Protein AF-A0A932S316-F1 (afdb_monomer)

Sequence (834 aa):
AHAKVVNISLDLSRTNPALRTAVKKAADSGDVVIVGASGDKKGVDTAQCISGGVRYPASDTNAIAVGGTQRDDLRLVSTPGCLGSNYGPELDVVAPSFQITAVKNRVNGSTWTNGIGVSFAAPQVTGQASLIRTVNPNLKWRQVRDIIINTADKIPDMQDSNFTVRYGYGRINVYKSLKAAIPIRYVGVADPNFATAVPGGTVSNTFMILKNHDSTAYNSYSYAKLTGNLTLNNTPLVIEKRVRFKTGAYTLDTTRTRVIIEPEGEIFPEAGGTVILGGDNVIYQGAGACIGLQGGTLKIVDNATVHVGNGGLLASFTASTIQLGNNATLVIDSSGTLQWNANSTWIFGTNAKVEIYGTVKVAANITLTLPATSTLTVYPTANFDMATNSKLEVYGKVKVIDNTTWILPSTSTLRIFPGANFQMGTNVQLLSNGKVNAQGTSSSRITFTSSKTPPVAGDWYGIILNSGPDTLTNCNVRYAQYGITDTSKAGTLFQNDSVTNCSAIGVYGYKALAYGALNIQNTTIQNNGQSGLNLFQAWANVSGCTISNNTGDGINMSKSAYLYIDHTNVQQNQGFGLRAVESSTSVYLATGGTGQGWNIVTGNASGQVSLSASATVFIGDRYQSCDCPQKPNKTPPVISTGCPPDCPLTDHESGGYNTIYGNYFWVTNGTSTGVYADLTYWNSCPTPPAAAFNGTVYRDYPQGCGGIEPIVVHRKNDSGDEQLQSVSAGTSEAIQMIKHLLYLINSNPDSADYAIPMLSSLVGPLGKYIYALGVPWENYLINIEQSSLSNKLKRQALVYKIEARLERQDYNGVLSLCNTSFTLQHYSSRNTRR

Mean predicted aligned error: 17.31 Å

pLDDT: mean 80.36, std 19.52, range [22.72, 98.81]

Nearest PDB structures (foldseek):
  3vta-assembly1_A  TM=8.609E-01  e=4.551E-02  Cucumis melo
  3vta-assembly2_B  TM=6.372E-01  e=5.814E-03  Cucumis melo
  4yn3-assembly3_A  TM=5.830E-01  e=1.860E-02  Cucumis melo
  4kh3-assembly1_A  TM=1.602E-01  e=8.868E-06  Escherichia coli CFT073

Secondary structure (DSSP, 8-state):
---SEEEE---BSS--HHHHHHHHHHHHTS--EEEEE--EE--S-TT----BSPPBTTTSTTSEEEEEE-TTS-B-EETTTTEEE-B-TT--EEEE-SSEEEEE--TT--EEEEE-SGGGTHHHHHHHHHHHHHH-TT--HHHHHHHHHHHPBPPGGGTT-S-BTTTBT-B--HHHHHHHHSEEEEE-BS-SSS-EEE--EEEESSEEEEE-S-SS-TTS-EEEEESS-EEEES--EEE-TTEEEE-TTSEEEEEES-EEE-TT-EEE-BTT-EEEE-TT-EEE-STT-EEEEBBSEEEEPTT-EEEE-TT-EEEE-SS-EEEE-TT-EEEE-TT-EEEESS--EEEE-TT-EEEESSEEEE-TT-EEEE-TT-EEEE-TT-EEEE-TT-EEEE-SEEEE-TT-EEEEPTT-EEEE-TT-EEEE-TT-EEEESSEEEEE--SSS-EEEEESSSS--TTSB-EEEESS---EEESEEEESBSSSEEE--SS-EEEES-EEE--SS-SEEEES--STTSEEEES-EEES-SS-SEEEES-EEEEES-EEES-SS-SEEEESS-EEEEES-EEES-SSEEEEEESTT-EEEE----SSTTSEEEE--SSEEEEEETT-EEEESEEEEEE--TT-----PPPSSS-PPTT--EEEEEE---EE---SS-SEEEESSSPEEEE---BSB-PPPPGGGEESSEEEEPPTT-------------S-----------SSHHHHHHHHHHHHHHHH-GGG-TTHHHHHHHHHSTTSTTTTTTSS-HHHHHHHHHHH-S-HHHHHHHHHHHHHHHHHTT-HHHHHHHHHHHTTS-----S----

Solvent-accessible surface area (backbone atoms only — not comparable to full-atom values): 39967 Å² total; per-residue (Å²): 137,87,71,57,61,45,69,38,66,55,62,33,99,61,83,51,71,68,60,49,52,50,49,49,54,38,39,73,66,42,46,32,30,39,23,12,7,13,27,67,35,72,44,88,63,68,90,59,31,58,40,80,56,39,18,31,60,6,48,37,93,67,31,44,11,18,25,16,12,32,96,79,71,44,69,32,65,44,77,88,58,18,35,8,30,17,23,26,89,59,35,36,29,21,30,60,13,52,68,42,78,42,84,42,81,47,99,92,51,77,40,81,43,69,41,72,42,16,55,55,9,16,52,52,54,36,48,43,50,49,52,28,37,68,69,32,70,85,54,34,27,66,55,48,48,50,36,48,42,60,33,21,42,69,47,79,95,46,70,81,40,72,60,38,52,82,40,14,26,16,35,67,34,62,70,50,22,48,56,19,38,51,57,52,70,46,60,17,30,77,37,89,88,67,35,28,78,38,76,39,49,77,46,65,56,28,27,38,36,40,32,38,54,51,83,83,55,75,87,56,60,8,16,29,28,39,74,35,50,29,37,28,44,42,19,37,36,36,30,31,53,28,15,40,39,32,26,40,64,20,42,41,39,32,55,52,24,45,37,36,24,28,41,40,2,32,40,28,22,22,53,72,5,31,37,36,39,23,56,71,18,57,43,45,64,20,58,57,6,31,44,39,24,46,33,8,29,45,34,39,38,62,67,16,42,37,61,34,24,55,35,8,37,42,35,29,66,32,59,20,36,42,35,33,21,39,52,7,33,43,34,28,33,71,51,7,36,41,35,35,63,29,48,48,50,62,44,56,26,63,70,9,35,39,38,34,26,10,37,41,37,32,33,65,66,20,50,50,58,43,48,60,53,29,34,43,36,42,36,60,68,42,39,59,50,43,31,52,65,10,34,43,36,40,32,18,37,36,37,39,36,57,63,16,71,50,58,42,38,63,46,20,34,44,36,36,34,50,50,16,37,38,27,31,17,48,59,18,31,43,38,27,44,12,31,48,40,33,50,26,37,92,92,30,42,21,36,40,33,41,60,54,86,82,64,48,56,41,36,13,40,30,39,38,38,51,39,44,56,29,36,41,24,21,31,36,34,33,18,12,23,33,30,38,35,39,40,16,62,28,55,23,39,38,34,53,26,37,25,32,38,8,45,26,34,14,37,34,33,45,62,7,75,27,88,49,13,33,33,41,28,49,26,39,23,30,47,8,54,21,24,12,35,34,25,39,29,8,25,38,36,39,31,51,25,39,24,29,50,6,60,19,23,16,33,35,33,26,50,48,10,38,39,40,39,34,56,26,39,24,30,48,7,49,22,24,14,36,33,36,29,32,52,68,14,40,38,36,32,56,48,94,58,99,49,88,56,40,29,33,24,30,60,14,69,66,11,20,31,39,35,25,55,46,22,41,46,35,42,12,42,75,47,78,45,61,50,52,93,85,75,87,88,80,81,85,79,83,85,83,80,77,64,61,89,86,20,57,78,39,81,44,75,50,63,11,31,51,37,57,54,53,100,42,32,27,38,36,35,64,38,92,46,70,30,49,37,34,54,48,69,74,96,57,82,71,78,73,59,81,70,32,55,41,63,56,62,50,71,48,70,64,94,79,68,88,76,87,86,82,87,87,86,89,83,88,80,98,71,96,76,91,80,87,86,87,86,91,87,90,58,72,60,58,59,50,48,52,54,48,40,54,48,38,50,74,74,42,46,88,78,28,78,67,35,59,63,60,43,36,64,36,31,24,92,90,18,89,40,42,68,79,71,82,51,57,50,64,58,54,30,50,47,42,50,71,71,54,87,36,73,65,53,28,55,51,29,53,51,55,48,41,50,52,25,56,77,69,66,35,61,66,60,36,53,51,53,58,63,68,57,73,75,72,64,96,75,93,71,96,79,96,84,129

Radius of gyration: 44.49 Å; Cα contacts (8 Å, |Δi|>4): 2431; chains: 1; bounding box: 155×65×117 Å

Structure (mmCIF, N/CA/C/O backbone):
data_AF-A0A932S316-F1
#
_entry.id   AF-A0A932S316-F1
#
loop_
_atom_site.group_PDB
_atom_site.id
_atom_site.type_symbol
_atom_site.label_atom_id
_atom_site.label_alt_id
_atom_site.label_comp_id
_atom_site.label_asym_id
_atom_site.label_entity_id
_atom_site.label_seq_id
_atom_site.pdbx_PDB_ins_code
_atom_site.Cartn_x
_atom_site.Cartn_y
_atom_site.Cartn_z
_atom_site.occupancy
_atom_site.B_iso_or_equiv
_atom_site.auth_seq_id
_atom_site.auth_comp_id
_atom_site.auth_asym_id
_atom_site.auth_atom_id
_atom_site.pdbx_PDB_model_num
ATOM 1 N N . ALA A 1 1 ? -44.670 12.689 19.467 1.00 45.16 1 ALA A N 1
ATOM 2 C CA . ALA A 1 1 ? -44.346 11.549 20.353 1.00 45.16 1 ALA A CA 1
ATOM 3 C C . ALA A 1 1 ? -42.877 11.180 20.166 1.00 45.16 1 ALA A C 1
ATOM 5 O O . ALA A 1 1 ? -42.447 11.091 19.024 1.00 45.16 1 ALA A O 1
ATOM 6 N N . HIS A 1 2 ? -42.113 10.994 21.249 1.00 79.88 2 HIS A N 1
ATOM 7 C CA . HIS A 1 2 ? -40.661 10.744 21.205 1.00 79.88 2 HIS A CA 1
ATOM 8 C C . HIS A 1 2 ? -40.335 9.335 21.725 1.00 79.88 2 HIS A C 1
ATOM 10 O O . HIS A 1 2 ? -39.872 9.172 22.853 1.00 79.88 2 HIS A O 1
ATOM 16 N N . ALA A 1 3 ? -40.639 8.305 20.930 1.00 88.62 3 ALA A N 1
ATOM 17 C CA . ALA A 1 3 ? -40.367 6.917 21.307 1.00 88.62 3 ALA A CA 1
ATOM 18 C C . ALA A 1 3 ? -38.852 6.671 21.449 1.00 88.62 3 ALA A C 1
ATOM 20 O O . ALA A 1 3 ? -38.084 6.995 20.548 1.00 88.62 3 ALA A O 1
ATOM 21 N N . LYS A 1 4 ? -38.434 6.096 22.583 1.00 91.69 4 LYS A N 1
ATOM 22 C CA . LYS A 1 4 ? -37.022 5.819 22.919 1.00 91.69 4 LYS A CA 1
ATOM 23 C C . LYS A 1 4 ? -36.561 4.413 22.527 1.00 91.69 4 LYS A C 1
ATOM 25 O O . LYS A 1 4 ? -35.365 4.187 22.344 1.00 91.69 4 LYS A O 1
ATOM 30 N N . VAL A 1 5 ? -37.513 3.491 22.397 1.00 95.69 5 VAL A N 1
ATOM 31 C CA . VAL A 1 5 ? -37.344 2.127 21.891 1.00 95.69 5 VAL A CA 1
ATOM 32 C C . VAL A 1 5 ? -38.526 1.845 20.960 1.00 95.69 5 VAL A C 1
ATOM 34 O O . VAL A 1 5 ? -39.661 2.194 21.288 1.00 95.69 5 VAL A O 1
ATOM 37 N N . VAL A 1 6 ? -38.270 1.252 19.796 1.00 95.50 6 VAL A N 1
ATOM 38 C CA . VAL A 1 6 ? -39.264 0.931 18.766 1.00 95.50 6 VAL A CA 1
ATOM 39 C C . VAL A 1 6 ? -39.181 -0.558 18.449 1.00 95.50 6 VAL A C 1
ATOM 41 O O . VAL A 1 6 ? -38.183 -1.031 17.908 1.00 95.50 6 VAL A O 1
ATOM 44 N N . ASN A 1 7 ? -40.249 -1.286 18.770 1.00 96.56 7 ASN A N 1
ATOM 45 C CA . ASN A 1 7 ? -40.417 -2.687 18.401 1.00 96.56 7 ASN A CA 1
ATOM 46 C C . ASN A 1 7 ? -40.959 -2.805 16.970 1.00 96.56 7 ASN A C 1
ATOM 48 O O . ASN A 1 7 ? -42.022 -2.260 16.668 1.00 96.56 7 ASN A O 1
ATOM 52 N N . ILE A 1 8 ? -40.284 -3.578 16.124 1.00 94.38 8 ILE A N 1
ATOM 53 C CA . ILE A 1 8 ? -40.674 -3.849 14.741 1.00 94.38 8 ILE A CA 1
ATOM 54 C C . ILE A 1 8 ? -40.854 -5.362 14.547 1.00 94.38 8 ILE A C 1
ATOM 56 O O . ILE A 1 8 ? -39.945 -6.091 14.153 1.00 94.38 8 ILE A O 1
ATOM 60 N N . SER A 1 9 ? -42.073 -5.830 14.823 1.00 91.81 9 SER A N 1
ATOM 61 C CA . SER A 1 9 ? -42.519 -7.222 14.640 1.00 91.81 9 SER A CA 1
ATOM 62 C C . SER A 1 9 ? -43.133 -7.454 13.251 1.00 91.81 9 SER A C 1
ATOM 64 O O . SER A 1 9 ? -44.244 -7.971 13.129 1.00 91.81 9 SER A O 1
ATOM 66 N N . LEU A 1 10 ? -42.424 -7.027 12.205 1.00 85.69 10 LEU A N 1
ATOM 67 C CA . LEU A 1 10 ? -42.748 -7.276 10.797 1.00 85.69 10 LEU A CA 1
ATOM 68 C C . LEU A 1 10 ? -41.467 -7.626 10.042 1.00 85.69 10 LEU A C 1
ATOM 70 O O . LEU A 1 10 ? -40.384 -7.194 10.440 1.00 85.69 10 LEU A O 1
ATOM 74 N N . ASP A 1 11 ? -41.605 -8.347 8.934 1.00 82.75 11 ASP A N 1
ATOM 75 C CA . ASP A 1 11 ? -40.490 -8.688 8.059 1.00 82.75 11 ASP A CA 1
ATOM 76 C C . ASP A 1 11 ? -40.802 -8.394 6.585 1.00 82.75 11 ASP A C 1
ATOM 78 O O . ASP A 1 11 ? -41.948 -8.471 6.141 1.00 82.75 11 ASP A O 1
ATOM 82 N N . LEU A 1 12 ? -39.767 -8.014 5.835 1.00 83.00 12 LEU A N 1
ATOM 83 C CA . LEU A 1 12 ? -39.805 -7.751 4.400 1.00 83.00 12 LEU A CA 1
ATOM 84 C C . LEU A 1 12 ? -38.749 -8.607 3.693 1.00 83.00 12 LEU A C 1
ATOM 86 O O . LEU A 1 12 ? -37.596 -8.686 4.119 1.00 83.00 12 LEU A O 1
ATOM 90 N N . SER A 1 13 ? -39.132 -9.204 2.563 1.00 75.31 13 SER A N 1
ATOM 91 C CA . SER A 1 13 ? -38.244 -10.013 1.713 1.00 75.31 13 SER A CA 1
ATOM 92 C C . SER A 1 13 ? -37.251 -9.189 0.884 1.00 75.31 13 SER A C 1
ATOM 94 O O . SER A 1 13 ? -36.325 -9.749 0.303 1.00 75.31 13 SER A O 1
ATOM 96 N N . ARG A 1 14 ? -37.440 -7.865 0.807 1.00 76.81 14 ARG A N 1
ATOM 97 C CA . ARG A 1 14 ? -36.544 -6.907 0.146 1.00 76.81 14 ARG A CA 1
ATOM 98 C C . ARG A 1 14 ? -36.480 -5.614 0.956 1.00 76.81 14 ARG A C 1
ATOM 100 O O . ARG A 1 14 ? -37.484 -5.181 1.519 1.00 76.81 14 ARG A O 1
ATOM 107 N N . THR A 1 15 ? -35.315 -4.975 0.969 1.00 78.88 15 THR A N 1
ATOM 108 C CA . THR A 1 15 ? -35.098 -3.677 1.620 1.00 78.88 15 THR A CA 1
ATOM 109 C C . THR A 1 15 ? -35.984 -2.599 0.996 1.00 78.88 15 THR A C 1
ATOM 111 O O . THR A 1 15 ? -35.893 -2.333 -0.201 1.00 78.88 15 THR A O 1
ATOM 114 N N . ASN A 1 16 ? -36.814 -1.939 1.805 1.00 84.06 16 ASN A N 1
ATOM 115 C CA . ASN A 1 16 ? -37.595 -0.781 1.370 1.00 84.06 16 ASN A CA 1
ATOM 116 C C . ASN A 1 16 ? -36.780 0.513 1.607 1.00 84.06 16 ASN A C 1
ATOM 118 O O . ASN A 1 16 ? -36.397 0.759 2.754 1.00 84.06 16 ASN A O 1
ATOM 122 N N . PRO A 1 17 ? -36.527 1.359 0.585 1.00 86.81 17 PRO A N 1
ATOM 123 C CA . PRO A 1 17 ? -35.714 2.568 0.746 1.00 86.81 17 PRO A CA 1
ATOM 124 C C . PRO A 1 17 ? -36.251 3.563 1.783 1.00 86.81 17 PRO A C 1
ATOM 126 O O . PRO A 1 17 ? -35.469 4.111 2.554 1.00 86.81 17 PRO A O 1
ATOM 129 N N . ALA A 1 18 ? -37.570 3.767 1.856 1.00 89.50 18 ALA A N 1
ATOM 130 C CA . ALA A 1 18 ? -38.172 4.689 2.818 1.00 89.50 18 ALA A CA 1
ATOM 131 C C . ALA A 1 18 ? -38.057 4.166 4.258 1.00 89.50 18 ALA A C 1
ATOM 133 O O . ALA A 1 18 ? -37.708 4.931 5.159 1.00 89.50 18 ALA A O 1
ATOM 134 N N . LEU A 1 19 ? -38.266 2.860 4.474 1.00 88.56 19 LEU A N 1
ATOM 135 C CA . LEU A 1 19 ? -38.049 2.243 5.786 1.00 88.56 19 LEU A CA 1
ATOM 136 C C . LEU A 1 19 ? -36.566 2.284 6.182 1.00 88.56 19 LEU A C 1
ATOM 138 O O . LEU A 1 19 ? -36.271 2.589 7.332 1.00 88.56 19 LEU A O 1
ATOM 142 N N . ARG A 1 20 ? -35.637 2.092 5.234 1.00 88.50 20 ARG A N 1
ATOM 143 C CA . ARG A 1 20 ? -34.193 2.254 5.468 1.00 88.50 20 ARG A CA 1
ATOM 144 C C . ARG A 1 20 ? -33.818 3.677 5.856 1.00 88.50 20 ARG A C 1
ATOM 146 O O . ARG A 1 20 ? -33.078 3.863 6.816 1.00 88.50 20 ARG A O 1
ATOM 153 N N . THR A 1 21 ? -34.370 4.683 5.185 1.00 90.50 21 THR A N 1
ATOM 154 C CA . THR A 1 21 ? -34.184 6.085 5.582 1.00 90.50 21 THR A CA 1
ATOM 155 C C . THR A 1 21 ? -34.783 6.366 6.964 1.00 90.50 21 THR A C 1
ATOM 157 O O . THR A 1 21 ? -34.168 7.086 7.745 1.00 90.50 21 THR A O 1
ATOM 160 N N . ALA A 1 22 ? -35.933 5.780 7.315 1.00 90.62 22 ALA A N 1
ATOM 161 C CA . ALA A 1 22 ? -36.540 5.940 8.639 1.00 90.62 22 ALA A CA 1
ATOM 162 C C . ALA A 1 22 ? -35.718 5.270 9.757 1.00 90.62 22 ALA A C 1
ATOM 164 O O . ALA A 1 22 ? -35.445 5.907 10.774 1.00 90.62 22 ALA A O 1
ATOM 165 N N . VAL A 1 23 ? -35.275 4.024 9.546 1.00 90.12 23 VAL A N 1
ATOM 166 C CA . VAL A 1 23 ? -34.393 3.268 10.452 1.00 90.12 23 VAL A CA 1
ATOM 167 C C . VAL A 1 23 ? -33.070 4.006 10.643 1.00 90.12 23 VAL A C 1
ATOM 169 O O . VAL A 1 23 ? -32.683 4.284 11.779 1.00 90.12 23 VAL A O 1
ATOM 172 N N . LYS A 1 24 ? -32.426 4.433 9.547 1.00 87.06 24 LYS A N 1
ATOM 173 C CA . LYS A 1 24 ? -31.196 5.227 9.610 1.00 87.06 24 LYS A CA 1
ATOM 174 C C . LYS A 1 24 ? -31.418 6.546 10.355 1.00 87.06 24 LYS A C 1
ATOM 176 O O . LYS A 1 24 ? -30.661 6.837 11.265 1.00 87.06 24 LYS A O 1
ATOM 181 N N . LYS A 1 25 ? -32.477 7.308 10.057 1.00 88.62 25 LYS A N 1
ATOM 182 C CA . LYS A 1 25 ? -32.778 8.587 10.732 1.00 88.62 25 LYS A CA 1
ATOM 183 C C . LYS A 1 25 ? -33.010 8.421 12.239 1.00 88.62 25 LYS A C 1
ATOM 185 O O . LYS A 1 25 ? -32.586 9.266 13.025 1.00 88.62 25 LYS A O 1
ATOM 190 N N . ALA A 1 26 ? -33.677 7.344 12.649 1.00 89.00 26 ALA A N 1
ATOM 191 C CA . ALA A 1 26 ? -33.860 7.014 14.058 1.00 89.00 26 ALA A CA 1
ATOM 192 C C . ALA A 1 26 ? -32.520 6.655 14.733 1.00 89.00 26 ALA A C 1
ATOM 194 O O . ALA A 1 26 ? -32.249 7.149 15.826 1.00 89.00 26 ALA A O 1
ATOM 195 N N . ALA A 1 27 ? -31.638 5.913 14.064 1.00 83.38 27 ALA A N 1
ATOM 196 C CA . ALA A 1 27 ? -30.302 5.603 14.574 1.00 83.38 27 ALA A CA 1
ATOM 197 C C . ALA A 1 27 ? -29.326 6.798 14.566 1.00 83.38 27 ALA A C 1
ATOM 199 O O . ALA A 1 27 ? -28.547 6.951 15.507 1.00 83.38 27 ALA A O 1
ATOM 200 N N . ASP A 1 28 ? -29.400 7.668 13.556 1.00 82.94 28 ASP A N 1
ATOM 201 C CA . ASP A 1 28 ? -28.608 8.899 13.412 1.00 82.94 28 ASP A CA 1
ATOM 202 C C . ASP A 1 28 ? -28.914 9.911 14.528 1.00 82.94 28 ASP A C 1
ATOM 204 O O . ASP A 1 28 ? -28.063 10.723 14.879 1.00 82.94 28 ASP A O 1
ATOM 208 N N . SER A 1 29 ? -30.101 9.839 15.146 1.00 84.12 29 SER A N 1
ATOM 209 C CA . SER A 1 29 ? -30.417 10.615 16.357 1.00 84.12 29 SER A CA 1
ATOM 210 C C . SER A 1 29 ? -29.535 10.255 17.564 1.00 84.12 29 SER A C 1
ATOM 212 O O . SER A 1 29 ? -29.542 10.962 18.572 1.00 84.12 29 SER A O 1
ATOM 214 N N . GLY A 1 30 ? -28.841 9.110 17.511 1.00 79.81 30 GLY A N 1
ATOM 215 C CA . GLY A 1 30 ? -28.110 8.508 18.626 1.00 79.81 30 GLY A CA 1
ATOM 216 C C . GLY A 1 30 ? -29.002 7.959 19.747 1.00 79.81 30 GLY A C 1
ATOM 217 O O . GLY A 1 30 ? -28.507 7.259 20.626 1.00 79.81 30 GLY A O 1
ATOM 218 N N . ASP A 1 31 ? -30.307 8.234 19.722 1.00 85.31 31 ASP A N 1
ATOM 219 C CA . ASP A 1 31 ? -31.217 8.054 20.852 1.00 85.31 31 ASP A CA 1
ATOM 220 C C . ASP A 1 31 ? -32.163 6.858 20.674 1.00 85.31 31 ASP A C 1
ATOM 222 O O . ASP A 1 31 ? -32.321 6.068 21.599 1.00 85.31 31 ASP A O 1
ATOM 226 N N . VAL A 1 32 ? -32.787 6.680 19.508 1.00 92.94 32 VAL A N 1
ATOM 227 C CA . VAL A 1 32 ? -33.850 5.671 19.338 1.00 92.94 32 VAL A CA 1
ATOM 228 C C . VAL A 1 32 ? -33.278 4.262 19.143 1.00 92.94 32 VAL A C 1
ATOM 230 O O . VAL A 1 32 ? -32.596 3.993 18.159 1.00 92.94 32 VAL A O 1
ATOM 233 N N . VAL A 1 33 ? -33.612 3.337 20.048 1.00 95.44 33 VAL A N 1
ATOM 234 C CA . VAL A 1 33 ? -33.317 1.901 19.890 1.00 95.44 33 VAL A CA 1
ATOM 235 C C . VAL A 1 33 ? -34.356 1.260 18.977 1.00 95.44 33 VAL A C 1
ATOM 237 O O . VAL A 1 33 ? -35.552 1.377 19.227 1.00 95.44 33 VAL A O 1
ATOM 240 N N . ILE A 1 34 ? -33.914 0.542 17.949 1.00 96.19 34 ILE A N 1
ATOM 241 C CA . ILE A 1 34 ? -34.785 -0.195 17.028 1.00 96.19 34 ILE A CA 1
ATOM 242 C C . ILE A 1 34 ? -34.585 -1.685 17.279 1.00 96.19 34 ILE A C 1
ATOM 244 O O . ILE A 1 34 ? -33.453 -2.159 17.262 1.00 96.19 34 ILE A O 1
ATOM 248 N N . VAL A 1 35 ? -35.667 -2.425 17.501 1.00 97.81 35 VAL A N 1
ATOM 249 C CA . VAL A 1 35 ? -35.634 -3.870 17.761 1.00 97.81 35 VAL A CA 1
ATOM 250 C C . VAL A 1 35 ? -36.467 -4.570 16.696 1.00 97.81 35 VAL A C 1
ATOM 252 O O . VAL A 1 35 ? -37.674 -4.355 16.623 1.00 97.81 35 VAL A O 1
ATOM 255 N N . GLY A 1 36 ? -35.830 -5.372 15.847 1.00 95.88 36 GLY A N 1
ATOM 256 C CA . GLY A 1 36 ? -36.463 -6.034 14.708 1.00 95.88 36 GLY A CA 1
ATOM 257 C C . GLY A 1 36 ? -36.585 -7.541 14.908 1.00 95.88 36 GLY A C 1
ATOM 258 O O . GLY A 1 36 ? -35.628 -8.206 15.303 1.00 95.88 36 GLY A O 1
ATOM 259 N N . ALA A 1 37 ? -37.745 -8.104 14.584 1.00 95.69 37 ALA A N 1
ATOM 260 C CA . ALA A 1 37 ? -37.908 -9.552 14.517 1.00 95.69 37 ALA A CA 1
ATOM 261 C C . ALA A 1 37 ? -37.224 -10.114 13.254 1.00 95.69 37 ALA A C 1
ATOM 263 O O . ALA A 1 37 ? -37.434 -9.605 12.157 1.00 95.69 37 ALA A O 1
ATOM 264 N N . SER A 1 38 ? -36.437 -11.186 13.386 1.00 93.62 38 SER A N 1
ATOM 265 C CA . SER A 1 38 ? -35.643 -11.796 12.291 1.00 93.62 38 SER A CA 1
ATOM 266 C C . SER A 1 38 ? -36.444 -12.297 11.073 1.00 93.62 38 SER A C 1
ATOM 268 O O . SER A 1 38 ? -35.869 -12.584 10.018 1.00 93.62 38 SER A O 1
ATOM 270 N N . GLY A 1 39 ? -37.767 -12.370 11.202 1.00 89.00 39 GLY A N 1
ATOM 271 C CA . GLY A 1 39 ? -38.707 -12.971 10.265 1.00 89.00 39 GLY A CA 1
ATOM 272 C C . GLY A 1 39 ? -38.962 -14.453 10.545 1.00 89.00 39 GLY A C 1
ATOM 273 O O . GLY A 1 39 ? -38.099 -15.170 11.060 1.00 89.00 39 GLY A O 1
ATOM 274 N N . ASP A 1 40 ? -40.158 -14.904 10.177 1.00 84.19 40 ASP A N 1
ATOM 275 C CA . ASP A 1 40 ? -40.563 -16.309 10.257 1.00 84.19 40 ASP A CA 1
ATOM 276 C C . ASP A 1 40 ? -40.538 -16.955 8.856 1.00 84.19 40 ASP A C 1
ATOM 278 O O . ASP A 1 40 ? -41.087 -16.404 7.894 1.00 84.19 40 ASP A O 1
ATOM 282 N N . LYS A 1 41 ? -39.989 -18.170 8.732 1.00 75.69 41 LYS A N 1
ATOM 283 C CA . LYS A 1 41 ? -40.329 -19.065 7.613 1.00 75.69 41 LYS A CA 1
ATOM 284 C C . LYS A 1 41 ? -41.739 -19.620 7.846 1.00 75.69 41 LYS A C 1
ATOM 286 O O . LYS A 1 41 ? -42.105 -19.888 8.987 1.00 75.69 41 LYS A O 1
ATOM 291 N N . LYS A 1 42 ? -42.531 -19.761 6.778 1.00 70.75 42 LYS A N 1
ATOM 292 C CA . LYS A 1 42 ? -43.888 -20.342 6.776 1.00 70.75 42 LYS A CA 1
ATOM 293 C C . LYS A 1 42 ? -44.053 -21.173 5.505 1.00 70.75 42 LYS A C 1
ATOM 295 O O . LYS A 1 42 ? -43.638 -20.712 4.441 1.00 70.75 42 LYS A O 1
ATOM 300 N N . GLY A 1 43 ? -44.645 -22.364 5.591 1.00 61.53 43 GLY A N 1
ATOM 301 C CA . GLY A 1 43 ? -44.823 -23.238 4.427 1.00 61.53 43 GLY A CA 1
ATOM 302 C C . GLY A 1 43 ? -45.436 -24.602 4.751 1.00 61.53 43 GLY A C 1
ATOM 303 O O . GLY A 1 43 ? -45.634 -24.946 5.912 1.00 61.53 43 GLY A O 1
ATOM 304 N N . VAL A 1 44 ? -45.741 -25.375 3.706 1.00 49.88 44 VAL A N 1
ATOM 305 C CA . VAL A 1 44 ? -46.265 -26.752 3.817 1.00 49.88 44 VAL A CA 1
ATOM 306 C C . VAL A 1 44 ? -45.182 -27.832 3.725 1.00 49.88 44 VAL A C 1
ATOM 308 O O . VAL A 1 44 ? -45.427 -28.960 4.137 1.00 49.88 44 VAL A O 1
ATOM 311 N N . ASP A 1 45 ? -43.985 -27.496 3.237 1.00 50.53 45 ASP A N 1
ATOM 312 C CA . ASP A 1 45 ? -42.848 -28.418 3.193 1.00 50.53 45 ASP A CA 1
ATOM 313 C C . ASP A 1 45 ? -42.136 -28.460 4.554 1.00 50.53 45 ASP A C 1
ATOM 315 O O . ASP A 1 45 ? -41.416 -27.535 4.939 1.00 50.53 45 ASP A O 1
ATOM 319 N N . THR A 1 46 ? -42.362 -29.547 5.291 1.00 52.00 46 THR A N 1
ATOM 320 C CA . THR A 1 46 ? -41.838 -29.769 6.642 1.00 52.00 46 THR A CA 1
ATOM 321 C C . THR A 1 46 ? -40.356 -30.141 6.691 1.00 52.00 46 THR A C 1
ATOM 323 O O . THR A 1 46 ? -39.805 -30.207 7.789 1.00 52.00 46 THR A O 1
ATOM 326 N N . ALA A 1 47 ? -39.687 -30.378 5.555 1.00 53.91 47 ALA A N 1
ATOM 327 C CA . ALA A 1 47 ? -38.302 -30.858 5.540 1.00 53.91 47 ALA A CA 1
ATOM 328 C C . ALA A 1 47 ? -37.291 -29.834 6.097 1.00 53.91 47 ALA A C 1
ATOM 330 O O . ALA A 1 47 ? -36.261 -30.224 6.648 1.00 53.91 47 ALA A O 1
ATOM 331 N N . GLN A 1 48 ? -37.576 -28.527 6.001 1.00 62.25 48 GLN A N 1
ATOM 332 C CA . GLN A 1 48 ? -36.764 -27.472 6.622 1.00 62.25 48 GLN A CA 1
ATOM 333 C C . GLN A 1 48 ? -37.617 -26.273 7.065 1.00 62.25 48 GLN A C 1
ATOM 335 O O . GLN A 1 48 ? -37.766 -25.303 6.324 1.00 62.25 48 GLN A O 1
ATOM 340 N N . CYS A 1 49 ? -38.089 -26.257 8.313 1.00 66.25 49 CYS A N 1
ATOM 341 C CA . CYS A 1 49 ? -38.842 -25.118 8.878 1.00 66.25 49 CYS A CA 1
ATOM 342 C C . CYS A 1 49 ? -37.981 -23.923 9.321 1.00 66.25 49 CYS A C 1
ATOM 344 O O . CYS A 1 49 ? -38.460 -23.018 9.995 1.00 66.25 49 CYS A O 1
ATOM 346 N N . ILE A 1 50 ? -36.710 -23.896 8.922 1.00 66.75 50 ILE A N 1
ATOM 347 C CA . ILE A 1 50 ? -35.763 -22.808 9.175 1.00 66.75 50 ILE A CA 1
ATOM 348 C C . ILE A 1 50 ? -35.218 -22.271 7.845 1.00 66.75 50 ILE A C 1
ATOM 350 O O . ILE A 1 50 ? -35.160 -22.993 6.844 1.00 66.75 50 ILE A O 1
ATOM 354 N N . SER A 1 51 ? -34.867 -20.986 7.816 1.00 66.19 51 SER A N 1
ATOM 355 C CA . SER A 1 51 ? -34.264 -20.308 6.662 1.00 66.19 51 SER A CA 1
ATOM 356 C C . SER A 1 51 ? -33.036 -19.526 7.105 1.00 66.19 51 SER A C 1
ATOM 358 O O . SER A 1 51 ? -33.070 -18.857 8.140 1.00 66.19 51 SER A O 1
ATOM 360 N N . GLY A 1 52 ? -31.986 -19.559 6.285 1.00 64.38 52 GLY A N 1
ATOM 361 C CA . GLY A 1 52 ? -30.959 -18.522 6.318 1.00 64.38 52 GLY A CA 1
ATOM 362 C C . GLY A 1 52 ? -31.509 -17.183 5.801 1.00 64.38 52 GLY A C 1
ATOM 363 O O . GLY A 1 52 ? -32.507 -17.160 5.074 1.00 64.38 52 GLY A O 1
ATOM 364 N N . GLY A 1 53 ? -30.843 -16.094 6.180 1.00 83.56 53 GLY A N 1
ATOM 365 C CA . GLY A 1 53 ? -31.206 -14.704 5.906 1.00 83.56 53 GLY A CA 1
ATOM 366 C C . GLY A 1 53 ? -32.107 -14.095 6.985 1.00 83.56 53 GLY A C 1
ATOM 367 O O . GLY A 1 53 ? -33.317 -14.332 6.992 1.00 83.56 53 GLY A O 1
ATOM 368 N N . VAL A 1 54 ? -31.543 -13.249 7.856 1.00 90.56 54 VAL A N 1
ATOM 369 C CA . VAL A 1 54 ? -32.341 -12.308 8.664 1.00 90.56 54 VAL A CA 1
ATOM 370 C C . VAL A 1 54 ? -33.064 -11.356 7.705 1.00 90.56 54 VAL A C 1
ATOM 372 O O . VAL A 1 54 ? -32.477 -10.876 6.736 1.00 90.56 54 VAL A O 1
ATOM 375 N N . ARG A 1 55 ? -34.352 -11.089 7.939 1.00 90.56 55 ARG A N 1
ATOM 376 C CA . ARG A 1 55 ? -35.153 -10.221 7.062 1.00 90.56 55 ARG A CA 1
ATOM 377 C C . ARG A 1 55 ? -35.094 -8.750 7.462 1.00 90.56 55 ARG A C 1
ATOM 379 O O . ARG A 1 55 ? -34.823 -8.398 8.608 1.00 90.56 55 ARG A O 1
ATOM 386 N N . TYR A 1 56 ? -35.405 -7.878 6.507 1.00 90.62 56 TYR A N 1
ATOM 387 C CA . TYR A 1 56 ? -35.449 -6.437 6.736 1.00 90.62 56 TYR A CA 1
ATOM 388 C C . TYR A 1 56 ? -36.715 -6.054 7.536 1.00 90.62 56 TYR A C 1
ATOM 390 O O . TYR A 1 56 ? -37.778 -6.588 7.218 1.00 90.62 56 TYR A O 1
ATOM 398 N N . PRO A 1 57 ? -36.673 -5.143 8.532 1.00 92.62 57 PRO A N 1
ATOM 399 C CA . PRO A 1 57 ? -35.551 -4.291 8.940 1.00 92.62 57 PRO A CA 1
ATOM 400 C C . PRO A 1 57 ? -34.639 -4.865 10.032 1.00 92.62 57 PRO A C 1
ATOM 402 O O . PRO A 1 57 ? -33.706 -4.178 10.430 1.00 92.62 57 PRO A O 1
ATOM 405 N N . ALA A 1 58 ? -34.864 -6.088 10.524 1.00 94.25 58 ALA A N 1
ATOM 406 C CA . ALA A 1 58 ? -33.978 -6.688 11.526 1.00 94.25 58 ALA A CA 1
ATOM 407 C C . ALA A 1 58 ? -32.542 -6.865 11.004 1.00 94.25 58 ALA A C 1
ATOM 409 O O . ALA A 1 58 ? -31.601 -6.709 11.767 1.00 94.25 58 ALA A O 1
ATOM 410 N N . SER A 1 59 ? -32.366 -7.111 9.704 1.00 92.88 59 SER A N 1
ATOM 411 C CA . SER A 1 59 ? -31.055 -7.181 9.047 1.00 92.88 59 SER A CA 1
ATOM 412 C C . SER A 1 59 ? -30.374 -5.823 8.806 1.00 92.88 59 SER A C 1
ATOM 414 O O . SER A 1 59 ? -29.297 -5.779 8.214 1.00 92.88 59 SER A O 1
ATOM 416 N N . ASP A 1 60 ? -30.982 -4.698 9.204 1.00 92.31 60 ASP A N 1
ATOM 417 C CA . ASP A 1 60 ? -30.306 -3.399 9.168 1.00 92.31 60 ASP A CA 1
ATOM 418 C C . ASP A 1 60 ? -29.255 -3.340 10.283 1.00 92.31 60 ASP A C 1
ATOM 420 O O . ASP A 1 60 ? -29.555 -3.620 11.443 1.00 92.31 60 ASP A O 1
ATOM 424 N N . THR A 1 61 ? -28.034 -2.898 9.975 1.00 91.00 61 THR A N 1
ATOM 425 C CA . THR A 1 61 ? -26.972 -2.754 10.986 1.00 91.00 61 THR A CA 1
ATOM 426 C C . THR A 1 61 ? -27.321 -1.740 12.081 1.00 91.00 61 THR A C 1
ATOM 428 O O . THR A 1 61 ? -26.662 -1.714 13.121 1.00 91.00 61 THR A O 1
ATOM 431 N N . ASN A 1 62 ? -28.372 -0.939 11.884 1.00 92.62 62 ASN A N 1
ATOM 432 C CA . ASN A 1 62 ? -28.909 0.010 12.854 1.00 92.62 62 ASN A CA 1
ATOM 433 C C . ASN A 1 62 ? -30.059 -0.531 13.729 1.00 92.62 62 ASN A C 1
ATOM 435 O O . ASN A 1 62 ? -30.572 0.201 14.575 1.00 92.62 62 ASN A O 1
ATOM 439 N N . ALA A 1 63 ? -30.463 -1.789 13.547 1.00 94.44 63 ALA A N 1
ATOM 440 C CA . ALA A 1 63 ? -31.433 -2.477 14.394 1.00 94.44 63 ALA A CA 1
ATOM 441 C C . ALA A 1 63 ? -30.750 -3.487 15.335 1.00 94.44 63 ALA A C 1
ATOM 443 O O . ALA A 1 63 ? -29.593 -3.858 15.140 1.00 94.44 63 ALA A O 1
ATOM 444 N N . ILE A 1 64 ? -31.480 -3.921 16.364 1.00 97.44 64 ILE A N 1
ATOM 445 C CA . ILE A 1 64 ? -31.185 -5.126 17.144 1.00 97.44 64 ILE A CA 1
ATOM 446 C C . ILE A 1 64 ? -31.983 -6.274 16.524 1.00 97.44 64 ILE A C 1
ATOM 448 O O . ILE A 1 64 ? -33.216 -6.257 16.574 1.00 97.44 64 ILE A O 1
ATOM 452 N N . ALA A 1 65 ? -31.302 -7.253 15.935 1.00 97.19 65 ALA A N 1
ATOM 453 C CA . ALA A 1 65 ? -31.920 -8.394 15.270 1.00 97.19 65 ALA A CA 1
ATOM 454 C C . ALA A 1 65 ? -32.267 -9.507 16.267 1.00 97.19 65 ALA A C 1
ATOM 456 O O . ALA A 1 65 ? -31.384 -10.058 16.927 1.00 97.19 65 ALA A O 1
ATOM 457 N N . VAL A 1 66 ? -33.549 -9.874 16.353 1.00 98.06 66 VAL A N 1
ATOM 458 C CA . VAL A 1 66 ? -34.046 -10.812 17.370 1.00 98.06 66 VAL A CA 1
ATOM 459 C C . VAL A 1 66 ? -34.533 -12.128 16.768 1.00 98.06 66 VAL A C 1
ATOM 461 O O . VAL A 1 66 ? -35.445 -12.166 15.933 1.00 98.06 66 VAL A O 1
ATOM 464 N N . GLY A 1 67 ? -33.944 -13.227 17.232 1.00 95.56 67 GLY A N 1
ATOM 465 C CA . GLY A 1 67 ? -34.340 -14.598 16.918 1.00 95.56 67 GLY A CA 1
ATOM 466 C C . GLY A 1 67 ? -35.247 -15.207 17.984 1.00 95.56 67 GLY A C 1
ATOM 467 O O . GLY A 1 67 ? -35.332 -14.721 19.111 1.00 95.56 67 GLY A O 1
ATOM 468 N N . GLY A 1 68 ? -35.936 -16.281 17.612 1.00 94.44 68 GLY A N 1
ATOM 469 C CA . GLY A 1 68 ? -36.880 -16.978 18.482 1.00 94.44 68 GLY A CA 1
ATOM 470 C C . GLY A 1 68 ? -36.349 -18.321 18.974 1.00 94.44 68 GLY A C 1
ATOM 471 O O . GLY A 1 68 ? -35.899 -19.136 18.164 1.00 94.44 68 GLY A O 1
ATOM 472 N N . THR A 1 69 ? -36.461 -18.575 20.278 1.00 94.44 69 THR A N 1
ATOM 473 C CA . THR A 1 69 ? -36.265 -19.898 20.899 1.00 94.44 69 THR A CA 1
ATOM 474 C C . THR A 1 69 ? -37.559 -20.474 21.469 1.00 94.44 69 THR A C 1
ATOM 476 O O . THR A 1 69 ? -38.582 -19.790 21.592 1.00 94.44 69 THR A O 1
ATOM 479 N N . GLN A 1 70 ? -37.511 -21.761 21.788 1.00 91.88 70 GLN A N 1
ATOM 480 C CA . GLN A 1 70 ? -38.484 -22.502 22.577 1.00 91.88 70 GLN A CA 1
ATOM 481 C C . GLN A 1 70 ? -38.098 -22.448 24.068 1.00 91.88 70 GLN A C 1
ATOM 483 O O . GLN A 1 70 ? -37.209 -21.695 24.469 1.00 91.88 70 GLN A O 1
ATOM 488 N N . ARG A 1 71 ? -38.809 -23.205 24.910 1.00 90.00 71 ARG A N 1
ATOM 489 C CA . ARG A 1 71 ? -38.655 -23.205 26.381 1.00 90.00 71 ARG A CA 1
ATOM 490 C C . ARG A 1 71 ? -37.333 -23.797 26.893 1.00 90.00 71 ARG A C 1
ATOM 492 O O . ARG A 1 71 ? -36.991 -23.601 28.051 1.00 90.00 71 ARG A O 1
ATOM 499 N N . ASP A 1 72 ? -36.649 -24.548 26.045 1.00 90.06 72 ASP A N 1
ATOM 500 C CA . ASP A 1 72 ? -35.450 -25.357 26.285 1.00 90.06 72 ASP A CA 1
ATOM 501 C C . ASP A 1 72 ? -34.229 -24.799 25.529 1.00 90.06 72 ASP A C 1
ATOM 503 O O . ASP A 1 72 ? -33.300 -25.528 25.201 1.00 90.06 72 ASP A O 1
ATOM 507 N N . ASP A 1 73 ? -34.255 -23.498 25.216 1.00 92.50 73 ASP A N 1
ATOM 508 C CA . ASP A 1 73 ? -33.281 -22.764 24.394 1.00 92.50 73 ASP A CA 1
ATOM 509 C C . ASP A 1 73 ? -33.102 -23.260 22.948 1.00 92.50 73 ASP A C 1
ATOM 511 O O . ASP A 1 73 ? -32.478 -22.563 22.143 1.00 92.50 73 ASP A O 1
ATOM 515 N N . LEU A 1 74 ? -33.727 -24.377 22.560 1.00 91.50 74 LEU A N 1
ATOM 516 C CA . LEU A 1 74 ? -33.780 -24.818 21.172 1.00 91.50 74 LEU A CA 1
ATOM 517 C C . LEU A 1 74 ? -34.398 -23.729 20.299 1.00 91.50 74 LEU A C 1
ATOM 519 O O . LEU A 1 74 ? -35.355 -23.047 20.676 1.00 91.50 74 LEU A O 1
ATOM 523 N N . ARG A 1 75 ? -33.882 -23.573 19.082 1.00 90.50 75 ARG A N 1
ATOM 524 C CA . ARG A 1 75 ? -34.450 -22.638 18.108 1.00 90.50 75 ARG A CA 1
ATOM 525 C C . ARG A 1 75 ? -35.945 -22.902 17.872 1.00 90.50 75 ARG A C 1
ATOM 527 O O . ARG A 1 75 ? -36.378 -24.052 17.789 1.00 90.50 75 ARG A O 1
ATOM 534 N N . LEU A 1 76 ? -36.727 -21.835 17.686 1.00 89.81 76 LEU A N 1
ATOM 535 C CA . LEU A 1 76 ? -38.131 -21.929 17.293 1.00 89.81 76 LEU A CA 1
ATOM 536 C C . LEU A 1 76 ? -38.297 -22.723 15.992 1.00 89.81 76 LEU A C 1
ATOM 538 O O . LEU A 1 76 ? -37.894 -22.260 14.921 1.00 89.81 76 LEU A O 1
ATOM 542 N N . VAL A 1 77 ? -38.968 -23.867 16.119 1.00 86.06 77 VAL A N 1
ATOM 543 C CA . VAL A 1 77 ? -39.552 -24.672 15.047 1.00 86.06 77 VAL A CA 1
ATOM 544 C C . VAL A 1 77 ? -40.902 -25.178 15.554 1.00 86.06 77 VAL A C 1
ATOM 546 O O . VAL A 1 77 ? -40.970 -25.771 16.626 1.00 86.06 77 VAL A O 1
ATOM 549 N N . SER A 1 78 ? -41.979 -24.947 14.807 1.00 80.75 78 SER A N 1
ATOM 550 C CA . SER A 1 78 ? -43.331 -25.377 15.168 1.00 80.75 78 SER A CA 1
ATOM 551 C C . SER A 1 78 ? -44.061 -25.973 13.964 1.00 80.75 78 SER A C 1
ATOM 553 O O . SER A 1 78 ? -44.033 -25.435 12.854 1.00 80.75 78 SER A O 1
ATOM 555 N N . THR A 1 79 ? -44.705 -27.115 14.197 1.00 71.06 79 THR A N 1
ATOM 556 C CA . THR A 1 79 ? -45.518 -27.863 13.232 1.00 71.06 79 THR A CA 1
ATOM 557 C C . THR A 1 79 ? -46.868 -28.225 13.873 1.00 71.06 79 THR A C 1
ATOM 559 O O . THR A 1 79 ? -46.930 -28.349 15.099 1.00 71.06 79 THR A O 1
ATOM 562 N N . PRO A 1 80 ? -47.956 -28.386 13.090 1.00 63.66 80 PRO A N 1
ATOM 563 C CA . PRO A 1 80 ? -48.064 -28.181 11.637 1.00 63.66 80 PRO A CA 1
ATOM 564 C C . PRO A 1 80 ? -47.973 -26.697 11.218 1.00 63.66 80 PRO A C 1
ATOM 566 O O . PRO A 1 80 ? -48.130 -25.799 12.037 1.00 63.66 80 PRO A O 1
ATOM 569 N N . GLY A 1 81 ? -47.693 -26.434 9.934 1.00 66.50 81 GLY A N 1
ATOM 570 C CA . GLY A 1 81 ? -47.571 -25.073 9.367 1.00 66.50 81 GLY A CA 1
ATOM 571 C C . GLY A 1 81 ? -46.141 -24.522 9.241 1.00 66.50 81 GLY A C 1
ATOM 572 O O . GLY A 1 81 ? -45.950 -23.441 8.682 1.00 66.50 81 GLY A O 1
ATOM 573 N N . CYS A 1 82 ? -45.148 -25.280 9.719 1.00 76.25 82 CYS A N 1
ATOM 574 C CA . CYS A 1 82 ? -43.717 -25.075 9.480 1.00 76.25 82 CYS A CA 1
ATOM 575 C C . CYS A 1 82 ? -43.229 -23.646 9.782 1.00 76.25 82 CYS A C 1
ATOM 577 O O . CYS A 1 82 ? -42.595 -22.988 8.955 1.00 76.25 82 CYS A O 1
ATOM 579 N N . LEU A 1 83 ? -43.563 -23.169 10.985 1.00 82.50 83 LEU A N 1
ATOM 580 C CA . LEU A 1 83 ? -43.157 -21.866 11.498 1.00 82.50 83 LEU A CA 1
ATOM 581 C C . LEU A 1 83 ? -41.777 -21.976 12.153 1.00 82.50 83 LEU A C 1
ATOM 583 O O . LEU A 1 83 ? -41.601 -22.781 13.068 1.00 82.50 83 LEU A O 1
ATOM 587 N N . GLY A 1 84 ? -40.815 -21.148 11.754 1.00 86.75 84 GLY A N 1
ATOM 588 C CA . GLY A 1 84 ? -39.518 -21.113 12.431 1.00 86.75 84 GLY A CA 1
ATOM 589 C C . GLY A 1 84 ? -38.731 -19.828 12.223 1.00 86.75 84 GLY A C 1
ATOM 590 O O . GLY A 1 84 ? -38.895 -19.126 11.226 1.00 86.75 84 GLY A O 1
ATOM 591 N N . SER A 1 85 ? -37.871 -19.522 13.196 1.00 91.19 85 SER A N 1
ATOM 592 C CA . SER A 1 85 ? -37.087 -18.282 13.228 1.00 91.19 85 SER A CA 1
ATOM 593 C C . SER A 1 85 ? -35.988 -18.286 12.165 1.00 91.19 85 SER A C 1
ATOM 595 O O . SER A 1 85 ? -35.171 -19.209 12.130 1.00 91.19 85 SER A O 1
ATOM 597 N N . ASN A 1 86 ? -35.900 -17.225 11.362 1.00 91.12 86 ASN A N 1
ATOM 598 C CA . ASN A 1 86 ? -34.784 -17.022 10.434 1.00 91.12 86 ASN A CA 1
ATOM 599 C C . ASN A 1 86 ? -33.472 -16.690 11.166 1.00 91.12 86 ASN A C 1
ATOM 601 O O . ASN A 1 86 ? -33.484 -16.169 12.284 1.00 91.12 86 ASN A O 1
ATOM 605 N N . TYR A 1 87 ? -32.336 -16.961 10.521 1.00 91.94 87 TYR A N 1
ATOM 606 C CA . TYR A 1 87 ? -30.998 -16.646 11.030 1.00 91.94 87 TYR A CA 1
ATOM 607 C C . TYR A 1 87 ? -30.043 -16.126 9.971 1.00 91.94 87 TYR A C 1
ATOM 609 O O . TYR A 1 87 ? -30.200 -16.403 8.790 1.00 91.94 87 TYR A O 1
ATOM 617 N N . GLY A 1 88 ? -28.984 -15.468 10.420 1.00 91.25 88 GLY A N 1
ATOM 618 C CA . GLY A 1 88 ? -27.867 -15.054 9.591 1.00 91.25 88 GLY A CA 1
ATOM 619 C C . GLY A 1 88 ? -26.767 -14.430 10.448 1.00 91.25 88 GLY A C 1
ATOM 620 O O . GLY A 1 88 ? -26.912 -14.366 11.674 1.00 91.25 88 GLY A O 1
ATOM 621 N N . PRO A 1 89 ? -25.667 -13.976 9.829 1.00 92.38 89 PRO A N 1
ATOM 622 C CA . PRO A 1 89 ? -24.620 -13.226 10.520 1.00 92.38 89 PRO A CA 1
ATOM 623 C C . PRO A 1 89 ? -25.126 -11.907 11.137 1.00 92.38 89 PRO A C 1
ATOM 625 O O . PRO A 1 89 ? -24.460 -11.355 12.002 1.00 92.38 89 PRO A O 1
ATOM 628 N N . GLU A 1 90 ? -26.301 -11.412 10.736 1.00 94.25 90 GLU A N 1
ATOM 629 C CA . GLU A 1 90 ? -26.901 -10.175 11.248 1.00 94.25 90 GLU A CA 1
ATOM 630 C C . GLU A 1 90 ? -27.592 -10.337 12.617 1.00 94.25 90 GLU A C 1
ATOM 632 O O . GLU A 1 90 ? -28.023 -9.346 13.197 1.00 94.25 90 GLU A O 1
ATOM 637 N N . LEU A 1 91 ? -27.752 -11.567 13.121 1.00 95.31 91 LEU A N 1
ATOM 638 C CA . LEU A 1 91 ? -28.547 -11.877 14.314 1.00 95.31 91 LEU A CA 1
ATOM 639 C C . LEU A 1 91 ? -27.848 -11.453 15.622 1.00 95.31 91 LEU A C 1
ATOM 641 O O . LEU A 1 91 ? -26.793 -11.985 15.947 1.00 95.31 91 LEU A O 1
ATOM 645 N N . ASP A 1 92 ? -28.455 -10.578 16.431 1.00 97.38 92 ASP A N 1
ATOM 646 C CA . ASP A 1 92 ? -27.858 -10.127 17.699 1.00 97.38 92 ASP A CA 1
ATOM 647 C C . ASP A 1 92 ? -28.116 -11.090 18.855 1.00 97.38 92 ASP A C 1
ATOM 649 O O . ASP A 1 92 ? -27.185 -11.532 19.518 1.00 97.38 92 ASP A O 1
ATOM 653 N N . VAL A 1 93 ? -29.380 -11.398 19.137 1.00 98.25 93 VAL A N 1
ATOM 654 C CA . VAL A 1 93 ? -29.778 -12.194 20.308 1.00 98.25 93 VAL A CA 1
ATOM 655 C C . VAL A 1 93 ? -31.006 -13.034 20.006 1.00 98.25 93 VAL A C 1
ATOM 657 O O . VAL A 1 93 ? -31.767 -12.757 19.076 1.00 98.25 93 VAL A O 1
ATOM 660 N N . VAL A 1 94 ? -31.240 -14.039 20.843 1.00 97.62 94 VAL A N 1
ATOM 661 C CA . VAL A 1 94 ? -32.497 -14.786 20.866 1.00 97.62 94 VAL A CA 1
ATOM 662 C C . VAL A 1 94 ? -33.292 -14.526 22.141 1.00 97.62 94 VAL A C 1
ATOM 664 O O . VAL A 1 94 ? -32.740 -14.236 23.204 1.00 97.62 94 VAL A O 1
ATOM 667 N N . ALA A 1 95 ? -34.612 -14.640 22.036 1.00 97.62 95 ALA A N 1
ATOM 668 C CA . ALA A 1 95 ? -35.516 -14.634 23.178 1.00 97.62 95 ALA A CA 1
ATOM 669 C C . ALA A 1 95 ? -36.631 -15.684 22.993 1.00 97.62 95 ALA A C 1
ATOM 671 O O . ALA A 1 95 ? -36.929 -16.068 21.853 1.00 97.62 95 ALA A O 1
ATOM 672 N N . PRO A 1 96 ? -37.268 -16.144 24.088 1.00 96.12 96 PRO A N 1
ATOM 673 C CA . PRO A 1 96 ? -38.392 -17.072 24.025 1.00 96.12 96 PRO A CA 1
ATOM 674 C C . PRO A 1 96 ? -39.494 -16.594 23.072 1.00 96.12 96 PRO A C 1
ATOM 676 O O . PRO A 1 96 ? -39.861 -15.423 23.049 1.00 96.12 96 PRO A O 1
ATOM 679 N N . SER A 1 97 ? -40.039 -17.507 22.274 1.00 94.25 97 SER A N 1
ATOM 680 C CA . SER A 1 97 ? -40.980 -17.190 21.184 1.00 94.25 97 SER A CA 1
ATOM 681 C C . SER A 1 97 ? -42.047 -18.259 20.946 1.00 94.25 97 SER A C 1
ATOM 683 O O . SER A 1 97 ? -42.851 -18.140 20.022 1.00 94.25 97 SER A O 1
ATOM 685 N N . PHE A 1 98 ? -42.053 -19.306 21.772 1.00 92.50 98 PHE A N 1
ATOM 686 C CA . PHE A 1 98 ? -42.984 -20.424 21.708 1.00 92.50 98 PHE A CA 1
ATOM 687 C C . PHE A 1 98 ? -43.916 -20.393 22.921 1.00 92.50 98 PHE A C 1
ATOM 689 O O . PHE A 1 98 ? -43.442 -20.352 24.053 1.00 92.50 98 PHE A O 1
ATOM 696 N N . GLN A 1 99 ? -45.228 -20.417 22.675 1.00 91.56 99 GLN A N 1
ATOM 697 C CA . GLN A 1 99 ? -46.284 -20.383 23.698 1.00 91.56 99 GLN A CA 1
ATOM 698 C C . GLN A 1 99 ? -46.170 -19.192 24.672 1.00 91.56 99 GLN A C 1
ATOM 700 O O . GLN A 1 99 ? -46.377 -19.326 25.874 1.00 91.56 99 GLN A O 1
ATOM 705 N N . ILE A 1 100 ? -45.871 -18.002 24.145 1.00 93.69 100 ILE A N 1
ATOM 706 C CA . ILE A 1 100 ? -45.733 -16.775 24.939 1.00 93.69 100 ILE A CA 1
ATOM 707 C C . ILE A 1 100 ? -47.113 -16.221 25.299 1.00 93.69 100 ILE A C 1
ATOM 709 O O . ILE A 1 100 ? -47.847 -15.759 24.424 1.00 93.69 100 ILE A O 1
ATOM 713 N N . THR A 1 101 ? -47.460 -16.244 26.585 1.00 92.56 101 THR A N 1
ATOM 714 C CA . THR A 1 101 ? -48.701 -15.654 27.103 1.00 92.56 101 THR A CA 1
ATOM 715 C C . THR A 1 101 ? -48.708 -14.139 26.891 1.00 92.56 101 THR A C 1
ATOM 717 O O . THR A 1 101 ? -47.832 -13.427 27.380 1.00 92.56 101 THR A O 1
ATOM 720 N N . ALA A 1 102 ? -49.713 -13.629 26.181 1.00 89.38 102 ALA A N 1
ATOM 721 C CA . ALA A 1 102 ? -49.872 -12.214 25.858 1.00 89.38 102 ALA A CA 1
ATOM 722 C C . ALA A 1 102 ? -51.334 -11.761 25.995 1.00 89.38 102 ALA A C 1
ATOM 724 O O . ALA A 1 102 ? -52.266 -12.560 25.877 1.00 89.38 102 ALA A O 1
ATOM 725 N N . VAL A 1 103 ? -51.545 -10.460 26.209 1.00 88.56 103 VAL A N 1
ATOM 726 C CA . VAL A 1 103 ? -52.887 -9.859 26.211 1.00 88.56 103 VAL A CA 1
ATOM 727 C C . VAL A 1 103 ? -53.358 -9.657 24.770 1.00 88.56 103 VAL A C 1
ATOM 729 O O . VAL A 1 103 ? -52.703 -8.991 23.971 1.00 88.56 103 VAL A O 1
ATOM 732 N N . LYS A 1 104 ? -54.532 -10.197 24.448 1.00 84.62 104 LYS A N 1
ATOM 733 C CA . LYS A 1 104 ? -55.258 -9.994 23.195 1.00 84.62 104 LYS A CA 1
ATOM 734 C C . LYS A 1 104 ? -56.517 -9.181 23.468 1.00 84.62 104 LYS A C 1
ATOM 736 O O . LYS A 1 104 ? -57.520 -9.714 23.951 1.00 84.62 104 LYS A O 1
ATOM 741 N N . ASN A 1 105 ? -56.464 -7.896 23.127 1.00 74.94 105 ASN A N 1
ATOM 742 C CA . ASN A 1 105 ? -57.644 -7.040 23.129 1.00 74.94 105 ASN A CA 1
ATOM 743 C C . ASN A 1 105 ? -58.660 -7.555 22.087 1.00 74.94 105 ASN A C 1
ATOM 745 O O . ASN A 1 105 ? -58.284 -7.915 20.967 1.00 74.94 105 ASN A O 1
ATOM 749 N N . ARG A 1 106 ? -59.938 -7.618 22.462 1.00 72.12 106 ARG A N 1
ATOM 750 C CA . ARG A 1 106 ? -61.073 -7.903 21.578 1.00 72.12 106 ARG A CA 1
ATOM 751 C C . ARG A 1 106 ? -62.149 -6.855 21.845 1.00 72.12 106 ARG A C 1
ATOM 753 O O . ARG A 1 106 ? -62.238 -6.329 22.948 1.00 72.12 106 ARG A O 1
ATOM 760 N N . VAL A 1 107 ? -63.013 -6.619 20.858 1.00 72.25 107 VAL A N 1
ATOM 761 C CA . VAL A 1 107 ? -64.103 -5.623 20.931 1.00 72.25 107 VAL A CA 1
ATOM 762 C C . VAL A 1 107 ? -65.003 -5.810 22.168 1.00 72.25 107 VAL A C 1
ATOM 764 O O . VAL A 1 107 ? -65.497 -4.830 22.708 1.00 72.25 107 VAL A O 1
ATOM 767 N N . ASN A 1 108 ? -65.123 -7.045 22.677 1.00 67.06 108 ASN A N 1
ATOM 768 C CA . ASN A 1 108 ? -65.925 -7.396 23.857 1.00 67.06 108 ASN A CA 1
ATOM 769 C C . ASN A 1 108 ? -65.069 -7.737 25.102 1.00 67.06 108 ASN A C 1
ATOM 771 O O . ASN A 1 108 ? -65.477 -8.555 25.923 1.00 67.06 108 ASN A O 1
ATOM 775 N N . GLY A 1 109 ? -63.870 -7.157 25.230 1.00 68.88 109 GLY A N 1
ATOM 776 C CA . GLY A 1 109 ? -63.001 -7.287 26.407 1.00 68.88 109 GLY A CA 1
ATOM 777 C C . GLY A 1 109 ? -61.637 -7.935 26.137 1.00 68.88 109 GLY A C 1
ATOM 778 O O . GLY A 1 109 ? -61.450 -8.718 25.202 1.00 68.88 109 GLY A O 1
ATOM 779 N N . SER A 1 110 ? -60.657 -7.606 26.981 1.00 81.62 110 SER A N 1
ATOM 780 C CA . SER A 1 110 ? -59.303 -8.168 26.913 1.00 81.62 110 SER A CA 1
ATOM 781 C C . SER A 1 110 ? -59.276 -9.637 27.334 1.00 81.62 110 SER A C 1
ATOM 783 O O . SER A 1 110 ? -59.797 -10.010 28.380 1.00 81.62 110 SER A O 1
ATOM 785 N N . THR A 1 111 ? -58.613 -10.468 26.531 1.00 84.94 111 THR A N 1
ATOM 786 C CA . THR A 1 111 ? -58.428 -11.911 26.766 1.00 84.94 111 THR A CA 1
ATOM 787 C C . THR A 1 111 ? -56.942 -12.262 26.786 1.00 84.94 111 THR A C 1
ATOM 789 O O . THR A 1 111 ? -56.130 -11.511 26.251 1.00 84.94 111 THR A O 1
ATOM 792 N N . TRP A 1 112 ? -56.564 -13.403 27.359 1.00 87.00 112 TRP A N 1
ATOM 793 C CA . TRP A 1 112 ? -55.206 -13.941 27.217 1.00 87.00 112 TRP A CA 1
ATOM 794 C C . TRP A 1 112 ? -55.097 -14.818 25.961 1.00 87.00 112 TRP A C 1
ATOM 796 O O . TRP A 1 112 ? -56.071 -15.439 25.536 1.00 87.00 112 TRP A O 1
ATOM 806 N N . THR A 1 113 ? -53.915 -14.862 25.349 1.00 87.25 113 THR A N 1
ATOM 807 C CA . THR A 1 113 ? -53.595 -15.731 24.207 1.00 87.25 113 THR A CA 1
ATOM 808 C C . THR A 1 113 ? -52.171 -16.258 24.338 1.00 87.25 113 THR A C 1
ATOM 810 O O . THR A 1 113 ? -51.307 -15.545 24.840 1.00 87.25 113 THR A O 1
ATOM 813 N N . ASN A 1 114 ? -51.902 -17.455 23.818 1.00 88.75 114 ASN A N 1
ATOM 814 C CA . ASN A 1 114 ? -50.539 -17.975 23.701 1.00 88.75 114 ASN A CA 1
ATOM 815 C C . ASN A 1 114 ? -50.039 -17.741 22.272 1.00 88.75 114 ASN A C 1
ATOM 817 O O . ASN A 1 114 ? -50.629 -18.234 21.312 1.00 88.75 114 ASN A O 1
ATOM 821 N N . GLY A 1 115 ? -48.994 -16.930 22.136 1.00 87.81 115 GLY A N 1
ATOM 822 C CA . GLY A 1 115 ? -48.362 -16.574 20.872 1.00 87.81 115 GLY A CA 1
ATOM 823 C C . GLY A 1 115 ? -47.230 -17.520 20.481 1.00 87.81 115 GLY A C 1
ATOM 824 O O . GLY A 1 115 ? -46.528 -18.052 21.341 1.00 87.81 115 GLY A O 1
ATOM 825 N N . ILE A 1 116 ? -47.030 -17.704 19.176 1.00 89.12 116 ILE A N 1
ATOM 826 C CA . ILE A 1 116 ? -45.862 -18.385 18.606 1.00 89.12 116 ILE A CA 1
ATOM 827 C C . ILE A 1 116 ? -45.339 -17.534 17.439 1.00 89.12 116 ILE A C 1
ATOM 829 O O . ILE A 1 116 ? -46.141 -17.038 16.646 1.00 89.12 116 ILE A O 1
ATOM 833 N N . GLY A 1 117 ? -44.020 -17.350 17.343 1.00 89.38 117 GLY A N 1
ATOM 834 C CA . GLY A 1 117 ? -43.352 -16.612 16.259 1.00 89.38 117 GLY A CA 1
ATOM 835 C C . GLY A 1 117 ? -42.335 -15.594 16.771 1.00 89.38 117 GLY A C 1
ATOM 836 O O . GLY A 1 117 ? -42.440 -15.116 17.905 1.00 89.38 117 GLY A O 1
ATOM 837 N N . VAL A 1 118 ? -41.361 -15.207 15.939 1.00 91.31 118 VAL A N 1
ATOM 838 C CA . VAL A 1 118 ? -40.305 -14.249 16.348 1.00 91.31 118 VAL A CA 1
ATOM 839 C C . VAL A 1 118 ? -40.851 -12.877 16.759 1.00 91.31 118 VAL A C 1
ATOM 841 O O . VAL A 1 118 ? -40.229 -12.161 17.545 1.00 91.31 118 VAL A O 1
ATOM 844 N N . SER A 1 119 ? -42.065 -12.543 16.317 1.00 91.50 119 SER A N 1
ATOM 845 C CA . SER A 1 119 ? -42.821 -11.369 16.754 1.00 91.50 119 SER A CA 1
ATOM 846 C C . SER A 1 119 ? -43.107 -11.320 18.259 1.00 91.50 119 SER A C 1
ATOM 848 O O . SER A 1 119 ? -43.402 -10.234 18.747 1.00 91.50 119 SER A O 1
ATOM 850 N N . PHE A 1 120 ? -42.986 -12.434 18.995 1.00 93.56 120 PHE A N 1
ATOM 851 C CA . PHE A 1 120 ? -43.073 -12.478 20.463 1.00 93.56 120 PHE A CA 1
ATOM 852 C C . PHE A 1 120 ? -41.707 -12.413 21.169 1.00 93.56 120 PHE A C 1
ATOM 854 O O . PHE A 1 120 ? -41.657 -12.063 22.347 1.00 93.56 120 PHE A O 1
ATOM 861 N N . ALA A 1 121 ? -40.601 -12.662 20.458 1.00 95.94 121 ALA A N 1
ATOM 862 C CA . ALA A 1 121 ? -39.241 -12.473 20.971 1.00 95.94 121 ALA A CA 1
ATOM 863 C C . ALA A 1 121 ? -38.826 -10.990 20.952 1.00 95.94 121 ALA A C 1
ATOM 865 O O . ALA A 1 121 ? -38.377 -10.452 21.965 1.00 95.94 121 ALA A O 1
ATOM 866 N N . ALA A 1 122 ? -39.038 -10.295 19.827 1.00 96.75 122 ALA A N 1
ATOM 867 C CA . ALA A 1 122 ? -38.721 -8.868 19.673 1.00 96.75 122 ALA A CA 1
ATOM 868 C C . ALA A 1 122 ? -39.276 -7.943 20.790 1.00 96.75 122 ALA A C 1
ATOM 870 O O . ALA A 1 122 ? -38.510 -7.118 21.304 1.00 96.75 122 ALA A O 1
ATOM 871 N N . PRO A 1 123 ? -40.535 -8.076 21.266 1.00 96.38 123 PRO A N 1
ATOM 872 C CA . PRO A 1 123 ? -41.044 -7.236 22.350 1.00 96.38 123 PRO A CA 1
ATOM 873 C C . PRO A 1 123 ? -40.382 -7.516 23.708 1.00 96.38 123 PRO A C 1
ATOM 875 O O . PRO A 1 123 ? -40.316 -6.608 24.533 1.00 96.38 123 PRO A O 1
ATOM 878 N N . GLN A 1 124 ? -39.830 -8.712 23.948 1.00 97.56 124 GLN A N 1
ATOM 879 C CA . GLN A 1 124 ? -39.066 -8.991 25.174 1.00 97.56 124 GLN A CA 1
ATOM 880 C C . GLN A 1 124 ? -37.717 -8.264 25.162 1.00 97.56 124 GLN A C 1
ATOM 882 O O . GLN A 1 124 ? -37.352 -7.632 26.153 1.00 97.56 124 GLN A O 1
ATOM 887 N N . VAL A 1 125 ? -37.023 -8.256 24.019 1.00 98.25 125 VAL A N 1
ATOM 888 C CA . VAL A 1 125 ? -35.785 -7.477 23.830 1.00 98.25 125 VAL A CA 1
ATOM 889 C C . VAL A 1 125 ? -36.071 -5.968 23.875 1.00 98.25 125 VAL A C 1
ATOM 891 O O . VAL A 1 125 ? -35.303 -5.205 24.454 1.00 98.25 125 VAL A O 1
ATOM 894 N N . THR A 1 126 ? -37.224 -5.530 23.360 1.00 98.00 126 THR A N 1
ATOM 895 C CA . THR A 1 126 ? -37.726 -4.148 23.503 1.00 98.00 126 THR A CA 1
ATOM 896 C C . THR A 1 126 ? -37.965 -3.785 24.972 1.00 98.00 126 THR A C 1
ATOM 898 O O . THR A 1 126 ? -37.567 -2.705 25.414 1.00 98.00 126 THR A O 1
ATOM 901 N N . GLY A 1 127 ? -38.577 -4.682 25.753 1.00 97.38 127 GLY A N 1
ATOM 902 C CA . GLY A 1 127 ? -38.757 -4.514 27.195 1.00 97.38 127 GLY A CA 1
ATOM 903 C C . GLY A 1 127 ? -37.417 -4.420 27.926 1.00 97.38 127 GLY A C 1
ATOM 904 O O . GLY A 1 127 ? -37.209 -3.494 28.706 1.00 97.38 127 GLY A O 1
ATOM 905 N N . GLN A 1 128 ? -36.470 -5.305 27.603 1.00 97.88 128 GLN A N 1
ATOM 906 C CA . GLN A 1 128 ? -35.112 -5.276 28.148 1.00 97.88 128 GLN A CA 1
ATOM 907 C C . GLN A 1 128 ? -34.398 -3.951 27.833 1.00 97.88 128 GLN A C 1
ATOM 909 O O . GLN A 1 128 ? -33.908 -3.292 28.748 1.00 97.88 128 GLN A O 1
ATOM 914 N N . ALA A 1 129 ? -34.403 -3.516 26.568 1.00 97.19 129 ALA A N 1
ATOM 915 C CA . ALA A 1 129 ? -33.872 -2.220 26.144 1.00 97.19 129 ALA A CA 1
ATOM 916 C C . ALA A 1 129 ? -34.521 -1.050 26.902 1.00 97.19 129 ALA A C 1
ATOM 918 O O . ALA A 1 129 ? -33.833 -0.110 27.300 1.00 97.19 129 ALA A O 1
ATOM 919 N N . SER A 1 130 ? -35.831 -1.119 27.151 1.00 95.94 130 SER A N 1
ATOM 920 C CA . SER A 1 130 ? -36.557 -0.089 27.902 1.00 95.94 130 SER A CA 1
ATOM 921 C C . SER A 1 130 ? -36.116 -0.034 29.368 1.00 95.94 130 SER A C 1
ATOM 923 O O . SER A 1 130 ? -35.829 1.052 29.865 1.00 95.94 130 SER A O 1
ATOM 925 N N . LEU A 1 131 ? -35.975 -1.186 30.035 1.00 95.19 131 LEU A N 1
ATOM 926 C CA . LEU A 1 131 ? -35.504 -1.269 31.424 1.00 95.19 131 LEU A CA 1
ATOM 927 C C . LEU A 1 131 ? -34.044 -0.805 31.568 1.00 95.19 131 LEU A C 1
ATOM 929 O O . LEU A 1 131 ? -33.720 -0.070 32.499 1.00 95.19 131 LEU A O 1
ATOM 933 N N . ILE A 1 132 ? -33.171 -1.164 30.620 1.00 93.31 132 ILE A N 1
ATOM 934 C CA . ILE A 1 132 ? -31.787 -0.664 30.544 1.00 93.31 132 ILE A CA 1
ATOM 935 C C . ILE A 1 132 ? -31.769 0.870 30.511 1.00 93.31 132 ILE A C 1
ATOM 937 O O . ILE A 1 132 ? -31.021 1.508 31.254 1.00 93.31 132 ILE A O 1
ATOM 941 N N . ARG A 1 133 ? -32.633 1.477 29.688 1.00 89.94 133 ARG A N 1
ATOM 942 C CA . ARG A 1 133 ? -32.774 2.937 29.617 1.00 89.94 133 ARG A CA 1
ATOM 943 C C . ARG A 1 133 ? -33.421 3.553 30.856 1.00 89.94 133 ARG A C 1
ATOM 945 O O . ARG A 1 133 ? -33.188 4.728 31.110 1.00 89.94 133 ARG A O 1
ATOM 952 N N . THR A 1 134 ? -34.182 2.801 31.649 1.00 84.69 134 THR A N 1
ATOM 953 C CA . THR A 1 134 ? -34.637 3.260 32.972 1.00 84.69 134 THR A CA 1
ATOM 954 C C . THR A 1 134 ? -33.474 3.342 33.964 1.00 84.69 134 THR A C 1
ATOM 956 O O . THR A 1 134 ? -33.386 4.317 34.703 1.00 84.69 134 THR A O 1
ATOM 959 N N . VAL A 1 135 ? -32.548 2.373 33.947 1.00 86.38 135 VAL A N 1
ATOM 960 C CA . VAL A 1 135 ? -31.338 2.391 34.796 1.00 86.38 135 VAL A CA 1
ATOM 961 C C . VAL A 1 135 ? -30.377 3.512 34.387 1.00 86.38 135 VAL A C 1
ATOM 963 O O . VAL A 1 135 ? -29.782 4.163 35.244 1.00 86.38 135 VAL A O 1
ATOM 966 N N . ASN A 1 136 ? -30.223 3.768 33.085 1.00 82.81 136 ASN A N 1
ATOM 967 C CA . ASN A 1 136 ? -29.359 4.835 32.584 1.00 82.81 136 ASN A CA 1
ATOM 968 C C . ASN A 1 136 ? -29.961 5.493 31.318 1.00 82.81 136 ASN A C 1
ATOM 970 O O . ASN A 1 136 ? -29.713 5.036 30.198 1.00 82.81 136 ASN A O 1
ATOM 974 N N . PRO A 1 137 ? -30.739 6.587 31.458 1.00 82.88 137 PRO A N 1
ATOM 975 C CA . PRO A 1 137 ? -31.472 7.199 30.341 1.00 82.88 137 PRO A CA 1
ATOM 976 C C . PRO A 1 137 ? -30.571 7.862 29.294 1.00 82.88 137 PRO A C 1
ATOM 978 O O . PRO A 1 137 ? -30.996 8.041 28.149 1.00 82.88 137 PRO A O 1
ATOM 981 N N . ASN A 1 138 ? -29.325 8.169 29.664 1.00 79.25 138 ASN A N 1
ATOM 982 C CA . ASN A 1 138 ? -28.334 8.817 28.805 1.00 79.25 138 ASN A CA 1
ATOM 983 C C . ASN A 1 138 ? -27.676 7.856 27.802 1.00 79.25 138 ASN A C 1
ATOM 985 O O . ASN A 1 138 ? -26.945 8.318 26.927 1.00 79.25 138 ASN A O 1
ATOM 989 N N . LEU A 1 139 ? -27.923 6.543 27.912 1.00 82.00 139 LEU A N 1
ATOM 990 C CA . LEU A 1 139 ? -27.383 5.557 26.978 1.00 82.00 139 LEU A CA 1
ATOM 991 C C . LEU A 1 139 ? -27.875 5.819 25.550 1.00 82.00 139 LEU A C 1
ATOM 993 O O . LEU A 1 139 ? -29.080 5.875 25.287 1.00 82.00 139 LEU A O 1
ATOM 997 N N . LYS A 1 140 ? -26.920 5.920 24.624 1.00 86.75 140 LYS A N 1
ATOM 998 C CA . LYS A 1 140 ? -27.158 5.918 23.179 1.00 86.75 140 LYS A CA 1
ATOM 999 C C . LYS A 1 140 ? -27.644 4.544 22.733 1.00 86.75 140 LYS A C 1
ATOM 1001 O O . LYS A 1 140 ? -27.307 3.532 23.351 1.00 86.75 140 LYS A O 1
ATOM 1006 N N . TRP A 1 141 ? -28.369 4.470 21.619 1.00 89.75 141 TRP A N 1
ATOM 1007 C CA . TRP A 1 141 ? -28.981 3.207 21.190 1.00 89.75 141 TRP A CA 1
ATOM 1008 C C . TRP A 1 141 ? -27.963 2.069 20.991 1.00 89.75 141 TRP A C 1
ATOM 1010 O O . TRP A 1 141 ? -28.246 0.924 21.344 1.00 89.75 141 TRP A O 1
ATOM 1020 N N . ARG A 1 142 ? -26.752 2.389 20.505 1.00 86.62 142 ARG A N 1
ATOM 1021 C CA . ARG A 1 142 ? -25.646 1.425 20.361 1.00 86.62 142 ARG A CA 1
ATOM 1022 C C . ARG A 1 142 ? -25.174 0.877 21.704 1.00 86.62 142 ARG A C 1
ATOM 1024 O O . ARG A 1 142 ? -24.978 -0.321 21.818 1.00 86.62 142 ARG A O 1
ATOM 1031 N N . GLN A 1 143 ? -25.083 1.718 22.733 1.00 85.38 143 GLN A N 1
ATOM 1032 C CA . GLN A 1 143 ? -24.713 1.283 24.084 1.00 85.38 143 GLN A CA 1
ATOM 1033 C C . GLN A 1 143 ? -25.797 0.373 24.688 1.00 85.38 143 GLN A C 1
ATOM 1035 O O . GLN A 1 143 ? -25.473 -0.607 25.349 1.00 85.38 143 GLN A O 1
ATOM 1040 N N . VAL A 1 144 ? -27.084 0.636 24.414 1.00 91.69 144 VAL A N 1
ATOM 1041 C CA . VAL A 1 144 ? -28.185 -0.263 24.818 1.00 91.69 144 VAL A CA 1
ATOM 1042 C C . VAL A 1 144 ? -28.089 -1.616 24.107 1.00 91.69 144 VAL A C 1
ATOM 1044 O O . VAL A 1 144 ? -28.241 -2.647 24.761 1.00 91.69 144 VAL A O 1
ATOM 1047 N N . ARG A 1 145 ? -27.787 -1.635 22.799 1.00 93.81 145 ARG A N 1
ATOM 1048 C CA . ARG A 1 145 ? -27.487 -2.877 22.066 1.00 93.81 145 ARG A CA 1
ATOM 1049 C C . ARG A 1 145 ? -26.314 -3.605 22.715 1.00 93.81 145 ARG A C 1
ATOM 1051 O O . ARG A 1 145 ? -26.491 -4.747 23.115 1.00 93.81 145 ARG A O 1
ATOM 1058 N N . ASP A 1 146 ? -25.180 -2.933 22.904 1.00 87.00 146 ASP A N 1
ATOM 1059 C CA . ASP A 1 146 ? -23.962 -3.495 23.497 1.00 87.00 146 ASP A CA 1
ATOM 1060 C C . ASP A 1 146 ? -24.201 -4.117 24.878 1.00 87.00 146 ASP A C 1
ATOM 1062 O O . ASP A 1 146 ? -23.661 -5.185 25.158 1.00 87.00 146 ASP A O 1
ATOM 1066 N N . ILE A 1 147 ? -25.039 -3.511 25.727 1.00 87.88 147 ILE A N 1
ATOM 1067 C CA . ILE A 1 147 ? -25.474 -4.133 26.987 1.00 87.88 147 ILE A CA 1
ATOM 1068 C C . ILE A 1 147 ? -26.153 -5.478 26.705 1.00 87.88 147 ILE A C 1
ATOM 1070 O O . ILE A 1 147 ? -25.786 -6.487 27.305 1.00 87.88 147 ILE A O 1
ATOM 1074 N N . ILE A 1 148 ? -27.141 -5.504 25.809 1.00 94.88 148 ILE A N 1
ATOM 1075 C CA . ILE A 1 148 ? -27.964 -6.687 25.522 1.00 94.88 148 ILE A CA 1
ATOM 1076 C C . ILE A 1 148 ? -27.112 -7.846 24.986 1.00 94.88 148 ILE A C 1
ATOM 1078 O O . ILE A 1 148 ? -27.214 -8.951 25.517 1.00 94.88 148 ILE A O 1
ATOM 1082 N N . ILE A 1 149 ? -26.235 -7.606 24.003 1.00 93.94 149 ILE A N 1
ATOM 1083 C CA . ILE A 1 149 ? -25.380 -8.664 23.427 1.00 93.94 149 ILE A CA 1
ATOM 1084 C C . ILE A 1 149 ? -24.257 -9.121 24.372 1.00 93.94 149 ILE A C 1
ATOM 1086 O O . ILE A 1 149 ? -24.002 -10.320 24.459 1.00 93.94 149 ILE A O 1
ATOM 1090 N N . ASN A 1 150 ? -23.624 -8.221 25.138 1.00 85.00 150 ASN A N 1
ATOM 1091 C CA . ASN A 1 150 ? -22.538 -8.606 26.056 1.00 85.00 150 ASN A CA 1
ATOM 1092 C C . ASN A 1 150 ? -23.031 -9.280 27.347 1.00 85.00 150 ASN A C 1
ATOM 1094 O O . ASN A 1 150 ? -22.248 -9.935 28.032 1.00 85.00 150 ASN A O 1
ATOM 1098 N N . THR A 1 151 ? -24.313 -9.128 27.696 1.00 90.31 151 THR A N 1
ATOM 1099 C CA . THR A 1 151 ? -24.905 -9.751 28.894 1.00 90.31 151 THR A CA 1
ATOM 1100 C C . THR A 1 151 ? -25.773 -10.972 28.606 1.00 90.31 151 THR A C 1
ATOM 1102 O O . THR A 1 151 ? -26.250 -11.600 29.553 1.00 90.31 151 THR A O 1
ATOM 1105 N N . ALA A 1 152 ? -25.947 -11.333 27.332 1.00 94.50 152 ALA A N 1
ATOM 1106 C CA . ALA A 1 152 ? -26.661 -12.531 26.914 1.00 94.50 152 ALA A CA 1
ATOM 1107 C C . ALA A 1 152 ? -26.047 -13.816 27.508 1.00 94.50 152 ALA A C 1
ATOM 1109 O O . ALA A 1 152 ? -24.827 -13.969 27.615 1.00 94.50 152 ALA A O 1
ATOM 1110 N N . ASP A 1 153 ? -26.909 -14.758 27.886 1.00 94.31 153 ASP A N 1
ATOM 1111 C CA . ASP A 1 153 ? -26.512 -16.097 28.306 1.00 94.31 153 ASP A CA 1
ATOM 1112 C C . ASP A 1 153 ? -26.094 -16.921 27.084 1.00 94.31 153 ASP A C 1
ATOM 1114 O O . ASP A 1 153 ? -26.844 -17.030 26.108 1.00 94.31 153 ASP A O 1
ATOM 1118 N N . LYS A 1 154 ? -24.919 -17.553 27.160 1.00 92.75 154 LYS A N 1
ATOM 1119 C CA . LYS A 1 154 ? -24.544 -18.610 26.218 1.00 92.75 154 LYS A CA 1
ATOM 1120 C C . LYS A 1 154 ? -25.391 -19.837 26.543 1.00 92.75 154 LYS A C 1
ATOM 1122 O O . LYS A 1 154 ? -25.436 -20.270 27.693 1.00 92.75 154 LYS A O 1
ATOM 1127 N N . ILE A 1 155 ? -26.109 -20.339 25.545 1.00 92.44 155 ILE A N 1
ATOM 1128 C CA . ILE A 1 155 ? -26.955 -21.533 25.665 1.00 92.44 155 ILE A CA 1
ATOM 1129 C C . ILE A 1 155 ? -26.159 -22.778 25.230 1.00 92.44 155 ILE A C 1
ATOM 1131 O O . ILE A 1 155 ? -25.183 -22.617 24.493 1.00 92.44 155 ILE A O 1
ATOM 1135 N N . PRO A 1 156 ? -26.549 -24.009 25.617 1.00 91.25 156 PRO A N 1
ATOM 1136 C CA . PRO A 1 156 ? -25.751 -25.215 25.357 1.00 91.25 156 PRO A CA 1
ATOM 1137 C C . PRO A 1 156 ? -25.357 -25.416 23.883 1.00 91.25 156 PRO A C 1
ATOM 1139 O O . PRO A 1 156 ? -24.193 -25.681 23.585 1.00 91.25 156 PRO A O 1
ATOM 1142 N N . ASP A 1 157 ? -26.286 -25.178 22.952 1.00 88.12 157 ASP A N 1
ATOM 1143 C CA . ASP A 1 157 ? -26.056 -25.268 21.501 1.00 88.12 157 ASP A CA 1
ATOM 1144 C C . ASP A 1 157 ? -24.974 -24.310 20.961 1.00 88.12 157 ASP A C 1
ATOM 1146 O O . ASP A 1 157 ? -24.522 -24.468 19.825 1.00 88.12 157 ASP A O 1
ATOM 1150 N N . MET A 1 158 ? -24.568 -23.294 21.731 1.00 92.25 158 MET A N 1
ATOM 1151 C CA . MET A 1 158 ? -23.495 -22.375 21.343 1.00 92.25 158 MET A CA 1
ATOM 1152 C C . MET A 1 158 ? -22.096 -22.914 21.650 1.00 92.25 158 MET A C 1
ATOM 1154 O O . MET A 1 158 ? -21.131 -22.340 21.149 1.00 92.25 158 MET A O 1
ATOM 1158 N N . GLN A 1 159 ? -21.968 -23.982 22.449 1.00 90.50 159 GLN A N 1
ATOM 1159 C CA . GLN A 1 159 ? -20.679 -24.587 22.822 1.00 90.50 159 GLN A CA 1
ATOM 1160 C C . GLN A 1 159 ? -19.680 -23.528 23.334 1.00 90.50 159 GLN A C 1
ATOM 1162 O O . GLN A 1 159 ? -18.581 -23.383 22.806 1.00 90.50 159 GLN A O 1
ATOM 1167 N N . ASP A 1 160 ? -20.135 -22.694 24.277 1.00 80.31 160 ASP A N 1
ATOM 1168 C CA . ASP A 1 160 ? -19.420 -21.538 24.854 1.00 80.31 160 ASP A CA 1
ATOM 1169 C C . ASP A 1 160 ? -18.917 -20.464 23.860 1.00 80.31 160 ASP A C 1
ATOM 1171 O O . ASP A 1 160 ? -18.264 -19.494 24.252 1.00 80.31 160 ASP A O 1
ATOM 1175 N N . SER A 1 161 ? -19.280 -20.558 22.576 1.00 80.44 161 SER A N 1
ATOM 1176 C CA . SER A 1 161 ? -18.922 -19.565 21.560 1.00 80.44 161 SER A CA 1
ATOM 1177 C C . SER A 1 161 ? -19.547 -18.207 21.871 1.00 80.44 161 SER A C 1
ATOM 1179 O O . SER A 1 161 ? -20.742 -18.097 22.144 1.00 80.44 161 SER A O 1
ATOM 1181 N N . ASN A 1 162 ? -18.766 -17.130 21.753 1.00 83.44 162 ASN A N 1
ATOM 1182 C CA . ASN A 1 162 ? -19.276 -15.781 22.013 1.00 83.44 162 ASN A CA 1
ATOM 1183 C C . ASN A 1 162 ? -20.382 -15.348 21.041 1.00 83.44 162 ASN A C 1
ATOM 1185 O O . ASN A 1 162 ? -21.265 -14.589 21.444 1.00 83.44 162 ASN A O 1
ATOM 1189 N N . PHE A 1 163 ? -20.355 -15.851 19.808 1.00 93.06 163 PHE A N 1
ATOM 1190 C CA . PHE A 1 163 ? -21.359 -15.630 18.775 1.00 93.06 163 PHE A CA 1
ATOM 1191 C C . PHE A 1 163 ? -21.586 -16.926 17.991 1.00 93.06 163 PHE A C 1
ATOM 1193 O O . PHE A 1 163 ? -20.637 -17.661 17.727 1.00 93.06 163 PHE A O 1
ATOM 1200 N N . THR A 1 164 ? -22.821 -17.183 17.559 1.00 92.88 164 THR A N 1
ATOM 1201 C CA . THR A 1 164 ? -23.123 -18.190 16.534 1.00 92.88 164 THR A CA 1
ATOM 1202 C C . THR A 1 164 ? -24.123 -17.632 15.532 1.00 92.88 164 THR A C 1
ATOM 1204 O O . THR A 1 164 ? -25.068 -16.943 15.911 1.00 92.88 164 THR A O 1
ATOM 1207 N N . VAL A 1 165 ? -24.012 -18.022 14.259 1.00 90.69 165 VAL A N 1
ATOM 1208 C CA . VAL A 1 165 ? -25.001 -17.619 13.242 1.00 90.69 165 VAL A CA 1
ATOM 1209 C C . VAL A 1 165 ? -26.423 -18.073 13.581 1.00 90.69 165 VAL A C 1
ATOM 1211 O O . VAL A 1 165 ? -27.367 -17.491 13.072 1.00 90.69 165 VAL A O 1
ATOM 1214 N N . ARG A 1 166 ? -26.613 -19.099 14.429 1.00 91.06 166 ARG A N 1
ATOM 1215 C CA . ARG A 1 166 ? -27.949 -19.586 14.815 1.00 91.06 166 ARG A CA 1
ATOM 1216 C C . ARG A 1 166 ? -28.559 -18.800 15.978 1.00 91.06 166 ARG A C 1
ATOM 1218 O O . ARG A 1 166 ? -29.768 -18.587 15.951 1.00 91.06 166 ARG A O 1
ATOM 1225 N N . TYR A 1 167 ? -27.774 -18.373 16.961 1.00 94.19 167 TYR A N 1
ATOM 1226 C CA . TYR A 1 167 ? -28.295 -17.802 18.212 1.00 94.19 167 TYR A CA 1
ATOM 1227 C C . TYR A 1 167 ? -27.794 -16.377 18.506 1.00 94.19 167 TYR A C 1
ATOM 1229 O O . TYR A 1 167 ? -28.076 -15.831 19.572 1.00 94.19 167 TYR A O 1
ATOM 1237 N N . GLY A 1 168 ? -27.065 -15.764 17.569 1.00 94.31 168 GLY A N 1
ATOM 1238 C CA . GLY A 1 168 ? -26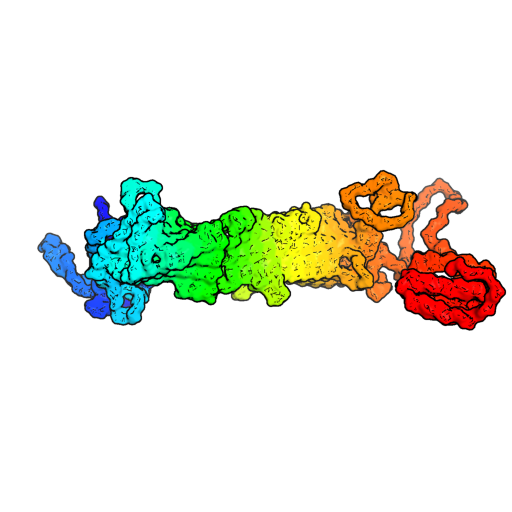.395 -14.486 17.781 1.00 94.31 168 GLY A CA 1
ATOM 1239 C C . GLY A 1 168 ? -25.387 -14.602 18.921 1.00 94.31 168 GLY A C 1
ATOM 1240 O O . GLY A 1 168 ? -24.682 -15.606 19.037 1.00 94.31 168 GLY A O 1
ATOM 1241 N N . TYR A 1 169 ? -25.368 -13.615 19.809 1.00 95.31 169 TYR A N 1
ATOM 1242 C CA . TYR A 1 169 ? -24.597 -13.615 21.051 1.00 95.31 169 TYR A CA 1
ATOM 1243 C C . TYR A 1 169 ? -25.269 -14.393 22.202 1.00 95.31 169 TYR A C 1
ATOM 1245 O O . TYR A 1 169 ? -24.678 -14.490 23.281 1.00 95.31 169 TYR A O 1
ATOM 1253 N N . GLY A 1 170 ? -26.447 -14.990 21.985 1.00 96.38 170 GLY A N 1
ATOM 1254 C CA . GLY A 1 170 ? -27.124 -15.884 22.932 1.00 96.38 170 GLY A CA 1
ATOM 1255 C C . GLY A 1 170 ? -28.499 -15.402 23.389 1.00 96.38 170 GLY A C 1
ATOM 1256 O O . GLY A 1 170 ? -29.097 -14.500 22.794 1.00 96.38 170 GLY A O 1
ATOM 1257 N N . ARG A 1 171 ? -29.027 -16.030 24.446 1.00 97.69 171 ARG A N 1
ATOM 1258 C CA . ARG A 1 171 ? -30.339 -15.687 25.012 1.00 97.69 171 ARG A CA 1
ATOM 1259 C C . ARG A 1 171 ? -30.246 -14.407 25.832 1.00 97.69 171 ARG A C 1
ATOM 1261 O O . ARG A 1 171 ? -29.348 -14.264 26.656 1.00 97.69 171 ARG A O 1
ATOM 1268 N N . ILE A 1 172 ? -31.212 -13.503 25.687 1.00 97.75 172 ILE A N 1
ATOM 1269 C CA . ILE A 1 172 ? -31.282 -12.306 26.534 1.00 97.75 172 ILE A CA 1
ATOM 1270 C C . ILE A 1 172 ? -31.291 -12.621 28.041 1.00 97.75 172 ILE A C 1
ATOM 1272 O O . ILE A 1 172 ? -31.975 -13.534 28.502 1.00 97.75 172 ILE A O 1
ATOM 1276 N N . ASN A 1 173 ? -30.577 -11.809 28.825 1.00 95.75 173 ASN A N 1
ATOM 1277 C CA . ASN A 1 173 ? -30.599 -11.869 30.285 1.00 95.75 173 ASN A CA 1
ATOM 1278 C C . ASN A 1 173 ? -30.865 -10.473 30.868 1.00 95.75 173 ASN A C 1
ATOM 1280 O O . ASN A 1 173 ? -29.979 -9.617 30.931 1.00 95.75 173 ASN A O 1
ATOM 1284 N N . VAL A 1 174 ? -32.105 -10.241 31.311 1.00 93.06 174 VAL A N 1
ATOM 1285 C CA . VAL A 1 174 ? -32.526 -8.936 31.845 1.00 93.06 174 VAL A CA 1
ATOM 1286 C C . VAL A 1 174 ? -31.705 -8.562 33.085 1.00 93.06 174 VAL A C 1
ATOM 1288 O O . VAL A 1 174 ? -31.163 -7.464 33.146 1.00 93.06 174 VAL A O 1
ATOM 1291 N N . TYR A 1 175 ? -31.522 -9.475 34.040 1.00 84.44 175 TYR A N 1
ATOM 1292 C CA . TYR A 1 175 ? -30.811 -9.189 35.291 1.00 84.44 175 TYR A CA 1
ATOM 1293 C C . TYR A 1 175 ? -29.353 -8.758 35.072 1.00 84.44 175 TYR A C 1
ATOM 1295 O O . TYR A 1 175 ? -28.929 -7.724 35.596 1.00 84.44 175 TYR A O 1
ATOM 1303 N N . LYS A 1 176 ? -28.598 -9.507 34.256 1.00 83.31 176 LYS A N 1
ATOM 1304 C CA . LYS A 1 176 ? -27.222 -9.142 33.887 1.00 83.31 176 LYS A CA 1
ATOM 1305 C C . LYS A 1 176 ? -27.197 -7.802 33.149 1.00 83.31 176 LYS A C 1
ATOM 1307 O O . LYS A 1 176 ? -26.367 -6.959 33.476 1.00 83.31 176 LYS A O 1
ATOM 1312 N N . SER A 1 177 ? -28.139 -7.566 32.232 1.00 89.56 177 SER A N 1
ATOM 1313 C CA . SER A 1 177 ? -28.216 -6.304 31.486 1.00 89.56 177 SER A CA 1
ATOM 1314 C C . SER A 1 177 ? -28.473 -5.078 32.364 1.00 89.56 177 SER A C 1
ATOM 1316 O O . SER A 1 177 ? -27.859 -4.039 32.146 1.00 89.56 177 SER A O 1
ATOM 1318 N N . LEU A 1 178 ? -29.310 -5.193 33.401 1.00 86.88 178 LEU A N 1
ATOM 1319 C CA . LEU A 1 178 ? -29.584 -4.080 34.316 1.00 86.88 178 LEU A CA 1
ATOM 1320 C C . LEU A 1 178 ? -28.418 -3.819 35.269 1.00 86.88 178 LEU A C 1
ATOM 1322 O O . LEU A 1 178 ? -28.112 -2.660 35.532 1.00 86.88 178 LEU A O 1
ATOM 1326 N N . LYS A 1 179 ? -27.714 -4.867 35.720 1.00 75.75 179 LYS A N 1
ATOM 1327 C CA . LYS A 1 179 ? -26.438 -4.696 36.431 1.00 75.75 179 LYS A CA 1
ATOM 1328 C C . LYS A 1 179 ? -25.398 -4.003 35.556 1.00 75.75 179 LYS A C 1
ATOM 1330 O O . LYS A 1 179 ? -24.742 -3.081 36.027 1.00 75.75 179 LYS A O 1
ATOM 1335 N N . ALA A 1 180 ? -25.277 -4.404 34.291 1.00 75.69 180 ALA A N 1
ATOM 1336 C CA . ALA A 1 180 ? -24.317 -3.797 33.379 1.00 75.69 180 ALA A CA 1
ATOM 1337 C C . ALA A 1 180 ? -24.677 -2.350 33.003 1.00 75.69 180 ALA A C 1
ATOM 1339 O O . ALA A 1 180 ? -23.785 -1.534 32.788 1.00 75.69 180 ALA A O 1
ATOM 1340 N N . ALA A 1 181 ? -25.972 -2.018 32.972 1.00 82.81 181 ALA A N 1
ATOM 1341 C CA . ALA A 1 181 ? -26.464 -0.667 32.723 1.00 82.81 181 ALA A CA 1
ATOM 1342 C C . ALA A 1 181 ? -26.090 0.340 33.828 1.00 82.81 181 ALA A C 1
ATOM 1344 O O . ALA A 1 181 ? -26.123 1.542 33.555 1.00 82.81 181 ALA A O 1
ATOM 1345 N N . ILE A 1 182 ? -25.717 -0.124 35.033 1.00 78.25 182 ILE A N 1
ATOM 1346 C CA . ILE A 1 182 ? -25.091 0.701 36.077 1.00 78.25 182 ILE A CA 1
ATOM 1347 C C . ILE A 1 182 ? -23.633 0.954 35.661 1.00 78.25 182 ILE A C 1
ATOM 1349 O O . ILE A 1 182 ? -22.832 0.019 35.670 1.00 78.25 182 ILE A O 1
ATOM 1353 N N . PRO A 1 183 ? -23.261 2.193 35.295 1.00 74.25 183 PRO A N 1
ATOM 1354 C CA . PRO A 1 183 ? -21.931 2.480 34.786 1.00 74.25 183 PRO A CA 1
ATOM 1355 C C . PRO A 1 183 ? -20.960 2.827 35.918 1.00 74.25 183 PRO A C 1
ATOM 1357 O O . PRO A 1 183 ? -21.257 3.668 36.770 1.00 74.25 183 PRO A O 1
ATOM 1360 N N . ILE A 1 184 ? -19.745 2.294 35.846 1.00 82.12 184 ILE A N 1
ATOM 1361 C CA . ILE A 1 184 ? -18.590 2.896 36.508 1.00 82.12 184 ILE A CA 1
ATOM 1362 C C . ILE A 1 184 ? -18.288 4.203 35.769 1.00 82.12 184 ILE A C 1
ATOM 1364 O O . ILE A 1 184 ? -17.936 4.200 34.588 1.00 82.12 184 ILE A O 1
ATOM 1368 N N . ARG A 1 185 ? -18.470 5.336 36.451 1.00 84.12 185 ARG A N 1
ATOM 1369 C CA . ARG A 1 185 ? -18.244 6.674 35.892 1.00 84.12 185 ARG A CA 1
ATOM 1370 C C . ARG A 1 185 ? -17.005 7.293 36.515 1.00 84.12 185 ARG A C 1
ATOM 1372 O O . ARG A 1 185 ? -16.995 7.538 37.717 1.00 84.12 185 ARG A O 1
ATOM 1379 N N . TYR A 1 186 ? -16.024 7.621 35.684 1.00 87.56 186 TYR A N 1
ATOM 1380 C CA . TYR A 1 186 ? -14.954 8.540 36.058 1.00 87.56 186 TYR A CA 1
ATOM 1381 C C . TYR A 1 186 ? -15.241 9.872 35.384 1.00 87.56 186 TYR A C 1
ATOM 1383 O O . TYR A 1 186 ? -15.268 9.966 34.159 1.00 87.56 186 TYR A O 1
ATOM 1391 N N . VAL A 1 187 ? -15.492 10.901 36.183 1.00 86.75 187 VAL A N 1
ATOM 1392 C CA . VAL A 1 187 ? -15.529 12.275 35.688 1.00 86.75 187 VAL A CA 1
ATOM 1393 C C . VAL A 1 187 ? -14.078 12.735 35.642 1.00 86.75 187 VAL A C 1
ATOM 1395 O O . VAL A 1 187 ? -13.412 12.720 36.675 1.00 86.75 187 VAL A O 1
ATOM 1398 N N . GLY A 1 188 ? -13.557 13.051 34.454 1.00 82.94 188 GLY A N 1
ATOM 1399 C CA . GLY A 1 188 ? -12.225 13.644 34.316 1.00 82.94 188 GLY A CA 1
ATOM 1400 C C . GLY A 1 188 ? -12.145 14.989 35.045 1.00 82.94 188 GLY A C 1
ATOM 1401 O O . GLY A 1 188 ? -13.171 15.522 35.457 1.00 82.94 188 GLY A O 1
ATOM 1402 N N . VAL A 1 189 ? -10.954 15.569 35.176 1.00 87.06 189 VAL A N 1
ATOM 1403 C CA . VAL A 1 189 ? -10.807 16.971 35.615 1.00 87.06 189 VAL A CA 1
ATOM 1404 C C . VAL A 1 189 ? -10.294 17.839 34.477 1.00 87.06 189 VAL A C 1
ATOM 1406 O O . VAL A 1 189 ? -9.562 17.359 33.611 1.00 87.06 189 VAL A O 1
ATOM 1409 N N . ALA A 1 190 ? -10.639 19.124 34.498 1.00 85.75 190 ALA A N 1
ATOM 1410 C CA . ALA A 1 190 ? -10.234 20.112 33.498 1.00 85.75 190 ALA A CA 1
ATOM 1411 C C . ALA A 1 190 ? -8.776 20.613 33.668 1.00 85.75 190 ALA A C 1
ATOM 1413 O O . ALA A 1 190 ? -8.481 21.768 33.374 1.00 85.75 190 ALA A O 1
ATOM 1414 N N . ASP A 1 191 ? -7.862 19.754 34.136 1.00 84.62 191 ASP A N 1
ATOM 1415 C CA . ASP A 1 191 ? -6.429 20.048 34.272 1.00 84.62 191 ASP A CA 1
ATOM 1416 C C . ASP A 1 191 ? -5.584 18.847 33.784 1.00 84.62 191 ASP A C 1
ATOM 1418 O O . ASP A 1 191 ? -5.773 17.728 34.278 1.00 84.62 191 ASP A O 1
ATOM 1422 N N . PRO A 1 192 ? -4.653 19.030 32.824 1.00 79.50 192 PRO A N 1
ATOM 1423 C CA . PRO A 1 192 ? -3.791 17.955 32.324 1.00 79.50 192 PRO A CA 1
ATOM 1424 C C . PRO A 1 192 ? -2.812 17.385 33.362 1.00 79.50 192 PRO A C 1
ATOM 1426 O O . PRO A 1 192 ? -2.330 16.265 33.166 1.00 79.50 192 PRO A O 1
ATOM 1429 N N . ASN A 1 193 ? -2.510 18.125 34.432 1.00 84.69 193 ASN A N 1
ATOM 1430 C CA . ASN A 1 193 ? -1.568 17.742 35.485 1.00 84.69 193 ASN A CA 1
ATOM 1431 C C . ASN A 1 193 ? -2.227 16.911 36.597 1.00 84.69 193 ASN A C 1
ATOM 1433 O O . ASN A 1 193 ? -1.560 16.080 37.208 1.00 84.69 193 ASN A O 1
ATOM 1437 N N . PHE A 1 194 ? -3.531 17.096 36.834 1.00 85.12 194 PHE A N 1
ATOM 1438 C CA . PHE A 1 194 ? -4.268 16.490 37.957 1.00 85.12 194 PHE A CA 1
ATOM 1439 C C . PHE A 1 194 ? -5.332 15.464 37.525 1.00 85.12 194 PHE A C 1
ATOM 1441 O O . PHE A 1 194 ? -6.304 15.238 38.239 1.00 85.12 194 PHE A O 1
ATOM 1448 N N . ALA A 1 195 ? -5.145 14.838 36.357 1.00 88.56 195 ALA A N 1
ATOM 1449 C CA . ALA A 1 195 ? -6.075 13.893 35.730 1.00 88.56 195 ALA A CA 1
ATOM 1450 C C . ALA A 1 195 ? -6.717 12.875 36.699 1.00 88.56 195 ALA A C 1
ATOM 1452 O O . ALA A 1 195 ? -6.033 12.262 37.519 1.00 88.56 195 ALA A O 1
ATOM 1453 N N . THR A 1 196 ? -8.020 12.618 36.530 1.00 93.81 196 THR A N 1
ATOM 1454 C CA . THR A 1 196 ? -8.773 11.676 37.371 1.00 93.81 196 THR A CA 1
ATOM 1455 C C . THR A 1 196 ? -8.162 10.282 37.313 1.00 93.81 196 THR A C 1
ATOM 1457 O O . THR A 1 196 ? -8.069 9.679 36.240 1.00 93.81 196 THR A O 1
ATOM 1460 N N . ALA A 1 197 ? -7.783 9.756 38.477 1.00 93.94 197 ALA A N 1
ATOM 1461 C CA . ALA A 1 197 ? -7.233 8.417 38.609 1.00 93.94 197 ALA A CA 1
ATOM 1462 C C . ALA A 1 197 ? -8.273 7.351 38.232 1.00 93.94 197 ALA A C 1
ATOM 1464 O O . ALA A 1 197 ? -9.343 7.263 38.835 1.00 93.94 197 ALA A O 1
ATOM 1465 N N . VAL A 1 198 ? -7.922 6.512 37.259 1.00 95.75 198 VAL A N 1
ATOM 1466 C CA . VAL A 1 198 ? -8.640 5.290 36.890 1.00 95.75 198 VAL A CA 1
ATOM 1467 C C . VAL A 1 198 ? -7.818 4.108 37.424 1.00 95.75 198 VAL A C 1
ATOM 1469 O O . VAL A 1 198 ? -6.743 3.831 36.883 1.00 95.75 198 VAL A O 1
ATOM 1472 N N . PRO A 1 199 ? -8.266 3.427 38.495 1.00 94.19 199 PRO A N 1
ATOM 1473 C CA . PRO A 1 199 ? -7.567 2.275 39.053 1.00 94.19 199 PRO A CA 1
ATOM 1474 C C . PRO A 1 199 ? -7.347 1.153 38.037 1.00 94.19 199 PRO A C 1
ATOM 1476 O O . PRO A 1 199 ? -8.214 0.856 37.212 1.00 94.19 199 PRO A O 1
ATOM 1479 N N . GLY A 1 200 ? -6.193 0.493 38.147 1.00 94.06 200 GLY A N 1
ATOM 1480 C CA . GLY A 1 200 ? -5.962 -0.799 37.505 1.00 94.06 200 GLY A CA 1
ATOM 1481 C C . GLY A 1 200 ? -6.785 -1.927 38.141 1.00 94.06 200 GLY A C 1
ATOM 1482 O O . GLY A 1 200 ? -7.433 -1.755 39.173 1.00 94.06 200 GLY A O 1
ATOM 1483 N N . GLY A 1 201 ? -6.731 -3.106 37.527 1.00 95.31 201 GLY A N 1
ATOM 1484 C CA . GLY A 1 201 ? -7.475 -4.300 37.918 1.00 95.31 201 GLY A CA 1
ATOM 1485 C C . GLY A 1 201 ? -8.229 -4.914 36.739 1.00 95.31 201 GLY A C 1
ATOM 1486 O O . GLY A 1 201 ? -7.964 -4.609 35.577 1.00 95.31 201 GLY A O 1
ATOM 1487 N N . THR A 1 202 ? -9.188 -5.791 37.034 1.00 93.62 202 THR A N 1
ATOM 1488 C CA . THR A 1 202 ? -10.107 -6.350 36.030 1.00 93.62 202 THR A CA 1
ATOM 1489 C C . THR A 1 202 ? -11.518 -5.844 36.288 1.00 93.62 202 THR A C 1
ATOM 1491 O O . THR A 1 202 ? -12.059 -6.050 37.371 1.00 93.62 202 THR A O 1
ATOM 1494 N N . VAL A 1 203 ? -12.138 -5.230 35.281 1.00 87.81 203 VAL A N 1
ATOM 1495 C CA . VAL A 1 203 ? -13.532 -4.774 35.337 1.00 87.81 203 VAL A CA 1
ATOM 1496 C C . VAL A 1 203 ? -14.359 -5.618 34.372 1.00 87.81 203 VAL A C 1
ATOM 1498 O O . VAL A 1 203 ? -14.089 -5.644 33.168 1.00 87.81 203 VAL A O 1
ATOM 1501 N N . SER A 1 204 ? -15.369 -6.321 34.893 1.00 84.31 204 SER A N 1
ATOM 1502 C CA . SER A 1 204 ? -16.171 -7.276 34.116 1.00 84.31 204 SER A CA 1
ATOM 1503 C C . SER A 1 204 ? -17.672 -6.985 34.124 1.00 84.31 204 SER A C 1
ATOM 1505 O O . SER A 1 204 ? -18.230 -6.662 35.171 1.00 84.31 204 SER A O 1
ATOM 1507 N N . ASN A 1 205 ? -18.329 -7.220 32.984 1.00 74.75 205 ASN A N 1
ATOM 1508 C CA . ASN A 1 205 ? -19.790 -7.227 32.817 1.00 74.75 205 ASN A CA 1
ATOM 1509 C C . ASN A 1 205 ? -20.502 -5.926 33.270 1.00 74.75 205 ASN A C 1
ATOM 1511 O O . ASN A 1 205 ? -21.570 -5.976 33.883 1.00 74.75 205 ASN A O 1
ATOM 1515 N N . THR A 1 206 ? -19.907 -4.761 32.999 1.00 77.88 206 THR A N 1
ATOM 1516 C CA . THR A 1 206 ? -20.461 -3.429 33.330 1.00 77.88 206 THR A CA 1
ATOM 1517 C C . THR A 1 206 ? -20.159 -2.416 32.220 1.00 77.88 206 THR A C 1
ATOM 1519 O O . THR A 1 206 ? -19.795 -2.812 31.122 1.00 77.88 206 THR A O 1
ATOM 1522 N N . PHE A 1 207 ? -20.342 -1.119 32.445 1.00 76.94 207 PHE A N 1
ATOM 1523 C CA . PHE A 1 207 ? -19.937 -0.057 31.525 1.00 76.94 207 PHE A CA 1
ATOM 1524 C C . PHE A 1 207 ? -18.914 0.831 32.214 1.00 76.94 207 PHE A C 1
ATOM 1526 O O . PHE A 1 207 ? -19.126 1.234 33.354 1.00 76.94 207 PHE A O 1
ATOM 1533 N N . MET A 1 208 ? -17.833 1.177 31.520 1.00 87.44 208 MET A N 1
ATOM 1534 C CA . MET A 1 208 ? -16.916 2.221 31.965 1.00 87.44 208 MET A CA 1
ATOM 1535 C C . MET A 1 208 ? -17.157 3.461 31.114 1.00 87.44 208 MET A C 1
ATOM 1537 O O . MET A 1 208 ? -16.974 3.421 29.903 1.00 87.44 208 MET A O 1
ATOM 1541 N N . ILE A 1 209 ? -17.580 4.560 31.735 1.00 87.12 209 ILE A N 1
ATOM 1542 C CA . ILE A 1 209 ? -17.804 5.834 31.047 1.00 87.12 209 ILE A CA 1
ATOM 1543 C C . ILE A 1 209 ? -16.839 6.863 31.625 1.00 87.12 209 ILE A C 1
ATOM 1545 O O . ILE A 1 209 ? -16.914 7.190 32.813 1.00 87.12 209 ILE A O 1
ATOM 1549 N N . LEU A 1 210 ? -15.957 7.388 30.779 1.00 91.06 210 LEU A N 1
ATOM 1550 C CA . LEU A 1 210 ? -15.116 8.530 31.108 1.00 91.06 210 LEU A CA 1
ATOM 1551 C C . LEU A 1 210 ? -15.837 9.791 30.624 1.00 91.06 210 LEU A C 1
ATOM 1553 O O . LEU A 1 210 ? -16.093 9.938 29.430 1.00 91.06 210 LEU A O 1
ATOM 1557 N N . LYS A 1 211 ? -16.214 10.658 31.567 1.00 85.94 211 LYS A N 1
ATOM 1558 C CA . LYS A 1 211 ? -17.051 11.845 31.343 1.00 85.94 211 LYS A CA 1
ATOM 1559 C C . LYS A 1 211 ? -16.233 13.126 31.399 1.00 85.94 211 LYS A C 1
ATOM 1561 O O . LYS A 1 211 ? -15.267 13.209 32.158 1.00 85.94 211 LYS A O 1
ATOM 1566 N N . ASN A 1 212 ? -16.660 14.145 30.658 1.00 84.06 212 ASN A N 1
ATOM 1567 C CA . ASN A 1 212 ? -16.106 15.488 30.808 1.00 84.06 212 ASN A CA 1
ATOM 1568 C C . ASN A 1 212 ? -16.574 16.095 32.144 1.00 84.06 212 ASN A C 1
ATOM 1570 O O . ASN A 1 212 ? -17.743 15.946 32.505 1.00 84.06 212 ASN A O 1
ATOM 1574 N N . HIS A 1 213 ? -15.667 16.755 32.870 1.00 81.06 213 HIS A N 1
ATOM 1575 C C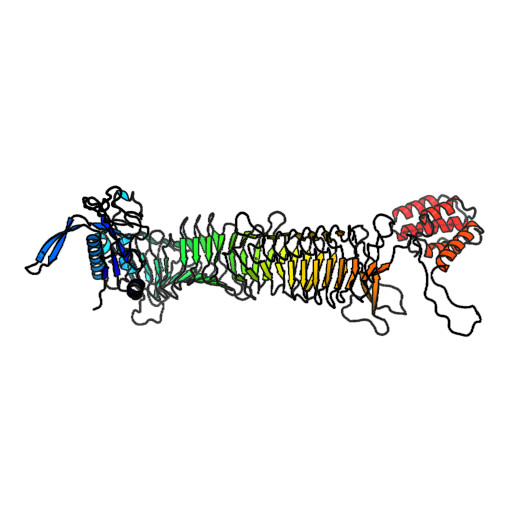A . HIS A 1 213 ? -15.975 17.538 34.067 1.00 81.06 213 HIS A CA 1
ATOM 1576 C C . HIS A 1 213 ? -17.032 18.598 33.777 1.00 81.06 213 HIS A C 1
ATOM 1578 O O . HIS A 1 213 ? -18.032 18.724 34.484 1.00 81.06 213 HIS A O 1
ATOM 1584 N N . ASP A 1 214 ? -16.803 19.360 32.708 1.00 69.75 214 ASP A N 1
ATOM 1585 C CA . ASP A 1 214 ? -17.583 20.542 32.406 1.00 69.75 214 ASP A CA 1
ATOM 1586 C C . ASP A 1 214 ? -18.688 20.211 31.403 1.00 69.75 214 ASP A C 1
ATOM 1588 O O . ASP A 1 214 ? -18.604 20.458 30.200 1.00 69.75 214 ASP A O 1
ATOM 1592 N N . SER A 1 215 ? -19.758 19.613 31.929 1.00 58.16 215 SER A N 1
ATOM 1593 C CA . SER A 1 215 ? -20.963 19.291 31.151 1.00 58.16 215 SER A CA 1
ATOM 1594 C C . SER A 1 215 ? -21.671 20.518 30.550 1.00 58.16 215 SER A C 1
ATOM 1596 O O . SER A 1 215 ? -22.541 20.361 29.692 1.00 58.16 215 SER A O 1
ATOM 1598 N N . THR A 1 216 ? -21.301 21.725 30.992 1.00 56.88 216 THR A N 1
ATOM 1599 C CA . THR A 1 216 ? -21.880 23.015 30.594 1.00 56.88 216 THR A CA 1
ATOM 1600 C C . THR A 1 216 ? -21.009 23.771 29.596 1.00 56.88 216 THR A C 1
ATOM 1602 O O . THR A 1 216 ? -21.517 24.268 28.592 1.00 56.88 216 THR A O 1
ATOM 1605 N N . ALA A 1 217 ? -19.697 23.794 29.811 1.00 54.25 217 ALA A N 1
ATOM 1606 C CA . ALA A 1 217 ? -18.703 24.297 28.885 1.00 54.25 217 ALA A CA 1
ATOM 1607 C C . ALA A 1 217 ? -17.825 23.144 28.382 1.00 54.25 217 ALA A C 1
ATOM 1609 O O . ALA A 1 217 ? -16.632 23.071 28.667 1.00 54.25 217 ALA A O 1
ATOM 1610 N N . TYR A 1 218 ? -18.379 22.368 27.443 1.00 61.72 218 TYR A N 1
ATOM 1611 C CA . TYR A 1 218 ? -17.973 22.570 26.047 1.00 61.72 218 TYR A CA 1
ATOM 1612 C C . TYR A 1 218 ? -16.446 22.603 25.840 1.00 61.72 218 TYR A C 1
ATOM 1614 O O . TYR A 1 218 ? -15.838 21.673 25.331 1.00 61.72 218 TYR A O 1
ATOM 1622 N N . ASN A 1 219 ? -15.840 23.749 26.139 1.00 65.00 219 ASN A N 1
ATOM 1623 C CA . ASN A 1 219 ? -14.664 24.320 25.492 1.00 65.00 219 ASN A CA 1
ATOM 1624 C C . ASN A 1 219 ? -13.321 23.657 25.841 1.00 65.00 219 ASN A C 1
ATOM 1626 O O . ASN A 1 219 ? -12.372 23.831 25.079 1.00 65.00 219 ASN A O 1
ATOM 1630 N N . SER A 1 220 ? -13.249 22.878 26.922 1.00 79.19 220 SER A N 1
ATOM 1631 C CA . SER A 1 220 ? -11.993 22.325 27.450 1.00 79.19 220 SER A CA 1
ATOM 1632 C C . SER A 1 220 ? -11.966 20.795 27.460 1.00 79.19 220 SER A C 1
ATOM 1634 O O . SER A 1 220 ? -12.996 20.134 27.610 1.00 79.19 220 SER A O 1
ATOM 1636 N N . TYR A 1 221 ? -10.761 20.232 27.332 1.00 87.75 221 TYR A N 1
ATOM 1637 C CA . TYR A 1 221 ? -10.525 18.805 27.550 1.00 87.75 221 TYR A CA 1
ATOM 1638 C C . TYR A 1 221 ? -10.483 18.479 29.043 1.00 87.75 221 TYR A C 1
ATOM 1640 O O . TYR A 1 221 ? -9.787 19.147 29.807 1.00 87.75 221 TYR A O 1
ATOM 1648 N N . SER A 1 222 ? -11.170 17.406 29.427 1.00 91.12 222 SER A N 1
ATOM 1649 C CA . SER A 1 222 ? -11.000 16.748 30.722 1.00 91.12 222 SER A CA 1
ATOM 1650 C C . SER A 1 222 ? -10.078 15.540 30.611 1.00 91.12 222 SER A C 1
ATOM 1652 O O . SER A 1 222 ? -10.074 14.840 29.598 1.00 91.12 222 SER A O 1
ATOM 1654 N N . TYR A 1 223 ? -9.331 15.255 31.673 1.00 92.94 223 TYR A N 1
ATOM 1655 C CA . TYR A 1 223 ? -8.298 14.224 31.678 1.00 92.94 223 TYR A CA 1
ATOM 1656 C C . TYR A 1 223 ? -8.612 13.115 32.681 1.00 92.94 223 TYR A C 1
ATOM 1658 O O . TYR A 1 223 ? -8.960 13.376 33.835 1.00 92.94 223 TYR A O 1
ATOM 1666 N N . ALA A 1 224 ? -8.439 11.872 32.236 1.00 94.81 224 ALA A N 1
ATOM 1667 C CA . ALA A 1 224 ? -8.470 10.666 33.056 1.00 94.81 224 ALA A CA 1
ATOM 1668 C C . ALA A 1 224 ? -7.184 9.866 32.802 1.00 94.81 224 ALA A C 1
ATOM 1670 O O . ALA A 1 224 ? -6.704 9.830 31.667 1.00 94.81 224 ALA A O 1
ATOM 1671 N N . LYS A 1 225 ? -6.604 9.238 33.829 1.00 95.69 225 LYS A N 1
ATOM 1672 C CA . LYS A 1 225 ? -5.314 8.542 33.717 1.00 95.69 225 LYS A CA 1
ATOM 1673 C C . LYS A 1 225 ? -5.288 7.230 34.495 1.00 95.69 225 LYS A C 1
ATOM 1675 O O . LYS A 1 225 ? -5.705 7.192 35.649 1.00 95.69 225 LYS A O 1
ATOM 1680 N N . LEU A 1 226 ? -4.768 6.168 33.877 1.00 96.81 226 LEU A N 1
ATOM 1681 C CA . LEU A 1 226 ? -4.546 4.891 34.560 1.00 96.81 226 LEU A CA 1
ATOM 1682 C C . LEU A 1 226 ? -3.524 5.022 35.697 1.00 96.81 226 LEU A C 1
ATOM 1684 O O . LEU A 1 226 ? -2.464 5.628 35.527 1.00 96.81 226 LEU A O 1
ATOM 1688 N N . THR A 1 227 ? -3.816 4.376 36.826 1.00 96.31 227 THR A N 1
ATOM 1689 C CA . THR A 1 227 ? -2.876 4.190 37.949 1.00 96.31 227 THR A CA 1
ATOM 1690 C C . THR A 1 227 ? -2.410 2.740 38.120 1.00 96.31 227 THR A C 1
ATOM 1692 O O . THR A 1 227 ? -1.641 2.443 39.030 1.00 96.31 227 THR A O 1
ATOM 1695 N N . GLY A 1 228 ? -2.833 1.842 37.229 1.00 97.38 228 GLY A N 1
ATOM 1696 C CA . GLY A 1 228 ? -2.373 0.459 37.127 1.00 97.38 228 GLY A CA 1
ATOM 1697 C C . GLY A 1 228 ? -2.857 -0.186 35.826 1.00 97.38 228 GLY A C 1
ATOM 1698 O O . GLY A 1 228 ? -3.664 0.401 35.105 1.00 97.38 228 GLY A O 1
ATOM 1699 N N . ASN A 1 229 ? -2.395 -1.404 35.528 1.00 98.06 229 ASN A N 1
ATOM 1700 C CA . ASN A 1 229 ? -2.870 -2.166 34.365 1.00 98.06 229 ASN A CA 1
ATOM 1701 C C . ASN A 1 229 ? -4.371 -2.462 34.493 1.00 98.06 229 ASN A C 1
ATOM 1703 O O . ASN A 1 229 ? -4.797 -3.017 35.505 1.00 98.06 229 ASN A O 1
ATOM 1707 N N . LEU A 1 230 ? -5.160 -2.125 33.473 1.00 97.94 230 LEU A N 1
ATOM 1708 C CA . LEU A 1 230 ? -6.612 -2.278 33.445 1.00 97.94 230 LEU A CA 1
ATOM 1709 C C . LEU A 1 230 ? -7.028 -3.265 32.349 1.00 97.94 230 LEU A C 1
ATOM 1711 O O . LEU A 1 230 ? -6.707 -3.073 31.180 1.00 97.94 230 LEU A O 1
ATOM 1715 N N . THR A 1 231 ? -7.781 -4.298 32.724 1.00 96.75 231 THR A N 1
ATOM 1716 C CA . THR A 1 231 ? -8.388 -5.268 31.798 1.00 96.75 231 THR A CA 1
ATOM 1717 C C . THR A 1 231 ? -9.904 -5.110 31.786 1.00 96.75 231 THR A C 1
ATOM 1719 O O . THR A 1 231 ? -10.549 -5.195 32.835 1.00 96.75 231 THR A O 1
ATOM 1722 N N . LEU A 1 232 ? -10.484 -4.906 30.601 1.00 92.25 232 LEU A N 1
ATOM 1723 C CA . LEU A 1 232 ? -11.926 -4.762 30.403 1.00 92.25 232 LEU A CA 1
ATOM 1724 C C . LEU A 1 232 ? -12.505 -6.005 29.716 1.00 92.25 232 LEU A C 1
ATOM 1726 O O . LEU A 1 232 ? -12.260 -6.262 28.539 1.00 92.25 232 LEU A O 1
ATOM 1730 N N . ASN A 1 233 ? -13.302 -6.776 30.456 1.00 85.88 233 ASN A N 1
ATOM 1731 C CA . ASN A 1 233 ? -13.829 -8.072 30.025 1.00 85.88 233 ASN A CA 1
ATOM 1732 C C . ASN A 1 233 ? -15.363 -8.025 29.953 1.00 85.88 233 ASN A C 1
ATOM 1734 O O . ASN A 1 233 ? -16.028 -7.974 30.985 1.00 85.88 233 ASN A O 1
ATOM 1738 N N . ASN A 1 234 ? -15.938 -7.994 28.747 1.00 79.12 234 ASN A N 1
ATOM 1739 C CA . ASN A 1 234 ? -17.362 -7.702 28.520 1.00 79.12 234 ASN A CA 1
ATOM 1740 C C . ASN A 1 234 ? -17.812 -6.370 29.168 1.00 79.12 234 ASN A C 1
ATOM 1742 O O . ASN A 1 234 ? -18.937 -6.259 29.655 1.00 79.12 234 ASN A O 1
ATOM 1746 N N . THR A 1 235 ? -16.917 -5.375 29.218 1.00 82.56 235 THR A N 1
ATOM 1747 C CA . THR A 1 235 ? -17.157 -4.067 29.853 1.00 82.56 235 THR A CA 1
ATOM 1748 C C . THR A 1 235 ? -16.951 -2.940 28.850 1.00 82.56 235 THR A C 1
ATOM 1750 O O . THR A 1 235 ? -15.798 -2.536 28.658 1.00 82.56 235 THR A O 1
ATOM 1753 N N . PRO A 1 236 ? -17.981 -2.462 28.128 1.00 87.00 236 PRO A N 1
ATOM 1754 C CA . PRO A 1 236 ? -17.773 -1.443 27.107 1.00 87.00 236 PRO A CA 1
ATOM 1755 C C . PRO A 1 236 ? -17.212 -0.148 27.693 1.00 87.00 236 PRO A C 1
ATOM 1757 O O . PRO A 1 236 ? -17.699 0.360 28.707 1.00 87.00 236 PRO A O 1
ATOM 1760 N N . LEU A 1 237 ? -16.161 0.354 27.049 1.00 91.88 237 LEU A N 1
ATOM 1761 C CA . LEU A 1 237 ? -15.490 1.600 27.395 1.00 91.88 237 LEU A CA 1
ATOM 1762 C C . LEU A 1 237 ? -16.061 2.717 26.530 1.00 91.88 237 LEU A C 1
ATOM 1764 O O . LEU A 1 237 ? -16.008 2.631 25.309 1.00 91.88 237 LEU A O 1
ATOM 1768 N N . VAL A 1 238 ? -16.583 3.766 27.152 1.00 89.81 238 VAL A N 1
ATOM 1769 C CA . VAL A 1 238 ? -17.076 4.966 26.477 1.00 89.81 238 VAL A CA 1
ATOM 1770 C C . VAL A 1 238 ? -16.190 6.138 26.870 1.00 89.81 238 VAL A C 1
ATOM 1772 O O . VAL A 1 238 ? -16.107 6.491 28.047 1.00 89.81 238 VAL A O 1
ATOM 1775 N N . ILE A 1 239 ? -15.550 6.746 25.876 1.00 92.44 239 ILE A N 1
ATOM 1776 C CA . ILE A 1 239 ? -14.832 8.012 26.005 1.00 92.44 239 ILE A CA 1
ATOM 1777 C C . ILE A 1 239 ? -15.772 9.100 25.491 1.00 92.44 239 ILE A C 1
ATOM 1779 O O . ILE A 1 239 ? -16.013 9.173 24.285 1.00 92.44 239 ILE A O 1
ATOM 1783 N N . GLU A 1 240 ? -16.353 9.896 26.391 1.00 87.56 240 GLU A N 1
ATOM 1784 C CA . GLU A 1 240 ? -17.249 10.988 25.994 1.00 87.56 240 GLU A CA 1
ATOM 1785 C C . GLU A 1 240 ? -16.480 12.151 25.345 1.00 87.56 240 GLU A C 1
ATOM 1787 O O . GLU A 1 240 ? -15.253 12.266 25.444 1.00 87.56 240 GLU A O 1
ATOM 1792 N N . LYS A 1 241 ? -17.221 13.037 24.673 1.00 85.19 241 LYS A N 1
ATOM 1793 C CA . LYS A 1 241 ? -16.670 14.222 24.002 1.00 85.19 241 LYS A CA 1
ATOM 1794 C C . LYS A 1 241 ? -15.725 15.043 24.897 1.00 85.19 241 LYS A C 1
ATOM 1796 O O . LYS A 1 241 ? -16.093 15.464 25.996 1.00 85.19 241 LYS A O 1
ATOM 1801 N N . ARG A 1 242 ? -14.539 15.361 24.360 1.00 87.75 242 ARG A N 1
ATOM 1802 C CA . ARG A 1 242 ? -13.467 16.139 25.013 1.00 87.75 242 ARG A CA 1
ATOM 1803 C C . ARG A 1 242 ? -12.963 15.505 26.309 1.00 87.75 242 ARG A C 1
ATOM 1805 O O . ARG A 1 242 ? -12.571 16.196 27.246 1.00 87.75 242 ARG A O 1
ATOM 1812 N N . VAL A 1 243 ? -12.931 14.175 26.352 1.00 90.38 243 VAL A N 1
ATOM 1813 C CA . VAL A 1 243 ? -12.225 13.413 27.384 1.00 90.38 243 VAL A CA 1
ATOM 1814 C C . VAL A 1 243 ? -10.976 12.787 26.784 1.00 90.38 243 VAL A C 1
ATOM 1816 O O . VAL A 1 243 ? -11.055 12.054 25.800 1.00 90.38 243 VAL A O 1
ATOM 1819 N N . ARG A 1 244 ? -9.823 13.051 27.404 1.00 93.44 244 ARG A N 1
ATOM 1820 C CA . ARG A 1 244 ? -8.541 12.436 27.062 1.00 93.44 244 ARG A CA 1
ATOM 1821 C C . ARG A 1 244 ? -8.187 11.365 28.088 1.00 93.44 244 ARG A C 1
ATOM 1823 O O . ARG A 1 244 ? -7.858 11.683 29.233 1.00 93.44 244 ARG A O 1
ATOM 1830 N N . PHE A 1 245 ? -8.220 10.102 27.670 1.00 95.38 245 PHE A N 1
ATOM 1831 C CA . PHE A 1 245 ? -7.824 8.966 28.497 1.00 95.38 245 PHE A CA 1
ATOM 1832 C C . PHE A 1 245 ? -6.356 8.612 28.276 1.00 95.38 245 PHE A C 1
ATOM 1834 O O . PHE A 1 245 ? -5.961 8.210 27.185 1.00 95.38 245 PHE A O 1
ATOM 1841 N N . LYS A 1 246 ? -5.541 8.761 29.316 1.00 95.12 246 LYS A N 1
ATOM 1842 C CA . LYS A 1 246 ? -4.096 8.521 29.301 1.00 95.12 246 LYS A CA 1
ATOM 1843 C C . LYS A 1 246 ? -3.756 7.186 29.957 1.00 95.12 246 LYS A C 1
ATOM 1845 O O . LYS A 1 246 ? -4.187 6.917 31.077 1.00 95.12 246 LYS A O 1
ATOM 1850 N N . THR A 1 247 ? -2.918 6.373 29.322 1.00 95.56 247 THR A N 1
ATOM 1851 C CA . THR A 1 247 ? -2.462 5.109 29.931 1.00 95.56 247 THR A CA 1
ATOM 1852 C C . THR A 1 247 ? -1.370 5.287 30.985 1.00 95.56 247 THR A C 1
ATOM 1854 O O . THR A 1 247 ? -1.123 4.366 31.759 1.00 95.56 247 THR A O 1
ATOM 1857 N N . GLY A 1 248 ? -0.642 6.412 30.993 1.00 92.19 248 GLY A N 1
ATOM 1858 C CA . GLY A 1 248 ? 0.677 6.439 31.630 1.00 92.19 248 GLY A CA 1
ATOM 1859 C C . GLY A 1 248 ? 1.553 5.298 31.101 1.00 92.19 248 GLY A C 1
ATOM 1860 O O . GLY A 1 248 ? 1.443 4.933 29.932 1.00 92.19 248 GLY A O 1
ATOM 1861 N N . ALA A 1 249 ? 2.336 4.683 31.988 1.00 94.88 249 ALA A N 1
ATOM 1862 C CA . ALA A 1 249 ? 3.153 3.504 31.695 1.00 94.88 249 ALA A CA 1
ATOM 1863 C C . ALA A 1 249 ? 2.383 2.161 31.777 1.00 94.88 249 ALA A C 1
ATOM 1865 O O . ALA A 1 249 ? 3.002 1.101 31.828 1.00 94.88 249 ALA A O 1
ATOM 1866 N N . TYR A 1 250 ? 1.047 2.183 31.844 1.00 98.06 250 TYR A N 1
ATOM 1867 C CA . TYR A 1 250 ? 0.228 0.992 32.088 1.00 98.06 250 TYR A CA 1
ATOM 1868 C C . TYR A 1 250 ? -0.432 0.432 30.824 1.00 98.06 250 TYR A C 1
ATOM 1870 O O . TYR A 1 250 ? -0.535 1.087 29.786 1.00 98.06 250 TYR A O 1
ATOM 1878 N N . THR A 1 251 ? -0.898 -0.810 30.926 1.00 98.31 251 THR A N 1
ATOM 1879 C CA . THR A 1 251 ? -1.659 -1.491 29.875 1.00 98.31 251 THR A CA 1
ATOM 1880 C C . THR A 1 251 ? -3.160 -1.275 30.051 1.00 98.31 251 THR A C 1
ATOM 1882 O O . THR A 1 251 ? -3.692 -1.504 31.136 1.00 98.31 251 THR A O 1
ATOM 1885 N N . LEU A 1 252 ? -3.843 -0.901 28.970 1.00 97.94 252 LEU A N 1
ATOM 1886 C CA . LEU A 1 252 ? -5.292 -0.979 28.807 1.00 97.94 252 LEU A CA 1
ATOM 1887 C C . LEU A 1 252 ? -5.615 -2.141 27.856 1.00 97.94 252 LEU A C 1
ATOM 1889 O O . LEU A 1 252 ? -5.433 -2.019 26.644 1.00 97.94 252 LEU A O 1
ATOM 1893 N N . ASP A 1 253 ? -6.095 -3.260 28.392 1.00 97.56 253 ASP A N 1
ATOM 1894 C CA . ASP A 1 253 ? -6.571 -4.391 27.592 1.00 97.56 253 ASP A CA 1
ATOM 1895 C C . ASP A 1 253 ? -8.075 -4.252 27.320 1.00 97.56 253 ASP A C 1
ATOM 1897 O O . ASP A 1 253 ? -8.899 -4.252 28.241 1.00 97.56 253 ASP A O 1
ATOM 1901 N N . THR A 1 254 ? -8.421 -4.124 26.036 1.00 95.44 254 THR A N 1
ATOM 1902 C CA . THR A 1 254 ? -9.799 -4.004 25.538 1.00 95.44 254 THR A CA 1
ATOM 1903 C C . THR A 1 254 ? -10.211 -5.172 24.637 1.00 95.44 254 THR A C 1
ATOM 1905 O O . THR A 1 254 ? -11.268 -5.131 24.011 1.00 95.44 254 THR A O 1
ATOM 1908 N N . THR A 1 255 ? -9.405 -6.236 24.562 1.00 92.06 255 THR A N 1
ATOM 1909 C CA . THR A 1 255 ? -9.565 -7.347 23.601 1.00 92.06 255 THR A CA 1
ATOM 1910 C C . THR A 1 255 ? -10.923 -8.042 23.656 1.00 92.06 255 THR A C 1
ATOM 1912 O O . THR A 1 255 ? -11.376 -8.589 22.652 1.00 92.06 255 THR A O 1
ATOM 1915 N N . ARG A 1 256 ? -11.587 -8.003 24.815 1.00 85.56 256 ARG A N 1
ATOM 1916 C CA . ARG A 1 256 ? -12.894 -8.621 25.080 1.00 85.56 256 ARG A CA 1
ATOM 1917 C C . ARG A 1 256 ? -14.008 -7.593 25.276 1.00 85.56 256 ARG A C 1
ATOM 1919 O O . ARG A 1 256 ? -14.967 -7.855 26.001 1.00 85.56 256 ARG A O 1
ATOM 1926 N N . THR A 1 257 ? -13.876 -6.397 24.703 1.00 84.56 257 THR A N 1
ATOM 1927 C CA . THR A 1 257 ? -14.893 -5.356 24.854 1.00 84.56 257 THR A CA 1
ATOM 1928 C C . THR A 1 257 ? -14.935 -4.347 23.711 1.00 84.56 257 THR A C 1
ATOM 1930 O O . THR A 1 257 ? -13.939 -4.139 23.024 1.00 84.56 257 THR A O 1
ATOM 1933 N N . ARG A 1 258 ? -16.080 -3.670 23.550 1.00 87.19 258 ARG A N 1
ATOM 1934 C CA . ARG A 1 258 ? -16.226 -2.527 22.638 1.00 87.19 258 ARG A CA 1
ATOM 1935 C C . ARG A 1 258 ? -15.671 -1.248 23.281 1.00 87.19 258 ARG A C 1
ATOM 1937 O O . ARG A 1 258 ? -15.926 -0.970 24.452 1.00 87.19 258 ARG A O 1
ATOM 1944 N N . VAL A 1 259 ? -14.944 -0.463 22.497 1.00 91.75 259 VAL A N 1
ATOM 1945 C CA . VAL A 1 259 ? -14.370 0.843 22.828 1.00 91.75 259 VAL A CA 1
ATOM 1946 C C . VAL A 1 259 ? -15.062 1.879 21.954 1.00 91.75 259 VAL A C 1
ATOM 1948 O O . VAL A 1 259 ? -14.834 1.949 20.751 1.00 91.75 259 VAL A O 1
ATOM 1951 N N . ILE A 1 260 ? -15.935 2.676 22.550 1.00 89.88 260 ILE A N 1
ATOM 1952 C CA . ILE A 1 260 ? -16.674 3.743 21.886 1.00 89.88 260 ILE A CA 1
ATOM 1953 C C . ILE A 1 260 ? -15.950 5.058 22.149 1.00 89.88 260 ILE A C 1
ATOM 1955 O O . ILE A 1 260 ? -15.825 5.482 23.298 1.00 89.88 260 ILE A O 1
ATOM 1959 N N . ILE A 1 261 ? -15.514 5.714 21.079 1.00 93.06 261 ILE A N 1
ATOM 1960 C CA . ILE A 1 261 ? -14.873 7.025 21.137 1.00 93.06 261 ILE A CA 1
ATOM 1961 C C . ILE A 1 261 ? -15.844 8.037 20.521 1.00 93.06 261 ILE A C 1
ATOM 1963 O O . ILE A 1 261 ? -16.088 8.021 19.310 1.00 93.06 261 ILE A O 1
ATOM 1967 N N . GLU A 1 262 ? -16.456 8.874 21.363 1.00 89.19 262 GLU A N 1
ATOM 1968 C CA . GLU A 1 262 ? -17.338 9.958 20.917 1.00 89.19 262 GLU A CA 1
ATOM 1969 C C . GLU A 1 262 ? -16.551 11.044 20.148 1.00 89.19 262 GLU A C 1
ATOM 1971 O O . GLU A 1 262 ? -15.320 11.077 20.228 1.00 89.19 262 GLU A O 1
ATOM 1976 N N . PRO A 1 263 ? -17.210 11.940 19.381 1.00 85.81 263 PRO A N 1
ATOM 1977 C CA . PRO A 1 263 ? -16.524 13.042 18.707 1.00 85.81 263 PRO A CA 1
ATOM 1978 C C . PRO A 1 263 ? -15.671 13.857 19.682 1.00 85.81 263 PRO A C 1
ATOM 1980 O O . PRO A 1 263 ? -16.164 14.297 20.721 1.00 85.81 263 PRO A O 1
ATOM 1983 N N . GLU A 1 264 ? -14.403 14.071 19.334 1.00 86.31 264 GLU A N 1
ATOM 1984 C CA . GLU A 1 264 ? -13.402 14.750 20.177 1.00 86.31 264 GLU A CA 1
ATOM 1985 C C . GLU A 1 264 ? -13.089 14.020 21.505 1.00 86.31 264 GLU A C 1
ATOM 1987 O O . GLU A 1 264 ? -12.506 14.608 22.413 1.00 86.31 264 GLU A O 1
ATOM 1992 N N . GLY A 1 265 ? -13.495 12.756 21.661 1.00 91.00 265 GLY A N 1
ATOM 1993 C CA . GLY A 1 265 ? -12.972 11.844 22.680 1.00 91.00 265 GLY A CA 1
ATOM 1994 C C . GLY A 1 265 ? -11.656 11.218 22.211 1.00 91.00 265 GLY A C 1
ATOM 1995 O O . GLY A 1 265 ? -11.464 10.979 21.017 1.00 91.00 265 GLY A O 1
ATOM 1996 N N . GLU A 1 266 ? -10.725 10.957 23.128 1.00 94.88 266 GLU A N 1
ATOM 1997 C CA . GLU A 1 266 ? -9.372 10.544 22.749 1.00 94.88 266 GLU A CA 1
ATOM 1998 C C . GLU A 1 266 ? -8.752 9.525 23.719 1.00 94.88 266 GLU A C 1
ATOM 2000 O O . GLU A 1 266 ? -8.864 9.659 24.939 1.00 94.88 266 GLU A O 1
ATOM 2005 N N . ILE A 1 267 ? -8.021 8.541 23.184 1.00 96.75 267 ILE A N 1
ATOM 2006 C CA . ILE A 1 267 ? -7.193 7.604 23.962 1.00 96.75 267 ILE A CA 1
ATOM 2007 C C . ILE A 1 267 ? -5.720 7.819 23.611 1.00 96.75 267 ILE A C 1
ATOM 2009 O O . ILE A 1 267 ? -5.352 7.789 22.438 1.00 96.75 267 ILE A O 1
ATOM 2013 N N . PHE A 1 268 ? -4.879 7.993 24.630 1.00 95.44 268 PHE A N 1
ATOM 2014 C CA . PHE A 1 268 ? -3.446 8.234 24.499 1.00 95.44 268 PHE A CA 1
ATOM 2015 C C . PHE A 1 268 ? -2.607 7.179 25.228 1.00 95.44 268 PHE A C 1
ATOM 2017 O O . PHE A 1 268 ? -2.468 7.239 26.457 1.00 95.44 268 PHE A O 1
ATOM 2024 N N . PRO A 1 269 ? -1.991 6.249 24.474 1.00 95.81 269 PRO A N 1
ATOM 2025 C CA . PRO A 1 269 ? -0.837 5.491 24.932 1.00 95.81 269 PRO A CA 1
ATOM 2026 C C . PRO A 1 269 ? 0.345 6.450 25.149 1.00 95.81 269 PRO A C 1
ATOM 2028 O O . PRO A 1 269 ? 0.988 6.895 24.192 1.00 95.81 269 PRO A O 1
ATOM 2031 N N . GLU A 1 270 ? 0.590 6.807 26.410 1.00 94.75 270 GLU A N 1
ATOM 2032 C CA . GLU A 1 270 ? 1.770 7.574 26.839 1.00 94.75 270 GLU A CA 1
ATOM 2033 C C . GLU A 1 270 ? 3.011 6.654 26.896 1.00 94.75 270 GLU A C 1
ATOM 2035 O O . GLU A 1 270 ? 2.889 5.432 26.816 1.00 94.75 270 GLU A O 1
ATOM 2040 N N . ALA A 1 271 ? 4.213 7.223 27.034 1.00 94.00 271 ALA A N 1
ATOM 2041 C CA . ALA A 1 271 ? 5.470 6.470 27.096 1.00 94.00 271 ALA A CA 1
ATOM 2042 C C . ALA A 1 271 ? 5.436 5.293 28.098 1.00 94.00 271 ALA A C 1
ATOM 2044 O O . ALA A 1 271 ? 5.085 5.456 29.267 1.00 94.00 271 ALA A O 1
ATOM 2045 N N . GLY A 1 272 ? 5.804 4.100 27.617 1.00 92.38 272 GLY A N 1
ATOM 2046 C CA . GLY A 1 272 ? 5.732 2.832 28.360 1.00 92.38 272 GLY A CA 1
ATOM 2047 C C . GLY A 1 272 ? 4.337 2.187 28.410 1.00 92.38 272 GLY A C 1
ATOM 2048 O O . GLY A 1 272 ? 4.228 0.990 28.658 1.00 92.38 272 GLY A O 1
ATOM 2049 N N . GLY A 1 273 ? 3.273 2.943 28.137 1.00 96.88 273 GLY A N 1
ATOM 2050 C CA . GLY A 1 273 ? 1.903 2.449 28.121 1.00 96.88 273 GLY A CA 1
ATOM 2051 C C . GLY A 1 273 ? 1.548 1.668 26.864 1.00 96.88 273 GLY A C 1
ATOM 2052 O O . GLY A 1 273 ? 2.152 1.833 25.803 1.00 96.88 273 GLY A O 1
ATOM 2053 N N . THR A 1 274 ? 0.531 0.816 26.977 1.00 98.06 274 THR A N 1
ATOM 2054 C CA . THR A 1 274 ? 0.040 -0.013 25.867 1.00 98.06 274 THR A CA 1
ATOM 2055 C C . THR A 1 274 ? -1.484 -0.024 25.832 1.00 98.06 274 THR A C 1
ATOM 2057 O O . THR A 1 274 ? -2.119 -0.268 26.852 1.00 98.06 274 THR A O 1
ATOM 2060 N N . VAL A 1 275 ? -2.087 0.172 24.660 1.00 98.12 275 VAL A N 1
ATOM 2061 C CA . VAL A 1 275 ? -3.504 -0.149 24.413 1.00 98.12 275 VAL A CA 1
ATOM 2062 C C . VAL A 1 275 ? -3.567 -1.411 23.564 1.00 98.12 275 VAL A C 1
ATOM 2064 O O . VAL A 1 275 ? -2.952 -1.462 22.499 1.00 98.12 275 VAL A O 1
ATOM 2067 N N . ILE A 1 276 ? -4.302 -2.421 24.032 1.00 98.00 276 ILE A N 1
ATOM 2068 C CA . ILE A 1 276 ? -4.498 -3.689 23.323 1.00 98.00 276 ILE A CA 1
ATOM 2069 C C . ILE A 1 276 ? -5.930 -3.752 22.783 1.00 98.00 276 ILE A C 1
ATOM 2071 O O . ILE A 1 276 ? -6.891 -3.640 23.550 1.00 98.00 276 ILE A O 1
ATOM 2075 N N . LEU A 1 277 ? -6.063 -3.938 21.469 1.00 96.44 277 LEU A N 1
ATOM 2076 C CA . LEU A 1 277 ? -7.322 -4.006 20.727 1.00 96.44 277 LEU A CA 1
ATOM 2077 C C . LEU A 1 277 ? -7.624 -5.430 20.238 1.00 96.44 277 LEU A C 1
ATOM 2079 O O . LEU A 1 277 ? -6.723 -6.158 19.812 1.00 96.44 277 LEU A O 1
ATOM 2083 N N . GLY A 1 278 ? -8.906 -5.796 20.289 1.00 91.06 278 GLY A N 1
ATOM 2084 C CA . GLY A 1 278 ? -9.476 -7.011 19.696 1.00 91.06 278 GLY A CA 1
ATOM 2085 C C . GLY A 1 278 ? -10.082 -6.764 18.308 1.00 91.06 278 GLY A C 1
ATOM 2086 O O . GLY A 1 278 ? -9.975 -5.671 17.763 1.00 91.06 278 GLY A O 1
ATOM 2087 N N . GLY A 1 279 ? -10.740 -7.779 17.740 1.00 83.44 279 GLY A N 1
ATOM 2088 C CA . GLY A 1 279 ? -11.424 -7.663 16.445 1.00 83.44 279 GLY A CA 1
ATOM 2089 C C . GLY A 1 279 ? -12.683 -6.789 16.514 1.00 83.44 279 GLY A C 1
ATOM 2090 O O . GLY A 1 279 ? -13.493 -6.967 17.423 1.00 83.44 279 GLY A O 1
ATOM 2091 N N . ASP A 1 280 ? -12.822 -5.854 15.569 1.00 77.62 280 ASP A N 1
ATOM 2092 C CA . ASP A 1 280 ? -13.932 -4.900 15.384 1.00 77.62 280 ASP A CA 1
ATOM 2093 C C . ASP A 1 280 ? -14.374 -4.192 16.671 1.00 77.62 280 ASP A C 1
ATOM 2095 O O . ASP A 1 280 ? -15.546 -3.867 16.886 1.00 77.62 280 ASP A O 1
ATOM 2099 N N . ASN A 1 281 ? -13.410 -3.978 17.567 1.00 85.00 281 ASN A N 1
ATOM 2100 C CA . ASN A 1 281 ? -13.697 -3.594 18.934 1.00 85.00 281 ASN A CA 1
ATOM 2101 C C . ASN A 1 281 ? -13.725 -2.071 19.138 1.00 85.00 281 ASN A C 1
ATOM 2103 O O . ASN A 1 281 ? -14.339 -1.622 20.099 1.00 85.00 281 ASN A O 1
ATOM 2107 N N . VAL A 1 282 ? -13.142 -1.265 18.243 1.00 90.75 282 VAL A N 1
ATOM 2108 C CA . VAL A 1 282 ? -13.184 0.209 18.315 1.00 90.75 282 VAL A CA 1
ATOM 2109 C C . VAL A 1 282 ? -14.293 0.778 17.429 1.00 90.75 282 VAL A C 1
ATOM 2111 O O . VAL A 1 282 ? -14.416 0.432 16.259 1.00 90.75 282 VAL A O 1
ATOM 2114 N N . ILE A 1 283 ? -15.085 1.699 17.983 1.00 88.12 283 ILE A N 1
ATOM 2115 C CA . ILE A 1 283 ? -16.155 2.424 17.295 1.00 88.12 283 ILE A CA 1
ATOM 2116 C C . ILE A 1 283 ? -15.911 3.928 17.452 1.00 88.12 283 ILE A C 1
ATOM 2118 O O . ILE A 1 283 ? -16.241 4.528 18.477 1.00 88.12 283 ILE A O 1
ATOM 2122 N N . TYR A 1 284 ? -15.383 4.543 16.400 1.00 90.44 284 TYR A N 1
ATOM 2123 C CA . TYR A 1 284 ? -15.273 5.994 16.260 1.00 90.44 284 TYR A CA 1
ATOM 2124 C C . TYR A 1 284 ? -16.648 6.592 15.910 1.00 90.44 284 TYR A C 1
ATOM 2126 O O . TYR A 1 284 ? -17.318 6.117 14.988 1.00 90.44 284 TYR A O 1
ATOM 2134 N N . GLN A 1 285 ? -17.106 7.623 16.629 1.00 85.38 285 GLN A N 1
ATOM 2135 C CA . GLN A 1 285 ? -18.436 8.227 16.418 1.00 85.38 285 GLN A CA 1
ATOM 2136 C C . GLN A 1 285 ? -18.433 9.606 15.733 1.00 85.38 285 GLN A C 1
ATOM 2138 O O . GLN A 1 285 ? -19.469 10.268 15.701 1.00 85.38 285 GLN A O 1
ATOM 2143 N N . GLY A 1 286 ? -17.315 10.038 15.151 1.00 79.94 286 GLY A N 1
ATOM 2144 C CA . GLY A 1 286 ? -17.254 11.258 14.345 1.00 79.94 286 GLY A CA 1
ATOM 2145 C C . GLY A 1 286 ? -15.859 11.870 14.283 1.00 79.94 286 GLY A C 1
ATOM 2146 O O . GLY A 1 286 ? -14.894 11.323 14.816 1.00 79.94 286 GLY A O 1
ATOM 2147 N N . ALA A 1 287 ? -15.773 13.047 13.662 1.00 81.81 287 ALA A N 1
ATOM 2148 C CA . ALA A 1 287 ? -14.541 13.826 13.593 1.00 81.81 287 ALA A CA 1
ATOM 2149 C C . ALA A 1 287 ? -13.959 14.106 14.992 1.00 81.81 287 ALA A C 1
ATOM 2151 O O . ALA A 1 287 ? -14.685 14.389 15.947 1.00 81.81 287 ALA A O 1
ATOM 2152 N N . GLY A 1 288 ? -12.633 14.021 15.104 1.00 81.81 288 GLY A N 1
ATOM 2153 C CA . GLY A 1 288 ? -11.903 14.224 16.358 1.00 81.81 288 GLY A CA 1
ATOM 2154 C C . GLY A 1 288 ? -11.901 13.021 17.307 1.00 81.81 288 GLY A C 1
ATOM 2155 O O . GLY A 1 288 ? -11.151 13.050 18.275 1.00 81.81 288 GLY A O 1
ATOM 2156 N N . ALA A 1 289 ? -12.680 11.963 17.048 1.00 92.25 289 ALA A N 1
ATOM 2157 C CA . ALA A 1 289 ? -12.541 10.705 17.780 1.00 92.25 289 ALA A CA 1
ATOM 2158 C C . ALA A 1 289 ? -11.166 10.084 17.461 1.00 92.25 289 ALA A C 1
ATOM 2160 O O . ALA A 1 289 ? -10.890 9.771 16.300 1.00 92.25 289 ALA A O 1
ATOM 2161 N N . CYS A 1 290 ? -10.292 9.935 18.459 1.00 95.31 290 CYS A N 1
ATOM 2162 C CA . CYS A 1 290 ? -8.864 9.693 18.227 1.00 95.31 290 CYS A CA 1
ATOM 2163 C C . CYS A 1 290 ? -8.271 8.559 19.080 1.00 95.31 290 CYS A C 1
ATOM 2165 O O . CYS A 1 290 ? -8.516 8.472 20.284 1.00 95.31 290 CYS A O 1
ATOM 2167 N N . ILE A 1 291 ? -7.401 7.743 18.475 1.00 96.50 291 ILE A N 1
ATOM 2168 C CA . ILE A 1 291 ? -6.338 7.034 19.202 1.00 96.50 291 ILE A CA 1
ATOM 2169 C C . ILE A 1 291 ? -5.019 7.721 18.837 1.00 96.50 291 ILE A C 1
ATOM 2171 O O . ILE A 1 291 ? -4.562 7.643 17.696 1.00 96.50 291 ILE A O 1
ATOM 2175 N N . GLY A 1 292 ? -4.441 8.436 19.802 1.00 94.94 292 GLY A N 1
ATOM 2176 C CA . GLY A 1 292 ? -3.271 9.289 19.624 1.00 94.94 292 GLY A CA 1
ATOM 2177 C C . GLY A 1 292 ? -2.054 8.749 20.361 1.00 94.94 292 GLY A C 1
ATOM 2178 O O . GLY A 1 292 ? -2.007 8.759 21.584 1.00 94.94 292 GLY A O 1
ATOM 2179 N N . LEU A 1 293 ? -1.034 8.295 19.647 1.00 94.81 293 LEU A N 1
ATOM 2180 C CA . LEU A 1 293 ? 0.164 7.735 20.262 1.00 94.81 293 LEU A CA 1
ATOM 2181 C C . LEU A 1 293 ? 1.114 8.850 20.725 1.00 94.81 293 LEU A C 1
ATOM 2183 O O . LEU A 1 293 ? 1.514 9.708 19.934 1.00 94.81 293 LEU A O 1
ATOM 2187 N N . GLN A 1 294 ? 1.457 8.837 22.017 1.00 93.19 294 GLN A N 1
ATOM 2188 C CA . GLN A 1 294 ? 2.382 9.771 22.672 1.00 93.19 294 GLN A CA 1
ATOM 2189 C C . GLN A 1 294 ? 3.520 9.007 23.373 1.00 93.19 294 GLN A C 1
ATOM 2191 O O . GLN A 1 294 ? 3.771 9.162 24.569 1.00 93.19 294 GLN A O 1
ATOM 2196 N N . GLY A 1 295 ? 4.216 8.159 22.614 1.00 92.88 295 GLY A N 1
ATOM 2197 C CA . GLY A 1 295 ? 5.359 7.367 23.076 1.00 92.88 295 GLY A CA 1
ATOM 2198 C C . GLY A 1 295 ? 5.004 5.951 23.526 1.00 92.88 295 GLY A C 1
ATOM 2199 O O . GLY A 1 295 ? 5.897 5.156 23.811 1.00 92.88 295 GLY A O 1
ATOM 2200 N N . GLY A 1 296 ? 3.712 5.633 23.615 1.00 95.75 296 GLY A N 1
ATOM 2201 C CA . GLY A 1 296 ? 3.224 4.301 23.950 1.00 95.75 296 GLY A CA 1
ATOM 2202 C C . GLY A 1 296 ? 3.079 3.374 22.743 1.00 95.75 296 GLY A C 1
ATOM 2203 O O . GLY A 1 296 ? 3.486 3.676 21.617 1.00 95.75 296 GLY A O 1
ATOM 2204 N N . THR A 1 297 ? 2.456 2.227 22.998 1.00 97.50 297 THR A N 1
ATOM 2205 C CA . THR A 1 297 ? 2.204 1.176 22.007 1.00 97.50 297 THR A CA 1
ATOM 2206 C C . THR A 1 297 ? 0.710 1.011 21.736 1.00 97.50 297 THR A C 1
ATOM 2208 O O . THR A 1 297 ? -0.084 0.876 22.668 1.00 97.50 297 THR A O 1
ATOM 2211 N N . LEU A 1 298 ? 0.324 0.941 20.461 1.00 97.38 298 LEU A N 1
ATOM 2212 C CA . LEU A 1 298 ? -0.938 0.327 20.046 1.00 97.38 298 LEU A CA 1
ATOM 2213 C C . LEU A 1 298 ? -0.669 -1.112 19.618 1.00 97.38 298 LEU A C 1
ATOM 2215 O O . LEU A 1 298 ? 0.142 -1.339 18.722 1.00 97.38 298 LEU A O 1
ATOM 2219 N N . LYS A 1 299 ? -1.364 -2.074 20.220 1.00 97.81 299 LYS A N 1
ATOM 2220 C CA . LYS A 1 299 ? -1.264 -3.491 19.875 1.00 97.81 299 LYS A CA 1
ATOM 2221 C C . LYS A 1 299 ? -2.610 -4.020 19.395 1.00 97.81 299 LYS A C 1
ATOM 2223 O O . LYS A 1 299 ? -3.573 -4.027 20.152 1.00 97.81 299 LYS A O 1
ATOM 2228 N N . ILE A 1 300 ? -2.666 -4.516 18.167 1.00 97.75 300 ILE A N 1
ATOM 2229 C CA . ILE A 1 300 ? -3.800 -5.279 17.635 1.00 97.75 300 ILE A CA 1
ATOM 2230 C C . ILE A 1 300 ? -3.432 -6.762 17.735 1.00 97.75 300 ILE A C 1
ATOM 2232 O O . ILE A 1 300 ? -2.345 -7.154 17.307 1.00 97.75 300 ILE A O 1
ATOM 2236 N N . VAL A 1 301 ? -4.286 -7.578 18.358 1.00 97.25 301 VAL A N 1
ATOM 2237 C CA . VAL A 1 301 ? -3.991 -9.005 18.604 1.00 97.25 301 VAL A CA 1
ATOM 2238 C C . VAL A 1 301 ? -4.104 -9.875 17.350 1.00 97.25 301 VAL A C 1
ATOM 2240 O O . VAL A 1 301 ? -4.649 -9.465 16.328 1.00 97.25 301 VAL A O 1
ATOM 2243 N N . ASP A 1 302 ? -3.587 -11.099 17.437 1.00 96.12 302 ASP A N 1
ATOM 2244 C CA . ASP A 1 302 ? -3.644 -12.091 16.365 1.00 96.12 302 ASP A CA 1
ATOM 2245 C C . ASP A 1 302 ? -5.082 -12.322 15.865 1.00 96.12 302 ASP A C 1
ATOM 2247 O O . ASP A 1 302 ? -6.019 -12.487 16.647 1.00 96.12 302 ASP A O 1
ATOM 2251 N N . ASN A 1 303 ? -5.235 -12.376 14.541 1.00 94.75 303 ASN A N 1
ATOM 2252 C CA . ASN A 1 303 ? -6.485 -12.551 13.795 1.00 94.75 303 ASN A CA 1
ATOM 2253 C C . ASN A 1 303 ? -7.545 -11.446 14.008 1.00 94.75 303 ASN A C 1
ATOM 2255 O O . ASN A 1 303 ? -8.670 -11.587 13.529 1.00 94.75 303 ASN A O 1
ATOM 2259 N N . ALA A 1 304 ? -7.214 -10.341 14.685 1.00 94.88 304 ALA A N 1
ATOM 2260 C CA . ALA A 1 304 ? -8.111 -9.196 14.812 1.00 94.88 304 ALA A CA 1
ATOM 2261 C C . ALA A 1 304 ? -8.062 -8.293 13.569 1.00 94.88 304 ALA A C 1
ATOM 2263 O O . ALA A 1 304 ? -6.987 -7.952 13.072 1.00 94.88 304 ALA A O 1
ATOM 2264 N N . THR A 1 305 ? -9.234 -7.851 13.114 1.00 95.94 305 THR A N 1
ATOM 2265 C CA . THR A 1 305 ? -9.372 -6.712 12.196 1.00 95.94 305 THR A CA 1
ATOM 2266 C C . THR A 1 305 ? -9.782 -5.488 13.011 1.00 95.94 305 THR A C 1
ATOM 2268 O O . THR A 1 305 ? -10.593 -5.618 13.920 1.00 95.94 305 THR A O 1
ATOM 2271 N N . VAL A 1 306 ? -9.205 -4.315 12.751 1.00 95.81 306 VAL A N 1
ATOM 2272 C CA . VAL A 1 306 ? -9.573 -3.057 13.424 1.00 95.81 306 VAL A CA 1
ATOM 2273 C C . VAL A 1 306 ? -9.792 -1.977 12.381 1.00 95.81 306 VAL A C 1
ATOM 2275 O O . VAL A 1 306 ? -8.895 -1.684 11.592 1.00 95.81 306 VAL A O 1
ATOM 2278 N N . HIS A 1 307 ? -10.973 -1.363 12.418 1.00 95.12 307 HIS A N 1
ATOM 2279 C CA . HIS A 1 307 ? -11.379 -0.296 11.512 1.00 95.12 307 HIS A CA 1
ATOM 2280 C C . HIS A 1 307 ? -11.192 1.091 12.139 1.00 95.12 307 HIS A C 1
ATOM 2282 O O . HIS A 1 307 ? -11.707 1.383 13.218 1.00 95.12 307 HIS A O 1
ATOM 2288 N N . VAL A 1 308 ? -10.495 1.971 11.422 1.00 95.88 308 VAL A N 1
ATOM 2289 C CA . VAL A 1 308 ? -10.447 3.416 11.657 1.00 95.88 308 VAL A CA 1
ATOM 2290 C C . VAL A 1 308 ? -11.332 4.064 10.600 1.00 95.88 308 VAL A C 1
ATOM 2292 O O . VAL A 1 308 ? -10.958 4.139 9.432 1.00 95.88 308 VAL A O 1
ATOM 2295 N N . GLY A 1 309 ? -12.514 4.527 11.000 1.00 92.81 309 GLY A N 1
ATOM 2296 C CA . GLY A 1 309 ? -13.531 5.043 10.083 1.00 92.81 309 GLY A CA 1
ATOM 2297 C C . GLY A 1 309 ? -14.453 6.064 10.734 1.00 92.81 309 GLY A C 1
ATOM 2298 O O . GLY A 1 309 ? -14.219 6.493 11.860 1.00 92.81 309 GLY A O 1
ATOM 2299 N N . ASN A 1 310 ? -15.507 6.472 10.024 1.00 89.00 310 ASN A N 1
ATOM 2300 C CA . ASN A 1 310 ? -16.522 7.418 10.505 1.00 89.00 310 ASN A CA 1
ATOM 2301 C C . ASN A 1 310 ? -15.931 8.752 11.025 1.00 89.00 310 ASN A C 1
ATOM 2303 O O . ASN A 1 310 ? -16.334 9.260 12.070 1.00 89.00 310 ASN A O 1
ATOM 2307 N N . GLY A 1 311 ? -14.939 9.310 10.321 1.00 88.31 311 GLY A N 1
ATOM 2308 C CA . GLY A 1 311 ? -14.214 10.519 10.741 1.00 88.31 311 GLY A CA 1
ATOM 2309 C C . GLY A 1 311 ? -13.135 10.286 11.807 1.00 88.31 311 GLY A C 1
ATOM 2310 O O . GLY A 1 311 ? -12.517 11.249 12.260 1.00 88.31 311 GLY A O 1
ATOM 2311 N N . GLY A 1 312 ? -12.919 9.032 12.214 1.00 93.81 312 GLY A N 1
ATOM 2312 C CA . GLY A 1 312 ? -11.940 8.635 13.216 1.00 93.81 312 GLY A CA 1
ATOM 2313 C C . GLY A 1 312 ? -10.489 8.821 12.777 1.00 93.81 312 GLY A C 1
ATOM 2314 O O . GLY A 1 312 ? -10.144 8.704 11.597 1.00 93.81 312 GLY A O 1
ATOM 2315 N N . LEU A 1 313 ? -9.636 9.083 13.765 1.00 95.50 313 LEU A N 1
ATOM 2316 C CA . LEU A 1 313 ? -8.209 9.331 13.607 1.00 95.50 313 LEU A CA 1
ATOM 2317 C C . LEU A 1 313 ? -7.387 8.284 14.371 1.00 95.50 313 LEU A C 1
ATOM 2319 O O . LEU A 1 313 ? -7.582 8.068 15.569 1.00 95.50 313 LEU A O 1
ATOM 2323 N N . LEU A 1 314 ? -6.418 7.682 13.686 1.00 95.75 314 LEU A N 1
ATOM 2324 C CA . LEU A 1 314 ? -5.288 6.994 14.304 1.00 95.75 314 LEU A CA 1
ATOM 2325 C C . LEU A 1 314 ? -4.031 7.813 14.016 1.00 95.75 314 LEU A C 1
ATOM 2327 O O . LEU A 1 314 ? -3.616 7.933 12.863 1.00 95.75 314 LEU A O 1
ATOM 2331 N N . ALA A 1 315 ? -3.440 8.402 15.052 1.00 94.12 315 ALA A N 1
ATOM 2332 C CA . ALA A 1 315 ? -2.326 9.331 14.908 1.00 94.12 315 ALA A CA 1
ATOM 2333 C C . ALA A 1 315 ? -1.119 8.935 15.761 1.00 94.12 315 ALA A C 1
ATOM 2335 O O . ALA A 1 315 ? -1.274 8.447 16.877 1.00 94.12 315 ALA A O 1
ATOM 2336 N N . SER A 1 316 ? 0.084 9.225 15.268 1.00 93.00 316 SER A N 1
ATOM 2337 C CA . SER A 1 316 ? 1.316 9.210 16.058 1.00 93.00 316 SER A CA 1
ATOM 2338 C C . SER A 1 316 ? 1.850 10.631 16.218 1.00 93.00 316 SER A C 1
ATOM 2340 O O . SER A 1 316 ? 2.152 11.294 15.224 1.00 93.00 316 SER A O 1
ATOM 2342 N N . PHE A 1 317 ? 1.916 11.118 17.461 1.00 91.62 317 PHE A N 1
ATOM 2343 C CA . PHE A 1 317 ? 2.320 12.488 17.810 1.00 91.62 317 PHE A CA 1
ATOM 2344 C C . PHE A 1 317 ? 3.775 12.588 18.273 1.00 91.62 317 PHE A C 1
ATOM 2346 O O . PHE A 1 317 ? 4.430 13.594 18.021 1.00 91.62 317 PHE A O 1
ATOM 2353 N N . THR A 1 318 ? 4.287 11.548 18.927 1.00 91.56 318 THR A N 1
ATOM 2354 C CA . THR A 1 318 ? 5.708 11.386 19.272 1.00 91.56 318 THR A CA 1
ATOM 2355 C C . THR A 1 318 ? 6.163 9.981 18.881 1.00 91.56 318 THR A C 1
ATOM 2357 O O . THR A 1 318 ? 5.345 9.167 18.452 1.00 91.56 318 THR A O 1
ATOM 2360 N N . ALA A 1 319 ? 7.462 9.683 18.974 1.00 89.56 319 ALA A N 1
ATOM 2361 C CA . ALA A 1 319 ? 7.996 8.393 18.541 1.00 89.56 319 ALA A CA 1
ATOM 2362 C C . ALA A 1 319 ? 7.366 7.230 19.324 1.00 89.56 319 ALA A C 1
ATOM 2364 O O . ALA A 1 319 ? 7.607 7.084 20.518 1.00 89.56 319 ALA A O 1
ATOM 2365 N N . SER A 1 320 ? 6.536 6.440 18.643 1.00 94.06 320 SER A N 1
ATOM 2366 C CA . SER A 1 320 ? 5.627 5.455 19.245 1.00 94.06 320 SER A CA 1
ATOM 2367 C C . SER A 1 320 ? 5.720 4.100 18.538 1.00 94.06 320 SER A C 1
ATOM 2369 O O . SER A 1 320 ? 6.426 3.976 17.535 1.00 94.06 320 SER A O 1
ATOM 2371 N N . THR A 1 321 ? 4.982 3.093 19.014 1.00 95.31 321 THR A N 1
ATOM 2372 C CA . THR A 1 321 ? 4.945 1.760 18.388 1.00 95.31 321 THR A CA 1
ATOM 2373 C C . THR A 1 321 ? 3.534 1.378 17.937 1.00 95.31 321 THR A C 1
ATOM 2375 O O . THR A 1 321 ? 2.584 1.473 18.713 1.00 95.31 321 THR A O 1
ATOM 2378 N N . ILE A 1 322 ? 3.395 0.878 16.706 1.00 94.94 322 ILE A N 1
ATOM 2379 C CA . ILE A 1 322 ? 2.252 0.052 16.294 1.00 94.94 322 ILE A CA 1
ATOM 2380 C C . ILE A 1 322 ? 2.712 -1.399 16.179 1.00 94.94 322 ILE A C 1
ATOM 2382 O O . ILE A 1 322 ? 3.688 -1.703 15.496 1.00 94.94 322 ILE A O 1
ATOM 2386 N N . GLN A 1 323 ? 1.975 -2.300 16.823 1.00 96.12 323 GLN A N 1
ATOM 2387 C CA . GLN A 1 323 ? 2.153 -3.740 16.732 1.00 96.12 323 GLN A CA 1
ATOM 2388 C C . GLN A 1 323 ? 0.882 -4.393 16.177 1.00 96.12 323 GLN A C 1
ATOM 2390 O O . GLN A 1 323 ? -0.190 -4.280 16.769 1.00 96.12 323 GLN A O 1
ATOM 2395 N N . LEU A 1 324 ? 1.017 -5.118 15.070 1.00 96.50 324 LEU A N 1
ATOM 2396 C CA . LEU A 1 324 ? -0.015 -5.985 14.505 1.00 96.50 324 LEU A CA 1
ATOM 2397 C C . LEU A 1 324 ? 0.358 -7.447 14.776 1.00 96.50 324 LEU A C 1
ATOM 2399 O O . LEU A 1 324 ? 1.474 -7.866 14.465 1.00 96.50 324 LEU A O 1
ATOM 2403 N N . GLY A 1 325 ? -0.561 -8.214 15.359 1.00 96.19 325 GLY A N 1
ATOM 2404 C CA . GLY A 1 325 ? -0.422 -9.656 15.573 1.00 96.19 325 GLY A CA 1
ATOM 2405 C C . GLY A 1 325 ? -0.445 -10.482 14.281 1.00 96.19 325 GLY A C 1
ATOM 2406 O O . GLY A 1 325 ? -0.593 -9.956 13.178 1.00 96.19 325 GLY A O 1
ATOM 2407 N N . ASN A 1 326 ? -0.314 -11.802 14.401 1.00 94.81 326 ASN A N 1
ATOM 2408 C CA . ASN A 1 326 ? -0.383 -12.709 13.250 1.00 94.81 326 ASN A CA 1
ATOM 2409 C C . ASN A 1 326 ? -1.767 -12.649 12.587 1.00 94.81 326 ASN A C 1
ATOM 2411 O O . ASN A 1 326 ? -2.784 -12.681 13.272 1.00 94.81 326 ASN A O 1
ATOM 2415 N N . ASN A 1 327 ? -1.817 -12.553 11.257 1.00 94.44 327 ASN A N 1
ATOM 2416 C CA . ASN A 1 327 ? -3.023 -12.332 10.447 1.00 94.44 327 ASN A CA 1
ATOM 2417 C C . ASN A 1 327 ? -3.857 -11.087 10.836 1.00 94.44 327 ASN A C 1
ATOM 2419 O O . ASN A 1 327 ? -4.988 -10.946 10.367 1.00 94.44 327 ASN A O 1
ATOM 2423 N N . ALA A 1 328 ? -3.340 -10.189 11.682 1.00 96.31 328 ALA A N 1
ATOM 2424 C CA . ALA A 1 328 ? -4.058 -8.988 12.093 1.00 96.31 328 ALA A CA 1
ATOM 2425 C C . ALA A 1 328 ? -4.155 -7.978 10.941 1.00 96.31 328 ALA A C 1
ATOM 2427 O O . ALA A 1 328 ? -3.224 -7.840 10.144 1.00 96.31 328 ALA A O 1
ATOM 2428 N N . THR A 1 329 ? -5.268 -7.252 10.861 1.00 96.62 329 THR A N 1
ATOM 2429 C CA . THR A 1 329 ? -5.534 -6.284 9.788 1.00 96.62 329 THR A CA 1
ATOM 2430 C C . THR A 1 329 ? -5.937 -4.932 10.370 1.00 96.62 329 THR A C 1
ATOM 2432 O O . THR A 1 329 ? -6.909 -4.833 11.112 1.00 96.62 329 THR A O 1
ATOM 2435 N N . LEU A 1 330 ? -5.206 -3.875 10.019 1.00 96.88 330 LEU A N 1
ATOM 2436 C CA . LEU A 1 330 ? -5.601 -2.490 10.286 1.00 96.88 330 LEU A CA 1
ATOM 2437 C C . LEU A 1 330 ? -6.255 -1.911 9.028 1.00 96.88 330 LEU A C 1
ATOM 2439 O O . LEU A 1 330 ? -5.593 -1.777 8.001 1.00 96.88 330 LEU A O 1
ATOM 2443 N N . VAL A 1 331 ? -7.532 -1.550 9.108 1.00 97.44 331 VAL A N 1
ATOM 2444 C CA . VAL A 1 331 ? -8.287 -0.946 8.004 1.00 97.44 331 VAL A CA 1
ATOM 2445 C C . VAL A 1 331 ? -8.475 0.541 8.276 1.00 97.44 331 VAL A C 1
ATOM 2447 O O . VAL A 1 331 ? -8.974 0.927 9.329 1.00 97.44 331 VAL A O 1
ATOM 2450 N N . ILE A 1 332 ? -8.095 1.386 7.323 1.00 97.56 332 ILE A N 1
ATOM 2451 C CA . ILE A 1 332 ? -8.423 2.812 7.308 1.00 97.56 332 ILE A CA 1
ATOM 2452 C C . ILE A 1 332 ? -9.566 2.985 6.309 1.00 97.56 332 ILE A C 1
ATOM 2454 O O . ILE A 1 332 ? -9.327 3.025 5.101 1.00 97.56 332 ILE A O 1
ATOM 2458 N N . ASP A 1 333 ? -10.804 3.041 6.800 1.00 96.12 333 ASP A N 1
ATOM 2459 C CA . ASP A 1 333 ? -12.014 3.173 5.978 1.00 96.12 333 ASP A CA 1
ATOM 2460 C C . ASP A 1 333 ? -12.013 4.494 5.192 1.00 96.12 333 ASP A C 1
ATOM 2462 O O . ASP A 1 333 ? -11.301 5.432 5.540 1.00 96.12 333 ASP A O 1
ATOM 2466 N N . SER A 1 334 ? -12.877 4.634 4.181 1.00 94.81 334 SER A N 1
ATOM 2467 C CA . SER A 1 334 ? -12.927 5.817 3.296 1.00 94.81 334 SER A CA 1
ATOM 2468 C C . SER A 1 334 ? -13.129 7.172 3.998 1.00 94.81 334 SER A C 1
ATOM 2470 O O . SER A 1 334 ? -12.839 8.215 3.421 1.00 94.81 334 SER A O 1
ATOM 2472 N N . SER A 1 335 ? -13.615 7.165 5.242 1.00 92.94 335 SER A N 1
ATOM 2473 C CA . SER A 1 335 ? -13.793 8.350 6.098 1.00 92.94 335 SER A CA 1
ATOM 2474 C C . SER A 1 335 ? -12.817 8.415 7.280 1.00 92.94 335 SER A C 1
ATOM 2476 O O . SER A 1 335 ? -12.914 9.330 8.094 1.00 92.94 335 SER A O 1
ATOM 2478 N N . GLY A 1 336 ? -11.911 7.446 7.414 1.00 95.75 336 GLY A N 1
ATOM 2479 C CA . GLY A 1 336 ? -10.871 7.412 8.436 1.00 95.75 336 GLY A CA 1
ATOM 2480 C C . GLY A 1 336 ? -9.588 8.114 7.999 1.00 95.75 336 GLY A C 1
ATOM 2481 O O . GLY A 1 336 ? -9.336 8.333 6.809 1.00 95.75 336 GLY A O 1
ATOM 2482 N N . THR A 1 337 ? -8.757 8.467 8.980 1.00 96.62 337 THR A N 1
ATOM 2483 C CA . THR A 1 337 ? -7.421 9.029 8.750 1.00 96.62 337 THR A CA 1
ATOM 2484 C C . THR A 1 337 ? -6.358 8.303 9.572 1.00 96.62 337 THR A C 1
ATOM 2486 O O . THR A 1 337 ? -6.508 8.126 10.781 1.00 96.62 337 THR A O 1
ATOM 2489 N N . LEU A 1 338 ? -5.253 7.946 8.918 1.00 95.62 338 LEU A N 1
ATOM 2490 C CA . LEU A 1 338 ? -3.993 7.541 9.541 1.00 95.62 338 LEU A CA 1
ATOM 2491 C C . LEU A 1 338 ? -3.013 8.719 9.455 1.00 95.62 338 LEU A C 1
ATOM 2493 O O . LEU A 1 338 ? -2.764 9.195 8.352 1.00 95.62 338 LEU A O 1
ATOM 2497 N N . GLN A 1 339 ? -2.455 9.201 10.570 1.00 94.62 339 GLN A N 1
ATOM 2498 C CA . GLN A 1 339 ? -1.604 10.403 10.581 1.00 94.62 339 GLN A CA 1
ATOM 2499 C C . GLN A 1 339 ? -0.267 10.208 11.307 1.00 94.62 339 GLN A C 1
ATOM 2501 O O . GLN A 1 339 ? -0.226 9.915 12.499 1.00 94.62 339 GLN A O 1
ATOM 2506 N N . TRP A 1 340 ? 0.840 10.446 10.605 1.00 92.31 340 TRP A N 1
ATOM 2507 C CA . TRP A 1 340 ? 2.201 10.327 11.131 1.00 92.31 340 TRP A CA 1
ATOM 2508 C C . TRP A 1 340 ? 2.850 11.702 11.321 1.00 92.31 340 TRP A C 1
ATOM 2510 O O . TRP A 1 340 ? 3.293 12.317 10.353 1.00 92.31 340 TRP A O 1
ATOM 2520 N N . ASN A 1 341 ? 2.929 12.172 12.572 1.00 90.88 341 ASN A N 1
ATOM 2521 C CA . ASN A 1 341 ? 3.614 13.420 12.944 1.00 90.88 341 ASN A CA 1
ATOM 2522 C C . ASN A 1 341 ? 5.018 13.182 13.536 1.00 90.88 341 ASN A C 1
ATOM 2524 O O . ASN A 1 341 ? 5.770 14.133 13.730 1.00 90.88 341 ASN A O 1
ATOM 2528 N N . ALA A 1 342 ? 5.376 11.924 13.807 1.00 90.25 342 ALA A N 1
ATOM 2529 C CA . ALA A 1 342 ? 6.681 11.502 14.306 1.00 90.25 342 ALA A CA 1
ATOM 2530 C C . ALA A 1 342 ? 7.069 10.126 13.732 1.00 90.25 342 ALA A C 1
ATOM 2532 O O . ALA A 1 342 ? 6.204 9.284 13.469 1.00 90.25 342 ALA A O 1
ATOM 2533 N N . ASN A 1 343 ? 8.372 9.871 13.576 1.00 87.19 343 ASN A N 1
ATOM 2534 C CA . ASN A 1 343 ? 8.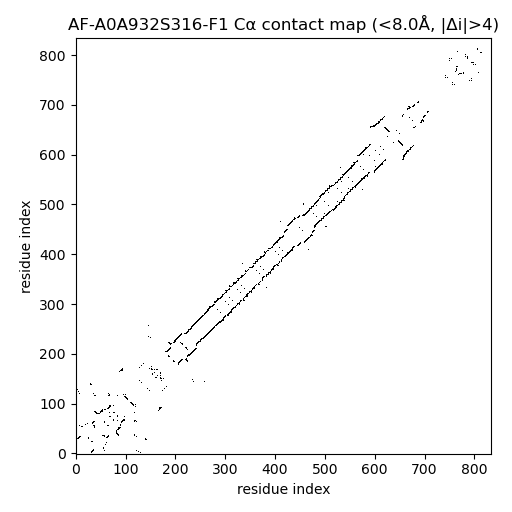879 8.550 13.184 1.00 87.19 343 ASN A CA 1
ATOM 2535 C C . ASN A 1 343 ? 8.468 7.513 14.236 1.00 87.19 343 ASN A C 1
ATOM 2537 O O . ASN A 1 343 ? 8.654 7.745 15.426 1.00 87.19 343 ASN A O 1
ATOM 2541 N N . SER A 1 344 ? 7.906 6.383 13.811 1.00 87.31 344 SER A N 1
ATOM 2542 C CA . SER A 1 344 ? 7.342 5.375 14.721 1.00 87.31 344 SER A CA 1
ATOM 2543 C C . SER A 1 344 ? 7.713 3.968 14.276 1.00 87.31 344 SER A C 1
ATOM 2545 O O . SER A 1 344 ? 7.814 3.703 13.078 1.00 87.31 344 SER A O 1
ATOM 2547 N N . THR A 1 345 ? 7.859 3.066 15.238 1.00 92.06 345 THR A N 1
ATOM 2548 C CA . THR A 1 345 ? 8.192 1.661 15.004 1.00 92.06 345 THR A CA 1
ATOM 2549 C C . THR A 1 345 ? 6.936 0.886 14.615 1.00 92.06 345 THR A C 1
ATOM 2551 O O . THR A 1 345 ? 5.936 0.920 15.331 1.00 92.06 345 THR A O 1
ATOM 2554 N N . TRP A 1 346 ? 6.988 0.153 13.505 1.00 92.75 346 TRP A N 1
ATOM 2555 C CA . TRP A 1 346 ? 5.919 -0.754 13.087 1.00 92.75 346 TRP A CA 1
ATOM 2556 C C . TRP A 1 346 ? 6.391 -2.206 13.179 1.00 92.75 346 TRP A C 1
ATOM 2558 O O . TRP A 1 346 ? 7.379 -2.589 12.555 1.00 92.75 346 TRP A O 1
ATOM 2568 N N . ILE A 1 347 ? 5.670 -3.021 13.947 1.00 93.69 347 ILE A N 1
ATOM 2569 C CA . ILE A 1 347 ? 5.961 -4.438 14.184 1.00 93.69 347 ILE A CA 1
ATOM 2570 C C . ILE A 1 347 ? 4.803 -5.257 13.612 1.00 93.69 347 ILE A C 1
ATOM 2572 O O . ILE A 1 347 ? 3.671 -5.131 14.069 1.00 93.69 347 ILE A O 1
ATOM 2576 N N . PHE A 1 348 ? 5.080 -6.092 12.613 1.00 94.44 348 PHE A N 1
ATOM 2577 C CA . PHE A 1 348 ? 4.079 -6.911 11.923 1.00 94.44 348 PHE A CA 1
ATOM 2578 C C . PHE A 1 348 ? 4.343 -8.397 12.174 1.00 94.44 348 PHE A C 1
ATOM 2580 O O . PHE A 1 348 ? 5.404 -8.906 11.801 1.00 94.44 348 PHE A O 1
ATOM 2587 N N . GLY A 1 349 ? 3.357 -9.090 12.747 1.00 93.19 349 GLY A N 1
ATOM 2588 C CA . GLY A 1 349 ? 3.287 -10.548 12.768 1.00 93.19 349 GLY A CA 1
ATOM 2589 C C . GLY A 1 349 ? 3.122 -11.149 11.368 1.00 93.19 349 GLY A C 1
ATOM 2590 O O . GLY A 1 349 ? 2.984 -10.446 10.362 1.00 93.19 349 GLY A O 1
ATOM 2591 N N . THR A 1 350 ? 3.134 -12.477 11.288 1.00 91.62 350 THR A N 1
ATOM 2592 C CA . THR A 1 350 ? 3.009 -13.210 10.023 1.00 91.62 350 THR A CA 1
ATOM 2593 C C . THR A 1 350 ? 1.686 -12.871 9.332 1.00 91.62 350 THR A C 1
ATOM 2595 O O . THR A 1 350 ? 0.635 -12.904 9.964 1.00 91.62 350 THR A O 1
ATOM 2598 N N . ASN A 1 351 ? 1.728 -12.552 8.034 1.00 90.12 351 ASN A N 1
ATOM 2599 C CA . ASN A 1 351 ? 0.573 -12.151 7.213 1.00 90.12 351 ASN A CA 1
ATOM 2600 C C . ASN A 1 351 ? -0.211 -10.919 7.712 1.00 90.12 351 ASN A C 1
ATOM 2602 O O . ASN A 1 351 ? -1.355 -10.734 7.290 1.00 90.12 351 ASN A O 1
ATOM 2606 N N . ALA A 1 352 ? 0.356 -10.090 8.593 1.00 93.75 352 ALA A N 1
ATOM 2607 C CA . ALA A 1 352 ? -0.306 -8.874 9.054 1.00 93.75 352 ALA A CA 1
ATOM 2608 C C . ALA A 1 352 ? -0.448 -7.834 7.923 1.00 93.75 352 ALA A C 1
ATOM 2610 O O . ALA A 1 352 ? 0.412 -7.717 7.039 1.00 93.75 352 ALA A O 1
ATOM 2611 N N . LYS A 1 353 ? -1.550 -7.077 7.937 1.00 95.25 353 LYS A N 1
ATOM 2612 C CA . LYS A 1 353 ? -1.965 -6.222 6.816 1.00 95.25 353 LYS A CA 1
ATOM 2613 C C . LYS A 1 353 ? -2.365 -4.820 7.249 1.00 95.25 353 LYS A C 1
ATOM 2615 O O . LYS A 1 353 ? -2.898 -4.618 8.338 1.00 95.25 353 LYS A O 1
ATOM 2620 N N . VAL A 1 354 ? -2.182 -3.874 6.335 1.00 96.19 354 VAL A N 1
ATOM 2621 C CA . VAL A 1 354 ? -2.805 -2.549 6.389 1.00 96.19 354 VAL A CA 1
ATOM 2622 C C . VAL A 1 354 ? -3.617 -2.352 5.115 1.00 96.19 354 VAL A C 1
ATOM 2624 O O . VAL A 1 354 ? -3.092 -2.529 4.017 1.00 96.19 354 VAL A O 1
ATOM 2627 N N . GLU A 1 355 ? -4.887 -1.989 5.250 1.00 97.31 355 GLU A N 1
ATOM 2628 C CA . GLU A 1 355 ? -5.801 -1.724 4.138 1.00 97.31 355 GLU A CA 1
ATOM 2629 C C . GLU A 1 355 ? -6.218 -0.252 4.146 1.00 97.31 355 GLU A C 1
ATOM 2631 O O . GLU A 1 355 ? -6.784 0.234 5.122 1.00 97.31 355 GLU A O 1
ATOM 2636 N N . ILE A 1 356 ? -5.924 0.474 3.067 1.00 97.56 356 ILE A N 1
ATOM 2637 C CA . ILE A 1 356 ? -6.186 1.911 2.949 1.00 97.56 356 ILE A CA 1
ATOM 2638 C C . ILE A 1 356 ? -7.312 2.151 1.945 1.00 97.56 356 ILE A C 1
ATOM 2640 O O . ILE A 1 356 ? -7.121 1.993 0.740 1.00 97.56 356 ILE A O 1
ATOM 2644 N N . TYR A 1 357 ? -8.457 2.597 2.456 1.00 96.56 357 TYR A N 1
ATOM 2645 C CA . TYR A 1 357 ? -9.545 3.220 1.700 1.00 96.56 357 TYR A CA 1
ATOM 2646 C C . TYR A 1 357 ? -9.610 4.734 1.948 1.00 96.56 357 TYR A C 1
ATOM 2648 O O . TYR A 1 357 ? -10.100 5.460 1.089 1.00 96.56 357 TYR A O 1
ATOM 2656 N N . GLY A 1 358 ? -9.191 5.195 3.131 1.00 95.19 358 GLY A N 1
ATOM 2657 C CA . GLY A 1 358 ? -9.245 6.593 3.563 1.00 95.19 358 GLY A CA 1
ATOM 2658 C C . GLY A 1 358 ? -7.970 7.388 3.301 1.00 95.19 358 GLY A C 1
ATOM 2659 O O . GLY A 1 358 ? -7.239 7.148 2.340 1.00 95.19 358 GLY A O 1
ATOM 2660 N N . THR A 1 359 ? -7.701 8.360 4.176 1.00 95.56 359 THR A N 1
ATOM 2661 C CA . THR A 1 359 ? -6.543 9.256 4.036 1.00 95.56 359 THR A CA 1
ATOM 2662 C C . THR A 1 359 ? -5.357 8.797 4.884 1.00 95.56 359 THR A C 1
ATOM 2664 O O . THR A 1 359 ? -5.491 8.555 6.083 1.00 95.56 359 THR A O 1
ATOM 2667 N N . VAL A 1 360 ? -4.172 8.752 4.281 1.00 95.38 360 VAL A N 1
ATOM 2668 C CA . VAL A 1 360 ? -2.878 8.637 4.962 1.00 95.38 360 VAL A CA 1
ATOM 2669 C C . VAL A 1 360 ? -2.206 10.005 4.927 1.00 95.38 360 VAL A C 1
ATOM 2671 O O . VAL A 1 360 ? -1.947 10.534 3.850 1.00 95.38 360 VAL A O 1
ATOM 2674 N N . LYS A 1 361 ? -1.918 10.576 6.098 1.00 94.81 361 LYS A N 1
ATOM 2675 C CA . LYS A 1 361 ? -1.205 11.847 6.262 1.00 94.81 361 LYS A CA 1
ATOM 2676 C C . LYS A 1 361 ? 0.192 11.605 6.819 1.00 94.81 361 LYS A C 1
ATOM 2678 O O . LYS A 1 361 ? 0.329 10.957 7.856 1.00 94.81 361 LYS A O 1
ATOM 2683 N N . VAL A 1 362 ? 1.222 12.163 6.188 1.00 94.88 362 VAL A N 1
ATOM 2684 C CA . VAL A 1 362 ? 2.607 12.095 6.687 1.00 94.88 362 VAL A CA 1
ATOM 2685 C C . VAL A 1 362 ? 3.175 13.507 6.781 1.00 94.88 362 VAL A C 1
ATOM 2687 O O . VAL A 1 362 ? 3.254 14.216 5.780 1.00 94.88 362 VAL A O 1
ATOM 2690 N N . ALA A 1 363 ? 3.542 13.928 7.992 1.00 94.00 363 ALA A N 1
ATOM 2691 C CA . ALA A 1 363 ? 4.057 15.266 8.256 1.00 94.00 363 ALA A CA 1
ATOM 2692 C C . ALA A 1 363 ? 5.473 15.477 7.689 1.00 94.00 363 ALA A C 1
ATOM 2694 O O . ALA A 1 363 ? 6.168 14.539 7.290 1.00 94.00 363 ALA A O 1
ATOM 2695 N N . ALA A 1 364 ? 5.905 16.739 7.646 1.00 93.56 364 ALA A N 1
ATOM 2696 C CA . ALA A 1 364 ? 7.165 17.112 7.017 1.00 93.56 364 ALA A CA 1
ATOM 2697 C C . ALA A 1 364 ? 8.371 16.443 7.699 1.00 93.56 364 ALA A C 1
ATOM 2699 O O . ALA A 1 364 ? 8.472 16.418 8.925 1.00 93.56 364 ALA A O 1
ATOM 2700 N N . ASN A 1 365 ? 9.305 15.937 6.892 1.00 93.25 365 ASN A N 1
ATOM 2701 C CA . ASN A 1 365 ? 10.490 15.174 7.314 1.00 93.25 365 ASN A CA 1
ATOM 2702 C C . ASN A 1 365 ? 10.204 13.841 8.052 1.00 93.25 365 ASN A C 1
ATOM 2704 O O . ASN A 1 365 ? 11.140 13.226 8.567 1.00 93.25 365 ASN A O 1
ATOM 2708 N N . ILE A 1 366 ? 8.952 13.363 8.097 1.00 94.94 366 ILE A N 1
ATOM 2709 C CA . ILE A 1 366 ? 8.591 12.087 8.738 1.00 94.94 366 ILE A CA 1
ATOM 2710 C C . ILE A 1 366 ? 8.685 10.920 7.753 1.00 94.94 366 ILE A C 1
ATOM 2712 O O . ILE A 1 366 ? 8.356 11.035 6.572 1.00 94.94 366 ILE A O 1
ATOM 2716 N N . THR A 1 367 ? 9.137 9.774 8.259 1.00 92.06 367 THR A N 1
ATOM 2717 C CA . THR A 1 367 ? 9.216 8.512 7.520 1.00 92.06 367 THR A CA 1
ATOM 2718 C C . THR A 1 367 ? 8.173 7.527 8.048 1.00 92.06 367 THR A C 1
ATOM 2720 O O . THR A 1 367 ? 8.125 7.243 9.247 1.00 92.06 367 THR A O 1
ATOM 2723 N N . LEU A 1 368 ? 7.341 7.002 7.147 1.00 90.44 368 LEU A N 1
ATOM 2724 C CA . LEU A 1 368 ? 6.455 5.869 7.394 1.00 90.44 368 LEU A CA 1
ATOM 2725 C C . LEU A 1 368 ? 7.093 4.613 6.793 1.00 90.44 368 LEU A C 1
ATOM 2727 O O . LEU A 1 368 ? 7.207 4.509 5.573 1.00 90.44 368 LEU A O 1
ATOM 2731 N N . THR A 1 369 ? 7.503 3.667 7.638 1.00 90.06 369 THR A N 1
ATOM 2732 C CA . THR A 1 369 ? 8.195 2.443 7.208 1.00 90.06 369 THR A CA 1
ATOM 2733 C C . THR A 1 369 ? 7.303 1.216 7.371 1.00 90.06 369 THR A C 1
ATOM 2735 O O . THR A 1 369 ? 6.824 0.924 8.465 1.00 90.06 369 THR A O 1
ATOM 2738 N N . LEU A 1 370 ? 7.113 0.475 6.277 1.00 86.75 370 LEU A N 1
ATOM 2739 C CA . LEU A 1 370 ? 6.349 -0.769 6.218 1.00 86.75 370 LEU A CA 1
ATOM 2740 C C . LEU A 1 370 ? 7.314 -1.968 6.117 1.00 86.75 370 LEU A C 1
ATOM 2742 O O . LEU A 1 370 ? 8.011 -2.103 5.103 1.00 86.75 370 LEU A O 1
ATOM 2746 N N . PRO A 1 371 ? 7.391 -2.837 7.147 1.00 86.75 371 PRO A N 1
ATOM 2747 C CA . PRO A 1 371 ? 8.397 -3.897 7.236 1.00 86.75 371 PRO A CA 1
ATOM 2748 C C . PRO A 1 371 ? 8.164 -5.030 6.226 1.00 86.75 371 PRO A C 1
ATOM 2750 O O . PRO A 1 371 ? 7.081 -5.170 5.660 1.00 86.75 371 PRO A O 1
ATOM 2753 N N . ALA A 1 372 ? 9.171 -5.885 6.027 1.00 86.06 372 ALA A N 1
ATOM 2754 C CA . ALA A 1 372 ? 9.142 -6.953 5.020 1.00 86.06 372 ALA A CA 1
ATOM 2755 C C . ALA A 1 372 ? 7.987 -7.965 5.194 1.00 86.06 372 ALA A C 1
ATOM 2757 O O . ALA A 1 372 ? 7.488 -8.501 4.210 1.00 86.06 372 ALA A O 1
ATOM 2758 N N . THR A 1 373 ? 7.526 -8.199 6.428 1.00 84.94 373 THR A N 1
ATOM 2759 C CA . THR A 1 373 ? 6.386 -9.084 6.737 1.00 84.94 373 THR A CA 1
ATOM 2760 C C . THR A 1 373 ? 5.016 -8.464 6.441 1.00 84.94 373 THR A C 1
ATOM 2762 O O . THR A 1 373 ? 4.008 -9.167 6.506 1.00 84.94 373 THR A O 1
ATOM 2765 N N . SER A 1 374 ? 4.955 -7.167 6.119 1.00 83.31 374 SER A N 1
ATOM 2766 C CA . SER A 1 374 ? 3.699 -6.456 5.875 1.00 83.31 374 SER A CA 1
ATOM 2767 C C . SER A 1 374 ? 3.109 -6.722 4.489 1.00 83.31 374 SER A C 1
ATOM 2769 O O . SER A 1 374 ? 3.821 -6.892 3.495 1.00 83.31 374 SER A O 1
ATOM 2771 N N . THR A 1 375 ? 1.776 -6.689 4.414 1.00 94.12 375 THR A N 1
ATOM 2772 C CA . THR A 1 375 ? 1.052 -6.413 3.166 1.00 94.12 375 THR A CA 1
ATOM 2773 C C . THR A 1 375 ? 0.298 -5.090 3.285 1.00 94.12 375 THR A C 1
ATOM 2775 O O . THR A 1 375 ? -0.627 -4.978 4.088 1.00 94.12 375 THR A O 1
ATOM 2778 N N . LEU A 1 376 ? 0.655 -4.106 2.461 1.00 95.50 376 LEU A N 1
ATOM 2779 C CA . LEU A 1 376 ? -0.152 -2.906 2.233 1.00 95.50 376 LEU A CA 1
ATOM 2780 C C . LEU A 1 376 ? -1.150 -3.178 1.105 1.00 95.50 376 LEU A C 1
ATOM 2782 O O . LEU A 1 376 ? -0.745 -3.609 0.028 1.00 95.50 376 LEU A O 1
ATOM 2786 N N . THR A 1 377 ? -2.430 -2.877 1.314 1.00 96.81 377 THR A N 1
ATOM 2787 C CA . THR A 1 377 ? -3.443 -2.865 0.251 1.00 96.81 377 THR A CA 1
ATOM 2788 C C . THR A 1 377 ? -3.984 -1.452 0.062 1.00 96.81 377 THR A C 1
ATOM 2790 O O . THR A 1 377 ? -4.440 -0.835 1.022 1.00 96.81 377 THR A O 1
ATOM 2793 N N . VAL A 1 378 ? -3.933 -0.939 -1.167 1.00 96.88 378 VAL A N 1
ATOM 2794 C CA . VAL A 1 378 ? -4.392 0.407 -1.541 1.00 96.88 378 VAL A CA 1
ATOM 2795 C C . VAL A 1 378 ? -5.635 0.291 -2.423 1.00 96.88 378 VAL A C 1
ATOM 2797 O O . VAL A 1 378 ? -5.585 -0.356 -3.470 1.00 96.88 378 VAL A O 1
ATOM 2800 N N . TYR A 1 379 ? -6.740 0.904 -1.995 1.00 96.31 379 TYR A N 1
ATOM 2801 C CA . TYR A 1 379 ? -8.028 0.905 -2.699 1.00 96.31 379 TYR A CA 1
ATOM 2802 C C . TYR A 1 379 ? -8.265 2.220 -3.474 1.00 96.31 379 TYR A C 1
ATOM 2804 O O . TYR A 1 379 ? -7.621 3.221 -3.163 1.00 96.31 379 TYR A O 1
ATOM 2812 N N . PRO A 1 380 ? -9.215 2.278 -4.434 1.00 94.75 380 PRO A N 1
ATOM 2813 C CA . PRO A 1 380 ? -9.376 3.438 -5.324 1.00 94.75 380 PRO A CA 1
ATOM 2814 C C . PRO A 1 380 ? -9.697 4.777 -4.647 1.00 94.75 380 PRO A C 1
ATOM 2816 O O . PRO A 1 380 ? -9.458 5.827 -5.234 1.00 94.75 380 PRO A O 1
ATOM 2819 N N . THR A 1 381 ? -10.247 4.763 -3.429 1.00 92.50 381 THR A N 1
ATOM 2820 C CA . THR A 1 381 ? -10.546 5.981 -2.652 1.00 92.50 381 THR A CA 1
ATOM 2821 C C . THR A 1 381 ? -9.379 6.454 -1.779 1.00 92.50 381 THR A C 1
ATOM 2823 O O . THR A 1 381 ? -9.497 7.494 -1.133 1.00 92.50 381 THR A O 1
ATOM 2826 N N . ALA A 1 382 ? -8.275 5.701 -1.734 1.00 94.88 382 ALA A N 1
ATOM 2827 C CA . ALA A 1 382 ? -7.123 6.005 -0.899 1.00 94.88 382 ALA A CA 1
ATOM 2828 C C . ALA A 1 382 ? -6.471 7.333 -1.295 1.00 94.88 382 ALA A C 1
ATOM 2830 O O . ALA A 1 382 ? -6.142 7.555 -2.459 1.00 94.88 382 ALA A O 1
ATOM 2831 N N . ASN A 1 383 ? -6.206 8.182 -0.305 1.00 93.38 383 ASN A N 1
ATOM 2832 C CA . ASN A 1 383 ? -5.527 9.457 -0.505 1.00 93.38 383 ASN A CA 1
ATOM 2833 C C . ASN A 1 383 ? -4.235 9.516 0.320 1.00 93.38 383 ASN A C 1
ATOM 2835 O O . ASN A 1 383 ? -4.271 9.302 1.530 1.00 93.38 383 ASN A O 1
ATOM 2839 N N . PHE A 1 384 ? -3.109 9.835 -0.318 1.00 93.44 384 PHE A N 1
ATOM 2840 C CA . PHE A 1 384 ? -1.809 9.994 0.339 1.00 93.44 384 PHE A CA 1
ATOM 2841 C C . PHE A 1 384 ? -1.429 11.478 0.369 1.00 93.44 384 PHE A C 1
ATOM 2843 O O . PHE A 1 384 ? -0.969 12.042 -0.619 1.00 93.44 384 PHE A O 1
ATOM 2850 N N . ASP A 1 385 ? -1.624 12.105 1.525 1.00 93.00 385 ASP A N 1
ATOM 2851 C CA . ASP A 1 385 ? -1.311 13.504 1.822 1.00 93.00 385 ASP A CA 1
ATOM 2852 C C . ASP A 1 385 ? 0.062 13.562 2.515 1.00 93.00 385 ASP A C 1
ATOM 2854 O O . ASP A 1 385 ? 0.198 13.436 3.735 1.00 93.00 385 ASP A O 1
ATOM 2858 N N . MET A 1 386 ? 1.111 13.628 1.696 1.00 92.81 386 MET A N 1
ATOM 2859 C CA . MET A 1 386 ? 2.508 13.525 2.118 1.00 92.81 386 MET A CA 1
ATOM 2860 C C . MET A 1 386 ? 3.199 14.887 2.013 1.00 92.81 386 MET A C 1
ATOM 2862 O O . MET A 1 386 ? 3.379 15.418 0.919 1.00 92.81 386 MET A O 1
ATOM 2866 N N . ALA A 1 387 ? 3.589 15.448 3.158 1.00 92.31 387 ALA A N 1
ATOM 2867 C CA . ALA A 1 387 ? 4.215 16.763 3.252 1.00 92.31 387 ALA A CA 1
ATOM 2868 C C . ALA A 1 387 ? 5.710 16.747 2.869 1.00 92.31 387 ALA A C 1
ATOM 2870 O O . ALA A 1 387 ? 6.311 15.701 2.620 1.00 92.31 387 ALA A O 1
ATOM 2871 N N . THR A 1 388 ? 6.340 17.923 2.851 1.00 92.62 388 THR A N 1
ATOM 2872 C CA . THR A 1 388 ? 7.711 18.106 2.349 1.00 92.62 388 THR A CA 1
ATOM 2873 C C . THR A 1 388 ? 8.754 17.236 3.050 1.00 92.62 388 THR A C 1
ATOM 2875 O O . THR A 1 388 ? 8.785 17.143 4.277 1.00 92.62 388 THR A O 1
ATOM 2878 N N . ASN A 1 389 ? 9.630 16.612 2.258 1.00 90.56 389 ASN A N 1
ATOM 2879 C CA . ASN A 1 389 ? 10.677 15.673 2.679 1.00 90.56 389 ASN A CA 1
ATOM 2880 C C . ASN A 1 389 ? 10.162 14.415 3.403 1.00 90.56 389 ASN A C 1
ATOM 2882 O O . ASN A 1 389 ? 10.961 13.682 3.995 1.00 90.56 389 ASN A O 1
ATOM 2886 N N . SER A 1 390 ? 8.852 14.153 3.383 1.00 94.25 390 SER A N 1
ATOM 2887 C CA . SER A 1 390 ? 8.298 12.920 3.940 1.00 94.25 390 SER A CA 1
ATOM 2888 C C . SER A 1 390 ? 8.604 11.712 3.053 1.00 94.25 390 SER A C 1
ATOM 2890 O O . SER A 1 390 ? 8.838 11.828 1.843 1.00 94.25 390 SER A O 1
ATOM 2892 N N . LYS A 1 391 ? 8.634 10.532 3.673 1.00 94.56 391 LYS A N 1
ATOM 2893 C CA . LYS A 1 391 ? 9.027 9.279 3.022 1.00 94.56 391 LYS A CA 1
ATOM 2894 C C . LYS A 1 391 ? 8.035 8.167 3.322 1.00 94.56 391 LYS A C 1
ATOM 2896 O O . LYS A 1 391 ? 7.617 8.004 4.467 1.00 94.56 391 LYS A O 1
ATOM 2901 N N . LEU A 1 392 ? 7.736 7.366 2.305 1.00 93.56 392 LEU A N 1
ATOM 2902 C CA . LEU A 1 392 ? 7.120 6.052 2.453 1.00 93.56 392 LEU A CA 1
ATOM 2903 C C . LEU A 1 392 ? 8.179 5.005 2.109 1.00 93.56 392 LEU A C 1
ATOM 2905 O O . LEU A 1 392 ? 8.685 4.988 0.988 1.00 93.56 392 LEU A O 1
ATOM 2909 N N . GLU A 1 393 ? 8.537 4.161 3.072 1.00 94.88 393 GLU A N 1
ATOM 2910 C CA . GLU A 1 393 ? 9.509 3.082 2.892 1.00 94.88 393 GLU A CA 1
ATOM 2911 C C . GLU A 1 393 ? 8.804 1.730 2.831 1.00 94.88 393 GLU A C 1
ATOM 2913 O O . GLU A 1 393 ? 8.078 1.354 3.752 1.00 94.88 393 GLU A O 1
ATOM 2918 N N . VAL A 1 394 ? 9.030 0.992 1.744 1.00 94.94 394 VAL A N 1
ATOM 2919 C CA . VAL A 1 394 ? 8.374 -0.289 1.467 1.00 94.94 394 VAL A CA 1
ATOM 2920 C C . VAL A 1 394 ? 9.415 -1.396 1.353 1.00 94.94 394 VAL A C 1
ATOM 2922 O O . VAL A 1 394 ? 10.207 -1.421 0.410 1.00 94.94 394 VAL A O 1
ATOM 2925 N N . TYR A 1 395 ? 9.366 -2.336 2.297 1.00 92.12 395 TYR A N 1
ATOM 2926 C CA . TYR A 1 395 ? 10.144 -3.580 2.271 1.00 92.12 395 TYR A CA 1
ATOM 2927 C C . TYR A 1 395 ? 9.288 -4.801 1.903 1.00 92.12 395 TYR A C 1
ATOM 2929 O O . TYR A 1 395 ? 9.811 -5.798 1.417 1.00 92.12 395 TYR A O 1
ATOM 2937 N N . GLY A 1 396 ? 7.987 -4.748 2.203 1.00 89.25 396 GLY A N 1
ATOM 2938 C CA . GLY A 1 396 ? 7.074 -5.882 2.084 1.00 89.25 396 GLY A CA 1
ATOM 2939 C C . GLY A 1 396 ? 6.311 -5.945 0.763 1.00 89.25 396 GLY A C 1
ATOM 2940 O O . GLY A 1 396 ? 6.766 -5.509 -0.300 1.00 89.25 396 GLY A O 1
ATOM 2941 N N . LYS A 1 397 ? 5.107 -6.509 0.845 1.00 94.56 397 LYS A N 1
ATOM 2942 C CA . LYS A 1 397 ? 4.188 -6.646 -0.281 1.00 94.56 397 LYS A CA 1
ATOM 2943 C C . LYS A 1 397 ? 3.264 -5.433 -0.375 1.00 94.56 397 LYS A C 1
ATOM 2945 O O . LYS A 1 397 ? 2.703 -4.998 0.628 1.00 94.56 397 LYS A O 1
ATOM 2950 N N . VAL A 1 398 ? 3.023 -4.950 -1.589 1.00 96.62 398 VAL A N 1
ATOM 2951 C CA . VAL A 1 398 ? 1.978 -3.967 -1.885 1.00 96.62 398 VAL A CA 1
ATOM 2952 C C . VAL A 1 398 ? 0.993 -4.564 -2.880 1.00 96.62 398 VAL A C 1
ATOM 2954 O O . VAL A 1 398 ? 1.392 -5.140 -3.890 1.00 96.62 398 VAL A O 1
ATOM 2957 N N . LYS A 1 399 ? -0.302 -4.422 -2.611 1.00 96.81 399 LYS A N 1
ATOM 2958 C CA . LYS A 1 399 ? -1.382 -4.726 -3.546 1.00 96.81 399 LYS A CA 1
ATOM 2959 C C . LYS A 1 399 ? -2.151 -3.443 -3.833 1.00 96.81 399 LYS A C 1
ATOM 2961 O O . LYS A 1 399 ? -2.671 -2.821 -2.915 1.00 96.81 399 LYS A O 1
ATOM 2966 N N . VAL A 1 400 ? -2.248 -3.058 -5.096 1.00 97.44 400 VAL A N 1
ATOM 2967 C CA . VAL A 1 400 ? -3.037 -1.897 -5.520 1.00 97.44 400 VAL A CA 1
ATOM 2968 C C . VAL A 1 400 ? -4.257 -2.421 -6.266 1.00 97.44 400 VAL A C 1
ATOM 2970 O O . VAL A 1 400 ? -4.114 -3.228 -7.181 1.00 97.44 400 VAL A O 1
ATOM 2973 N N . ILE A 1 401 ? -5.454 -2.041 -5.831 1.00 97.00 401 ILE A N 1
ATOM 2974 C CA . ILE A 1 401 ? -6.721 -2.606 -6.316 1.00 97.00 401 ILE A CA 1
ATOM 2975 C C . ILE A 1 401 ? -7.147 -1.958 -7.641 1.00 97.00 401 ILE A C 1
ATOM 2977 O O . ILE A 1 401 ? -6.800 -0.814 -7.925 1.00 97.00 401 ILE A O 1
ATOM 2981 N N . ASP A 1 402 ? -7.892 -2.703 -8.456 1.00 95.50 402 ASP A N 1
ATOM 2982 C CA . ASP A 1 402 ? -8.404 -2.302 -9.770 1.00 95.50 402 ASP A CA 1
ATOM 2983 C C . ASP A 1 402 ? -8.966 -0.868 -9.809 1.00 95.50 402 ASP A C 1
ATOM 2985 O O . ASP A 1 402 ? -9.740 -0.463 -8.943 1.00 95.50 402 ASP A O 1
ATOM 2989 N N . ASN A 1 403 ? -8.617 -0.129 -10.866 1.00 94.56 403 ASN A N 1
ATOM 2990 C CA . ASN A 1 403 ? -8.973 1.271 -11.126 1.00 94.56 403 ASN A CA 1
ATOM 2991 C C . ASN A 1 403 ? -8.440 2.289 -10.097 1.00 94.56 403 ASN A C 1
ATOM 2993 O O . ASN A 1 403 ? -9.000 3.375 -9.955 1.00 94.56 403 ASN A O 1
ATOM 2997 N N . THR A 1 404 ? -7.346 1.968 -9.399 1.00 93.94 404 THR A N 1
ATOM 2998 C CA . THR A 1 404 ? -6.635 2.923 -8.532 1.00 93.94 404 THR A CA 1
ATOM 2999 C C . THR A 1 404 ? -5.512 3.636 -9.293 1.00 93.94 404 THR A C 1
ATOM 3001 O O . THR A 1 404 ? -4.575 2.993 -9.773 1.00 93.94 404 THR A O 1
ATOM 3004 N N . THR A 1 405 ? -5.538 4.969 -9.309 1.00 94.44 405 THR A N 1
ATOM 3005 C CA . THR A 1 405 ? -4.351 5.792 -9.589 1.00 94.44 405 THR A CA 1
ATOM 3006 C C . THR A 1 405 ? -3.679 6.122 -8.260 1.00 94.44 405 THR A C 1
ATOM 3008 O O . THR A 1 405 ? -4.151 6.976 -7.514 1.00 94.44 405 THR A O 1
ATOM 3011 N N . TRP A 1 406 ? -2.583 5.437 -7.935 1.00 93.69 406 TRP A N 1
ATOM 3012 C CA . TRP A 1 406 ? -1.814 5.725 -6.727 1.00 93.69 406 TRP A CA 1
ATOM 3013 C C . TRP A 1 406 ? -0.868 6.894 -6.992 1.00 93.69 406 TRP A C 1
ATOM 3015 O O . TRP A 1 406 ? 0.122 6.760 -7.712 1.00 93.69 406 TRP A O 1
ATOM 3025 N N . ILE A 1 407 ? -1.202 8.051 -6.422 1.00 92.56 407 ILE A N 1
ATOM 3026 C CA . ILE A 1 407 ? -0.447 9.294 -6.583 1.00 92.56 407 ILE A CA 1
ATOM 3027 C C . ILE A 1 407 ? 0.562 9.443 -5.440 1.00 92.56 407 ILE A C 1
ATOM 3029 O O . ILE A 1 407 ? 0.178 9.424 -4.272 1.00 92.56 407 ILE A O 1
ATOM 3033 N N . LEU A 1 408 ? 1.836 9.658 -5.777 1.00 91.50 408 LEU A N 1
ATOM 3034 C CA . LEU A 1 408 ? 2.857 10.138 -4.842 1.00 91.50 408 LEU A CA 1
ATOM 3035 C C . LEU A 1 408 ? 2.990 11.672 -4.971 1.00 91.50 408 LEU A C 1
ATOM 3037 O O . LEU A 1 408 ? 3.345 12.142 -6.058 1.00 91.50 408 LEU A O 1
ATOM 3041 N N . PRO A 1 409 ? 2.728 12.467 -3.912 1.00 91.62 409 PRO A N 1
ATOM 3042 C CA . PRO A 1 409 ? 2.827 13.931 -3.947 1.00 91.62 409 PRO A CA 1
ATOM 3043 C C . PRO A 1 409 ? 4.232 14.468 -4.242 1.00 91.62 409 PRO A C 1
ATOM 3045 O O . PRO A 1 409 ? 5.238 13.854 -3.881 1.00 91.62 409 PRO A O 1
ATOM 3048 N N . SER A 1 410 ? 4.303 15.663 -4.838 1.00 89.50 410 SER A N 1
ATOM 3049 C CA . SER A 1 410 ? 5.539 16.224 -5.407 1.00 89.50 410 SER A CA 1
ATOM 3050 C C . SER A 1 410 ? 6.659 16.551 -4.430 1.00 89.50 410 SER A C 1
ATOM 3052 O O . SER A 1 410 ? 7.812 16.662 -4.832 1.00 89.50 410 SER A O 1
ATOM 3054 N N . THR A 1 411 ? 6.348 16.664 -3.145 1.00 85.12 411 THR A N 1
ATOM 3055 C CA . THR A 1 411 ? 7.316 17.013 -2.102 1.00 85.12 411 THR A CA 1
ATOM 3056 C C . THR A 1 411 ? 7.782 15.797 -1.288 1.00 85.12 411 THR A C 1
ATOM 3058 O O . THR A 1 411 ? 8.473 15.957 -0.280 1.00 85.12 411 THR A O 1
ATOM 3061 N N . SER A 1 412 ? 7.420 14.584 -1.725 1.00 92.12 412 SER A N 1
ATOM 3062 C CA . SER A 1 412 ? 7.613 13.322 -1.000 1.00 92.12 412 SER A CA 1
ATOM 3063 C C . SER A 1 412 ? 8.462 12.299 -1.770 1.00 92.12 412 SER A C 1
ATOM 3065 O O . SER A 1 412 ? 8.728 12.447 -2.966 1.00 92.12 412 SER A O 1
ATOM 3067 N N . THR A 1 413 ? 8.927 11.251 -1.081 1.00 94.88 413 THR A N 1
ATOM 3068 C CA . THR A 1 413 ? 9.706 10.157 -1.689 1.00 94.88 413 THR A CA 1
ATOM 3069 C C . THR A 1 413 ? 9.139 8.777 -1.350 1.00 94.88 413 THR A C 1
ATOM 3071 O O . THR A 1 413 ? 8.994 8.428 -0.179 1.00 94.88 413 THR A O 1
ATOM 3074 N N . LEU A 1 414 ? 8.922 7.948 -2.371 1.00 95.81 414 LEU A N 1
ATOM 3075 C CA . LEU A 1 414 ? 8.668 6.515 -2.239 1.00 95.81 414 LEU A CA 1
ATOM 3076 C C . LEU A 1 414 ? 10.004 5.767 -2.331 1.00 95.81 414 LEU A C 1
ATOM 3078 O O . LEU A 1 414 ? 10.636 5.741 -3.387 1.00 95.81 414 LEU A O 1
ATOM 3082 N N . ARG A 1 415 ? 10.451 5.163 -1.228 1.00 96.75 415 ARG A N 1
ATOM 3083 C CA . ARG A 1 415 ? 11.654 4.320 -1.184 1.00 96.75 415 ARG A CA 1
ATOM 3084 C C . ARG A 1 415 ? 11.237 2.857 -1.172 1.00 96.75 415 ARG A C 1
ATOM 3086 O O . ARG A 1 415 ? 10.466 2.439 -0.311 1.00 96.75 415 ARG A O 1
ATOM 3093 N N . ILE A 1 416 ? 11.760 2.082 -2.112 1.00 97.56 416 ILE A N 1
ATOM 3094 C CA . ILE A 1 416 ? 11.423 0.668 -2.273 1.00 97.56 416 ILE A CA 1
ATOM 3095 C C . ILE A 1 416 ? 12.706 -0.145 -2.125 1.00 97.56 416 ILE A C 1
ATOM 3097 O O . ILE A 1 416 ? 13.709 0.141 -2.781 1.00 97.56 416 ILE A O 1
ATOM 3101 N N . PHE A 1 417 ? 12.669 -1.123 -1.224 1.00 97.19 417 PHE A N 1
ATOM 3102 C CA . PHE A 1 417 ? 13.826 -1.908 -0.801 1.00 97.19 417 PHE A CA 1
ATOM 3103 C C . PHE A 1 417 ? 13.867 -3.294 -1.479 1.00 97.19 417 PHE A C 1
ATOM 3105 O O . PHE A 1 417 ? 12.846 -3.748 -2.006 1.00 97.19 417 PHE A O 1
ATOM 3112 N N . PRO A 1 418 ? 15.030 -3.981 -1.484 1.00 97.44 418 PRO A N 1
ATOM 3113 C CA . PRO A 1 418 ? 15.203 -5.262 -2.168 1.00 97.44 418 PRO A CA 1
ATOM 3114 C C . PRO A 1 418 ? 14.155 -6.311 -1.778 1.00 97.44 418 PRO A C 1
ATOM 3116 O O . PRO A 1 418 ? 13.866 -6.508 -0.600 1.00 97.44 418 PRO A O 1
ATOM 3119 N N . GLY A 1 419 ? 13.608 -7.002 -2.780 1.00 95.44 419 GLY A N 1
ATOM 3120 C CA . GLY A 1 419 ? 12.599 -8.056 -2.612 1.00 95.44 419 GLY A CA 1
ATOM 3121 C C . GLY A 1 419 ? 11.145 -7.578 -2.510 1.00 95.44 419 GLY A C 1
ATOM 3122 O O . GLY A 1 419 ? 10.239 -8.412 -2.558 1.00 95.44 419 GLY A O 1
ATOM 3123 N N . ALA A 1 420 ? 10.892 -6.266 -2.429 1.00 96.75 420 ALA A N 1
ATOM 3124 C CA . ALA A 1 420 ? 9.533 -5.730 -2.389 1.00 96.75 420 ALA A CA 1
ATOM 3125 C C . ALA A 1 420 ? 8.716 -6.110 -3.645 1.00 96.75 420 ALA A C 1
ATOM 3127 O O . ALA A 1 420 ? 9.216 -6.102 -4.778 1.00 96.75 420 ALA A O 1
ATOM 3128 N N . ASN A 1 421 ? 7.434 -6.431 -3.442 1.00 96.12 421 ASN A N 1
ATOM 3129 C CA . ASN A 1 421 ? 6.556 -6.987 -4.476 1.00 96.12 421 ASN A CA 1
ATOM 3130 C C . ASN A 1 421 ? 5.261 -6.175 -4.613 1.00 96.12 421 ASN A C 1
ATOM 3132 O O . ASN A 1 421 ? 4.432 -6.171 -3.707 1.00 96.12 421 ASN A O 1
ATOM 3136 N N . PHE A 1 422 ? 5.088 -5.520 -5.759 1.00 97.81 422 PHE A N 1
ATOM 3137 C CA . PHE A 1 422 ? 3.949 -4.678 -6.107 1.00 97.81 422 PHE A CA 1
ATOM 3138 C C . PHE A 1 422 ? 3.036 -5.441 -7.071 1.00 97.81 422 PHE A C 1
ATOM 3140 O O . PHE A 1 422 ? 3.395 -5.689 -8.225 1.00 97.81 422 PHE A O 1
ATOM 3147 N N . GLN A 1 423 ? 1.858 -5.818 -6.579 1.00 97.62 423 GLN A N 1
ATOM 3148 C CA . GLN A 1 423 ? 0.800 -6.491 -7.325 1.00 97.62 423 GLN A CA 1
ATOM 3149 C C . GLN A 1 423 ? -0.263 -5.475 -7.744 1.00 97.62 423 GLN A C 1
ATOM 3151 O O . GLN A 1 423 ? -1.016 -4.975 -6.907 1.00 97.62 423 GLN A O 1
ATOM 3156 N N . MET A 1 424 ? -0.328 -5.187 -9.038 1.00 98.25 424 MET A N 1
ATOM 3157 C CA . MET A 1 424 ? -1.185 -4.155 -9.614 1.00 98.25 424 MET A CA 1
ATOM 3158 C C . MET A 1 424 ? -2.494 -4.751 -10.149 1.00 98.25 424 MET A C 1
ATOM 3160 O O . MET A 1 424 ? -2.497 -5.767 -10.849 1.00 98.25 424 MET A O 1
ATOM 3164 N N . GLY A 1 425 ? -3.620 -4.153 -9.777 1.00 97.38 425 GLY A N 1
ATOM 3165 C CA . GLY A 1 425 ? -4.956 -4.472 -10.278 1.00 97.38 425 GLY A CA 1
ATOM 3166 C C . GLY A 1 425 ? -5.215 -3.973 -11.699 1.00 97.38 425 GLY A C 1
ATOM 3167 O O . GLY A 1 425 ? -4.386 -3.283 -12.299 1.00 97.38 425 GLY A O 1
ATOM 3168 N N . THR A 1 426 ? -6.399 -4.293 -12.224 1.00 96.81 426 THR A N 1
ATOM 3169 C CA . THR A 1 426 ? -6.827 -3.842 -13.557 1.00 96.81 426 THR A CA 1
ATOM 3170 C C . THR A 1 426 ? -6.750 -2.320 -13.671 1.00 96.81 426 THR A C 1
ATOM 3172 O O . THR A 1 426 ? -7.261 -1.627 -12.795 1.00 96.81 426 THR A O 1
ATOM 3175 N N . ASN A 1 427 ? -6.144 -1.785 -14.738 1.00 95.00 427 ASN A N 1
ATOM 3176 C CA . ASN A 1 427 ? -6.070 -0.332 -14.989 1.00 95.00 427 ASN A CA 1
ATOM 3177 C C . ASN A 1 427 ? -5.390 0.483 -13.853 1.00 95.00 427 ASN A C 1
ATOM 3179 O O . ASN A 1 427 ? -5.654 1.669 -13.675 1.00 95.00 427 ASN A O 1
ATOM 3183 N N . VAL A 1 428 ? -4.509 -0.139 -13.059 1.00 97.69 428 VAL A N 1
ATOM 3184 C CA . VAL A 1 428 ? -3.761 0.567 -12.004 1.00 97.69 428 VAL A CA 1
ATOM 3185 C C . VAL A 1 428 ? -2.627 1.415 -12.577 1.00 97.69 428 VAL A C 1
ATOM 3187 O O . VAL A 1 428 ? -1.843 0.941 -13.401 1.00 97.69 428 VAL A O 1
ATOM 3190 N N . GLN A 1 429 ? -2.504 2.642 -12.070 1.00 96.44 429 GLN A N 1
ATOM 3191 C CA . GLN A 1 429 ? -1.429 3.588 -12.379 1.00 96.44 429 GLN A CA 1
ATOM 3192 C C . GLN A 1 429 ? -0.616 3.894 -11.117 1.00 96.44 429 GLN A C 1
ATOM 3194 O O . GLN A 1 429 ? -1.195 4.258 -10.094 1.00 96.44 429 GLN A O 1
ATOM 3199 N N . LEU A 1 430 ? 0.716 3.814 -11.196 1.00 96.06 430 LEU A N 1
ATOM 3200 C CA . LEU A 1 430 ? 1.609 4.398 -10.189 1.00 96.06 430 LEU A CA 1
ATOM 3201 C C . LEU A 1 430 ? 2.105 5.750 -10.715 1.00 96.06 430 LEU A C 1
ATOM 3203 O O . LEU A 1 430 ? 2.979 5.786 -11.578 1.00 96.06 430 LEU A O 1
ATOM 3207 N N . LEU A 1 431 ? 1.529 6.846 -10.219 1.00 95.19 431 LEU A N 1
ATOM 3208 C CA . LEU A 1 431 ? 1.800 8.208 -10.680 1.00 95.19 431 LEU A CA 1
ATOM 3209 C C . LEU A 1 431 ? 2.705 8.942 -9.684 1.00 95.19 431 LEU A C 1
ATOM 3211 O O . LEU A 1 431 ? 2.243 9.430 -8.649 1.00 95.19 431 LEU A O 1
ATOM 3215 N N . SER A 1 432 ? 3.993 9.057 -10.000 1.00 94.25 432 SER A N 1
ATOM 3216 C CA . SER A 1 432 ? 4.936 9.822 -9.189 1.00 94.25 432 SER A CA 1
ATOM 3217 C C . SER A 1 432 ? 5.008 11.276 -9.631 1.00 94.25 432 SER A C 1
ATOM 3219 O O . SER A 1 432 ? 5.669 11.602 -10.615 1.00 94.25 432 SER A O 1
ATOM 3221 N N . ASN A 1 433 ? 4.384 12.168 -8.856 1.00 93.12 433 ASN A N 1
ATOM 3222 C CA . ASN A 1 433 ? 4.704 13.594 -8.913 1.00 93.12 433 ASN A CA 1
ATOM 3223 C C . ASN A 1 433 ? 5.914 13.938 -8.032 1.00 93.12 433 ASN A C 1
ATOM 3225 O O . ASN A 1 433 ? 6.481 15.013 -8.205 1.00 93.12 433 ASN A O 1
ATOM 3229 N N . GLY A 1 434 ? 6.273 13.077 -7.072 1.00 91.69 434 GLY A N 1
ATOM 3230 C CA . GLY A 1 434 ? 7.470 13.184 -6.229 1.00 91.69 434 GLY A CA 1
ATOM 3231 C C . GLY A 1 434 ? 8.636 12.362 -6.776 1.00 91.69 434 GLY A C 1
ATOM 3232 O O . GLY A 1 434 ? 8.778 12.225 -7.991 1.00 91.69 434 GLY A O 1
ATOM 3233 N N . LYS A 1 435 ? 9.443 11.787 -5.872 1.00 92.81 435 LYS A N 1
ATOM 3234 C CA . LYS A 1 435 ? 10.575 10.912 -6.220 1.00 92.81 435 LYS A CA 1
ATOM 3235 C C . LYS A 1 435 ? 10.319 9.436 -5.890 1.00 92.81 435 LYS A C 1
ATOM 3237 O O . LYS A 1 435 ? 10.009 9.095 -4.749 1.00 92.81 435 LYS A O 1
ATOM 3242 N N . VAL A 1 436 ? 10.569 8.549 -6.844 1.00 96.06 436 VAL A N 1
ATOM 3243 C CA . VAL A 1 436 ? 10.712 7.100 -6.677 1.00 96.06 436 VAL A CA 1
ATOM 3244 C C . VAL A 1 436 ? 12.192 6.748 -6.535 1.00 96.06 436 VAL A C 1
ATOM 3246 O O . VAL A 1 436 ? 13.040 7.139 -7.336 1.00 96.06 436 VAL A O 1
ATOM 3249 N N . ASN A 1 437 ? 12.509 5.976 -5.500 1.00 96.81 437 ASN A N 1
ATOM 3250 C CA . ASN A 1 437 ? 13.832 5.413 -5.273 1.00 96.81 437 ASN A CA 1
ATOM 3251 C C . ASN A 1 437 ? 13.713 3.916 -4.963 1.00 96.81 437 ASN A C 1
ATOM 3253 O O . ASN A 1 437 ? 13.646 3.521 -3.796 1.00 96.81 437 ASN A O 1
ATOM 3257 N N . ALA A 1 438 ? 13.655 3.102 -6.011 1.00 98.06 438 ALA A N 1
ATOM 3258 C CA . ALA A 1 438 ? 13.565 1.653 -5.955 1.00 98.06 438 ALA A CA 1
ATOM 3259 C C . ALA A 1 438 ? 14.945 1.036 -6.200 1.00 98.06 438 ALA A C 1
ATOM 3261 O O . ALA A 1 438 ? 15.426 1.018 -7.327 1.00 98.06 438 ALA A O 1
ATOM 3262 N N . GLN A 1 439 ? 15.596 0.540 -5.148 1.00 97.50 439 GLN A N 1
ATOM 3263 C CA . GLN A 1 439 ? 16.939 -0.039 -5.253 1.00 97.50 439 GLN A CA 1
ATOM 3264 C C . GLN A 1 439 ? 16.923 -1.491 -4.782 1.00 97.50 439 GLN A C 1
ATOM 3266 O O . GLN A 1 439 ? 16.971 -1.773 -3.585 1.00 97.50 439 GLN A O 1
ATOM 3271 N N . GLY A 1 440 ? 16.809 -2.413 -5.737 1.00 97.56 440 GLY A N 1
ATOM 3272 C CA . GLY A 1 440 ? 16.918 -3.848 -5.503 1.00 97.56 440 GLY A CA 1
ATOM 3273 C C . GLY A 1 440 ? 18.365 -4.336 -5.564 1.00 97.56 440 GLY A C 1
ATOM 3274 O O . GLY A 1 440 ? 19.284 -3.596 -5.917 1.00 97.56 440 GLY A O 1
ATOM 3275 N N . THR A 1 441 ? 18.564 -5.628 -5.308 1.00 97.56 441 THR A N 1
ATOM 3276 C CA . THR A 1 441 ? 19.829 -6.324 -5.598 1.00 97.56 441 THR A CA 1
ATOM 3277 C C . THR A 1 441 ? 19.620 -7.379 -6.680 1.00 97.56 441 THR A C 1
ATOM 3279 O O . THR A 1 441 ? 18.491 -7.792 -6.945 1.00 97.56 441 THR A O 1
ATOM 3282 N N . SER A 1 442 ? 20.701 -7.871 -7.288 1.00 94.94 442 SER A N 1
ATOM 3283 C CA . SER A 1 442 ? 20.643 -8.987 -8.244 1.00 94.94 442 SER A CA 1
ATOM 3284 C C . SER A 1 442 ? 20.009 -10.251 -7.641 1.00 94.94 442 SER A C 1
ATOM 3286 O O . SER A 1 442 ? 19.258 -10.943 -8.324 1.00 94.94 442 SER A O 1
ATOM 3288 N N . SER A 1 443 ? 20.255 -10.513 -6.352 1.00 96.31 443 SER A N 1
ATOM 3289 C CA . SER A 1 443 ? 19.680 -11.626 -5.583 1.00 96.31 443 SER A CA 1
ATOM 3290 C C . SER A 1 443 ? 18.264 -11.374 -5.049 1.00 96.31 443 SER A C 1
ATOM 3292 O O . SER A 1 443 ? 17.559 -12.328 -4.735 1.00 96.31 443 SER A O 1
ATOM 3294 N N . SER A 1 444 ? 17.839 -10.113 -4.931 1.00 97.00 444 SER A N 1
ATOM 3295 C CA . SER A 1 444 ? 16.558 -9.710 -4.343 1.00 97.00 444 SER A CA 1
ATOM 3296 C C . SER A 1 444 ? 15.970 -8.533 -5.130 1.00 97.00 444 SER A C 1
ATOM 3298 O O . SER A 1 444 ? 15.959 -7.372 -4.704 1.00 97.00 444 SER A O 1
ATOM 3300 N N . ARG A 1 445 ? 15.528 -8.846 -6.352 1.00 97.88 445 ARG A N 1
ATOM 3301 C CA . ARG A 1 445 ? 14.998 -7.877 -7.319 1.00 97.88 445 ARG A CA 1
ATOM 3302 C C . ARG A 1 445 ? 13.628 -7.356 -6.891 1.00 97.88 445 ARG A C 1
ATOM 3304 O O . ARG A 1 445 ? 12.741 -8.139 -6.548 1.00 97.88 445 ARG A O 1
ATOM 3311 N N . ILE A 1 446 ? 13.424 -6.045 -6.984 1.00 98.62 446 ILE A N 1
ATOM 3312 C CA . ILE A 1 446 ? 12.102 -5.427 -6.789 1.00 98.62 446 ILE A CA 1
ATOM 3313 C C . ILE A 1 446 ? 11.201 -5.842 -7.955 1.00 98.62 446 ILE A C 1
ATOM 3315 O O . ILE A 1 446 ? 11.671 -5.989 -9.082 1.00 98.62 446 ILE A O 1
ATOM 3319 N N . THR A 1 447 ? 9.911 -6.071 -7.714 1.00 98.31 447 THR A N 1
ATOM 3320 C CA . THR A 1 447 ? 8.987 -6.539 -8.758 1.00 98.31 447 THR A CA 1
ATOM 3321 C C . THR A 1 447 ? 7.693 -5.733 -8.787 1.00 98.31 447 THR A C 1
ATOM 3323 O O . THR A 1 447 ? 6.972 -5.703 -7.796 1.00 98.31 447 THR A O 1
ATOM 3326 N N . PHE A 1 448 ? 7.361 -5.183 -9.956 1.00 98.69 448 PHE A N 1
ATOM 3327 C CA . PHE A 1 448 ? 6.080 -4.579 -10.318 1.00 98.69 448 PHE A CA 1
ATOM 3328 C C . PHE A 1 448 ? 5.404 -5.466 -11.370 1.00 98.69 448 PHE A C 1
ATOM 3330 O O . PHE A 1 448 ? 5.965 -5.728 -12.437 1.00 98.69 448 PHE A O 1
ATOM 3337 N N . THR A 1 449 ? 4.228 -6.003 -11.051 1.00 98.38 449 THR A N 1
ATOM 3338 C CA . THR A 1 449 ? 3.576 -7.048 -11.852 1.00 98.38 449 THR A CA 1
ATOM 3339 C C . THR A 1 449 ? 2.060 -7.005 -11.694 1.00 98.38 449 THR A C 1
ATOM 3341 O O . THR A 1 449 ? 1.551 -6.500 -10.695 1.00 98.38 449 THR A O 1
ATOM 3344 N N . SER A 1 450 ? 1.332 -7.599 -12.641 1.00 97.94 450 SER A N 1
ATOM 3345 C CA . SER A 1 450 ? -0.100 -7.880 -12.481 1.00 97.94 450 SER A CA 1
ATOM 3346 C C . SER A 1 450 ? -0.388 -8.684 -11.205 1.00 97.94 450 SER A C 1
ATOM 3348 O O . SER A 1 450 ? 0.402 -9.539 -10.794 1.00 97.94 450 SER A O 1
ATOM 3350 N N . SER A 1 451 ? -1.537 -8.403 -10.592 1.00 96.56 451 SER A N 1
ATOM 3351 C CA . SER A 1 451 ? -2.116 -9.141 -9.466 1.00 96.56 451 SER A CA 1
ATOM 3352 C C . SER A 1 451 ? -2.954 -10.361 -9.880 1.00 96.56 451 SER A C 1
ATOM 3354 O O . SER A 1 451 ? -3.389 -11.111 -9.004 1.00 96.56 451 SER A O 1
AT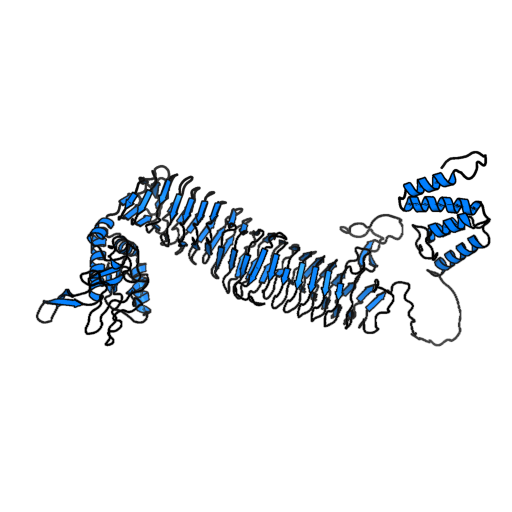OM 3356 N N . LYS A 1 452 ? -3.187 -10.565 -11.186 1.00 96.25 452 LYS A N 1
ATOM 3357 C CA . LYS A 1 452 ? -3.955 -11.695 -11.733 1.00 96.25 452 LYS A CA 1
ATOM 3358 C C . LYS A 1 452 ? -3.099 -12.958 -11.870 1.00 96.25 452 LYS A C 1
ATOM 3360 O O . LYS A 1 452 ? -1.872 -12.898 -11.944 1.00 96.25 452 LYS A O 1
ATOM 3365 N N . THR A 1 453 ? -3.775 -14.103 -11.953 1.00 94.19 453 THR A N 1
ATOM 3366 C CA . THR A 1 453 ? -3.155 -15.425 -12.114 1.00 94.19 453 THR A CA 1
ATOM 3367 C C . THR A 1 453 ? -3.947 -16.241 -13.147 1.00 94.19 453 THR A C 1
ATOM 3369 O O . THR A 1 453 ? -5.091 -16.591 -12.854 1.00 94.19 453 THR A O 1
ATOM 3372 N N . PRO A 1 454 ? -3.374 -16.579 -14.321 1.00 94.94 454 PRO A N 1
ATOM 3373 C CA . PRO A 1 454 ? -2.089 -16.099 -14.836 1.00 94.94 454 PRO A CA 1
ATOM 3374 C C . PRO A 1 454 ? -2.124 -14.588 -15.161 1.00 94.94 454 PRO A C 1
ATOM 3376 O O . PRO A 1 454 ? -3.198 -14.050 -15.432 1.00 94.94 454 PRO A O 1
ATOM 3379 N N . PRO A 1 455 ? -0.972 -13.897 -15.136 1.00 97.19 455 PRO A N 1
ATOM 3380 C CA . PRO A 1 455 ? -0.873 -12.503 -15.559 1.00 97.19 455 PRO A CA 1
ATOM 3381 C C . PRO A 1 455 ? -0.863 -12.382 -17.092 1.00 97.19 455 PRO A C 1
ATOM 3383 O O . PRO A 1 455 ? -0.317 -13.244 -17.784 1.00 97.19 455 PRO A O 1
ATOM 3386 N N . VAL A 1 456 ? -1.419 -11.290 -17.620 1.00 96.62 456 VAL A N 1
ATOM 3387 C CA . VAL A 1 456 ? -1.506 -10.999 -19.061 1.00 96.62 456 VAL A CA 1
ATOM 3388 C C . VAL A 1 456 ? -0.962 -9.596 -19.354 1.00 96.62 456 VAL A C 1
ATOM 3390 O O . VAL A 1 456 ? -1.096 -8.680 -18.546 1.00 96.62 456 VAL A O 1
ATOM 3393 N N . ALA A 1 457 ? -0.327 -9.417 -20.515 1.00 97.69 457 ALA A N 1
ATOM 3394 C CA . ALA A 1 457 ? 0.134 -8.111 -20.983 1.00 97.69 457 ALA A CA 1
ATOM 3395 C C . ALA A 1 457 ? -1.023 -7.094 -21.030 1.00 97.69 457 ALA A C 1
ATOM 3397 O O . ALA A 1 457 ? -2.084 -7.388 -21.579 1.00 97.69 457 ALA A O 1
ATOM 3398 N N . GLY A 1 458 ? -0.817 -5.890 -20.492 1.00 97.38 458 GLY A N 1
ATOM 3399 C CA . GLY A 1 458 ? -1.861 -4.863 -20.399 1.00 97.38 458 GLY A CA 1
ATOM 3400 C C . GLY A 1 458 ? -2.777 -4.978 -19.181 1.00 97.38 458 GLY A C 1
ATOM 3401 O O . GLY A 1 458 ? -3.762 -4.249 -19.104 1.00 97.38 458 GLY A O 1
ATOM 3402 N N . ASP A 1 459 ? -2.475 -5.862 -18.225 1.00 97.56 459 ASP A N 1
ATOM 3403 C CA . ASP A 1 459 ? -3.295 -6.035 -17.024 1.00 97.56 459 ASP A CA 1
ATOM 3404 C C . ASP A 1 459 ? -3.380 -4.766 -16.169 1.00 97.56 459 ASP A C 1
ATOM 3406 O O . ASP A 1 459 ? -4.424 -4.498 -15.590 1.00 97.56 459 ASP A O 1
ATOM 3410 N N . TRP A 1 460 ? -2.314 -3.974 -16.094 1.00 98.56 460 TRP A N 1
ATOM 3411 C CA . TRP A 1 460 ? -2.258 -2.706 -15.359 1.00 98.56 460 TRP A CA 1
ATOM 3412 C C . TRP A 1 460 ? -1.670 -1.615 -16.254 1.00 98.56 460 TRP A C 1
ATOM 3414 O O . TRP A 1 460 ? -1.005 -1.930 -17.235 1.00 98.56 460 TRP A O 1
ATOM 3424 N N . TYR A 1 461 ? -1.913 -0.336 -15.969 1.00 98.38 461 TYR A N 1
ATOM 3425 C CA . TYR A 1 461 ? -1.560 0.732 -16.909 1.00 98.38 461 TYR A CA 1
ATOM 3426 C C . TYR A 1 461 ? -0.044 0.936 -17.016 1.00 98.38 461 TYR A C 1
ATOM 3428 O O . TYR A 1 461 ? 0.492 0.880 -18.120 1.00 98.38 461 TYR A O 1
ATOM 3436 N N . GLY A 1 462 ? 0.640 1.165 -15.888 1.00 98.00 462 GLY A N 1
ATOM 3437 C CA . GLY A 1 462 ? 2.079 1.443 -15.881 1.00 98.00 462 GLY A CA 1
ATOM 3438 C C . GLY A 1 462 ? 2.586 2.284 -14.711 1.00 98.00 462 GLY A C 1
ATOM 3439 O O . GLY A 1 462 ? 1.816 2.722 -13.848 1.00 98.00 462 GLY A O 1
ATOM 3440 N N . ILE A 1 463 ? 3.901 2.520 -14.708 1.00 98.25 463 ILE A N 1
ATOM 3441 C CA . ILE A 1 463 ? 4.580 3.499 -13.844 1.00 98.25 463 ILE A CA 1
ATOM 3442 C C . ILE A 1 463 ? 4.743 4.805 -14.629 1.00 98.25 463 ILE A C 1
ATOM 3444 O O . ILE A 1 463 ? 5.181 4.774 -15.777 1.00 98.25 463 ILE A O 1
ATOM 3448 N N . ILE A 1 464 ? 4.412 5.941 -14.015 1.00 97.06 464 ILE A N 1
ATOM 3449 C CA . ILE A 1 464 ? 4.544 7.279 -14.602 1.00 97.06 464 ILE A CA 1
ATOM 3450 C C . ILE A 1 464 ? 5.406 8.141 -13.671 1.00 97.06 464 ILE A C 1
ATOM 3452 O O . ILE A 1 464 ? 5.087 8.289 -12.490 1.00 97.06 464 ILE A O 1
ATOM 3456 N N . LEU A 1 465 ? 6.490 8.702 -14.203 1.00 95.62 465 LEU A N 1
ATOM 3457 C CA . LEU A 1 465 ? 7.489 9.495 -13.487 1.00 95.62 465 LEU A CA 1
ATOM 3458 C C . LEU A 1 465 ? 7.469 10.938 -14.012 1.00 95.62 465 LEU A C 1
ATOM 3460 O O . LEU A 1 465 ? 7.898 11.190 -15.137 1.00 95.62 465 LEU A O 1
ATOM 3464 N N . ASN A 1 466 ? 6.933 11.885 -13.232 1.00 92.88 466 ASN A N 1
ATOM 3465 C CA . ASN A 1 466 ? 6.695 13.256 -13.709 1.00 92.88 466 ASN A CA 1
ATOM 3466 C C . ASN A 1 466 ? 7.791 14.267 -13.335 1.00 92.88 466 ASN A C 1
ATOM 3468 O O . ASN A 1 466 ? 7.957 15.254 -14.052 1.00 92.88 466 ASN A O 1
ATOM 3472 N N . SER A 1 467 ? 8.503 14.069 -12.219 1.00 85.31 467 SER A N 1
ATOM 3473 C CA . SER A 1 467 ? 9.354 15.119 -11.621 1.00 85.31 467 SER A CA 1
ATOM 3474 C C . SER A 1 467 ? 10.832 14.754 -11.521 1.00 85.31 467 SER A C 1
ATOM 3476 O O . SER A 1 467 ? 11.671 15.563 -11.915 1.00 85.31 467 SER A O 1
ATOM 3478 N N . GLY A 1 468 ? 11.156 13.549 -11.042 1.00 80.00 468 GLY A N 1
ATOM 3479 C CA . GLY A 1 468 ? 12.530 13.068 -10.926 1.00 80.00 468 GLY A CA 1
ATOM 3480 C C . GLY A 1 468 ? 13.454 13.892 -10.002 1.00 80.00 468 GLY A C 1
ATOM 3481 O O . GLY A 1 468 ? 12.998 14.750 -9.242 1.00 80.00 468 GLY A O 1
ATOM 3482 N N . PRO A 1 469 ? 14.776 13.625 -10.026 1.00 89.00 469 PRO A N 1
ATOM 3483 C CA . PRO A 1 469 ? 15.397 12.497 -10.714 1.00 89.00 469 PRO A CA 1
ATOM 3484 C C . PRO A 1 469 ? 15.068 11.195 -9.992 1.00 89.00 469 PRO A C 1
ATOM 3486 O O . PRO A 1 469 ? 15.329 11.061 -8.790 1.00 89.00 469 PRO A O 1
ATOM 3489 N N . ASP A 1 470 ? 14.494 10.245 -10.717 1.00 94.25 470 ASP A N 1
ATOM 3490 C CA . ASP A 1 470 ? 14.068 8.963 -10.169 1.00 94.25 470 ASP A CA 1
ATOM 3491 C C . ASP A 1 470 ? 15.191 7.920 -10.260 1.00 94.25 470 ASP A C 1
ATOM 3493 O O . ASP A 1 470 ? 16.224 8.109 -10.909 1.00 94.25 470 ASP A O 1
ATOM 3497 N N . THR A 1 471 ? 15.056 6.824 -9.520 1.00 96.25 471 THR A N 1
ATOM 3498 C CA . THR A 1 471 ? 16.059 5.754 -9.518 1.00 96.25 471 THR A CA 1
ATOM 3499 C C . THR A 1 471 ? 15.371 4.411 -9.386 1.00 96.25 471 THR A C 1
ATOM 3501 O O . THR A 1 471 ? 14.737 4.137 -8.366 1.00 96.25 471 THR A O 1
ATOM 3504 N N . LEU A 1 472 ? 15.511 3.583 -10.415 1.00 98.12 472 LEU A N 1
ATOM 3505 C CA . LEU A 1 472 ? 15.159 2.174 -10.415 1.00 98.12 472 LEU A CA 1
ATOM 3506 C C . LEU A 1 472 ? 16.451 1.389 -10.660 1.00 98.12 472 LEU A C 1
ATOM 3508 O O . LEU A 1 472 ? 17.189 1.670 -11.603 1.00 98.12 472 LEU A O 1
ATOM 3512 N N . THR A 1 473 ? 16.761 0.443 -9.776 1.00 98.31 473 THR A N 1
ATOM 3513 C CA . THR A 1 473 ? 17.858 -0.503 -9.992 1.00 98.31 473 THR A CA 1
ATOM 3514 C C . THR A 1 473 ? 17.451 -1.917 -9.598 1.00 98.31 473 THR A C 1
ATOM 3516 O O . THR A 1 473 ? 16.746 -2.126 -8.604 1.00 98.31 473 THR A O 1
ATOM 3519 N N . ASN A 1 474 ? 17.892 -2.909 -10.376 1.00 98.44 474 ASN A N 1
ATOM 3520 C CA . ASN A 1 474 ? 17.533 -4.323 -10.209 1.00 98.44 474 ASN A CA 1
ATOM 3521 C C . ASN A 1 474 ? 16.011 -4.569 -10.081 1.00 98.44 474 ASN A C 1
ATOM 3523 O O . ASN A 1 474 ? 15.560 -5.431 -9.320 1.00 98.44 474 ASN A O 1
ATOM 3527 N N . CYS A 1 475 ? 15.207 -3.805 -10.812 1.00 98.75 475 CYS A N 1
ATOM 3528 C CA . CYS A 1 475 ? 13.754 -3.885 -10.840 1.00 98.75 475 CYS A CA 1
ATOM 3529 C C . CYS A 1 475 ? 13.257 -4.794 -11.974 1.00 98.75 475 CYS A C 1
ATOM 3531 O O . CYS A 1 475 ? 13.870 -4.927 -13.034 1.00 98.75 475 CYS A O 1
ATOM 3533 N N . ASN A 1 476 ? 12.105 -5.423 -11.763 1.00 98.69 476 ASN A N 1
ATOM 3534 C CA . ASN A 1 476 ? 11.343 -6.132 -12.784 1.00 98.69 476 ASN A CA 1
ATOM 3535 C C . ASN A 1 476 ? 9.999 -5.428 -12.959 1.00 98.69 476 ASN A C 1
ATOM 3537 O O . ASN A 1 476 ? 9.175 -5.477 -12.049 1.00 98.69 476 ASN A O 1
ATOM 3541 N N . VAL A 1 477 ? 9.755 -4.823 -14.114 1.00 98.81 477 VAL A N 1
ATOM 3542 C CA . VAL A 1 477 ? 8.470 -4.227 -14.488 1.00 98.81 477 VAL A CA 1
ATOM 3543 C C . VAL A 1 477 ? 7.863 -5.089 -15.585 1.00 98.81 477 VAL A C 1
ATOM 3545 O O . VAL A 1 477 ? 8.495 -5.313 -16.617 1.00 98.81 477 VAL A O 1
ATOM 3548 N N . ARG A 1 478 ? 6.667 -5.643 -15.360 1.00 98.38 478 ARG A N 1
ATOM 3549 C CA . ARG A 1 478 ? 6.073 -6.575 -16.328 1.00 98.38 478 ARG A CA 1
ATOM 3550 C C . ARG A 1 478 ? 4.553 -6.593 -16.369 1.00 98.38 478 ARG A C 1
ATOM 3552 O O . ARG A 1 478 ? 3.891 -6.308 -15.371 1.00 98.38 478 ARG A O 1
ATOM 3559 N N . TYR A 1 479 ? 4.015 -7.010 -17.515 1.00 98.62 479 TYR A N 1
ATOM 3560 C CA . TYR A 1 479 ? 2.574 -7.169 -17.765 1.00 98.62 479 TYR A CA 1
ATOM 3561 C C . TYR A 1 479 ? 1.757 -5.863 -17.701 1.00 98.62 479 TYR A C 1
ATOM 3563 O O . TYR A 1 479 ? 0.541 -5.896 -17.528 1.00 98.62 479 TYR A O 1
ATOM 3571 N N . ALA A 1 480 ? 2.417 -4.712 -17.846 1.00 98.62 480 ALA A N 1
ATOM 3572 C CA . ALA A 1 480 ? 1.760 -3.408 -17.931 1.00 98.62 480 ALA A CA 1
ATOM 3573 C C . ALA A 1 480 ? 1.167 -3.165 -19.333 1.00 98.62 480 ALA A C 1
ATOM 3575 O O . ALA A 1 480 ? 1.395 -3.948 -20.255 1.00 98.62 480 ALA A O 1
ATOM 3576 N N . GLN A 1 481 ? 0.450 -2.061 -19.529 1.00 98.38 481 GLN A N 1
ATOM 3577 C CA . GLN A 1 481 ? 0.185 -1.506 -20.852 1.00 98.38 481 GLN A CA 1
ATOM 3578 C C . GLN A 1 481 ? 1.439 -0.764 -21.321 1.00 98.38 481 GLN A C 1
ATOM 3580 O O . GLN A 1 481 ? 2.071 -1.173 -22.290 1.00 98.38 481 GLN A O 1
ATOM 3585 N N . TYR A 1 482 ? 1.855 0.246 -20.562 1.00 98.31 482 TYR A N 1
ATOM 3586 C CA . TYR A 1 482 ? 3.129 0.943 -20.701 1.00 98.31 482 TYR A CA 1
ATOM 3587 C C . TYR A 1 482 ? 4.013 0.561 -19.512 1.00 98.31 482 TYR A C 1
ATOM 3589 O O . TYR A 1 482 ? 3.600 0.752 -18.374 1.00 98.31 482 TYR A O 1
ATOM 3597 N N . GLY A 1 483 ? 5.207 0.007 -19.729 1.00 98.31 483 GLY A N 1
ATOM 3598 C CA . GLY A 1 483 ? 6.052 -0.454 -18.619 1.00 98.31 483 GLY A CA 1
ATOM 3599 C C . GLY A 1 483 ? 6.456 0.694 -17.691 1.00 98.31 483 GLY A C 1
ATOM 3600 O O . GLY A 1 483 ? 6.035 0.761 -16.533 1.00 98.31 483 GLY A O 1
ATOM 3601 N N . ILE A 1 484 ? 7.248 1.622 -18.224 1.00 98.19 484 ILE A N 1
ATOM 3602 C CA . ILE A 1 484 ? 7.661 2.851 -17.541 1.00 98.19 484 ILE A CA 1
ATOM 3603 C C . ILE A 1 484 ? 7.475 4.023 -18.502 1.00 98.19 484 ILE A C 1
ATOM 3605 O O . ILE A 1 484 ? 7.986 3.993 -19.617 1.00 98.19 484 ILE A O 1
ATOM 3609 N N . THR A 1 485 ? 6.769 5.064 -18.069 1.00 97.44 485 THR A N 1
ATOM 3610 C CA . THR A 1 485 ? 6.683 6.352 -18.767 1.00 97.44 485 THR A CA 1
ATOM 3611 C C . THR A 1 485 ? 7.431 7.399 -17.954 1.00 97.44 485 THR A C 1
ATOM 3613 O O . THR A 1 485 ? 7.073 7.649 -16.805 1.00 97.44 485 THR A O 1
ATOM 3616 N N . ASP A 1 486 ? 8.453 8.012 -18.542 1.00 94.88 486 ASP A N 1
ATOM 3617 C CA . ASP A 1 486 ? 9.222 9.095 -17.934 1.00 94.88 486 ASP A CA 1
ATOM 3618 C C . ASP A 1 486 ? 8.932 10.405 -18.676 1.00 94.88 486 ASP A C 1
ATOM 3620 O O . ASP A 1 486 ? 9.175 10.530 -19.882 1.00 94.88 486 ASP A O 1
ATOM 3624 N N . THR A 1 487 ? 8.369 11.372 -17.954 1.00 92.19 487 THR A N 1
ATOM 3625 C CA . THR A 1 487 ? 8.150 12.746 -18.425 1.00 92.19 487 THR A CA 1
ATOM 3626 C C . THR A 1 487 ? 8.963 13.758 -17.620 1.00 92.19 487 THR A C 1
ATOM 3628 O O . THR A 1 487 ? 8.766 14.969 -17.772 1.00 92.19 487 THR A O 1
ATOM 3631 N N . SER A 1 488 ? 9.837 13.283 -16.732 1.00 79.44 488 SER A N 1
ATOM 3632 C CA . SER A 1 488 ? 10.705 14.121 -15.923 1.00 79.44 488 SER A CA 1
ATOM 3633 C C . SER A 1 488 ? 11.767 14.804 -16.788 1.00 79.44 488 SER A C 1
ATOM 3635 O O . SER A 1 488 ? 12.045 14.436 -17.931 1.00 79.44 488 SER A O 1
ATOM 3637 N N . LYS A 1 489 ? 12.366 15.859 -16.237 1.00 77.44 489 LYS A N 1
ATOM 3638 C CA . LYS A 1 489 ? 13.472 16.605 -16.863 1.00 77.44 489 LYS A CA 1
ATOM 3639 C C . LYS A 1 489 ? 14.730 16.565 -15.999 1.00 77.44 489 LYS A C 1
ATOM 3641 O O . LYS A 1 489 ? 15.558 17.469 -16.059 1.00 77.44 489 LYS A O 1
ATOM 3646 N N . ALA A 1 490 ? 14.838 15.546 -15.156 1.00 72.94 490 ALA A N 1
ATOM 3647 C CA . ALA A 1 490 ? 15.867 15.414 -14.142 1.00 72.94 490 ALA A CA 1
ATOM 3648 C C . ALA A 1 490 ? 16.404 13.987 -14.216 1.00 72.94 490 ALA A C 1
ATOM 3650 O O . ALA A 1 490 ? 15.665 13.067 -13.904 1.00 72.94 490 ALA A O 1
ATOM 3651 N N . GLY A 1 491 ? 17.659 13.825 -14.649 1.00 80.31 491 GLY A N 1
ATOM 3652 C CA . GLY A 1 491 ? 18.226 12.554 -15.120 1.00 80.31 491 GLY A CA 1
ATOM 3653 C C . GLY A 1 491 ? 17.868 11.319 -14.291 1.00 80.31 491 GLY A C 1
ATOM 3654 O O . GLY A 1 491 ? 18.539 11.013 -13.305 1.00 80.31 491 GLY A O 1
ATOM 3655 N N . THR A 1 492 ? 16.832 10.601 -14.722 1.00 91.00 492 THR A N 1
ATOM 3656 C CA . THR A 1 492 ? 16.380 9.347 -14.123 1.00 91.00 492 THR A CA 1
ATOM 3657 C C . THR A 1 492 ? 17.364 8.240 -14.468 1.00 91.00 492 THR A C 1
ATOM 3659 O O . THR A 1 492 ? 17.889 8.181 -15.584 1.00 91.00 492 THR A O 1
ATOM 3662 N N . LEU A 1 493 ? 17.610 7.351 -13.507 1.00 93.75 493 LEU A N 1
ATOM 3663 C CA . LEU A 1 493 ? 18.448 6.170 -13.684 1.00 93.75 493 LEU A CA 1
ATOM 3664 C C . LEU A 1 493 ? 17.595 4.898 -13.678 1.00 93.75 493 LEU A C 1
ATOM 3666 O O . LEU A 1 493 ? 16.904 4.627 -12.696 1.00 93.75 493 LEU A O 1
ATOM 3670 N N . PHE A 1 494 ? 17.721 4.111 -14.743 1.00 96.50 494 PHE A N 1
ATOM 3671 C CA . PHE A 1 494 ? 17.263 2.727 -14.853 1.00 96.50 494 PHE A CA 1
ATOM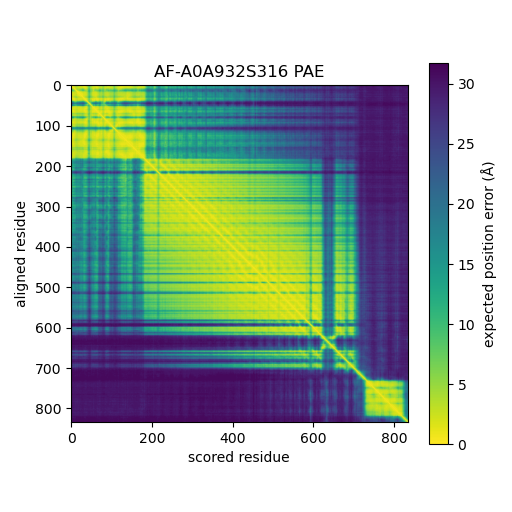 3672 C C . PHE A 1 494 ? 18.509 1.845 -14.995 1.00 96.50 494 PHE A C 1
ATOM 3674 O O . PHE A 1 494 ? 19.265 2.023 -15.954 1.00 96.50 494 PHE A O 1
ATOM 3681 N N . GLN A 1 495 ? 18.791 0.948 -14.046 1.00 97.06 495 GLN A N 1
ATOM 3682 C CA . GLN A 1 495 ? 20.056 0.198 -14.030 1.00 97.06 495 GLN A CA 1
ATOM 3683 C C . GLN A 1 495 ? 19.901 -1.276 -13.637 1.00 97.06 495 GLN A C 1
ATOM 3685 O O . GLN A 1 495 ? 19.469 -1.614 -12.534 1.00 97.06 495 GLN A O 1
ATOM 3690 N N . ASN A 1 496 ? 20.371 -2.175 -14.507 1.00 97.56 496 ASN A N 1
ATOM 3691 C CA . ASN A 1 496 ? 20.220 -3.628 -14.360 1.00 97.56 496 ASN A CA 1
ATOM 3692 C C . ASN A 1 496 ? 18.738 -4.062 -14.289 1.00 97.56 496 ASN A C 1
ATOM 3694 O O . ASN A 1 496 ? 18.403 -5.048 -13.622 1.00 97.56 496 ASN A O 1
ATOM 3698 N N . ASP A 1 497 ? 17.832 -3.315 -14.925 1.00 98.56 497 ASP A N 1
ATOM 3699 C CA . ASP A 1 497 ? 16.384 -3.524 -14.858 1.00 98.56 497 ASP A CA 1
ATOM 3700 C C . ASP A 1 497 ? 15.876 -4.495 -15.941 1.00 98.56 497 ASP A C 1
ATOM 3702 O O . ASP A 1 497 ? 16.589 -4.884 -16.868 1.00 98.56 497 ASP A O 1
ATOM 3706 N N . SER A 1 498 ? 14.619 -4.917 -15.816 1.00 98.56 498 SER A N 1
ATOM 3707 C CA . SER A 1 498 ? 13.926 -5.749 -16.802 1.00 98.56 498 SER A CA 1
ATOM 3708 C C . SER A 1 498 ? 12.510 -5.219 -17.018 1.00 98.56 498 SER A C 1
ATOM 3710 O O . SER A 1 498 ? 11.725 -5.183 -16.070 1.00 98.56 498 SER A O 1
ATOM 3712 N N . VAL A 1 499 ? 12.185 -4.807 -18.246 1.00 98.81 499 VAL A N 1
ATOM 3713 C CA . VAL A 1 499 ? 10.887 -4.233 -18.636 1.00 98.81 499 VAL A CA 1
ATOM 3714 C C . VAL A 1 499 ? 10.270 -5.093 -19.739 1.00 98.81 499 VAL A C 1
ATOM 3716 O O . VAL A 1 499 ? 10.737 -5.083 -20.881 1.00 98.81 499 VAL A O 1
ATOM 3719 N N . THR A 1 500 ? 9.280 -5.919 -19.385 1.00 98.62 500 THR A N 1
ATOM 3720 C CA . THR A 1 500 ? 8.902 -7.077 -20.217 1.00 98.62 500 THR A CA 1
ATOM 3721 C C . THR A 1 500 ? 7.413 -7.376 -20.306 1.00 98.62 500 THR A C 1
ATOM 3723 O O . THR A 1 500 ? 6.651 -7.146 -19.367 1.00 98.62 500 THR A O 1
ATOM 3726 N N . ASN A 1 501 ? 7.003 -7.981 -21.424 1.00 98.44 501 ASN A N 1
ATOM 3727 C CA . ASN A 1 501 ? 5.636 -8.461 -21.644 1.00 98.44 501 ASN A CA 1
ATOM 3728 C C . ASN A 1 501 ? 4.566 -7.357 -21.462 1.00 98.44 501 ASN A C 1
ATOM 3730 O O . ASN A 1 501 ? 3.481 -7.636 -20.950 1.00 98.44 501 ASN A O 1
ATOM 3734 N N . CYS A 1 502 ? 4.866 -6.098 -21.803 1.00 98.56 502 CYS A N 1
ATOM 3735 C CA . CYS A 1 502 ? 3.879 -5.012 -21.770 1.00 98.56 502 CYS A CA 1
ATOM 3736 C C . CYS A 1 502 ? 3.024 -5.032 -23.050 1.00 98.56 502 CYS A C 1
ATOM 3738 O O . CYS A 1 502 ? 3.532 -5.408 -24.101 1.00 98.56 502 CYS A O 1
ATOM 3740 N N . SER A 1 503 ? 1.745 -4.638 -23.016 1.00 98.56 503 SER A N 1
ATOM 3741 C CA . SER A 1 503 ? 0.883 -4.684 -24.220 1.00 98.56 503 SER A CA 1
ATOM 3742 C C . SER A 1 503 ? 1.076 -3.512 -25.188 1.00 98.56 503 SER A C 1
ATOM 3744 O O . SER A 1 503 ? 0.598 -3.574 -26.318 1.00 98.56 503 SER A O 1
ATOM 3746 N N . ALA A 1 504 ? 1.786 -2.464 -24.774 1.00 98.38 504 ALA A N 1
ATOM 3747 C CA . ALA A 1 504 ? 2.230 -1.366 -25.620 1.00 98.38 504 ALA A CA 1
ATOM 3748 C C . ALA A 1 504 ? 3.750 -1.169 -25.474 1.00 98.38 504 ALA A C 1
ATOM 3750 O O . ALA A 1 504 ? 4.516 -2.082 -25.780 1.00 98.38 504 ALA A O 1
ATOM 3751 N N . ILE A 1 505 ? 4.202 0.014 -25.058 1.00 98.50 505 ILE A N 1
ATOM 3752 C CA . ILE A 1 505 ? 5.624 0.381 -25.032 1.00 98.50 505 ILE A CA 1
ATOM 3753 C C . ILE A 1 505 ? 6.287 -0.145 -23.750 1.00 98.50 505 ILE A C 1
ATOM 3755 O O . ILE A 1 505 ? 5.710 -0.042 -22.667 1.00 98.50 505 ILE A O 1
ATOM 3759 N N . GLY A 1 506 ? 7.516 -0.659 -23.857 1.00 98.38 506 GLY A N 1
ATOM 3760 C CA . GLY A 1 506 ? 8.331 -1.023 -22.694 1.00 98.38 506 GLY A CA 1
ATOM 3761 C C . GLY A 1 506 ? 8.715 0.205 -21.860 1.00 98.38 506 GLY A C 1
ATOM 3762 O O . GLY A 1 506 ? 8.184 0.415 -20.770 1.00 98.38 506 GLY A O 1
ATOM 3763 N N . VAL A 1 507 ? 9.614 1.040 -22.384 1.00 98.44 507 VAL A N 1
ATOM 3764 C CA . VAL A 1 507 ? 10.023 2.317 -21.770 1.00 98.44 507 VAL A CA 1
ATOM 3765 C C . VAL A 1 507 ? 9.664 3.473 -22.703 1.00 98.44 507 VAL A C 1
ATOM 3767 O O . VAL A 1 507 ? 9.982 3.432 -23.889 1.00 98.44 507 VAL A O 1
ATOM 3770 N N . TYR A 1 508 ? 9.002 4.506 -22.183 1.00 97.56 508 TYR A N 1
ATOM 3771 C CA . TYR A 1 508 ? 8.542 5.660 -22.952 1.00 97.56 508 TYR A CA 1
ATOM 3772 C C . TYR A 1 508 ? 9.060 6.971 -22.352 1.00 97.56 508 TYR A C 1
ATOM 3774 O O . TYR A 1 508 ? 8.571 7.419 -21.318 1.00 97.56 508 TYR A O 1
ATOM 3782 N N . GLY A 1 509 ? 10.028 7.605 -23.015 1.00 95.44 509 GLY A N 1
ATOM 3783 C CA . GLY A 1 509 ? 10.414 8.987 -22.733 1.00 95.44 509 GLY A CA 1
ATOM 3784 C C . GLY A 1 509 ? 9.481 9.949 -23.466 1.00 95.44 509 GLY A C 1
ATOM 3785 O O . GLY A 1 509 ? 9.473 9.972 -24.698 1.00 95.44 509 GLY A O 1
ATOM 3786 N N . TYR A 1 510 ? 8.707 10.750 -22.733 1.00 94.38 510 TYR A N 1
ATOM 3787 C CA . TYR A 1 510 ? 7.705 11.660 -23.298 1.00 94.38 510 TYR A CA 1
ATOM 3788 C C . TYR A 1 510 ? 7.883 13.088 -22.771 1.00 94.38 510 TYR A C 1
ATOM 3790 O O . TYR A 1 510 ? 7.612 13.375 -21.609 1.00 94.38 510 TYR A O 1
ATOM 3798 N N . LYS A 1 511 ? 8.310 14.012 -23.643 1.00 90.38 511 LYS A N 1
ATOM 3799 C CA . LYS A 1 511 ? 8.578 15.436 -23.331 1.00 90.38 511 LYS A CA 1
ATOM 3800 C C . LYS A 1 511 ? 9.713 15.683 -22.318 1.00 90.38 511 LYS A C 1
ATOM 3802 O O . LYS A 1 511 ? 9.867 16.802 -21.810 1.00 90.38 511 LYS A O 1
ATOM 3807 N N . ALA A 1 512 ? 10.550 14.670 -22.102 1.00 84.38 512 ALA A N 1
ATOM 3808 C CA . ALA A 1 512 ? 11.756 14.677 -21.277 1.00 84.38 512 ALA A CA 1
ATOM 3809 C C . ALA A 1 512 ? 12.937 15.406 -21.972 1.00 84.38 512 ALA A C 1
ATOM 3811 O O . ALA A 1 512 ? 13.991 14.831 -22.248 1.00 84.38 512 ALA A O 1
ATOM 3812 N N . LEU A 1 513 ? 12.737 16.685 -22.315 1.00 72.56 513 LEU A N 1
ATOM 3813 C CA . LEU A 1 513 ? 13.690 17.545 -23.039 1.00 72.56 513 LEU A CA 1
ATOM 3814 C C . LEU A 1 513 ? 14.779 18.139 -22.119 1.00 72.56 513 LEU A C 1
ATOM 3816 O O . LEU A 1 513 ? 14.854 19.356 -21.949 1.00 72.56 513 LEU A O 1
ATOM 3820 N N . ALA A 1 514 ? 15.608 17.295 -21.506 1.00 67.81 514 ALA A N 1
ATOM 3821 C CA . ALA A 1 514 ? 16.798 17.713 -20.756 1.00 67.81 514 ALA A CA 1
ATOM 3822 C C . ALA A 1 514 ? 17.994 16.804 -21.078 1.00 67.81 514 ALA A C 1
ATOM 3824 O O . ALA A 1 514 ? 17.801 15.645 -21.437 1.00 67.81 514 ALA A O 1
ATOM 3825 N N . TYR A 1 515 ? 19.225 17.317 -20.951 1.00 59.59 515 TYR A N 1
ATOM 3826 C CA . TYR A 1 515 ? 20.436 16.521 -21.184 1.00 59.59 515 TYR A CA 1
ATOM 3827 C C . TYR A 1 515 ? 20.447 15.293 -20.268 1.00 59.59 515 TYR A C 1
ATOM 3829 O O . TYR A 1 515 ? 20.386 15.438 -19.047 1.00 59.59 515 TYR A O 1
ATOM 3837 N N . GLY A 1 516 ? 20.516 14.093 -20.855 1.00 59.91 516 GLY A N 1
ATOM 3838 C CA . GLY A 1 516 ? 20.505 12.839 -20.100 1.00 59.91 516 GLY A CA 1
ATOM 3839 C C . GLY A 1 516 ? 19.271 12.668 -19.211 1.00 59.91 516 GLY A C 1
ATOM 3840 O O . GLY A 1 516 ? 19.406 12.184 -18.090 1.00 59.91 516 GLY A O 1
ATOM 3841 N N . ALA A 1 517 ? 18.085 13.094 -19.667 1.00 73.12 517 ALA A N 1
ATOM 3842 C CA . ALA A 1 517 ? 16.844 12.964 -18.899 1.00 73.12 517 ALA A CA 1
ATOM 3843 C C . ALA A 1 517 ? 16.514 11.502 -18.547 1.00 73.12 517 ALA A C 1
ATOM 3845 O O . ALA A 1 517 ? 16.124 11.230 -17.416 1.00 73.12 517 ALA A O 1
ATOM 3846 N N . LEU A 1 518 ? 16.733 10.565 -19.476 1.00 87.69 518 LEU A N 1
ATOM 3847 C CA . LEU A 1 518 ? 16.684 9.125 -19.221 1.00 87.69 518 LEU A CA 1
ATOM 3848 C C . LEU A 1 518 ? 18.098 8.535 -19.335 1.00 87.69 518 LEU A C 1
ATOM 3850 O O . LEU A 1 518 ? 18.759 8.706 -20.359 1.00 87.69 518 LEU A O 1
ATOM 3854 N N . ASN A 1 519 ? 18.550 7.790 -18.326 1.00 87.19 519 ASN A N 1
ATOM 3855 C CA . ASN A 1 519 ? 19.802 7.028 -18.358 1.00 87.19 519 ASN A CA 1
ATOM 3856 C C . ASN A 1 519 ? 19.474 5.552 -18.126 1.00 87.19 519 ASN A C 1
ATOM 3858 O O . ASN A 1 519 ? 19.154 5.150 -17.009 1.00 87.19 519 ASN A O 1
ATOM 3862 N N . ILE A 1 520 ? 19.513 4.760 -19.195 1.00 94.19 520 ILE A N 1
ATOM 3863 C CA . ILE A 1 520 ? 19.129 3.348 -19.211 1.00 94.19 520 ILE A CA 1
ATOM 3864 C C . ILE A 1 520 ? 20.407 2.519 -19.351 1.00 94.19 520 ILE A C 1
ATOM 3866 O O . ILE A 1 520 ? 21.110 2.621 -20.350 1.00 94.19 520 ILE A O 1
ATOM 3870 N N . GLN A 1 521 ? 20.726 1.714 -18.342 1.00 93.56 521 GLN A N 1
ATOM 3871 C CA . GLN A 1 521 ? 21.996 0.996 -18.237 1.00 93.56 521 GLN A CA 1
ATOM 3872 C C . GLN A 1 521 ? 21.764 -0.488 -17.942 1.00 93.56 521 GLN A C 1
ATOM 3874 O O . GLN A 1 521 ? 20.959 -0.828 -17.070 1.00 93.56 521 GLN A O 1
ATOM 3879 N N . ASN A 1 522 ? 22.470 -1.388 -18.631 1.00 94.56 522 ASN A N 1
ATOM 3880 C CA . ASN A 1 522 ? 22.435 -2.845 -18.411 1.00 94.56 522 ASN A CA 1
ATOM 3881 C C . ASN A 1 522 ? 21.012 -3.444 -18.355 1.00 94.56 522 ASN A C 1
ATOM 3883 O O . ASN A 1 522 ? 20.747 -4.401 -17.627 1.00 94.56 522 ASN A O 1
ATOM 3887 N N . THR A 1 523 ? 20.059 -2.827 -19.055 1.00 97.50 523 THR A N 1
ATOM 3888 C CA . THR A 1 523 ? 18.625 -3.075 -18.878 1.00 97.50 523 THR A CA 1
ATOM 3889 C C . THR A 1 523 ? 18.067 -3.886 -20.041 1.00 97.50 523 THR A C 1
ATOM 3891 O O . THR A 1 523 ? 18.421 -3.679 -21.203 1.00 97.50 523 THR A O 1
ATOM 3894 N N . THR A 1 524 ? 17.187 -4.835 -19.725 1.00 98.50 524 THR A N 1
ATOM 3895 C CA . THR A 1 524 ? 16.550 -5.714 -20.713 1.00 98.50 524 THR A CA 1
ATOM 3896 C C . THR A 1 524 ? 15.125 -5.246 -21.002 1.00 98.50 524 THR A C 1
ATOM 3898 O O . THR A 1 524 ? 14.288 -5.244 -20.100 1.00 98.50 524 THR A O 1
ATOM 3901 N N . ILE A 1 525 ? 14.826 -4.879 -22.249 1.00 98.75 525 ILE A N 1
ATOM 3902 C CA . ILE A 1 525 ? 13.512 -4.389 -22.690 1.00 98.75 525 ILE A CA 1
ATOM 3903 C C . ILE A 1 525 ? 12.982 -5.303 -23.802 1.00 98.75 525 ILE A C 1
ATOM 3905 O O . ILE A 1 525 ? 13.391 -5.188 -24.959 1.00 98.75 525 ILE A O 1
ATOM 3909 N N . GLN A 1 526 ? 12.092 -6.242 -23.469 1.00 98.25 526 GLN A N 1
ATOM 3910 C CA . GLN A 1 526 ? 11.701 -7.289 -24.423 1.00 98.25 526 GLN A CA 1
ATOM 3911 C C . GLN A 1 526 ? 10.243 -7.742 -24.370 1.00 98.25 526 GLN A C 1
ATOM 3913 O O . GLN A 1 526 ? 9.570 -7.610 -23.349 1.00 98.25 526 GLN A O 1
ATOM 3918 N N . ASN A 1 527 ? 9.792 -8.370 -25.459 1.00 98.31 527 ASN A N 1
ATOM 3919 C CA . ASN A 1 527 ? 8.459 -8.965 -25.599 1.00 98.31 527 ASN A CA 1
ATOM 3920 C C . ASN A 1 527 ? 7.302 -7.956 -25.441 1.00 98.31 527 ASN A C 1
ATOM 3922 O O . ASN A 1 527 ? 6.242 -8.315 -24.928 1.00 98.31 527 ASN A O 1
ATOM 3926 N N . ASN A 1 528 ? 7.491 -6.686 -25.817 1.00 98.50 528 ASN A N 1
ATOM 3927 C CA . ASN A 1 528 ? 6.455 -5.660 -25.669 1.00 98.50 528 ASN A CA 1
ATOM 3928 C C . ASN A 1 528 ? 5.574 -5.521 -26.935 1.00 98.50 528 ASN A C 1
ATOM 3930 O O . ASN A 1 528 ? 6.003 -5.783 -28.063 1.00 98.50 528 ASN A O 1
ATOM 3934 N N . GLY A 1 529 ? 4.313 -5.130 -26.737 1.00 97.94 529 GLY A N 1
ATOM 3935 C CA . GLY A 1 529 ? 3.241 -5.070 -27.741 1.00 97.94 529 GLY A CA 1
ATOM 3936 C C . GLY A 1 529 ? 3.290 -3.868 -28.698 1.00 97.94 529 GLY A C 1
ATOM 3937 O O . GLY A 1 529 ? 2.456 -3.751 -29.592 1.00 97.94 529 GLY A O 1
ATOM 3938 N N . GLN A 1 530 ? 4.265 -2.975 -28.517 1.00 97.31 530 GLN A N 1
ATOM 3939 C CA . GLN A 1 530 ? 4.670 -1.930 -29.459 1.00 97.31 530 GLN A CA 1
ATOM 3940 C C . GLN A 1 530 ? 6.205 -1.825 -29.428 1.00 97.31 530 GLN A C 1
ATOM 3942 O O . GLN A 1 530 ? 6.886 -2.850 -29.480 1.00 97.31 530 GLN A O 1
ATOM 3947 N N . SER A 1 531 ? 6.771 -0.616 -29.367 1.00 97.69 531 SER A N 1
ATOM 3948 C CA . SER A 1 531 ? 8.219 -0.428 -29.309 1.00 97.69 531 SER A CA 1
ATOM 3949 C C . SER A 1 531 ? 8.826 -0.881 -27.979 1.00 97.69 531 SER A C 1
ATOM 3951 O O . SER A 1 531 ? 8.188 -0.770 -26.929 1.00 97.69 531 SER A O 1
ATOM 3953 N N . GLY A 1 532 ? 10.087 -1.317 -28.004 1.00 98.06 532 GLY A N 1
ATOM 3954 C CA . GLY A 1 532 ? 10.856 -1.554 -26.780 1.00 98.06 532 GLY A CA 1
ATOM 3955 C C . GLY A 1 532 ? 11.082 -0.243 -26.024 1.00 98.06 532 GLY A C 1
ATOM 3956 O O . GLY A 1 532 ? 10.508 -0.023 -24.956 1.00 98.06 532 GLY A O 1
ATOM 3957 N N . LEU A 1 533 ? 11.868 0.652 -26.624 1.00 98.25 533 LEU A N 1
ATOM 3958 C CA . LEU A 1 533 ? 12.048 2.035 -26.182 1.00 98.25 533 LEU A CA 1
ATOM 3959 C C . LEU A 1 533 ? 11.345 2.986 -27.163 1.00 98.25 533 LEU A C 1
ATOM 3961 O O . LEU A 1 533 ? 11.486 2.854 -28.377 1.00 98.25 533 LEU A O 1
ATOM 3965 N N . ASN A 1 534 ? 10.598 3.961 -26.654 1.00 97.19 534 ASN A N 1
ATOM 3966 C CA . ASN A 1 534 ? 10.028 5.045 -27.453 1.00 97.19 534 ASN A CA 1
ATOM 3967 C C . ASN A 1 534 ? 10.476 6.395 -26.881 1.00 97.19 534 ASN A C 1
ATOM 3969 O O . ASN A 1 534 ? 10.423 6.596 -25.667 1.00 97.19 534 ASN A O 1
ATOM 3973 N N . LEU A 1 535 ? 10.919 7.308 -27.744 1.00 93.44 535 LEU A N 1
ATOM 3974 C CA . LEU A 1 535 ? 11.332 8.663 -27.393 1.00 93.44 535 LEU A CA 1
ATOM 3975 C C . LEU A 1 535 ? 10.524 9.668 -28.219 1.00 93.44 535 LEU A C 1
ATOM 3977 O O . LEU A 1 535 ? 10.682 9.774 -29.436 1.00 93.44 535 LEU A O 1
ATOM 3981 N N . PHE A 1 536 ? 9.672 10.432 -27.545 1.00 92.56 536 PHE A N 1
ATOM 3982 C CA . PHE A 1 536 ? 8.883 11.514 -28.126 1.00 92.56 536 PHE A CA 1
ATOM 3983 C C . PHE A 1 536 ? 9.262 12.813 -27.424 1.00 92.56 536 PHE A C 1
ATOM 3985 O O . PHE A 1 536 ? 8.951 12.981 -26.243 1.00 92.56 536 PHE A O 1
ATOM 3992 N N . GLN A 1 537 ? 9.930 13.736 -28.124 1.00 88.00 537 GLN A N 1
ATOM 3993 C CA . GLN A 1 537 ? 10.476 14.954 -27.506 1.00 88.00 537 GLN A CA 1
ATOM 3994 C C . GLN A 1 537 ? 11.297 14.624 -26.235 1.00 88.00 537 GLN A C 1
ATOM 3996 O O . GLN A 1 537 ? 11.030 15.161 -25.162 1.00 88.00 537 GLN A O 1
ATOM 4001 N N . ALA A 1 538 ? 12.234 13.676 -26.312 1.00 86.75 538 ALA A N 1
ATOM 4002 C CA . ALA A 1 538 ? 12.945 13.149 -25.142 1.00 86.75 538 ALA A CA 1
ATOM 4003 C C . ALA A 1 538 ? 14.415 12.826 -25.439 1.00 86.75 538 ALA A C 1
ATOM 4005 O O . ALA A 1 538 ? 14.748 12.465 -26.568 1.00 86.75 538 ALA A O 1
ATOM 4006 N N . TRP A 1 539 ? 15.271 12.921 -24.417 1.00 82.56 539 TRP A N 1
ATOM 4007 C CA . TRP A 1 539 ? 16.669 12.479 -24.462 1.00 82.56 539 TRP A CA 1
ATOM 4008 C C . TRP A 1 539 ? 16.844 11.171 -23.683 1.00 82.56 539 TRP A C 1
ATOM 4010 O O . TRP A 1 539 ? 16.516 11.128 -22.495 1.00 82.56 539 TRP A O 1
ATOM 4020 N N . ALA A 1 540 ? 17.430 10.143 -24.304 1.00 83.75 540 ALA A N 1
ATOM 4021 C CA . ALA A 1 540 ? 17.947 8.976 -23.585 1.00 83.75 540 ALA A CA 1
ATOM 4022 C C . ALA A 1 540 ? 19.432 8.699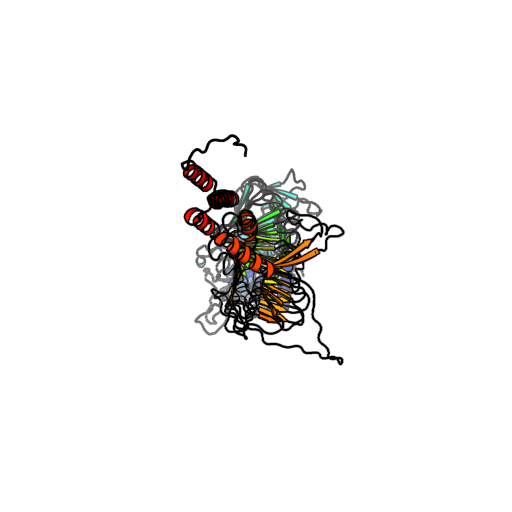 -23.864 1.00 83.75 540 ALA A C 1
ATOM 4024 O O . ALA A 1 540 ? 19.898 8.791 -24.998 1.00 83.75 540 ALA A O 1
ATOM 4025 N N . ASN A 1 541 ? 20.150 8.309 -22.814 1.00 82.88 541 ASN A N 1
ATOM 4026 C CA . ASN A 1 541 ? 21.450 7.653 -22.883 1.00 82.88 541 ASN A CA 1
ATOM 4027 C C . ASN A 1 541 ? 21.221 6.162 -22.596 1.00 82.88 541 ASN A C 1
ATOM 4029 O O . ASN A 1 541 ? 20.674 5.828 -21.543 1.00 82.88 541 ASN A O 1
ATOM 4033 N N . VAL A 1 542 ? 21.602 5.276 -23.514 1.00 85.88 542 VAL A N 1
ATOM 4034 C CA . VAL A 1 542 ? 21.353 3.829 -23.429 1.00 85.88 542 VAL A CA 1
ATOM 4035 C C . VAL A 1 542 ? 22.684 3.085 -23.498 1.00 85.88 542 VAL A C 1
ATOM 4037 O O . VAL A 1 542 ? 23.343 3.129 -24.533 1.00 85.88 542 VAL A O 1
ATOM 4040 N N . SER A 1 543 ? 23.089 2.403 -22.422 1.00 87.06 543 SER A N 1
ATOM 4041 C CA . SER A 1 543 ? 24.334 1.621 -22.401 1.00 87.06 543 SER A CA 1
ATOM 4042 C C . SER A 1 543 ? 24.164 0.184 -21.903 1.00 87.06 543 SER A C 1
ATOM 4044 O O . SER A 1 543 ? 23.376 -0.085 -20.997 1.00 87.06 543 SER A O 1
ATOM 4046 N N . GLY A 1 544 ? 24.878 -0.774 -22.501 1.00 86.12 544 GLY A N 1
ATOM 4047 C CA . GLY A 1 544 ? 24.886 -2.178 -22.053 1.00 86.12 544 GLY A CA 1
ATOM 4048 C C . GLY A 1 544 ? 23.538 -2.908 -22.167 1.00 86.12 544 GLY A C 1
ATOM 4049 O O . GLY A 1 544 ? 23.322 -3.922 -21.504 1.00 86.12 544 GLY A O 1
ATOM 4050 N N . CYS A 1 545 ? 22.575 -2.366 -22.916 1.00 95.25 545 CYS A N 1
ATOM 4051 C CA . CYS A 1 545 ? 21.186 -2.822 -22.878 1.00 95.25 545 CYS A CA 1
ATOM 4052 C C . CYS A 1 545 ? 20.896 -3.954 -23.874 1.00 95.25 545 CYS A C 1
ATOM 4054 O O . CYS A 1 545 ? 21.622 -4.175 -24.841 1.00 95.25 545 CYS A O 1
ATOM 4056 N N . THR A 1 546 ? 19.789 -4.667 -23.662 1.00 97.38 546 THR A N 1
ATOM 4057 C CA . THR A 1 546 ? 19.247 -5.634 -24.632 1.00 97.38 546 THR A CA 1
ATOM 4058 C C . THR A 1 546 ? 17.790 -5.304 -24.918 1.00 97.38 546 THR A C 1
ATOM 4060 O O . THR A 1 546 ? 16.947 -5.387 -24.028 1.00 97.38 546 THR A O 1
ATOM 4063 N N . ILE A 1 547 ? 17.481 -4.936 -26.160 1.00 98.50 547 ILE A N 1
ATOM 4064 C CA . ILE A 1 547 ? 16.154 -4.506 -26.603 1.00 98.50 547 ILE A CA 1
ATOM 4065 C C . ILE A 1 547 ? 15.680 -5.453 -27.706 1.00 98.50 547 ILE A C 1
ATOM 4067 O O . ILE A 1 547 ? 16.129 -5.357 -28.850 1.00 98.50 547 ILE A O 1
ATOM 4071 N N . SER A 1 548 ? 14.815 -6.415 -27.371 1.00 98.19 548 SER A N 1
ATOM 4072 C CA . SER A 1 548 ? 14.525 -7.517 -28.298 1.00 98.19 548 SER A CA 1
ATOM 4073 C C . SER A 1 548 ? 13.106 -8.059 -28.296 1.00 98.19 548 SER A C 1
ATOM 4075 O O . SER A 1 548 ? 12.366 -7.900 -27.331 1.00 98.19 548 SER A O 1
ATOM 4077 N N . ASN A 1 549 ? 12.732 -8.754 -29.374 1.00 97.88 549 ASN A N 1
ATOM 4078 C CA . ASN A 1 549 ? 11.462 -9.482 -29.474 1.00 97.88 549 ASN A CA 1
ATOM 4079 C C . ASN A 1 549 ? 10.213 -8.601 -29.245 1.00 97.88 549 ASN A C 1
ATOM 4081 O O . ASN A 1 549 ? 9.150 -9.093 -28.870 1.00 97.88 549 ASN A O 1
ATOM 4085 N N . ASN A 1 550 ? 10.325 -7.286 -29.457 1.00 98.31 550 ASN A N 1
ATOM 4086 C CA . ASN A 1 550 ? 9.193 -6.367 -29.401 1.00 98.31 550 ASN A CA 1
ATOM 4087 C C . ASN A 1 550 ? 8.422 -6.414 -30.733 1.00 98.31 550 ASN A C 1
ATOM 4089 O O . ASN A 1 550 ? 8.999 -6.642 -31.797 1.00 98.31 550 ASN A O 1
ATOM 4093 N N . THR A 1 551 ? 7.106 -6.227 -30.682 1.00 98.00 551 THR A N 1
ATOM 4094 C CA . THR A 1 551 ? 6.220 -6.339 -31.862 1.00 98.00 551 THR A CA 1
ATOM 4095 C C . THR A 1 551 ? 6.136 -5.053 -32.693 1.00 98.00 551 THR A C 1
ATOM 4097 O O . THR A 1 551 ? 5.651 -5.081 -33.820 1.00 98.00 551 THR A O 1
ATOM 4100 N N . GLY A 1 552 ? 6.640 -3.935 -32.166 1.00 96.12 552 GLY A N 1
ATOM 4101 C CA . GLY A 1 552 ? 6.977 -2.735 -32.928 1.00 96.12 552 GLY A CA 1
ATOM 4102 C C . GLY A 1 552 ? 8.486 -2.610 -33.152 1.00 96.12 552 GLY A C 1
ATOM 4103 O O . GLY A 1 552 ? 9.216 -3.601 -33.172 1.00 96.12 552 GLY A O 1
ATOM 4104 N N . ASP A 1 553 ? 8.954 -1.374 -33.320 1.00 96.94 553 ASP A N 1
ATOM 4105 C CA . ASP A 1 553 ? 10.380 -1.055 -33.455 1.00 96.94 553 ASP A CA 1
ATOM 4106 C C . ASP A 1 553 ? 11.161 -1.338 -32.151 1.00 96.94 553 ASP A C 1
ATOM 4108 O O . ASP A 1 553 ? 10.632 -1.159 -31.054 1.00 96.94 553 ASP A O 1
ATOM 4112 N N . GLY A 1 554 ? 12.436 -1.724 -32.228 1.00 97.25 554 GLY A N 1
ATOM 4113 C CA . GLY A 1 554 ? 13.294 -1.866 -31.046 1.00 97.25 554 GLY A CA 1
ATOM 4114 C C . GLY A 1 554 ? 13.403 -0.542 -30.287 1.00 97.25 554 GLY A C 1
ATOM 4115 O O . GLY A 1 554 ? 12.990 -0.444 -29.128 1.00 97.25 554 GLY A O 1
ATOM 4116 N N . ILE A 1 555 ? 13.868 0.499 -30.982 1.00 97.31 555 ILE A N 1
ATOM 4117 C CA . ILE A 1 555 ? 13.844 1.887 -30.519 1.00 97.31 555 ILE A CA 1
ATOM 4118 C C . ILE A 1 555 ? 13.150 2.765 -31.564 1.00 97.31 555 ILE A C 1
ATOM 4120 O O . ILE A 1 555 ? 13.595 2.836 -32.709 1.00 97.31 555 ILE A O 1
ATOM 4124 N N . ASN A 1 556 ? 12.084 3.462 -31.166 1.00 95.38 556 ASN A N 1
ATOM 4125 C CA . ASN A 1 556 ? 11.386 4.450 -31.992 1.00 95.38 556 ASN A CA 1
ATOM 4126 C C . ASN A 1 556 ? 11.600 5.870 -31.449 1.00 95.38 556 ASN A C 1
ATOM 4128 O O . ASN A 1 556 ? 11.483 6.100 -30.247 1.00 95.38 556 ASN A O 1
ATOM 4132 N N . MET A 1 557 ? 11.877 6.829 -32.329 1.00 90.06 557 MET A N 1
ATOM 4133 C CA . MET A 1 557 ? 12.245 8.199 -31.975 1.00 90.06 557 MET A CA 1
ATOM 4134 C C . MET A 1 557 ? 11.525 9.215 -32.854 1.00 90.06 557 MET A C 1
ATOM 4136 O O . MET A 1 557 ? 11.511 9.077 -34.076 1.00 90.06 557 MET A O 1
ATOM 4140 N N . SER A 1 558 ? 10.955 10.254 -32.243 1.00 89.44 558 SER A N 1
ATOM 4141 C CA . SER A 1 558 ? 10.160 11.263 -32.948 1.00 89.44 558 SER A CA 1
ATOM 4142 C C . SER A 1 558 ? 10.218 12.651 -32.306 1.00 89.44 558 SER A C 1
ATOM 4144 O O . SER A 1 558 ? 10.334 12.779 -31.084 1.00 89.44 558 SER A O 1
ATOM 4146 N N . LYS A 1 559 ? 10.064 13.685 -33.147 1.00 83.00 559 LYS A N 1
ATOM 4147 C CA . LYS A 1 559 ? 9.937 15.110 -32.780 1.00 83.00 559 LYS A CA 1
ATOM 4148 C C . LYS A 1 559 ? 11.041 15.584 -31.836 1.00 83.00 559 LYS A C 1
ATOM 4150 O O . LYS A 1 559 ? 10.830 15.655 -30.629 1.00 83.00 559 LYS A O 1
ATOM 4155 N N . SER A 1 560 ? 12.202 15.948 -32.375 1.00 78.31 560 SER A N 1
ATOM 4156 C CA . SER A 1 560 ? 13.321 16.462 -31.566 1.00 78.31 560 SER A CA 1
ATOM 4157 C C . SER A 1 560 ? 13.758 15.502 -30.442 1.00 78.31 560 SER A C 1
ATOM 4159 O O . SER A 1 560 ? 14.069 15.938 -29.333 1.00 78.31 560 SER A O 1
ATOM 4161 N N . ALA A 1 561 ? 13.719 14.190 -30.698 1.00 80.88 561 ALA A N 1
ATOM 4162 C CA . ALA A 1 561 ? 14.236 13.187 -29.770 1.00 80.88 561 ALA A CA 1
ATOM 4163 C C . ALA A 1 561 ? 15.745 12.977 -29.970 1.00 80.88 561 ALA A C 1
ATOM 4165 O O . ALA A 1 561 ? 16.234 12.990 -31.099 1.00 80.88 561 ALA A O 1
ATOM 4166 N N . TYR A 1 562 ? 16.463 12.744 -28.873 1.00 78.12 562 TYR A N 1
ATOM 4167 C CA . TYR A 1 562 ? 17.911 12.541 -28.850 1.00 78.12 562 TYR A CA 1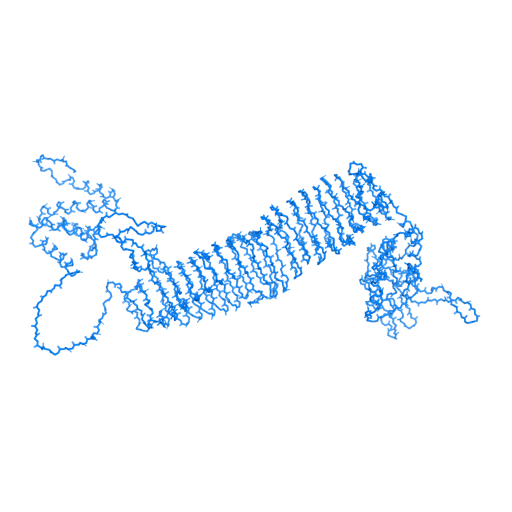
ATOM 4168 C C . TYR A 1 562 ? 18.235 11.184 -28.222 1.00 78.12 562 TYR A C 1
ATOM 4170 O O . TYR A 1 562 ? 17.734 10.858 -27.144 1.00 78.12 562 TYR A O 1
ATOM 4178 N N . LEU A 1 563 ? 19.071 10.392 -28.890 1.00 80.75 563 LEU A N 1
ATOM 4179 C CA . LEU A 1 563 ? 19.544 9.103 -28.387 1.00 80.75 563 LEU A CA 1
ATOM 4180 C C . LEU A 1 563 ? 21.059 9.017 -28.508 1.00 80.75 563 LEU A C 1
ATOM 4182 O O . LEU A 1 563 ? 21.602 9.161 -29.601 1.00 80.75 563 LEU A O 1
ATOM 4186 N N . TYR A 1 564 ? 21.708 8.702 -27.393 1.00 78.75 564 TYR A N 1
ATOM 4187 C CA . TYR A 1 564 ? 23.067 8.176 -27.363 1.00 78.75 564 TYR A CA 1
ATOM 4188 C C . TYR A 1 564 ? 23.008 6.687 -27.014 1.00 78.75 564 TYR A C 1
ATOM 4190 O O . TYR A 1 564 ? 22.348 6.325 -26.036 1.00 78.75 564 TYR A O 1
ATOM 4198 N N . ILE A 1 565 ? 23.663 5.830 -27.801 1.00 78.12 565 ILE A N 1
ATOM 4199 C CA . ILE A 1 565 ? 23.630 4.373 -27.621 1.00 78.12 565 ILE A CA 1
ATOM 4200 C C . ILE A 1 565 ? 25.031 3.741 -27.671 1.00 78.12 565 ILE A C 1
ATOM 4202 O O . ILE A 1 565 ? 25.834 4.012 -28.565 1.00 78.12 565 ILE A O 1
ATOM 4206 N N . ASP A 1 566 ? 25.315 2.899 -26.682 1.00 76.50 566 ASP A N 1
ATOM 4207 C CA . ASP A 1 566 ? 26.622 2.297 -26.400 1.00 76.50 566 ASP A CA 1
ATOM 4208 C C . ASP A 1 566 ? 26.448 0.852 -25.889 1.00 76.50 566 ASP A C 1
ATOM 4210 O O . ASP A 1 566 ? 25.467 0.560 -25.204 1.00 76.50 566 ASP A O 1
ATOM 4214 N N . HIS A 1 567 ? 27.356 -0.082 -26.193 1.00 79.31 567 HIS A N 1
ATOM 4215 C CA . HIS A 1 567 ? 27.311 -1.475 -25.699 1.00 79.31 567 HIS A CA 1
ATOM 4216 C C . HIS A 1 567 ? 25.945 -2.197 -25.817 1.00 79.31 567 HIS A C 1
ATOM 4218 O O . HIS A 1 567 ? 25.643 -3.091 -25.024 1.00 79.31 567 HIS A O 1
ATOM 4224 N N . THR A 1 568 ? 25.068 -1.798 -26.745 1.00 85.31 568 THR A N 1
ATOM 4225 C CA . THR A 1 568 ? 23.649 -2.188 -26.721 1.00 85.31 568 THR A CA 1
ATOM 4226 C C . THR A 1 568 ? 23.278 -3.088 -27.895 1.00 85.31 568 THR A C 1
ATOM 4228 O O . THR A 1 568 ? 23.647 -2.843 -29.044 1.00 85.31 568 THR A O 1
ATOM 4231 N N . ASN A 1 569 ? 22.500 -4.131 -27.599 1.00 91.50 569 ASN A N 1
ATOM 4232 C CA . ASN A 1 569 ? 21.971 -5.075 -28.575 1.00 91.50 569 ASN A CA 1
ATOM 4233 C C . ASN A 1 569 ? 20.473 -4.819 -28.831 1.00 91.50 569 ASN A C 1
ATOM 4235 O O . ASN A 1 569 ? 19.654 -4.937 -27.919 1.00 91.50 569 ASN A O 1
ATOM 4239 N N . VAL A 1 570 ? 20.110 -4.492 -30.071 1.00 94.69 570 VAL A N 1
ATOM 4240 C CA . VAL A 1 570 ? 18.744 -4.227 -30.535 1.00 94.69 570 VAL A CA 1
ATOM 4241 C C . VAL A 1 570 ? 18.370 -5.238 -31.623 1.00 94.69 570 VAL A C 1
ATOM 4243 O O . VAL A 1 570 ? 18.681 -5.051 -32.801 1.00 94.69 570 VAL A O 1
ATOM 4246 N N . GLN A 1 571 ? 17.709 -6.333 -31.241 1.00 93.69 571 GLN A N 1
ATOM 4247 C CA . GLN A 1 571 ? 17.564 -7.503 -32.118 1.00 93.69 571 GLN A CA 1
ATOM 4248 C C . GLN A 1 571 ? 16.180 -8.154 -32.120 1.00 93.69 571 GLN A C 1
ATOM 4250 O O . GLN A 1 571 ? 15.455 -8.096 -31.135 1.00 93.69 571 GLN A O 1
ATOM 4255 N N . GLN A 1 572 ? 15.839 -8.867 -33.197 1.00 94.81 572 GLN A N 1
ATOM 4256 C CA . GLN A 1 572 ? 14.630 -9.712 -33.276 1.00 94.81 572 GLN A CA 1
ATOM 4257 C C . GLN A 1 572 ? 13.294 -8.962 -33.063 1.00 94.81 572 GLN A C 1
ATOM 4259 O O . GLN A 1 572 ? 12.279 -9.577 -32.740 1.00 94.81 572 GLN A O 1
ATOM 4264 N N . ASN A 1 573 ? 13.264 -7.636 -33.221 1.00 96.75 573 ASN A N 1
ATOM 4265 C CA . ASN A 1 573 ? 12.025 -6.858 -33.155 1.00 96.75 573 ASN A CA 1
ATOM 4266 C C . ASN A 1 573 ? 11.265 -6.969 -34.492 1.00 96.75 573 ASN A C 1
ATOM 4268 O O . ASN A 1 573 ? 11.881 -7.126 -35.544 1.00 96.75 573 ASN A O 1
ATOM 4272 N N . GLN A 1 574 ? 9.932 -6.903 -34.476 1.00 96.31 574 GLN A N 1
ATOM 4273 C CA . GLN A 1 574 ? 9.119 -7.045 -35.697 1.00 96.31 574 GLN A CA 1
ATOM 4274 C C . GLN A 1 574 ? 9.118 -5.757 -36.547 1.00 96.31 574 GLN A C 1
ATOM 4276 O O . GLN A 1 574 ? 9.026 -5.806 -37.775 1.00 96.31 574 GLN A O 1
ATOM 4281 N N . GLY A 1 575 ? 9.274 -4.595 -35.907 1.00 94.00 575 GLY A N 1
ATOM 4282 C CA . GLY A 1 575 ? 9.547 -3.328 -36.585 1.00 94.00 575 GLY A CA 1
ATOM 4283 C C . GLY A 1 575 ? 11.003 -3.206 -37.047 1.00 94.00 575 GLY A C 1
ATOM 4284 O O . GLY A 1 575 ? 11.683 -4.196 -37.336 1.00 94.00 575 GLY A O 1
ATOM 4285 N N . PHE A 1 576 ? 11.490 -1.971 -37.131 1.00 92.75 576 PHE A N 1
ATOM 4286 C CA . PHE A 1 576 ? 12.909 -1.687 -37.327 1.00 92.75 576 PHE A CA 1
ATOM 4287 C C . PHE A 1 576 ? 13.689 -1.877 -36.023 1.00 92.75 576 PHE A C 1
ATOM 4289 O O . PHE A 1 576 ? 13.125 -1.776 -34.936 1.00 92.75 576 PHE A O 1
ATOM 4296 N N . GLY A 1 577 ? 15.000 -2.100 -36.104 1.00 91.38 577 GLY A N 1
ATOM 4297 C CA . GLY A 1 577 ? 15.863 -2.027 -34.921 1.00 91.38 577 GLY A CA 1
ATOM 4298 C C . GLY A 1 577 ? 15.855 -0.616 -34.327 1.00 91.38 577 GLY A C 1
ATOM 4299 O O . GLY A 1 577 ? 15.420 -0.415 -33.196 1.00 91.38 577 GLY A O 1
ATOM 4300 N N . LEU A 1 578 ? 16.259 0.367 -35.132 1.00 91.38 578 LEU A N 1
ATOM 4301 C CA . LEU A 1 578 ? 16.227 1.794 -34.819 1.00 91.38 578 LEU A CA 1
ATOM 4302 C C . LEU A 1 578 ? 15.363 2.532 -35.848 1.00 91.38 578 LEU A C 1
ATOM 4304 O O . LEU A 1 578 ? 15.587 2.415 -37.055 1.00 91.38 578 LEU A O 1
ATOM 4308 N N . ARG A 1 579 ? 14.408 3.338 -35.386 1.00 91.12 579 ARG A N 1
ATOM 4309 C CA . ARG A 1 579 ? 13.554 4.171 -36.237 1.00 91.12 579 ARG A CA 1
ATOM 4310 C C . ARG A 1 579 ? 13.569 5.618 -35.762 1.00 91.12 579 ARG A C 1
ATOM 4312 O O . ARG A 1 579 ? 13.123 5.904 -34.656 1.00 91.12 579 ARG A O 1
ATOM 4319 N N . ALA A 1 580 ? 14.024 6.525 -36.619 1.00 85.44 580 ALA A N 1
ATOM 4320 C CA . ALA A 1 580 ? 14.024 7.962 -36.377 1.00 85.44 580 ALA A CA 1
ATOM 4321 C C . ALA A 1 580 ? 13.101 8.676 -37.376 1.00 85.44 580 ALA A C 1
ATOM 4323 O O . ALA A 1 580 ? 13.218 8.505 -38.593 1.00 85.44 580 ALA A O 1
ATOM 4324 N N . VAL A 1 581 ? 12.158 9.469 -36.870 1.00 82.94 581 VAL A N 1
ATOM 4325 C CA . VAL A 1 581 ? 11.191 10.208 -37.690 1.00 82.94 581 VAL A CA 1
ATOM 4326 C C . VAL A 1 581 ? 11.076 11.667 -37.251 1.00 82.94 581 VAL A C 1
ATOM 4328 O O . VAL A 1 581 ? 11.289 12.005 -36.085 1.00 82.94 581 VAL A O 1
ATOM 4331 N N . GLU A 1 582 ? 10.665 12.514 -38.190 1.00 70.00 582 GLU A N 1
ATOM 4332 C CA . GLU A 1 582 ? 10.397 13.946 -37.998 1.00 70.00 582 GLU A CA 1
ATOM 4333 C C . GLU A 1 582 ? 11.639 14.797 -37.654 1.00 70.00 582 GLU A C 1
ATOM 4335 O O . GLU A 1 582 ? 12.695 14.308 -37.244 1.00 70.00 582 GLU A O 1
ATOM 4340 N N . SER A 1 583 ? 11.512 16.108 -37.872 1.00 61.09 583 SER A N 1
ATOM 4341 C CA . SER A 1 583 ? 12.636 17.046 -37.879 1.00 61.09 583 SER A CA 1
ATOM 4342 C C . SER A 1 583 ? 13.358 17.147 -36.533 1.00 61.09 583 SER A C 1
ATOM 4344 O O . SER A 1 583 ? 12.727 17.150 -35.471 1.00 61.09 583 SER A O 1
ATOM 4346 N N . SER A 1 584 ? 14.679 17.324 -36.602 1.00 61.34 584 SER A N 1
ATOM 4347 C CA . SER A 1 584 ? 15.584 17.514 -35.455 1.00 61.34 584 SER A CA 1
ATOM 4348 C C . SER A 1 584 ? 15.711 16.312 -34.510 1.00 61.34 584 SER A C 1
ATOM 4350 O O . SER A 1 584 ? 16.235 16.460 -33.410 1.00 61.34 584 SER A O 1
ATOM 4352 N N . THR A 1 585 ? 15.245 15.129 -34.916 1.00 59.66 585 THR A N 1
ATOM 4353 C CA . THR A 1 585 ? 15.536 13.865 -34.226 1.00 59.66 585 THR A CA 1
ATOM 4354 C C . THR A 1 585 ? 16.965 13.414 -34.561 1.00 59.66 585 THR A C 1
ATOM 4356 O O . THR A 1 585 ? 17.272 13.247 -35.743 1.00 59.66 585 THR A O 1
ATOM 4359 N N . SER A 1 586 ? 17.810 13.192 -33.547 1.00 63.91 586 SER A N 1
ATOM 4360 C CA . SER A 1 586 ? 19.231 12.832 -33.705 1.00 63.91 586 SER A CA 1
ATOM 4361 C C . SER A 1 586 ? 19.609 11.553 -32.954 1.00 63.91 586 SER A C 1
ATOM 4363 O O . SER A 1 586 ? 19.292 11.400 -31.772 1.00 63.91 586 SER A O 1
ATOM 4365 N N . VAL A 1 587 ? 20.349 10.664 -33.619 1.00 63.78 587 VAL A N 1
ATOM 4366 C CA . VAL A 1 587 ? 20.881 9.416 -33.040 1.00 63.78 587 VAL A CA 1
ATOM 4367 C C . VAL A 1 587 ? 22.403 9.392 -33.135 1.00 63.78 587 VAL A C 1
ATOM 4369 O O . VAL A 1 587 ? 22.941 9.680 -34.201 1.00 63.78 587 VAL A O 1
ATOM 4372 N N . TYR A 1 588 ? 23.072 8.999 -32.052 1.00 63.38 588 TYR A N 1
ATOM 4373 C CA . TYR A 1 588 ? 24.526 8.867 -31.952 1.00 63.38 588 TYR A CA 1
ATOM 4374 C C . TYR A 1 588 ? 24.892 7.469 -31.446 1.00 63.38 588 TYR A C 1
ATOM 4376 O O . TYR A 1 588 ? 24.474 7.084 -30.351 1.00 63.38 588 TYR A O 1
ATOM 4384 N N . LEU A 1 589 ? 25.666 6.715 -32.231 1.00 60.81 589 LEU A N 1
ATOM 4385 C CA . LEU A 1 589 ? 26.180 5.397 -31.850 1.00 60.81 589 LEU A CA 1
ATOM 4386 C C . LEU A 1 589 ? 27.653 5.515 -31.429 1.00 60.81 589 LEU A C 1
ATOM 4388 O O . LEU A 1 589 ? 28.488 5.947 -32.220 1.00 60.81 589 LEU A O 1
ATOM 4392 N N . ALA A 1 590 ? 27.961 5.122 -30.192 1.00 54.88 590 ALA A N 1
ATOM 4393 C CA . ALA A 1 590 ? 29.266 5.315 -29.560 1.00 54.88 590 ALA A CA 1
ATOM 4394 C C . ALA A 1 590 ? 30.445 4.600 -30.257 1.00 54.88 590 ALA A C 1
ATOM 4396 O O . ALA A 1 590 ? 30.284 3.616 -30.981 1.00 54.88 590 ALA A O 1
ATOM 4397 N N . THR A 1 591 ? 31.653 5.100 -29.984 1.00 51.38 591 THR A N 1
ATOM 4398 C CA . THR A 1 591 ? 32.921 4.804 -30.688 1.00 51.38 591 THR A CA 1
ATOM 4399 C C . THR A 1 591 ? 34.003 4.183 -29.795 1.00 51.38 591 THR A C 1
ATOM 4401 O O . THR A 1 591 ? 35.117 3.925 -30.245 1.00 51.38 591 THR A O 1
ATOM 4404 N N . GLY A 1 592 ? 33.689 3.952 -28.518 1.00 40.75 592 GLY A N 1
ATOM 4405 C CA . GLY A 1 592 ? 34.646 3.924 -27.406 1.00 40.75 592 GLY A CA 1
ATOM 4406 C C . GLY A 1 592 ? 35.582 2.720 -27.244 1.00 40.75 592 GLY A C 1
ATOM 4407 O O . GLY A 1 592 ? 36.131 2.569 -26.152 1.00 40.75 592 GLY A O 1
ATOM 4408 N N . GLY A 1 593 ? 35.806 1.866 -28.248 1.00 36.81 593 GLY A N 1
ATOM 4409 C CA . GLY A 1 593 ? 36.794 0.793 -28.097 1.00 36.81 593 GLY A CA 1
ATOM 4410 C C . GLY A 1 593 ? 37.081 -0.076 -29.316 1.00 36.81 593 GLY A C 1
ATOM 4411 O O . GLY A 1 593 ? 36.356 -0.102 -30.302 1.00 36.81 593 GLY A O 1
ATOM 4412 N N . THR A 1 594 ? 38.195 -0.803 -29.227 1.00 32.44 594 THR A N 1
ATOM 4413 C CA . THR A 1 594 ? 38.857 -1.542 -30.316 1.00 32.44 594 THR A CA 1
ATOM 4414 C C . THR A 1 594 ? 38.300 -2.954 -30.558 1.00 32.44 594 THR A C 1
ATOM 4416 O O . THR A 1 594 ? 39.011 -3.825 -31.060 1.00 32.44 594 THR A O 1
ATOM 4419 N N . GLY A 1 595 ? 37.045 -3.209 -30.175 1.00 36.94 595 GLY A N 1
ATOM 4420 C CA . GLY A 1 595 ? 36.387 -4.514 -30.289 1.00 36.94 595 GLY A CA 1
ATOM 4421 C C . GLY A 1 595 ? 35.272 -4.532 -31.337 1.00 36.94 595 GLY A C 1
ATOM 4422 O O . GLY A 1 595 ? 34.549 -3.554 -31.500 1.00 36.94 595 GLY A O 1
ATOM 4423 N N . GLN A 1 596 ? 35.093 -5.667 -32.019 1.00 34.09 596 GLN A N 1
ATOM 4424 C CA . GLN A 1 596 ? 33.909 -5.904 -32.855 1.00 34.09 596 GLN A CA 1
ATOM 4425 C C . GLN A 1 596 ? 32.618 -5.907 -32.022 1.00 34.09 596 GLN A C 1
ATOM 4427 O O . GLN A 1 596 ? 32.595 -6.449 -30.919 1.00 34.09 596 GLN A O 1
ATOM 4432 N N . GLY A 1 597 ? 31.523 -5.410 -32.607 1.00 46.97 597 GLY A N 1
ATOM 4433 C CA . GLY A 1 597 ? 30.177 -5.568 -32.048 1.00 46.97 597 GLY A CA 1
ATOM 4434 C C . GLY A 1 597 ? 29.818 -4.592 -30.928 1.00 46.97 597 GLY A C 1
ATOM 4435 O O . GLY A 1 597 ? 29.058 -4.966 -30.039 1.00 46.97 597 GLY A O 1
ATOM 4436 N N . TRP A 1 598 ? 30.343 -3.361 -30.960 1.00 63.84 598 TRP A N 1
ATOM 4437 C CA . TRP A 1 598 ? 30.163 -2.372 -29.889 1.00 63.84 598 TRP A CA 1
ATOM 4438 C C . TRP A 1 598 ? 28.695 -1.974 -29.679 1.00 63.84 598 TRP A C 1
ATOM 4440 O O . TRP A 1 598 ? 28.222 -1.930 -28.553 1.00 63.84 598 TRP A O 1
ATOM 4450 N N . ASN A 1 599 ? 27.932 -1.784 -30.755 1.00 72.56 599 ASN A N 1
ATOM 4451 C CA . ASN A 1 599 ? 26.476 -1.945 -30.726 1.00 72.56 599 ASN A CA 1
ATOM 4452 C C . ASN A 1 599 ? 26.076 -2.984 -31.771 1.00 72.56 599 ASN A C 1
ATOM 4454 O O . ASN A 1 599 ? 26.696 -3.078 -32.834 1.00 72.56 599 ASN A O 1
ATOM 4458 N N . ILE A 1 600 ? 25.018 -3.742 -31.489 1.00 79.62 600 ILE A N 1
ATOM 4459 C CA . ILE A 1 600 ? 24.495 -4.787 -32.372 1.00 79.62 600 ILE A CA 1
ATOM 4460 C C . ILE A 1 600 ? 23.055 -4.426 -32.728 1.00 79.62 600 ILE A C 1
ATOM 4462 O O . ILE A 1 600 ? 22.218 -4.299 -31.843 1.00 79.62 600 ILE A O 1
ATOM 4466 N N . VAL A 1 601 ? 22.740 -4.283 -34.014 1.00 85.12 601 VAL A N 1
ATOM 4467 C CA . VAL A 1 601 ? 21.371 -4.061 -34.502 1.00 85.12 601 VAL A CA 1
ATOM 4468 C C . VAL A 1 601 ? 21.081 -5.089 -35.592 1.00 85.12 601 VAL A C 1
ATOM 4470 O O . VAL A 1 601 ? 21.511 -4.926 -36.733 1.00 85.12 601 VAL A O 1
ATOM 4473 N N . THR A 1 602 ? 20.421 -6.196 -35.242 1.00 86.19 602 THR A N 1
ATOM 4474 C CA . THR A 1 602 ? 20.323 -7.350 -36.154 1.00 86.19 602 THR A CA 1
ATOM 4475 C C . THR A 1 602 ? 19.028 -8.152 -36.058 1.00 86.19 602 THR A C 1
ATOM 4477 O O . THR A 1 602 ? 18.366 -8.207 -35.025 1.00 86.19 602 THR A O 1
ATOM 4480 N N . GLY A 1 603 ? 18.649 -8.811 -37.154 1.00 83.44 603 GLY A N 1
ATOM 4481 C CA . GLY A 1 603 ? 17.497 -9.716 -37.186 1.00 83.44 603 GLY A CA 1
ATOM 4482 C C . GLY A 1 603 ? 16.142 -9.038 -36.957 1.00 83.44 603 GLY A C 1
ATOM 4483 O O . GLY A 1 603 ? 15.165 -9.733 -36.695 1.00 83.44 603 GLY A O 1
ATOM 4484 N N . ASN A 1 604 ? 16.067 -7.706 -37.035 1.00 90.12 604 ASN A N 1
ATOM 4485 C CA . ASN A 1 604 ? 14.806 -6.969 -36.950 1.00 90.12 604 ASN A CA 1
ATOM 4486 C C . ASN A 1 604 ? 14.052 -7.072 -38.288 1.00 90.12 604 ASN A C 1
ATOM 4488 O O . ASN A 1 604 ? 14.669 -6.945 -39.353 1.00 90.12 604 ASN A O 1
ATOM 4492 N N . ALA A 1 605 ? 12.744 -7.340 -38.243 1.00 90.00 605 ALA A N 1
ATOM 4493 C CA . ALA A 1 605 ? 11.994 -7.864 -39.386 1.00 90.00 605 ALA A CA 1
ATOM 4494 C C . ALA A 1 605 ? 11.586 -6.811 -40.430 1.00 90.00 605 ALA A C 1
ATOM 4496 O O . ALA A 1 605 ? 11.359 -7.182 -41.577 1.00 90.00 605 ALA A O 1
ATOM 4497 N N . SER A 1 606 ? 11.543 -5.520 -40.080 1.00 87.44 606 SER A N 1
ATOM 4498 C CA . SER A 1 606 ? 11.287 -4.444 -41.058 1.00 87.44 606 SER A CA 1
ATOM 4499 C C . SER A 1 606 ? 12.573 -3.831 -41.644 1.00 87.44 606 SER A C 1
ATOM 4501 O O . SER A 1 606 ? 12.523 -3.135 -42.655 1.00 87.44 606 SER A O 1
ATOM 4503 N N . GLY A 1 607 ? 13.733 -4.090 -41.029 1.00 83.94 607 GLY A N 1
ATOM 4504 C CA . GLY A 1 607 ? 15.034 -3.497 -41.368 1.00 83.94 607 GLY A CA 1
ATOM 4505 C C . GLY A 1 607 ? 15.813 -3.115 -40.108 1.00 83.94 607 GLY A C 1
ATOM 4506 O O . GLY A 1 607 ? 15.275 -3.176 -39.004 1.00 83.94 607 GLY A O 1
ATOM 4507 N N . GLN A 1 608 ? 17.088 -2.738 -40.234 1.00 85.56 608 GLN A N 1
ATOM 4508 C CA . GLN A 1 608 ? 17.905 -2.469 -39.039 1.00 85.56 608 GLN A CA 1
ATOM 4509 C C . GLN A 1 608 ? 17.817 -1.002 -38.598 1.00 85.56 608 GLN A C 1
ATOM 4511 O O . GLN A 1 608 ? 17.444 -0.750 -37.454 1.00 85.56 608 GLN A O 1
ATOM 4516 N N . VAL A 1 609 ? 18.056 -0.040 -39.495 1.00 85.31 609 VAL A N 1
ATOM 4517 C CA . VAL A 1 609 ? 17.930 1.404 -39.223 1.00 85.31 609 VAL A CA 1
ATOM 4518 C C . VAL A 1 609 ? 17.049 2.080 -40.280 1.00 85.31 609 VAL A C 1
ATOM 4520 O O . VAL A 1 609 ? 17.238 1.868 -41.477 1.00 85.31 609 VAL A O 1
ATOM 4523 N N . SER A 1 610 ? 16.104 2.922 -39.853 1.00 86.19 610 SER A N 1
ATOM 4524 C CA . SER A 1 610 ? 15.223 3.700 -40.738 1.00 86.19 610 SER A CA 1
ATOM 4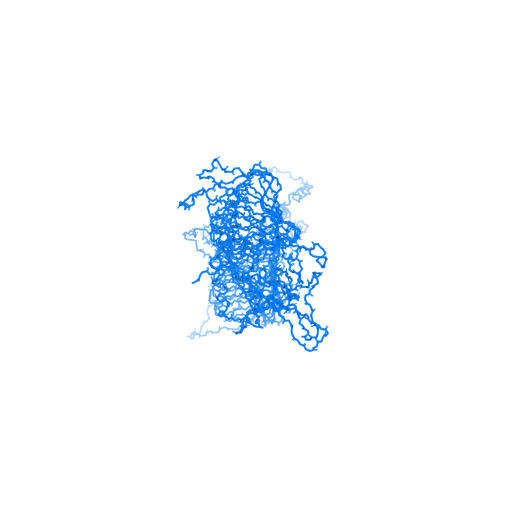525 C C . SER A 1 610 ? 15.140 5.169 -40.328 1.00 86.19 610 SER A C 1
ATOM 4527 O O . SER A 1 610 ? 14.875 5.474 -39.166 1.00 86.19 610 SER A O 1
ATOM 4529 N N . LEU A 1 611 ? 15.264 6.072 -41.305 1.00 82.81 611 LEU A N 1
ATOM 4530 C CA . LEU A 1 611 ? 15.096 7.518 -41.152 1.00 82.81 611 LEU A CA 1
ATOM 4531 C C . LEU A 1 611 ? 13.994 8.060 -42.068 1.00 82.81 611 LEU A C 1
ATOM 4533 O O . LEU A 1 611 ? 13.857 7.628 -43.212 1.00 82.81 611 LEU A O 1
ATOM 4537 N N . SER A 1 612 ? 13.239 9.054 -41.596 1.00 79.31 612 SER A N 1
ATOM 4538 C CA . SER A 1 612 ? 12.279 9.804 -42.423 1.00 79.31 612 SER A CA 1
ATOM 4539 C C . SER A 1 612 ? 12.043 11.229 -41.902 1.00 79.31 612 SER A C 1
ATOM 4541 O O . SER A 1 612 ? 12.367 11.539 -40.756 1.00 79.31 612 SER A O 1
ATOM 4543 N N . ALA A 1 613 ? 11.480 12.099 -42.751 1.00 74.12 613 ALA A N 1
ATOM 4544 C CA . ALA A 1 613 ? 11.091 13.477 -42.421 1.00 74.12 613 ALA A CA 1
ATOM 4545 C C . ALA A 1 613 ? 12.186 14.324 -41.722 1.00 74.12 613 ALA A C 1
ATOM 4547 O O . ALA A 1 613 ? 11.937 14.964 -40.704 1.00 74.12 613 ALA A O 1
ATOM 4548 N N . SER A 1 614 ? 13.392 14.347 -42.302 1.00 70.88 614 SER A N 1
ATOM 4549 C CA . SER A 1 614 ? 14.547 15.155 -41.858 1.00 70.88 614 SER A CA 1
ATOM 4550 C C . SER A 1 614 ? 15.108 14.821 -40.466 1.00 70.88 614 SER A C 1
ATOM 4552 O O . SER A 1 614 ? 15.681 15.688 -39.805 1.00 70.88 614 SER A O 1
ATOM 4554 N N . ALA A 1 615 ? 14.971 13.566 -40.032 1.00 71.06 615 ALA A N 1
ATOM 4555 C CA . ALA A 1 615 ? 15.789 13.002 -38.959 1.00 71.06 615 ALA A CA 1
ATOM 4556 C C . ALA A 1 615 ? 17.258 12.814 -39.403 1.00 71.06 615 ALA A C 1
ATOM 4558 O O . ALA A 1 615 ? 17.542 12.709 -40.601 1.00 71.06 615 ALA A O 1
ATOM 4559 N N . THR A 1 616 ? 18.177 12.715 -38.440 1.00 67.38 616 THR A N 1
ATOM 4560 C CA . THR A 1 616 ? 19.613 12.489 -38.674 1.00 67.38 616 THR A CA 1
ATOM 4561 C C . THR A 1 616 ? 20.127 11.352 -37.787 1.00 67.38 616 THR A C 1
ATOM 4563 O O . THR A 1 616 ? 19.765 11.243 -36.616 1.00 67.38 616 THR A O 1
ATOM 4566 N N . VAL A 1 617 ? 20.989 10.497 -38.334 1.00 69.25 617 VAL A N 1
ATOM 4567 C CA . VAL A 1 617 ? 21.673 9.418 -37.605 1.00 69.25 617 VAL A CA 1
ATOM 4568 C C . VAL A 1 617 ? 23.164 9.520 -37.907 1.00 69.25 617 VAL A C 1
ATOM 4570 O O . VAL A 1 617 ? 23.544 9.606 -39.076 1.00 69.25 617 VAL A O 1
ATOM 4573 N N . PHE A 1 618 ? 23.974 9.474 -36.852 1.00 63.31 618 PHE A N 1
ATOM 4574 C CA . PHE A 1 618 ? 25.426 9.359 -36.896 1.00 63.31 618 PHE A CA 1
ATOM 4575 C C . PHE A 1 618 ? 25.811 7.951 -36.432 1.00 63.31 618 PHE A C 1
ATOM 4577 O O . PHE A 1 618 ? 25.592 7.582 -35.273 1.00 63.31 618 PHE A O 1
ATOM 4584 N N . ILE A 1 619 ? 26.337 7.141 -37.354 1.00 62.06 619 ILE A N 1
ATOM 4585 C CA . ILE A 1 619 ? 26.858 5.799 -37.064 1.00 62.06 619 ILE A CA 1
ATOM 4586 C C . ILE A 1 619 ? 28.380 5.925 -36.934 1.00 62.06 619 ILE A C 1
ATOM 4588 O O . ILE A 1 619 ? 29.118 5.715 -37.894 1.00 62.06 619 ILE A O 1
ATOM 4592 N N . GLY A 1 620 ? 28.820 6.350 -35.749 1.00 52.66 620 GLY A N 1
ATOM 4593 C CA . GLY A 1 620 ? 30.169 6.849 -35.482 1.00 52.66 620 GLY A CA 1
ATOM 4594 C C . GLY A 1 620 ? 30.132 8.154 -34.682 1.00 52.66 620 GLY A C 1
ATOM 4595 O O . GLY A 1 620 ? 29.061 8.627 -34.295 1.00 52.66 620 GLY A O 1
ATOM 4596 N N . ASP A 1 621 ? 31.308 8.723 -34.424 1.00 45.00 621 ASP A N 1
ATOM 4597 C CA . ASP A 1 621 ? 31.458 9.954 -33.651 1.00 45.00 621 ASP A CA 1
ATOM 4598 C C . ASP A 1 621 ? 31.064 11.186 -34.453 1.00 45.00 621 ASP A C 1
ATOM 4600 O O . ASP A 1 621 ? 31.228 11.234 -35.673 1.00 45.00 621 ASP A O 1
ATOM 4604 N N . ARG A 1 622 ? 30.667 12.220 -33.714 1.00 42.06 622 ARG A N 1
ATOM 4605 C CA . ARG A 1 622 ? 30.716 13.607 -34.167 1.00 42.06 622 ARG A CA 1
ATOM 4606 C C . ARG A 1 622 ? 31.158 14.458 -32.986 1.00 42.06 622 ARG A C 1
ATOM 4608 O O . ARG A 1 622 ? 30.326 14.883 -32.182 1.00 42.06 622 ARG A O 1
ATOM 4615 N N . TYR A 1 623 ? 32.461 14.695 -32.877 1.00 45.00 623 TYR A N 1
ATOM 4616 C CA . TYR A 1 623 ? 33.020 15.540 -31.826 1.00 45.00 623 TYR A CA 1
ATOM 4617 C C . TYR A 1 623 ? 33.281 16.951 -32.352 1.00 45.00 623 TYR A C 1
ATOM 4619 O O . TYR A 1 623 ? 33.669 17.145 -33.501 1.00 45.00 623 TYR A O 1
ATOM 4627 N N . GLN A 1 624 ? 33.080 17.952 -31.499 1.00 43.22 624 GLN A N 1
ATOM 4628 C CA . GLN A 1 624 ? 33.405 19.340 -31.816 1.00 43.22 624 GLN A CA 1
ATOM 4629 C C . GLN A 1 624 ? 34.721 19.729 -31.152 1.00 43.22 624 GLN A C 1
ATOM 4631 O O . GLN A 1 624 ? 34.890 19.552 -29.945 1.00 43.22 624 GLN A O 1
ATOM 4636 N N . SER A 1 625 ? 35.643 20.300 -31.924 1.00 48.34 625 SER A N 1
ATOM 4637 C CA . SER A 1 625 ? 36.844 20.945 -31.389 1.00 48.34 625 SER A CA 1
ATOM 4638 C C . SER A 1 625 ? 37.111 22.282 -32.065 1.00 48.34 625 SER A C 1
ATOM 4640 O O . SER A 1 625 ? 36.782 22.485 -33.229 1.00 48.34 625 SER A O 1
ATOM 4642 N N . CYS A 1 626 ? 37.707 23.211 -31.320 1.00 45.34 626 CYS A N 1
ATOM 4643 C CA . CYS A 1 626 ? 38.188 24.471 -31.873 1.00 45.34 626 CYS A CA 1
ATOM 4644 C C . CYS A 1 626 ? 39.464 24.194 -32.676 1.00 45.34 626 CYS A C 1
ATOM 4646 O O . CYS A 1 626 ? 40.503 23.902 -32.081 1.00 45.34 626 CYS A O 1
ATOM 4648 N N . ASP A 1 627 ? 39.383 24.269 -34.000 1.00 49.81 627 ASP A N 1
ATOM 4649 C CA . ASP A 1 627 ? 40.534 24.096 -34.880 1.00 49.81 627 ASP A CA 1
ATOM 4650 C C . ASP A 1 627 ? 41.241 25.452 -35.029 1.00 49.81 627 ASP A C 1
ATOM 4652 O O . ASP A 1 627 ? 40.637 26.437 -35.450 1.00 49.81 627 ASP A O 1
ATOM 4656 N N . CYS A 1 628 ? 42.493 25.548 -34.583 1.00 44.59 628 CYS A N 1
ATOM 4657 C CA . CYS A 1 628 ? 43.215 26.815 -34.431 1.00 44.59 628 CYS A CA 1
ATOM 4658 C C . CYS A 1 628 ? 44.408 26.866 -35.406 1.00 44.59 628 CYS A C 1
ATOM 4660 O O . CYS A 1 628 ? 45.388 26.152 -35.172 1.00 44.59 628 CYS A O 1
ATOM 4662 N N . PRO A 1 629 ? 44.426 27.745 -36.432 1.00 42.25 629 PRO A N 1
ATOM 4663 C CA . PRO A 1 629 ? 45.410 27.680 -37.525 1.00 42.25 629 PRO A CA 1
ATOM 4664 C C . PRO A 1 629 ? 46.904 27.847 -37.174 1.00 42.25 629 PRO A C 1
ATOM 4666 O O . PRO A 1 629 ? 47.740 27.751 -38.072 1.00 42.25 629 PRO A O 1
ATOM 4669 N N . GLN A 1 630 ? 47.276 28.140 -35.918 1.00 41.50 630 GLN A N 1
ATOM 4670 C CA . GLN A 1 630 ? 48.658 28.427 -35.493 1.00 41.50 630 GLN A CA 1
ATOM 4671 C C . GLN A 1 630 ? 48.965 27.991 -34.034 1.00 41.50 630 GLN A C 1
ATOM 4673 O O . GLN A 1 630 ? 49.238 28.845 -33.188 1.00 41.50 630 GLN A O 1
ATOM 4678 N N . LYS A 1 631 ? 48.967 26.683 -33.705 1.00 30.73 631 LYS A N 1
ATOM 4679 C CA . LYS A 1 631 ? 49.739 26.121 -32.556 1.00 30.73 631 LYS A CA 1
ATOM 4680 C C . LYS A 1 631 ? 49.759 24.578 -32.518 1.00 30.73 631 LYS A C 1
ATOM 4682 O O . LYS A 1 631 ? 48.698 23.977 -32.645 1.00 30.73 631 LYS A O 1
ATOM 4687 N N . PRO A 1 632 ? 50.902 23.914 -32.244 1.00 35.41 632 PRO A N 1
ATOM 4688 C CA . PRO A 1 632 ? 50.936 22.468 -32.014 1.00 35.41 632 PRO A CA 1
ATOM 4689 C C . PRO A 1 632 ? 50.678 22.085 -30.541 1.00 35.41 632 PRO A C 1
ATOM 4691 O O . PRO A 1 632 ? 51.267 22.672 -29.637 1.00 35.41 632 PRO A O 1
ATOM 4694 N N . ASN A 1 633 ? 49.926 20.993 -30.338 1.00 29.28 633 ASN A N 1
ATOM 4695 C CA . ASN A 1 633 ? 49.898 20.120 -29.146 1.00 29.28 633 ASN A CA 1
ATOM 4696 C C . ASN A 1 633 ? 49.392 20.669 -27.784 1.00 29.28 633 ASN A C 1
ATOM 4698 O O . ASN A 1 633 ? 50.183 21.173 -26.987 1.00 29.28 633 ASN A O 1
ATOM 4702 N N . LYS A 1 634 ? 48.139 20.336 -27.413 1.00 29.61 634 LYS A N 1
ATOM 4703 C CA . LYS A 1 634 ? 47.781 19.284 -26.409 1.00 29.61 634 LYS A CA 1
ATOM 4704 C C . LYS A 1 634 ? 46.330 19.408 -25.906 1.00 29.61 634 LYS A C 1
ATOM 4706 O O . LYS A 1 634 ? 45.979 20.441 -25.354 1.00 29.61 634 LYS A O 1
ATOM 4711 N N . THR A 1 635 ? 45.590 18.288 -25.958 1.00 29.77 635 THR A N 1
ATOM 4712 C CA . THR A 1 635 ? 44.266 18.010 -25.333 1.00 29.77 635 THR A CA 1
ATOM 4713 C C . THR A 1 635 ? 43.094 18.951 -25.688 1.00 29.77 635 THR A C 1
ATOM 4715 O O . THR A 1 635 ? 43.227 20.163 -25.545 1.00 29.77 635 THR A O 1
ATOM 4718 N N . PRO A 1 636 ? 41.910 18.430 -26.083 1.00 29.39 636 PRO A N 1
ATOM 4719 C CA . PRO A 1 636 ? 40.737 19.271 -26.330 1.00 29.39 636 PRO A CA 1
ATOM 4720 C C . PRO A 1 636 ? 40.261 19.983 -25.050 1.00 29.39 636 PRO A C 1
ATOM 4722 O O . PRO A 1 636 ? 40.225 19.350 -23.989 1.00 29.39 636 PRO A O 1
ATOM 4725 N N . PRO A 1 637 ? 39.849 21.262 -25.114 1.00 30.25 637 PRO A N 1
ATOM 4726 C CA . PRO A 1 637 ? 39.154 21.903 -24.006 1.00 30.25 637 PRO A CA 1
ATOM 4727 C C . PRO A 1 637 ? 37.746 21.311 -23.847 1.00 30.25 637 PRO A C 1
ATOM 4729 O O . PRO A 1 637 ? 37.009 21.160 -24.821 1.00 30.25 637 PRO A O 1
ATOM 4732 N N . VAL A 1 638 ? 37.341 21.022 -22.608 1.00 35.19 638 VAL A N 1
ATOM 4733 C CA . VAL A 1 638 ? 35.945 20.682 -22.295 1.00 35.19 638 VAL A CA 1
ATOM 4734 C C . VAL A 1 638 ? 35.091 21.931 -22.519 1.00 35.19 638 VAL A C 1
ATOM 4736 O O . VAL A 1 638 ? 35.307 22.959 -21.876 1.00 35.19 638 VAL A O 1
ATOM 4739 N N . ILE A 1 639 ? 34.143 21.865 -23.455 1.00 36.62 639 ILE A N 1
ATOM 4740 C CA . ILE A 1 639 ? 33.424 23.052 -23.931 1.00 36.62 639 ILE A CA 1
ATOM 4741 C C . ILE A 1 639 ? 32.335 23.468 -22.930 1.00 36.62 639 ILE A C 1
ATOM 4743 O O . ILE A 1 639 ? 31.198 23.010 -23.004 1.00 36.62 639 ILE A O 1
ATOM 4747 N N . SER A 1 640 ? 32.664 24.385 -22.017 1.00 34.84 640 SER A N 1
ATOM 4748 C CA . SER A 1 640 ? 31.666 25.129 -21.227 1.00 34.84 640 SER A CA 1
ATOM 4749 C C . SER A 1 640 ? 31.617 26.631 -21.539 1.00 34.84 640 SER A C 1
ATOM 4751 O O . SER A 1 640 ? 30.722 27.314 -21.050 1.00 34.84 640 SER A O 1
ATOM 4753 N N . THR A 1 641 ? 32.562 27.167 -22.328 1.00 39.34 641 THR A N 1
ATOM 4754 C CA . THR A 1 641 ? 32.723 28.622 -22.557 1.00 39.34 641 THR A CA 1
ATOM 4755 C C . THR A 1 641 ? 33.236 28.999 -23.964 1.00 39.34 641 THR A C 1
ATOM 4757 O O . THR A 1 641 ? 34.069 29.892 -24.089 1.00 39.34 641 THR A O 1
ATOM 4760 N N . GLY A 1 642 ? 32.739 28.350 -25.025 1.00 46.56 642 GLY A N 1
ATOM 4761 C CA . GLY A 1 642 ? 32.994 28.741 -26.429 1.00 46.56 642 GLY A CA 1
ATOM 4762 C C . GLY A 1 642 ? 34.427 28.525 -26.955 1.00 46.56 642 GLY A C 1
ATOM 4763 O O . GLY A 1 642 ? 35.323 28.127 -26.213 1.00 46.56 642 GLY A O 1
ATOM 4764 N N . CYS A 1 643 ? 34.636 28.776 -28.254 1.00 44.44 643 CYS A N 1
ATOM 4765 C CA . CYS A 1 643 ? 35.971 28.771 -28.870 1.00 44.44 643 CYS A CA 1
ATOM 4766 C C . CYS A 1 643 ? 36.654 30.145 -28.778 1.00 44.44 643 CYS A C 1
ATOM 4768 O O . CYS A 1 643 ? 35.962 31.168 -28.770 1.00 44.44 643 CYS A O 1
ATOM 4770 N N . PRO A 1 644 ? 38.002 30.195 -28.754 1.00 53.41 644 PRO A N 1
ATOM 4771 C CA . PRO A 1 644 ? 38.742 31.445 -28.896 1.00 53.41 644 PRO A CA 1
ATOM 4772 C C . PRO A 1 644 ? 38.425 32.157 -30.224 1.00 53.41 644 PRO A C 1
ATOM 4774 O O . PRO A 1 644 ? 38.133 31.480 -31.216 1.00 53.41 644 PRO A O 1
ATOM 4777 N N . PRO A 1 645 ? 38.549 33.497 -30.286 1.00 44.97 645 PRO A N 1
ATOM 4778 C CA . PRO A 1 645 ? 38.622 34.209 -31.558 1.00 44.97 645 PRO A CA 1
ATOM 4779 C C . PRO A 1 645 ? 39.694 33.581 -32.461 1.00 44.97 645 PRO A C 1
ATOM 4781 O O . PRO A 1 645 ? 40.732 33.137 -31.971 1.00 44.97 645 PRO A O 1
ATOM 4784 N N . ASP A 1 646 ? 39.418 33.533 -33.763 1.00 51.03 646 ASP A N 1
ATOM 4785 C CA . ASP A 1 646 ? 40.263 32.942 -34.814 1.00 51.03 646 ASP A CA 1
ATOM 4786 C C . ASP A 1 646 ? 40.424 31.403 -34.797 1.00 51.03 646 ASP A C 1
ATOM 4788 O O . ASP A 1 646 ? 41.184 30.862 -35.600 1.00 51.03 646 ASP A O 1
ATOM 4792 N N . CYS A 1 647 ? 39.664 30.674 -33.964 1.00 54.41 647 CYS A N 1
ATOM 4793 C CA . CYS A 1 647 ? 39.574 29.207 -34.018 1.00 54.41 647 CYS A CA 1
ATOM 4794 C C . CYS A 1 647 ? 38.153 28.733 -34.397 1.00 54.41 647 CYS A C 1
ATOM 4796 O O . CYS A 1 647 ? 37.284 28.700 -33.517 1.00 54.41 647 CYS A O 1
ATOM 4798 N N . PRO A 1 648 ? 37.867 28.355 -35.661 1.00 50.50 648 PRO A N 1
ATOM 4799 C CA . PRO A 1 648 ? 36.592 27.736 -36.026 1.00 50.50 648 PRO A CA 1
ATOM 4800 C C . PRO A 1 648 ? 36.281 26.483 -35.191 1.00 50.50 648 PRO A C 1
ATOM 4802 O O . PRO A 1 648 ? 37.078 25.549 -35.105 1.00 50.50 648 PRO A O 1
ATOM 4805 N N . LEU A 1 649 ? 35.077 26.442 -34.614 1.00 48.56 649 LEU A N 1
ATOM 4806 C CA . LEU A 1 649 ? 34.502 25.213 -34.073 1.00 48.56 649 LEU A CA 1
ATOM 4807 C C . LEU A 1 649 ? 34.232 24.266 -35.248 1.00 48.56 649 LEU A C 1
ATOM 4809 O O . LEU A 1 649 ? 33.380 24.555 -36.088 1.00 48.56 649 LEU A O 1
ATOM 4813 N N . THR A 1 650 ? 34.966 23.162 -35.305 1.00 44.28 650 THR A N 1
ATOM 4814 C CA . THR A 1 650 ? 34.907 22.192 -36.398 1.00 44.28 650 THR A CA 1
ATOM 4815 C C . THR A 1 650 ? 34.309 20.892 -35.875 1.00 44.28 650 THR A C 1
ATOM 4817 O O . THR A 1 650 ? 34.742 20.365 -34.847 1.00 44.28 650 THR A O 1
ATOM 4820 N N . ASP A 1 651 ? 33.277 20.402 -36.564 1.00 44.19 651 ASP A N 1
ATOM 4821 C CA . ASP A 1 651 ? 32.742 19.057 -36.367 1.00 44.19 651 ASP A CA 1
ATOM 4822 C C . ASP A 1 651 ? 33.683 18.048 -37.041 1.00 44.19 651 ASP A C 1
ATOM 4824 O O . ASP A 1 651 ? 33.952 18.147 -38.238 1.00 44.19 651 ASP A O 1
ATOM 4828 N N . HIS A 1 652 ? 34.160 17.068 -36.282 1.00 42.91 652 HIS A N 1
ATOM 4829 C CA . HIS A 1 652 ? 34.940 15.944 -36.781 1.00 42.91 652 HIS A CA 1
ATOM 4830 C C . HIS A 1 652 ? 34.111 14.668 -36.674 1.00 42.91 652 HIS A C 1
ATOM 4832 O O . HIS A 1 652 ? 33.629 14.324 -35.593 1.00 42.91 652 HIS A O 1
ATOM 4838 N N . GLU A 1 653 ? 33.967 13.965 -37.792 1.00 43.00 653 GLU A N 1
ATOM 4839 C CA . GLU A 1 653 ? 33.277 12.680 -37.869 1.00 43.00 653 GLU A CA 1
ATOM 4840 C C . GLU A 1 653 ? 34.319 11.550 -37.913 1.00 43.00 653 GLU A C 1
ATOM 4842 O O . GLU A 1 653 ? 35.336 11.664 -38.602 1.00 43.00 653 GLU A O 1
ATOM 4847 N N . SER A 1 654 ? 34.115 10.480 -37.140 1.00 42.94 654 SER A N 1
ATOM 4848 C CA . SER A 1 654 ? 35.062 9.352 -37.079 1.00 42.94 654 SER A CA 1
ATOM 4849 C C . SER A 1 654 ? 34.369 8.039 -36.721 1.00 42.94 654 SER A C 1
ATOM 4851 O O . SER A 1 654 ? 33.681 7.960 -35.703 1.00 42.94 654 SER A O 1
ATOM 4853 N N . GLY A 1 655 ? 34.546 6.996 -37.534 1.00 42.78 655 GLY A N 1
ATOM 4854 C CA . GLY A 1 655 ? 33.803 5.746 -37.405 1.00 42.78 655 GLY A CA 1
ATOM 4855 C C . GLY A 1 655 ? 33.978 4.986 -36.095 1.00 42.78 655 GLY A C 1
ATOM 4856 O O . GLY A 1 655 ? 35.076 4.857 -35.556 1.00 42.78 655 GLY A O 1
ATOM 4857 N N . GLY A 1 656 ? 32.868 4.419 -35.616 1.00 45.28 656 GLY A N 1
ATOM 4858 C CA . GLY A 1 656 ? 32.810 3.551 -34.437 1.00 45.28 656 GLY A CA 1
ATOM 4859 C C . GLY A 1 656 ? 32.299 2.155 -34.787 1.00 45.28 656 GLY A C 1
ATOM 4860 O O . GLY A 1 656 ? 31.363 2.041 -35.579 1.00 45.28 656 GLY A O 1
ATOM 4861 N N . TYR A 1 657 ? 32.891 1.124 -34.169 1.00 53.66 657 TYR A N 1
ATOM 4862 C CA . TYR A 1 657 ? 32.737 -0.316 -34.453 1.00 53.66 657 TYR A CA 1
ATOM 4863 C C . TYR A 1 657 ? 31.327 -0.893 -34.189 1.00 53.66 657 TYR A C 1
ATOM 4865 O O . TYR A 1 657 ? 31.107 -1.709 -33.290 1.00 53.66 657 TYR A O 1
ATOM 4873 N N . ASN A 1 658 ? 30.350 -0.492 -35.000 1.00 61.28 658 ASN A N 1
ATOM 4874 C CA . ASN A 1 658 ? 28.950 -0.910 -34.905 1.00 61.28 658 ASN A CA 1
ATOM 4875 C C . ASN A 1 658 ? 28.635 -2.089 -35.851 1.00 61.28 658 ASN A C 1
ATOM 4877 O O . ASN A 1 658 ? 29.208 -2.218 -36.927 1.00 61.28 658 ASN A O 1
ATOM 4881 N N . THR A 1 659 ? 27.703 -2.970 -35.474 1.00 69.94 659 THR A N 1
ATOM 4882 C CA . THR A 1 659 ? 27.345 -4.189 -36.227 1.00 69.94 659 THR A CA 1
ATOM 4883 C C . THR A 1 659 ? 25.848 -4.206 -36.557 1.00 69.94 659 THR A C 1
ATOM 4885 O O . THR A 1 659 ? 25.018 -4.460 -35.690 1.00 69.94 659 THR A O 1
ATOM 4888 N N . ILE A 1 660 ? 25.486 -3.927 -37.817 1.00 73.56 660 ILE A N 1
ATOM 4889 C CA . ILE A 1 660 ? 24.110 -3.572 -38.242 1.00 73.56 660 ILE A CA 1
ATOM 4890 C C . ILE A 1 660 ? 23.646 -4.417 -39.460 1.00 73.56 660 ILE A C 1
ATOM 4892 O O . ILE A 1 660 ? 23.464 -3.894 -40.555 1.00 73.56 660 ILE A O 1
ATOM 4896 N N . TYR A 1 661 ? 23.517 -5.743 -39.327 1.00 69.62 661 TYR A N 1
ATOM 4897 C CA . TYR A 1 661 ? 23.197 -6.641 -40.459 1.00 69.62 661 TYR A CA 1
ATOM 4898 C C . TYR A 1 661 ? 21.809 -7.284 -40.355 1.00 69.62 661 TYR A C 1
ATOM 4900 O O . TYR A 1 661 ? 21.316 -7.579 -39.267 1.00 69.62 661 TYR A O 1
ATOM 4908 N N . GLY A 1 662 ? 21.197 -7.589 -41.499 1.00 66.56 662 GLY A N 1
ATOM 4909 C CA . GLY A 1 662 ? 19.965 -8.376 -41.570 1.00 66.56 662 GLY A CA 1
ATOM 4910 C C . GLY A 1 662 ? 19.549 -8.733 -42.999 1.00 66.56 662 GLY A C 1
ATOM 4911 O O . GLY A 1 662 ? 20.217 -8.356 -43.960 1.00 66.56 662 GLY A O 1
ATOM 4912 N N . ASN A 1 663 ? 18.424 -9.447 -43.115 1.00 58.12 663 ASN A N 1
ATOM 4913 C CA . ASN A 1 663 ? 17.853 -9.930 -44.385 1.00 58.12 663 ASN A CA 1
ATOM 4914 C C . ASN A 1 663 ? 17.117 -8.840 -45.198 1.00 58.12 663 ASN A C 1
ATOM 4916 O O . ASN A 1 663 ? 16.729 -9.079 -46.338 1.00 58.12 663 ASN A O 1
ATOM 4920 N N . TYR A 1 664 ? 16.920 -7.664 -44.604 1.00 64.69 664 TYR A N 1
ATOM 4921 C CA . TYR A 1 664 ? 16.354 -6.456 -45.211 1.00 64.69 664 TYR A CA 1
ATOM 4922 C C . TYR A 1 664 ? 17.378 -5.314 -45.118 1.00 64.69 664 TYR A C 1
ATOM 4924 O O . TYR A 1 664 ? 18.436 -5.499 -44.512 1.00 64.69 664 TYR A O 1
ATOM 4932 N N . PHE A 1 665 ? 17.060 -4.135 -45.670 1.00 64.12 665 PHE A N 1
ATOM 4933 C CA . PHE A 1 665 ? 17.925 -2.949 -45.628 1.00 64.12 665 PHE A CA 1
ATOM 4934 C C . PHE A 1 665 ? 18.560 -2.727 -44.243 1.00 64.12 665 PHE A C 1
ATOM 4936 O O . PHE A 1 665 ? 17.882 -2.714 -43.207 1.00 64.12 665 PHE A O 1
ATOM 4943 N N . TRP A 1 666 ? 19.878 -2.539 -44.240 1.00 75.25 666 TRP A N 1
ATOM 4944 C CA . TRP A 1 666 ? 20.665 -2.220 -43.054 1.00 75.25 666 TRP A CA 1
ATOM 4945 C C . TRP A 1 666 ? 20.403 -0.767 -42.651 1.00 75.25 666 TRP A C 1
ATOM 4947 O O . TRP A 1 666 ? 20.102 -0.498 -41.490 1.00 75.25 666 TRP A O 1
ATOM 4957 N N . VAL A 1 667 ? 20.403 0.152 -43.625 1.00 75.88 667 VAL A N 1
ATOM 4958 C CA . VAL A 1 667 ? 20.008 1.555 -43.429 1.00 75.88 667 VAL A CA 1
ATOM 4959 C C . VAL A 1 667 ? 19.083 2.013 -44.557 1.00 75.88 667 VAL A C 1
ATOM 4961 O O . VAL A 1 667 ? 19.437 1.949 -45.734 1.00 75.88 667 VAL A O 1
ATOM 4964 N N . THR A 1 668 ? 17.900 2.509 -44.195 1.00 78.31 668 THR A N 1
ATOM 4965 C CA . THR A 1 668 ? 16.950 3.158 -45.112 1.00 78.31 668 THR A CA 1
ATOM 4966 C C . THR A 1 668 ? 16.850 4.643 -44.789 1.00 78.31 668 THR A C 1
ATOM 4968 O O . THR A 1 668 ? 16.401 5.005 -43.702 1.00 78.31 668 THR A O 1
ATOM 4971 N N . ASN A 1 669 ? 17.230 5.505 -45.733 1.00 75.44 669 ASN A N 1
ATOM 4972 C CA . ASN A 1 669 ? 17.081 6.949 -45.626 1.00 75.44 669 ASN A CA 1
ATOM 4973 C C . ASN A 1 669 ? 15.957 7.477 -46.537 1.00 75.44 669 ASN A C 1
ATOM 4975 O O . ASN A 1 669 ? 16.118 7.568 -47.751 1.00 75.44 669 ASN A O 1
ATOM 4979 N N . GLY A 1 670 ? 14.827 7.863 -45.943 1.00 72.50 670 GLY A N 1
ATOM 4980 C CA . GLY A 1 670 ? 13.716 8.533 -46.625 1.00 72.50 670 GLY A CA 1
ATOM 4981 C C . GLY A 1 670 ? 13.755 10.066 -46.551 1.00 72.50 670 GLY A C 1
ATOM 4982 O O . GLY A 1 670 ? 12.694 10.687 -46.617 1.00 72.50 670 GLY A O 1
ATOM 4983 N N . THR A 1 671 ? 14.916 10.690 -46.323 1.00 66.12 671 THR A N 1
ATOM 4984 C CA . THR A 1 671 ? 15.060 12.148 -46.152 1.00 66.12 671 THR A CA 1
ATOM 4985 C C . THR A 1 671 ? 15.974 12.789 -47.202 1.00 66.12 671 THR A C 1
ATOM 4987 O O . THR A 1 671 ? 16.664 12.117 -47.965 1.00 66.12 671 THR A O 1
ATOM 4990 N N . SER A 1 672 ? 15.999 14.126 -47.213 1.00 63.03 672 SER A N 1
ATOM 4991 C CA . SER A 1 672 ? 17.021 14.927 -47.896 1.00 63.03 672 SER A CA 1
ATOM 4992 C C . SER A 1 672 ? 18.249 15.231 -47.021 1.00 63.03 672 SER A C 1
ATOM 4994 O O . SER A 1 672 ? 19.178 15.883 -47.492 1.00 63.03 672 SER A O 1
ATOM 4996 N N . THR A 1 673 ? 18.249 14.831 -45.745 1.00 61.25 673 THR A N 1
ATOM 4997 C CA . THR A 1 673 ? 19.400 14.971 -44.841 1.00 61.25 673 THR A CA 1
ATOM 4998 C C . THR A 1 673 ? 20.389 13.834 -45.086 1.00 61.25 673 THR A C 1
ATOM 5000 O O . THR A 1 673 ? 19.996 12.691 -45.319 1.00 61.25 673 THR A O 1
ATOM 5003 N N . GLY A 1 674 ? 21.685 14.144 -45.048 1.00 58.34 674 GLY A N 1
ATOM 5004 C CA . GLY A 1 674 ? 22.726 13.125 -45.132 1.00 58.34 674 GLY A CA 1
ATOM 5005 C C . GLY A 1 674 ? 22.665 12.182 -43.935 1.00 58.34 674 GLY A C 1
ATOM 5006 O O . GLY A 1 674 ? 22.630 12.638 -42.793 1.00 58.34 674 GLY A O 1
ATOM 5007 N N . VAL A 1 675 ? 22.673 10.876 -44.197 1.00 59.97 675 VAL A N 1
ATOM 5008 C CA . VAL A 1 675 ? 23.053 9.883 -43.187 1.00 59.97 675 VAL A CA 1
ATOM 5009 C C . VAL A 1 675 ? 24.547 9.667 -43.298 1.00 59.97 675 VAL A C 1
ATOM 5011 O O . VAL A 1 675 ? 25.029 9.346 -44.384 1.00 59.97 675 VAL A O 1
ATOM 5014 N N . TYR A 1 676 ? 25.244 9.826 -42.179 1.00 55.12 676 TYR A N 1
ATOM 5015 C CA . TYR A 1 676 ? 26.685 9.649 -42.076 1.00 55.12 676 TYR A CA 1
ATOM 5016 C C . TYR A 1 676 ? 26.947 8.307 -41.395 1.00 55.12 676 TYR A C 1
ATOM 5018 O O . TYR A 1 676 ? 26.615 8.111 -40.220 1.00 55.12 676 TYR A O 1
ATOM 5026 N N . ALA A 1 677 ? 27.458 7.354 -42.175 1.00 49.19 677 ALA A N 1
ATOM 5027 C CA . ALA A 1 677 ? 27.744 6.004 -41.720 1.00 49.19 677 ALA A CA 1
ATOM 5028 C C . ALA A 1 677 ? 29.131 5.564 -42.197 1.00 49.19 677 ALA A C 1
ATOM 5030 O O . ALA A 1 677 ? 29.328 5.242 -43.371 1.00 49.19 677 ALA A O 1
ATOM 5031 N N . ASP A 1 678 ? 30.077 5.520 -41.264 1.00 44.53 678 ASP A N 1
ATOM 5032 C CA . ASP A 1 678 ? 31.412 4.974 -41.500 1.00 44.53 678 ASP A CA 1
ATOM 5033 C C . ASP A 1 678 ? 31.361 3.441 -41.345 1.00 44.53 678 ASP A C 1
ATOM 5035 O O . ASP A 1 678 ? 30.909 2.906 -40.324 1.00 44.53 678 ASP A O 1
ATOM 5039 N N . LEU A 1 679 ? 31.751 2.706 -42.390 1.00 46.16 679 LEU A N 1
ATOM 5040 C CA . LEU A 1 679 ? 31.532 1.262 -42.514 1.00 46.16 679 LEU A CA 1
ATOM 5041 C C . LEU A 1 679 ? 32.624 0.446 -41.807 1.00 46.16 679 LEU A C 1
ATOM 5043 O O . LEU A 1 679 ? 33.337 -0.346 -42.428 1.00 46.16 679 LEU A O 1
ATOM 5047 N N . THR A 1 680 ? 32.725 0.593 -40.487 1.00 44.69 680 THR A N 1
ATOM 5048 C CA . THR A 1 680 ? 33.752 -0.046 -39.644 1.00 44.69 680 THR A CA 1
ATOM 5049 C C . THR A 1 680 ? 33.567 -1.568 -39.449 1.00 44.69 680 THR A C 1
ATOM 5051 O O . THR A 1 680 ? 33.255 -2.074 -38.376 1.00 44.69 680 THR A O 1
ATOM 5054 N N . TYR A 1 681 ? 33.905 -2.305 -40.511 1.00 41.75 681 TYR A N 1
ATOM 5055 C CA . TYR A 1 681 ? 34.320 -3.717 -40.556 1.00 41.75 681 TYR A CA 1
ATOM 5056 C C . TYR A 1 681 ? 33.280 -4.834 -40.287 1.00 41.75 681 TYR A C 1
ATOM 5058 O O . TYR A 1 681 ? 32.889 -5.135 -39.161 1.00 41.75 681 TYR A O 1
ATOM 5066 N N . TRP A 1 682 ? 32.968 -5.593 -41.348 1.00 45.44 682 TRP A N 1
ATOM 5067 C CA . TRP A 1 682 ? 31.996 -6.701 -41.374 1.00 45.44 682 TRP A CA 1
ATOM 5068 C C . TRP A 1 682 ? 32.655 -8.091 -41.422 1.00 45.44 682 TRP A C 1
ATOM 5070 O O . TRP A 1 682 ? 32.394 -8.880 -42.328 1.00 45.44 682 TRP A O 1
ATOM 5080 N N . ASN A 1 683 ? 33.527 -8.409 -40.459 1.00 35.72 683 ASN A N 1
ATOM 5081 C CA . ASN A 1 683 ? 34.237 -9.702 -40.327 1.00 35.72 683 ASN A CA 1
ATOM 5082 C C . ASN A 1 683 ? 35.163 -10.138 -41.494 1.00 35.72 683 ASN A C 1
ATOM 5084 O O . ASN A 1 683 ? 35.971 -11.044 -41.314 1.00 35.72 683 ASN A O 1
ATOM 5088 N N . SER A 1 684 ? 35.088 -9.506 -42.664 1.00 42.31 684 SER A N 1
ATOM 5089 C CA . SER A 1 684 ? 36.001 -9.618 -43.816 1.00 42.31 684 SER A CA 1
ATOM 5090 C C . SER A 1 684 ? 35.714 -8.446 -44.785 1.00 42.31 684 SER A C 1
ATOM 5092 O O . SER A 1 684 ? 35.029 -7.502 -44.390 1.00 42.31 684 SER A O 1
ATOM 5094 N N . CYS A 1 685 ? 36.191 -8.484 -46.040 1.00 42.44 685 CYS A N 1
ATOM 5095 C CA . CYS A 1 685 ? 35.781 -7.552 -47.113 1.00 42.44 685 CYS A CA 1
ATOM 5096 C C . CYS A 1 685 ? 34.687 -8.147 -48.046 1.00 42.44 685 CYS A C 1
ATOM 5098 O O . CYS A 1 685 ? 34.950 -8.308 -49.240 1.00 42.44 685 CYS A O 1
ATOM 5100 N N . PRO A 1 686 ? 33.454 -8.467 -47.602 1.00 45.22 686 PRO A N 1
ATOM 5101 C CA . PRO A 1 686 ? 32.328 -8.425 -48.517 1.00 45.22 686 PRO A CA 1
ATOM 5102 C C . PRO A 1 686 ? 31.938 -6.955 -48.696 1.00 45.22 686 PRO A C 1
ATOM 5104 O O . PRO A 1 686 ? 31.688 -6.238 -47.723 1.00 45.22 686 PRO A O 1
ATOM 5107 N N . THR A 1 687 ? 31.842 -6.490 -49.938 1.00 52.62 687 THR A N 1
ATOM 5108 C CA . THR A 1 687 ? 31.030 -5.304 -50.205 1.00 52.62 687 THR A CA 1
ATOM 5109 C C . THR A 1 687 ? 29.612 -5.584 -49.692 1.00 52.62 687 THR A C 1
ATOM 5111 O O . THR A 1 687 ? 29.076 -6.664 -49.965 1.00 52.62 687 THR A O 1
ATOM 5114 N N . PRO A 1 688 ? 28.981 -4.661 -48.941 1.00 55.97 688 PRO A N 1
ATOM 5115 C CA . PRO A 1 688 ? 27.573 -4.797 -48.602 1.00 55.97 688 PRO A CA 1
ATOM 5116 C C . PRO A 1 688 ? 26.769 -5.044 -49.885 1.00 55.97 688 PRO A C 1
ATOM 5118 O O . PRO A 1 688 ? 27.054 -4.384 -50.892 1.00 55.97 688 PRO A O 1
ATOM 5121 N N . PRO A 1 689 ? 25.777 -5.956 -49.888 1.00 59.31 689 PRO A N 1
ATOM 5122 C CA . PRO A 1 689 ? 24.882 -6.103 -51.029 1.00 59.31 689 PRO A CA 1
ATOM 5123 C C . PRO A 1 689 ? 24.340 -4.731 -51.440 1.00 59.31 689 PRO A C 1
ATOM 5125 O O . PRO A 1 689 ? 24.054 -3.910 -50.572 1.00 59.31 689 PRO A O 1
ATOM 5128 N N . ALA A 1 690 ? 24.151 -4.463 -52.734 1.00 58.66 690 ALA A N 1
ATOM 5129 C CA . ALA A 1 690 ? 23.635 -3.157 -53.171 1.00 58.66 690 ALA A CA 1
ATOM 5130 C C . ALA A 1 690 ? 22.282 -2.802 -52.508 1.00 58.66 690 ALA A C 1
ATOM 5132 O O . ALA A 1 690 ? 21.998 -1.636 -52.263 1.00 58.66 690 ALA A O 1
ATOM 5133 N N . ALA A 1 691 ? 21.498 -3.821 -52.133 1.00 62.53 691 ALA A N 1
ATOM 5134 C CA . ALA A 1 691 ? 20.254 -3.717 -51.369 1.00 62.53 691 ALA A CA 1
ATOM 5135 C C . ALA A 1 691 ? 20.427 -3.555 -49.836 1.00 62.53 691 ALA A C 1
ATOM 5137 O O . ALA A 1 691 ? 19.450 -3.641 -49.100 1.00 62.53 691 ALA A O 1
ATOM 5138 N N . ALA A 1 692 ? 21.641 -3.345 -49.318 1.00 64.06 692 ALA A N 1
ATOM 5139 C CA . ALA A 1 692 ? 21.877 -3.054 -47.900 1.00 64.06 692 ALA A CA 1
ATOM 5140 C C . ALA A 1 692 ? 21.531 -1.600 -47.533 1.00 64.06 692 ALA A C 1
ATOM 5142 O O . ALA A 1 692 ? 21.181 -1.321 -46.387 1.00 64.06 692 ALA A O 1
ATOM 5143 N N . PHE A 1 693 ? 21.590 -0.683 -48.502 1.00 73.62 693 PHE A N 1
ATOM 5144 C CA . PHE A 1 693 ? 21.345 0.746 -48.311 1.00 73.62 693 PHE A CA 1
ATOM 5145 C C . PHE A 1 693 ? 20.243 1.234 -49.249 1.00 73.62 693 PHE A C 1
ATOM 5147 O O . PHE A 1 693 ? 20.151 0.788 -50.391 1.00 73.62 693 PHE A O 1
ATOM 5154 N N . ASN A 1 694 ? 19.418 2.165 -48.774 1.00 72.19 694 ASN A N 1
ATOM 5155 C CA . ASN A 1 694 ? 18.392 2.829 -49.575 1.00 72.19 694 ASN A CA 1
ATOM 5156 C C . ASN A 1 694 ? 18.391 4.336 -49.279 1.00 72.19 694 ASN A C 1
ATOM 5158 O O . ASN A 1 694 ? 18.484 4.726 -48.116 1.00 72.19 694 ASN A O 1
ATOM 5162 N N . GLY A 1 695 ? 18.273 5.169 -50.315 1.00 70.19 695 GLY A N 1
ATOM 5163 C CA . GLY A 1 695 ? 18.362 6.631 -50.219 1.00 70.19 695 GLY A CA 1
ATOM 5164 C C . GLY A 1 695 ? 19.786 7.182 -50.054 1.00 70.19 695 GLY A C 1
ATOM 5165 O O . GLY A 1 695 ? 20.776 6.468 -50.217 1.00 70.19 695 GLY A O 1
ATOM 5166 N N . THR A 1 696 ? 19.891 8.479 -49.751 1.00 67.31 696 THR A N 1
ATOM 5167 C CA . THR A 1 696 ? 21.173 9.198 -49.647 1.00 67.31 696 THR A CA 1
ATOM 5168 C C . THR A 1 696 ? 21.914 8.820 -48.364 1.00 67.31 696 THR A C 1
ATOM 5170 O O . THR A 1 696 ? 21.693 9.411 -47.305 1.00 67.31 696 THR A O 1
ATOM 5173 N N . VAL A 1 697 ? 22.800 7.830 -48.454 1.00 65.06 697 VAL A N 1
ATOM 5174 C CA . VAL A 1 697 ? 23.702 7.426 -47.368 1.00 65.06 697 VAL A CA 1
ATOM 5175 C C . VAL A 1 697 ? 25.137 7.726 -47.790 1.00 65.06 697 VAL A C 1
ATOM 5177 O O . VAL A 1 697 ? 25.629 7.159 -48.770 1.00 65.06 697 VAL A O 1
ATOM 5180 N N . TYR A 1 698 ? 25.803 8.613 -47.050 1.00 56.56 698 TYR A N 1
ATOM 5181 C CA . TYR A 1 698 ? 27.239 8.829 -47.174 1.00 56.56 698 TYR A CA 1
ATOM 5182 C C . TYR A 1 698 ? 27.949 7.641 -46.527 1.00 56.56 698 TYR A C 1
ATOM 5184 O O . TYR A 1 698 ? 27.669 7.283 -45.382 1.00 56.56 698 TYR A O 1
ATOM 5192 N N . ARG A 1 699 ? 28.799 6.986 -47.320 1.00 57.62 699 ARG A N 1
ATOM 5193 C CA . ARG A 1 699 ? 29.488 5.741 -46.985 1.00 57.62 699 ARG A CA 1
ATOM 5194 C C . ARG A 1 699 ? 30.980 5.994 -47.092 1.00 57.62 699 ARG A C 1
ATOM 5196 O O . ARG A 1 699 ? 31.476 6.095 -48.213 1.00 57.62 699 ARG A O 1
ATOM 5203 N N . ASP A 1 700 ? 31.669 6.029 -45.963 1.00 46.38 700 ASP A N 1
ATOM 5204 C CA . ASP A 1 700 ? 33.112 5.814 -45.964 1.00 46.38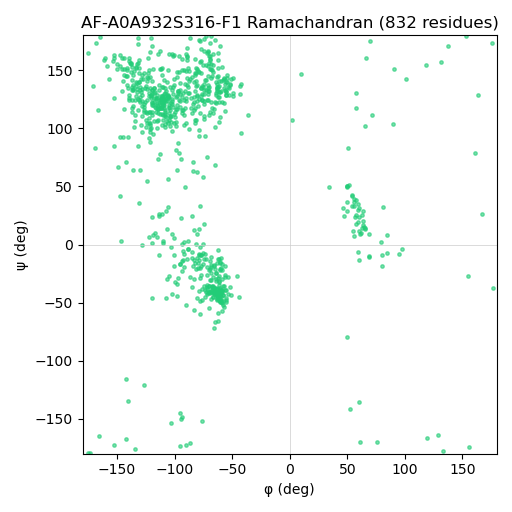 700 ASP A CA 1
ATOM 5205 C C . ASP A 1 700 ? 33.387 4.316 -45.836 1.00 46.38 700 ASP A C 1
ATOM 5207 O O . ASP A 1 700 ? 32.793 3.615 -45.014 1.00 46.38 700 ASP A O 1
ATOM 5211 N N . TYR A 1 701 ? 34.245 3.808 -46.719 1.00 46.53 701 TYR A N 1
ATOM 5212 C CA . TYR A 1 701 ? 34.691 2.418 -46.716 1.00 46.53 701 TYR A CA 1
ATOM 5213 C C . TYR A 1 701 ? 36.081 2.332 -46.072 1.00 46.53 701 TYR A C 1
ATOM 5215 O O . TYR A 1 701 ? 36.932 3.178 -46.363 1.00 46.53 701 TYR A O 1
ATOM 5223 N N . PRO A 1 702 ? 36.386 1.275 -45.295 1.00 41.06 702 PRO A N 1
ATOM 5224 C CA . PRO A 1 702 ? 37.748 1.017 -44.847 1.00 41.06 702 PRO A CA 1
ATOM 5225 C C . PRO A 1 702 ? 38.695 0.930 -46.049 1.00 41.06 702 PRO A C 1
ATOM 5227 O O . PRO A 1 702 ? 38.439 0.168 -46.990 1.00 41.06 702 PRO A O 1
ATOM 5230 N N . GLN A 1 703 ? 39.799 1.683 -46.024 1.00 36.09 703 GLN A N 1
ATOM 5231 C CA . GLN A 1 703 ? 40.786 1.642 -47.104 1.00 36.09 703 GLN A CA 1
ATOM 5232 C C . GLN A 1 703 ? 41.383 0.232 -47.230 1.00 36.09 703 GLN A C 1
ATOM 5234 O O . GLN A 1 703 ? 42.195 -0.190 -46.409 1.00 36.09 703 GLN A O 1
ATOM 5239 N N . GLY A 1 704 ? 40.971 -0.499 -48.270 1.00 39.25 704 GLY A N 1
ATOM 5240 C CA . GLY A 1 704 ? 41.450 -1.856 -48.548 1.00 39.25 704 GLY A CA 1
ATOM 5241 C C . GLY A 1 704 ? 40.493 -2.739 -49.354 1.00 39.25 704 GLY A C 1
ATOM 5242 O O . GLY A 1 704 ? 40.960 -3.612 -50.083 1.00 39.25 704 GLY A O 1
ATOM 5243 N N . CYS A 1 705 ? 39.175 -2.517 -49.291 1.00 38.66 705 CYS A N 1
ATOM 5244 C CA . CYS A 1 705 ? 38.217 -3.309 -50.073 1.00 38.66 705 CYS A CA 1
ATOM 5245 C C . CYS A 1 705 ? 38.015 -2.689 -51.475 1.00 38.66 705 CYS A C 1
ATOM 5247 O O . CYS A 1 705 ? 37.276 -1.720 -51.633 1.00 38.66 705 CYS A O 1
ATOM 5249 N N . GLY A 1 706 ? 38.682 -3.229 -52.501 1.00 43.47 706 GLY A N 1
ATOM 5250 C CA . GLY A 1 706 ? 38.607 -2.706 -53.872 1.00 43.47 706 GLY A CA 1
ATOM 5251 C C . GLY A 1 706 ? 37.237 -2.906 -54.538 1.00 43.47 706 GLY A C 1
ATOM 5252 O O . GLY A 1 706 ? 36.782 -4.037 -54.696 1.00 43.47 706 GLY A O 1
ATOM 5253 N N . GLY A 1 707 ? 36.616 -1.811 -54.985 1.00 30.12 707 GLY A N 1
ATOM 5254 C CA . GLY A 1 707 ? 35.374 -1.795 -55.764 1.00 30.12 707 GLY A CA 1
ATOM 5255 C C . GLY A 1 707 ? 35.393 -0.648 -56.777 1.00 30.12 707 GLY A C 1
ATOM 5256 O O . GLY A 1 707 ? 35.780 0.466 -56.443 1.00 30.12 707 GLY A O 1
ATOM 5257 N N . ILE A 1 708 ? 35.042 -0.942 -58.029 1.00 30.17 708 ILE A N 1
ATOM 5258 C CA . ILE A 1 708 ? 35.205 -0.045 -59.185 1.00 30.17 708 ILE A CA 1
ATOM 5259 C C . ILE A 1 708 ? 34.043 0.959 -59.254 1.00 30.17 708 ILE A C 1
ATOM 5261 O O . ILE A 1 708 ? 32.886 0.540 -59.225 1.00 30.17 708 ILE A O 1
ATOM 5265 N N . GLU A 1 709 ? 34.327 2.253 -59.434 1.00 26.19 709 GLU A N 1
ATOM 5266 C CA . GLU A 1 709 ? 33.305 3.245 -59.806 1.00 26.19 709 GLU A CA 1
ATOM 5267 C C . GLU A 1 709 ? 33.123 3.358 -61.332 1.00 26.19 709 GLU A C 1
ATOM 5269 O O . GLU A 1 709 ? 34.110 3.495 -62.062 1.00 26.19 709 GLU A O 1
ATOM 5274 N N . PRO A 1 710 ? 31.874 3.399 -61.830 1.00 25.81 710 PRO A N 1
ATOM 5275 C CA . PRO A 1 710 ? 31.549 3.912 -63.155 1.00 25.81 710 PRO A CA 1
ATOM 5276 C C . PRO A 1 710 ? 31.015 5.366 -63.112 1.00 25.81 710 PRO A C 1
ATOM 5278 O O . PRO A 1 710 ? 29.930 5.614 -62.596 1.00 25.81 710 PRO A O 1
ATOM 5281 N N . ILE A 1 711 ? 31.803 6.290 -63.688 1.00 23.95 711 ILE A N 1
ATOM 5282 C CA . ILE A 1 711 ? 31.487 7.455 -64.573 1.00 23.95 711 ILE A CA 1
ATOM 5283 C C . ILE A 1 711 ? 29.983 7.848 -64.760 1.00 23.95 711 ILE A C 1
ATOM 5285 O O . ILE A 1 711 ? 29.135 6.974 -64.870 1.00 23.95 711 ILE A O 1
ATOM 5289 N N . VAL A 1 712 ? 29.520 9.105 -64.944 1.00 22.72 712 VAL A N 1
ATOM 5290 C CA . VAL A 1 712 ? 30.076 10.351 -65.545 1.00 22.72 712 VAL A CA 1
ATOM 5291 C C . VAL A 1 712 ? 29.284 11.594 -65.065 1.00 22.72 712 VAL A C 1
ATOM 5293 O O . VAL A 1 712 ? 28.085 11.483 -64.822 1.00 22.72 712 VAL A O 1
ATOM 5296 N N . VAL A 1 713 ? 29.862 12.808 -65.129 1.00 22.94 713 VAL A N 1
ATOM 5297 C CA . VAL A 1 713 ? 29.096 14.033 -65.479 1.00 22.94 713 VAL A CA 1
ATOM 5298 C C . VAL A 1 713 ? 29.833 14.837 -66.560 1.00 22.94 713 VAL A C 1
ATOM 5300 O O . VAL A 1 713 ? 30.921 15.353 -66.328 1.00 22.94 713 VAL A O 1
ATOM 5303 N N . HIS A 1 714 ? 29.231 14.971 -67.746 1.00 24.38 714 HIS A N 1
ATOM 5304 C CA . HIS A 1 714 ? 29.720 15.858 -68.808 1.00 24.38 714 HIS A CA 1
ATOM 5305 C C . HIS A 1 714 ? 29.173 17.280 -68.638 1.00 24.38 714 HIS A C 1
ATOM 5307 O O . HIS A 1 714 ? 27.970 17.443 -68.430 1.00 24.38 714 HIS A O 1
ATOM 5313 N N . ARG A 1 715 ? 29.995 18.297 -68.935 1.00 25.95 715 ARG A N 1
ATOM 5314 C CA . ARG A 1 715 ? 29.549 19.499 -69.667 1.00 25.95 715 ARG A CA 1
ATOM 5315 C C . ARG A 1 715 ? 30.609 19.933 -70.682 1.00 25.95 715 ARG A C 1
ATOM 5317 O O . ARG A 1 715 ? 31.773 20.084 -70.335 1.00 25.95 715 ARG A O 1
ATOM 5324 N N . LYS A 1 716 ? 30.178 20.124 -71.932 1.00 25.11 716 LYS A N 1
ATOM 5325 C CA . LYS A 1 716 ? 30.892 20.875 -72.974 1.00 25.11 716 LYS A CA 1
ATOM 5326 C C . LYS A 1 716 ? 30.350 22.301 -72.984 1.00 25.11 716 LYS A C 1
ATOM 5328 O O . LYS A 1 716 ? 29.132 22.449 -73.005 1.00 25.11 716 LYS A O 1
ATOM 5333 N N . ASN A 1 717 ? 31.233 23.286 -73.124 1.00 30.47 717 ASN A N 1
ATOM 5334 C CA . ASN A 1 717 ? 30.894 24.626 -73.601 1.00 30.47 717 ASN A CA 1
ATOM 5335 C C . ASN A 1 717 ? 31.949 25.076 -74.638 1.00 30.47 717 ASN A C 1
ATOM 5337 O O . ASN A 1 717 ? 33.069 25.420 -74.289 1.00 30.47 717 ASN A O 1
ATOM 5341 N N . ASP A 1 718 ? 31.589 24.980 -75.916 1.00 35.66 718 ASP A N 1
ATOM 5342 C CA . ASP A 1 718 ? 31.803 25.930 -77.024 1.00 35.66 718 ASP A CA 1
ATOM 5343 C C . ASP A 1 718 ? 33.077 26.810 -77.129 1.00 35.66 718 ASP A C 1
ATOM 5345 O O . ASP A 1 718 ? 32.967 27.991 -77.447 1.00 35.66 718 ASP A O 1
ATOM 5349 N N . SER A 1 719 ? 34.285 26.252 -77.001 1.00 36.03 719 SER A N 1
ATOM 5350 C CA . SER A 1 719 ? 35.495 26.761 -77.697 1.00 36.03 719 SER A CA 1
ATOM 5351 C C . SER A 1 719 ? 36.648 25.758 -77.571 1.00 36.03 719 SER A C 1
ATOM 5353 O O . SER A 1 719 ? 37.451 25.840 -76.646 1.00 36.03 719 SER A O 1
ATOM 5355 N N . GLY A 1 720 ? 36.683 24.745 -78.439 1.00 40.31 720 GLY A N 1
ATOM 5356 C CA . GLY A 1 720 ? 37.617 23.627 -78.289 1.00 40.31 720 GLY A CA 1
ATOM 5357 C C . GLY A 1 720 ? 39.077 24.003 -78.544 1.00 40.31 720 GLY A C 1
ATOM 5358 O O . GLY A 1 720 ? 39.431 24.220 -79.694 1.00 40.31 720 GLY A O 1
ATOM 5359 N N . ASP A 1 721 ? 39.888 23.988 -77.485 1.00 29.00 721 ASP A N 1
ATOM 5360 C CA . ASP A 1 721 ? 41.335 23.732 -77.492 1.00 29.00 721 ASP A CA 1
ATOM 5361 C C . ASP A 1 721 ? 41.764 23.244 -76.091 1.00 29.00 721 ASP A C 1
ATOM 5363 O O . ASP A 1 721 ? 41.227 23.692 -75.074 1.00 29.00 721 ASP A O 1
ATOM 5367 N N . GLU A 1 722 ? 42.706 22.299 -76.018 1.00 28.48 722 GLU A N 1
ATOM 5368 C CA . GLU A 1 722 ? 43.227 21.754 -74.754 1.00 28.48 722 GLU A CA 1
ATOM 5369 C C . GLU A 1 722 ? 44.480 22.511 -74.286 1.00 28.48 722 GLU A C 1
ATOM 5371 O O . GLU A 1 722 ? 45.458 22.600 -75.027 1.00 28.48 722 GLU A O 1
ATOM 5376 N N . GLN A 1 723 ? 44.518 22.945 -73.018 1.00 26.06 723 GLN A N 1
ATOM 5377 C CA . GLN A 1 723 ? 45.783 23.195 -72.312 1.00 26.06 723 GLN A CA 1
ATOM 5378 C C . GLN A 1 723 ? 45.774 22.673 -70.866 1.00 26.06 723 GLN A C 1
ATOM 5380 O O . GLN A 1 723 ? 45.040 23.141 -69.997 1.00 26.06 723 GLN A O 1
ATOM 5385 N N . LEU A 1 724 ? 46.674 21.720 -70.621 1.00 24.77 724 LEU A N 1
ATOM 5386 C CA . LEU A 1 724 ? 47.315 21.442 -69.330 1.00 24.77 724 LEU A CA 1
ATOM 5387 C C . LEU A 1 724 ? 48.314 22.602 -69.033 1.00 24.77 724 LEU A C 1
ATOM 5389 O O . LEU A 1 724 ? 48.833 23.187 -69.976 1.00 24.77 724 LEU A O 1
ATOM 5393 N N . GLN A 1 725 ? 48.683 22.979 -67.800 1.00 27.84 725 GLN A N 1
ATOM 5394 C CA . GLN A 1 725 ? 48.529 22.296 -66.510 1.00 27.84 725 GLN A CA 1
ATOM 5395 C C . GLN A 1 725 ? 48.747 23.216 -65.279 1.00 27.84 725 GLN A C 1
ATOM 5397 O O . GLN A 1 725 ? 49.237 24.339 -65.404 1.00 27.84 725 GLN A O 1
ATOM 5402 N N . SER A 1 726 ? 48.564 22.583 -64.101 1.00 24.64 726 SER A N 1
ATOM 5403 C CA . SER A 1 726 ? 48.988 22.897 -62.714 1.00 24.64 726 SER A CA 1
ATOM 5404 C C . SER A 1 726 ? 47.892 23.514 -61.825 1.00 24.64 726 SER A C 1
ATOM 5406 O O . SER A 1 726 ? 47.060 24.262 -62.323 1.00 24.64 726 SER A O 1
ATOM 5408 N N . VAL A 1 727 ? 47.766 23.207 -60.522 1.00 26.23 727 VAL A N 1
ATOM 5409 C CA . VAL A 1 727 ? 48.513 22.324 -59.570 1.00 26.23 727 VAL A CA 1
ATOM 5410 C C . VAL A 1 727 ? 47.470 21.500 -58.735 1.00 26.23 727 VAL A C 1
ATOM 5412 O O . VAL A 1 727 ? 46.289 21.600 -59.045 1.00 26.23 727 VAL A O 1
ATOM 5415 N N . SER A 1 728 ? 47.717 20.650 -57.716 1.00 25.08 728 SER A N 1
ATOM 5416 C CA . SER A 1 728 ? 48.845 20.455 -56.775 1.00 25.08 728 SER A CA 1
ATOM 5417 C C . SER A 1 728 ? 49.151 18.965 -56.423 1.00 25.08 728 SER A C 1
ATOM 5419 O O . SER A 1 728 ? 49.615 18.245 -57.301 1.00 25.08 728 SER A O 1
ATOM 5421 N N . ALA A 1 729 ? 48.994 18.535 -55.156 1.00 35.69 729 ALA A N 1
ATOM 5422 C CA . ALA A 1 729 ? 49.479 17.282 -54.533 1.00 35.69 729 ALA A CA 1
ATOM 5423 C C . ALA A 1 729 ? 48.693 16.940 -53.235 1.00 35.69 729 ALA A C 1
ATOM 5425 O O . ALA A 1 729 ? 48.122 17.856 -52.637 1.00 35.69 729 ALA A O 1
ATOM 5426 N N . GLY A 1 730 ? 48.688 15.683 -52.739 1.00 34.00 730 GLY A N 1
ATOM 5427 C CA . GLY A 1 730 ? 47.997 15.392 -51.462 1.00 34.00 730 GLY A CA 1
ATOM 5428 C C . GLY A 1 730 ? 47.703 13.955 -50.979 1.00 34.00 730 GLY A C 1
ATOM 5429 O O . GLY A 1 730 ? 46.746 13.803 -50.227 1.00 34.00 730 GLY A O 1
ATOM 5430 N N . THR A 1 731 ? 48.444 12.903 -51.356 1.00 39.50 731 THR A N 1
ATOM 5431 C CA . THR A 1 731 ? 48.536 11.600 -50.610 1.00 39.50 731 THR A CA 1
ATOM 5432 C C . THR A 1 731 ? 49.410 10.596 -51.359 1.00 39.50 731 THR A C 1
ATOM 5434 O O . THR A 1 731 ? 50.191 9.862 -50.748 1.00 39.50 731 THR A O 1
ATOM 5437 N N . SER A 1 732 ? 49.314 10.603 -52.690 1.00 51.66 732 SER A N 1
ATOM 5438 C CA . SER A 1 732 ? 50.141 9.817 -53.611 1.00 51.66 732 SER A CA 1
ATOM 5439 C C . SER A 1 732 ? 51.640 9.994 -53.344 1.00 51.66 732 SER A C 1
ATOM 5441 O O . SER A 1 732 ? 52.407 9.032 -53.414 1.00 51.66 732 SER A O 1
ATOM 5443 N N . GLU A 1 733 ? 52.057 11.207 -52.976 1.00 49.22 733 GLU A N 1
ATOM 5444 C CA . GLU A 1 733 ? 53.450 11.578 -52.733 1.00 49.22 733 GLU A CA 1
ATOM 5445 C C . GLU A 1 733 ? 54.023 10.885 -51.496 1.00 49.22 733 GLU A C 1
ATOM 5447 O O . GLU A 1 733 ? 55.185 10.502 -51.512 1.00 49.22 733 GLU A O 1
ATOM 5452 N N . ALA A 1 734 ? 53.237 10.669 -50.436 1.00 47.69 734 ALA A N 1
ATOM 5453 C CA . ALA A 1 734 ? 53.743 10.048 -49.210 1.00 47.69 734 ALA A CA 1
ATOM 5454 C C . ALA A 1 734 ? 54.084 8.564 -49.428 1.00 47.69 734 ALA A C 1
ATOM 5456 O O . ALA A 1 734 ? 55.141 8.097 -49.006 1.00 47.69 734 ALA A O 1
ATOM 5457 N N . ILE A 1 735 ? 53.235 7.835 -50.160 1.00 53.84 735 ILE A N 1
ATOM 5458 C CA . ILE A 1 735 ? 53.490 6.432 -50.520 1.00 53.84 735 ILE A CA 1
ATOM 5459 C C . ILE A 1 735 ? 54.607 6.330 -51.572 1.00 53.84 735 ILE A C 1
ATOM 5461 O O . ILE A 1 735 ? 55.421 5.407 -51.504 1.00 53.84 735 ILE A O 1
ATOM 5465 N N . GLN A 1 736 ? 54.710 7.281 -52.509 1.00 55.66 736 GLN A N 1
ATOM 5466 C CA . GLN A 1 736 ? 55.864 7.357 -53.414 1.00 55.66 736 GLN A CA 1
ATOM 5467 C C . GLN A 1 736 ? 57.168 7.688 -52.670 1.00 55.66 736 GLN A C 1
ATOM 5469 O O . GLN A 1 736 ? 58.191 7.074 -52.958 1.00 55.66 736 GLN A O 1
ATOM 5474 N N . MET A 1 737 ? 57.136 8.570 -51.668 1.00 58.00 737 MET A N 1
ATOM 5475 C CA . MET A 1 737 ? 58.292 8.919 -50.838 1.00 58.00 737 MET A CA 1
ATOM 5476 C C . MET A 1 737 ? 58.745 7.731 -49.985 1.00 58.00 737 MET A C 1
ATOM 5478 O O . MET A 1 737 ? 59.936 7.444 -49.949 1.00 58.00 737 MET A O 1
ATOM 5482 N N . ILE A 1 738 ? 57.822 6.963 -49.391 1.00 65.69 738 ILE A N 1
ATOM 5483 C CA . ILE A 1 738 ? 58.147 5.702 -48.700 1.00 65.69 738 ILE A CA 1
ATOM 5484 C C . ILE A 1 738 ? 58.810 4.711 -49.671 1.00 65.69 738 ILE A C 1
ATOM 5486 O O . ILE A 1 738 ? 59.883 4.190 -49.372 1.00 65.69 738 ILE A O 1
ATOM 5490 N N . LYS A 1 739 ? 58.243 4.500 -50.869 1.00 67.56 739 LYS A N 1
ATOM 5491 C CA . LYS A 1 739 ? 58.843 3.632 -51.903 1.00 67.56 739 LYS A CA 1
ATOM 5492 C C . LYS A 1 739 ? 60.224 4.121 -52.363 1.00 67.56 739 LYS A C 1
ATOM 5494 O O . LYS A 1 739 ? 61.112 3.301 -52.582 1.00 67.56 739 LYS A O 1
ATOM 5499 N N . HIS A 1 740 ? 60.429 5.432 -52.474 1.00 69.38 740 HIS A N 1
ATOM 5500 C CA . HIS A 1 740 ? 61.709 6.025 -52.864 1.00 69.38 740 HIS A CA 1
ATOM 5501 C C . HIS A 1 740 ? 62.771 5.905 -51.758 1.00 69.38 740 HIS A C 1
ATOM 5503 O O . HIS A 1 740 ? 63.897 5.506 -52.039 1.00 69.38 740 HIS A O 1
ATOM 5509 N N . LEU A 1 741 ? 62.411 6.153 -50.495 1.00 71.62 741 LEU A N 1
ATOM 5510 C CA . LEU A 1 741 ? 63.297 5.953 -49.340 1.00 71.62 741 LEU A CA 1
ATOM 5511 C C . LEU A 1 741 ? 63.726 4.481 -49.212 1.00 71.62 741 LEU A C 1
ATOM 5513 O O . LEU A 1 741 ? 64.904 4.200 -49.005 1.00 71.62 741 LEU A O 1
ATOM 5517 N N . LEU A 1 742 ? 62.799 3.539 -49.423 1.00 75.88 742 LEU A N 1
ATOM 5518 C CA . LEU A 1 742 ? 63.095 2.102 -49.486 1.00 75.88 742 LEU A CA 1
ATOM 5519 C C . LEU A 1 742 ? 64.038 1.744 -50.643 1.00 75.88 742 LEU A C 1
ATOM 5521 O O . LEU A 1 742 ? 64.959 0.945 -50.469 1.00 75.88 742 LEU A O 1
ATOM 5525 N N . TYR A 1 743 ? 63.842 2.346 -51.817 1.00 75.25 743 TYR A N 1
ATOM 5526 C CA . TYR A 1 743 ? 64.737 2.170 -52.960 1.00 75.25 743 TYR A CA 1
ATOM 5527 C C . TYR A 1 743 ? 66.153 2.693 -52.667 1.00 75.25 743 TYR A C 1
ATOM 5529 O O . TYR A 1 743 ? 67.123 1.998 -52.965 1.00 75.25 743 TYR A O 1
ATOM 5537 N N . LEU A 1 744 ? 66.290 3.865 -52.035 1.00 69.50 744 LEU A N 1
ATOM 5538 C CA . LEU A 1 744 ? 67.588 4.446 -51.667 1.00 69.50 744 LEU A CA 1
ATOM 5539 C C . LEU A 1 744 ? 68.353 3.574 -50.661 1.00 69.50 744 LEU A C 1
ATOM 5541 O O . LEU A 1 744 ? 69.531 3.295 -50.884 1.00 69.50 744 LEU A O 1
ATOM 5545 N N . ILE A 1 745 ? 67.681 3.092 -49.607 1.00 77.12 745 ILE A N 1
ATOM 5546 C CA . ILE A 1 745 ? 68.276 2.217 -48.577 1.00 77.12 745 ILE A CA 1
ATOM 5547 C C . ILE A 1 745 ? 68.822 0.918 -49.188 1.00 77.12 745 ILE A C 1
ATOM 5549 O O . ILE A 1 745 ? 69.900 0.467 -48.804 1.00 77.12 745 ILE A O 1
ATOM 5553 N N . ASN A 1 746 ? 68.100 0.331 -50.148 1.00 73.38 746 ASN A N 1
ATOM 5554 C CA . ASN A 1 746 ? 68.492 -0.929 -50.783 1.00 73.38 746 ASN A CA 1
ATOM 5555 C C . ASN A 1 746 ? 69.515 -0.760 -51.920 1.00 73.38 746 ASN A C 1
ATOM 5557 O O . ASN A 1 746 ? 70.300 -1.674 -52.158 1.00 73.38 746 ASN A O 1
ATOM 5561 N N . SER A 1 747 ? 69.513 0.379 -52.623 1.00 70.62 747 SER A N 1
ATOM 5562 C CA . SER A 1 747 ? 70.323 0.568 -53.841 1.00 70.62 747 SER A CA 1
ATOM 5563 C C . SER A 1 747 ? 71.647 1.296 -53.600 1.00 70.62 747 SER A C 1
ATOM 5565 O O . SER A 1 747 ? 72.624 0.989 -54.272 1.00 70.62 747 SER A O 1
ATOM 5567 N N . ASN A 1 748 ? 71.698 2.249 -52.659 1.00 69.50 748 ASN A N 1
ATOM 5568 C CA . ASN A 1 748 ? 72.883 3.074 -52.369 1.00 69.50 748 ASN A CA 1
ATOM 5569 C C . ASN A 1 748 ? 73.111 3.215 -50.845 1.00 69.50 748 ASN A C 1
ATOM 5571 O O . ASN A 1 748 ? 73.019 4.315 -50.293 1.00 69.50 748 ASN A O 1
ATOM 5575 N N . PRO A 1 749 ? 73.398 2.110 -50.131 1.00 65.44 749 PRO A N 1
ATOM 5576 C CA . PRO A 1 749 ? 73.332 2.072 -48.670 1.00 65.44 749 PRO A CA 1
ATOM 5577 C C . PRO A 1 749 ? 74.325 3.001 -47.943 1.00 65.44 749 PRO A C 1
ATOM 5579 O O . PRO A 1 749 ? 73.999 3.509 -46.873 1.00 65.44 749 PRO A O 1
ATOM 5582 N N . ASP A 1 750 ? 75.509 3.271 -48.502 1.00 66.44 750 ASP A N 1
ATOM 5583 C CA . ASP A 1 750 ? 76.520 4.123 -47.846 1.00 66.44 750 ASP A CA 1
ATOM 5584 C C . ASP A 1 750 ? 76.246 5.636 -47.950 1.00 66.44 750 ASP A C 1
ATOM 5586 O O . ASP A 1 750 ? 76.845 6.423 -47.212 1.00 66.44 750 ASP A O 1
ATOM 5590 N N . SER A 1 751 ? 75.321 6.051 -48.822 1.00 64.12 751 SER A N 1
ATOM 5591 C CA . SER A 1 751 ? 74.944 7.455 -49.059 1.00 64.12 751 SER A CA 1
ATOM 5592 C C . SER A 1 751 ? 73.469 7.769 -48.757 1.00 64.12 751 SER A C 1
ATOM 5594 O O . SER A 1 751 ? 73.019 8.884 -49.011 1.00 64.12 751 SER A O 1
ATOM 5596 N N . ALA A 1 752 ? 72.728 6.821 -48.169 1.00 63.75 752 ALA A N 1
ATOM 5597 C CA . ALA A 1 752 ? 71.315 6.945 -47.788 1.00 63.75 752 ALA A CA 1
ATOM 5598 C C . ALA A 1 752 ? 71.101 7.104 -46.261 1.00 63.75 752 ALA A C 1
ATOM 5600 O O . ALA A 1 752 ? 70.104 6.646 -45.704 1.00 63.75 752 ALA A O 1
ATOM 5601 N N . ASP A 1 753 ? 72.031 7.748 -45.552 1.00 62.91 753 ASP A N 1
ATOM 5602 C CA . ASP A 1 753 ? 72.029 7.865 -44.083 1.00 62.91 753 ASP A CA 1
ATOM 5603 C C . ASP A 1 753 ? 70.918 8.764 -43.505 1.00 62.91 753 ASP A C 1
ATOM 5605 O O . ASP A 1 753 ? 70.533 8.613 -42.345 1.00 62.91 753 ASP A O 1
ATOM 5609 N N . TYR A 1 754 ? 70.361 9.667 -44.307 1.00 64.31 754 TYR A N 1
ATOM 5610 C CA . TYR A 1 754 ? 69.161 10.447 -43.983 1.00 64.31 754 TYR A CA 1
ATOM 5611 C C . TYR A 1 754 ? 67.854 9.656 -44.182 1.00 64.31 754 TYR A C 1
ATOM 5613 O O . TYR A 1 754 ? 66.808 10.052 -43.661 1.00 64.31 754 TYR A O 1
ATOM 5621 N N . ALA A 1 755 ? 67.891 8.531 -44.908 1.00 70.50 755 ALA A N 1
ATOM 5622 C CA . ALA A 1 755 ? 66.682 7.833 -45.333 1.00 70.50 755 ALA A CA 1
ATOM 5623 C C . ALA A 1 755 ? 66.013 7.035 -44.204 1.00 70.50 755 ALA A C 1
ATOM 5625 O O . ALA A 1 755 ? 64.790 7.060 -44.110 1.00 70.50 755 ALA A O 1
ATOM 5626 N N . ILE A 1 756 ? 66.773 6.379 -43.312 1.00 76.19 756 ILE A N 1
ATOM 5627 C CA . ILE A 1 756 ? 66.191 5.677 -42.148 1.00 76.19 756 ILE A CA 1
ATOM 5628 C C . ILE A 1 756 ? 65.484 6.655 -41.184 1.00 76.19 756 ILE A C 1
ATOM 5630 O O . ILE A 1 756 ? 64.339 6.371 -40.839 1.00 76.19 756 ILE A O 1
ATOM 5634 N N . PRO A 1 757 ? 66.066 7.810 -40.793 1.00 69.81 757 PRO A N 1
ATOM 5635 C CA . PRO A 1 757 ? 65.361 8.829 -40.006 1.00 69.81 757 PRO A CA 1
ATOM 5636 C C . PRO A 1 757 ? 64.053 9.326 -40.641 1.00 69.81 757 PRO A C 1
ATOM 5638 O O . PRO A 1 757 ? 63.023 9.365 -39.968 1.00 69.81 757 PRO A O 1
ATOM 5641 N N . MET A 1 758 ? 64.065 9.665 -41.939 1.00 68.38 758 MET A N 1
ATOM 5642 C CA . MET A 1 758 ? 62.854 10.099 -42.656 1.00 68.38 758 MET A CA 1
ATOM 5643 C C . MET A 1 758 ? 61.832 8.974 -42.838 1.00 68.38 758 MET A C 1
ATOM 5645 O O . MET A 1 758 ? 60.635 9.233 -42.873 1.00 68.38 758 MET A O 1
ATOM 5649 N N . LEU A 1 759 ? 62.279 7.723 -42.954 1.00 76.06 759 LEU A N 1
ATOM 5650 C CA . LEU A 1 759 ? 61.388 6.572 -43.010 1.00 76.06 759 LEU A CA 1
ATOM 5651 C C . LEU A 1 759 ? 60.773 6.305 -41.625 1.00 76.06 759 LEU A C 1
ATOM 5653 O O . LEU A 1 759 ? 59.571 6.085 -41.538 1.00 76.06 759 LEU A O 1
ATOM 5657 N N . SER A 1 760 ? 61.543 6.424 -40.539 1.00 72.44 760 SER A N 1
ATOM 5658 C CA . SER A 1 760 ? 61.070 6.243 -39.156 1.00 72.44 760 SER A CA 1
ATOM 5659 C C . SER A 1 760 ? 59.918 7.189 -38.797 1.00 72.44 760 SER A C 1
ATOM 5661 O O . SER A 1 760 ? 58.902 6.749 -38.266 1.00 72.44 760 SER A O 1
ATOM 5663 N N . SER A 1 761 ? 59.992 8.469 -39.180 1.00 68.31 761 SER A N 1
ATOM 5664 C CA . SER A 1 761 ? 58.892 9.422 -38.942 1.00 68.31 761 SER A CA 1
ATOM 5665 C C . SER A 1 761 ? 57.629 9.150 -39.777 1.00 68.31 761 SER A C 1
ATOM 5667 O O . SER A 1 761 ? 56.561 9.684 -39.476 1.00 68.31 761 SER A O 1
ATOM 5669 N N . LEU A 1 762 ? 57.722 8.305 -40.810 1.00 68.81 762 LEU A N 1
ATOM 5670 C CA . LEU A 1 762 ? 56.598 7.900 -41.655 1.00 68.81 762 LEU A CA 1
ATOM 5671 C C . LEU A 1 762 ? 56.018 6.542 -41.244 1.00 68.81 762 LEU A C 1
ATOM 5673 O O . LEU A 1 762 ? 54.799 6.421 -41.181 1.00 68.81 762 LEU A O 1
ATOM 5677 N N . VAL A 1 763 ? 56.854 5.535 -40.969 1.00 73.31 763 VAL A N 1
ATOM 5678 C CA . VAL A 1 763 ? 56.442 4.125 -40.770 1.00 73.31 763 VAL A CA 1
ATOM 5679 C C . VAL A 1 763 ? 56.961 3.485 -39.469 1.00 73.31 763 VAL A C 1
ATOM 5681 O O . VAL A 1 763 ? 56.669 2.319 -39.206 1.00 73.31 763 VAL A O 1
ATOM 5684 N N . GLY A 1 764 ? 57.720 4.224 -38.652 1.00 67.44 764 GLY A N 1
ATOM 5685 C CA . GLY A 1 764 ? 58.080 3.849 -37.278 1.00 67.44 764 GLY A CA 1
ATOM 5686 C C . GLY A 1 764 ? 56.896 3.978 -36.306 1.00 67.44 764 GLY A C 1
ATOM 5687 O O . GLY A 1 764 ? 55.807 4.357 -36.730 1.00 67.44 764 GLY A O 1
ATOM 5688 N N . PRO A 1 765 ? 57.047 3.664 -35.005 1.00 60.34 765 PRO A N 1
ATOM 5689 C CA . PRO A 1 765 ? 55.909 3.438 -34.103 1.00 60.34 765 PRO A CA 1
ATOM 5690 C C . PRO A 1 765 ? 55.009 4.656 -33.859 1.00 60.34 765 PRO A C 1
ATOM 5692 O O . PRO A 1 765 ? 53.834 4.473 -33.552 1.00 60.34 765 PRO A O 1
ATOM 5695 N N . LEU A 1 766 ? 55.539 5.872 -34.025 1.00 57.53 766 LEU A N 1
ATOM 5696 C CA . LEU A 1 766 ? 54.788 7.135 -33.986 1.00 57.53 766 LEU A CA 1
ATOM 5697 C C . LEU A 1 766 ? 54.475 7.710 -35.388 1.00 57.53 766 LEU A C 1
ATOM 5699 O O . LEU A 1 766 ? 53.963 8.823 -35.506 1.00 57.53 766 LEU A O 1
ATOM 5703 N N . GLY A 1 767 ? 54.799 6.976 -36.455 1.00 51.81 767 GLY A N 1
ATOM 5704 C CA . GLY A 1 767 ? 54.616 7.383 -37.847 1.00 51.81 767 GLY A CA 1
ATOM 5705 C C . GLY A 1 767 ? 53.184 7.199 -38.362 1.00 51.81 767 GLY A C 1
ATOM 5706 O O . GLY A 1 767 ? 52.448 6.306 -37.947 1.00 51.81 767 GLY A O 1
ATOM 5707 N N . LYS A 1 768 ? 52.779 8.034 -39.326 1.00 53.34 768 LYS A N 1
ATOM 5708 C CA . LYS A 1 768 ? 51.404 8.056 -39.870 1.00 53.34 768 LYS A CA 1
ATOM 5709 C C . LYS A 1 768 ? 51.058 6.859 -40.784 1.00 53.34 768 LYS A C 1
ATOM 5711 O O . LYS A 1 768 ? 49.893 6.653 -41.106 1.00 53.34 768 LYS A O 1
ATOM 5716 N N . TYR A 1 769 ? 52.049 6.070 -41.200 1.00 63.75 769 TYR A N 1
ATOM 5717 C CA . TYR A 1 769 ? 51.944 5.024 -42.225 1.00 63.75 769 TYR A CA 1
ATOM 5718 C C . TYR A 1 769 ? 52.551 3.675 -41.777 1.00 63.75 769 TYR A C 1
ATOM 5720 O O . TYR A 1 769 ? 53.115 2.951 -42.594 1.00 63.75 769 TYR A O 1
ATOM 5728 N N . ILE A 1 770 ? 52.429 3.310 -40.493 1.00 50.00 770 ILE A N 1
ATOM 5729 C CA . ILE A 1 770 ? 53.030 2.104 -39.865 1.00 50.00 770 ILE A CA 1
ATOM 5730 C C . ILE A 1 770 ? 52.894 0.771 -40.627 1.00 50.00 770 ILE A C 1
ATOM 5732 O O . ILE A 1 770 ? 53.748 -0.102 -40.480 1.00 50.00 770 ILE A O 1
ATOM 5736 N N . TYR A 1 771 ? 51.857 0.590 -41.450 1.00 52.78 771 TYR A N 1
ATOM 5737 C CA . TYR A 1 771 ? 51.638 -0.643 -42.222 1.00 52.78 771 TYR A CA 1
ATOM 5738 C C . TYR A 1 771 ? 52.249 -0.623 -43.638 1.00 52.78 771 TYR A C 1
ATOM 5740 O O . TYR A 1 771 ? 52.291 -1.658 -44.302 1.00 52.78 771 TYR A O 1
ATOM 5748 N N . ALA A 1 772 ? 52.767 0.518 -44.109 1.00 62.56 772 ALA A N 1
ATOM 5749 C CA . ALA A 1 772 ? 53.228 0.702 -45.491 1.00 62.56 772 ALA A CA 1
ATOM 5750 C C . ALA A 1 772 ? 54.495 -0.097 -45.866 1.00 62.56 772 ALA A C 1
ATOM 5752 O O . ALA A 1 772 ? 54.836 -0.180 -47.045 1.00 62.56 772 ALA A O 1
ATOM 5753 N N . LEU A 1 773 ? 55.180 -0.700 -44.888 1.00 55.91 773 LEU A N 1
ATOM 5754 C CA . LEU A 1 773 ? 56.319 -1.599 -45.110 1.00 55.91 773 LEU A CA 1
ATOM 5755 C C . LEU A 1 773 ? 55.925 -3.041 -45.456 1.00 55.91 773 LEU A C 1
ATOM 5757 O O . LEU A 1 773 ? 56.788 -3.813 -45.866 1.00 55.91 773 LEU A O 1
ATOM 5761 N N . GLY A 1 774 ? 54.673 -3.450 -45.223 1.00 57.59 774 GLY A N 1
ATOM 5762 C CA . GLY A 1 774 ? 54.240 -4.851 -45.347 1.00 57.59 774 GLY A CA 1
ATOM 5763 C C . GLY A 1 774 ? 54.811 -5.809 -44.284 1.00 57.59 774 GLY A C 1
ATOM 5764 O O . GLY A 1 774 ? 54.330 -6.930 -44.149 1.00 57.59 774 GLY A O 1
ATOM 5765 N N . VAL A 1 775 ? 55.789 -5.365 -43.489 1.00 65.81 775 VAL A N 1
ATOM 5766 C CA . VAL A 1 775 ? 56.332 -6.049 -42.307 1.00 65.81 775 VAL A CA 1
ATOM 5767 C C . VAL A 1 775 ? 56.440 -5.056 -41.140 1.00 65.81 775 VAL A C 1
ATOM 5769 O O . VAL A 1 775 ? 56.604 -3.860 -41.386 1.00 65.81 775 VAL A O 1
ATOM 5772 N N . PRO A 1 776 ? 56.379 -5.502 -39.870 1.00 74.38 776 PRO A N 1
ATOM 5773 C CA . PRO A 1 776 ? 56.550 -4.611 -38.723 1.00 74.38 776 PRO A CA 1
ATOM 5774 C C . PRO A 1 776 ? 57.885 -3.854 -38.767 1.00 74.38 776 PRO A C 1
ATOM 5776 O O . PRO A 1 776 ? 58.922 -4.462 -39.039 1.00 74.38 776 PRO A O 1
ATOM 5779 N N . TRP A 1 777 ? 57.870 -2.559 -38.427 1.00 81.25 777 TRP A N 1
ATOM 5780 C CA . TRP A 1 777 ? 59.049 -1.671 -38.403 1.00 81.25 777 TRP A CA 1
ATOM 5781 C C . TRP A 1 777 ? 60.288 -2.308 -37.761 1.00 81.25 777 TRP A C 1
ATOM 5783 O O . TRP A 1 777 ? 61.385 -2.269 -38.309 1.00 81.25 777 TRP A O 1
ATOM 5793 N N . GLU A 1 778 ? 60.106 -2.966 -36.620 1.00 80.56 778 GLU A N 1
ATOM 5794 C CA . GLU A 1 778 ? 61.201 -3.581 -35.871 1.00 80.56 778 GLU A CA 1
ATOM 5795 C C . GLU A 1 778 ? 61.826 -4.781 -36.607 1.00 80.56 778 GLU A C 1
ATOM 5797 O O . GLU A 1 778 ? 63.047 -4.929 -36.612 1.00 80.56 778 GLU A O 1
ATOM 5802 N N . ASN A 1 779 ? 61.017 -5.577 -37.317 1.00 79.38 779 ASN A N 1
ATOM 5803 C CA . ASN A 1 779 ? 61.499 -6.675 -38.162 1.00 79.38 779 ASN A CA 1
ATOM 5804 C C . ASN A 1 779 ? 62.219 -6.140 -39.410 1.00 79.38 779 ASN A C 1
ATOM 5806 O O . ASN A 1 779 ? 63.218 -6.714 -39.839 1.00 79.38 779 ASN A O 1
ATOM 5810 N N . TYR A 1 780 ? 61.754 -5.018 -39.967 1.00 84.56 780 TYR A N 1
ATOM 5811 C CA . TYR A 1 780 ? 62.442 -4.327 -41.059 1.00 84.56 780 TYR A CA 1
ATOM 5812 C C . TYR A 1 780 ? 63.839 -3.838 -40.631 1.00 84.56 780 TYR A C 1
ATOM 5814 O O . TYR A 1 780 ? 64.818 -4.074 -41.339 1.00 84.56 780 TYR A O 1
ATOM 5822 N N . LEU A 1 781 ? 63.967 -3.246 -39.437 1.00 85.38 781 LEU A N 1
ATOM 5823 C CA . LEU A 1 781 ? 65.266 -2.831 -38.895 1.00 85.38 781 LEU A CA 1
ATOM 5824 C C . LEU A 1 781 ? 66.193 -4.016 -38.572 1.00 85.38 781 LEU A C 1
ATOM 5826 O O . LEU A 1 781 ? 67.393 -3.928 -38.834 1.00 85.38 781 LEU A O 1
ATOM 5830 N N . ILE A 1 782 ? 65.659 -5.133 -38.060 1.00 81.94 782 ILE A N 1
ATOM 5831 C CA . ILE A 1 782 ? 66.426 -6.379 -37.859 1.00 81.94 782 ILE A CA 1
ATOM 5832 C C . ILE A 1 782 ? 66.989 -6.892 -39.192 1.00 81.94 782 ILE A C 1
ATOM 5834 O O . ILE A 1 782 ? 68.162 -7.262 -39.256 1.00 81.94 782 ILE A O 1
ATOM 5838 N N . ASN A 1 783 ? 66.201 -6.850 -40.271 1.00 81.69 783 ASN A N 1
ATOM 5839 C CA . ASN A 1 783 ? 66.684 -7.234 -41.596 1.00 81.69 783 ASN A CA 1
ATOM 5840 C C . ASN A 1 783 ? 67.837 -6.328 -42.062 1.00 81.69 783 ASN A C 1
ATOM 5842 O O . ASN A 1 783 ? 68.854 -6.856 -42.495 1.00 81.69 783 ASN A O 1
ATOM 5846 N N . ILE A 1 784 ? 67.757 -4.999 -41.898 1.00 82.56 784 ILE A N 1
ATOM 5847 C CA . ILE A 1 784 ? 68.872 -4.086 -42.243 1.00 82.56 784 ILE A CA 1
ATOM 5848 C C . ILE A 1 784 ? 70.144 -4.417 -41.444 1.00 82.56 784 ILE A C 1
ATOM 5850 O O . ILE A 1 784 ? 71.240 -4.465 -42.009 1.00 82.56 784 ILE A O 1
ATOM 5854 N N . GLU A 1 785 ? 70.014 -4.653 -40.138 1.00 79.06 785 GLU A N 1
ATOM 5855 C CA . GLU A 1 785 ? 71.130 -4.997 -39.248 1.00 79.06 785 GLU A CA 1
ATOM 5856 C C . GLU A 1 785 ? 71.840 -6.294 -39.685 1.00 79.06 785 GLU A C 1
ATOM 5858 O O . GLU A 1 785 ? 73.075 -6.367 -39.704 1.00 79.06 785 GLU A O 1
ATOM 5863 N N . GLN A 1 786 ? 71.070 -7.298 -40.111 1.00 77.25 786 GLN A N 1
ATOM 5864 C CA . GLN A 1 786 ? 71.589 -8.593 -40.545 1.00 77.25 786 GLN A CA 1
ATOM 5865 C C . GLN A 1 786 ? 72.117 -8.576 -41.990 1.00 77.25 786 GLN A C 1
ATOM 5867 O O . GLN A 1 786 ? 73.225 -9.059 -42.227 1.00 77.25 786 GLN A O 1
ATOM 5872 N N . SER A 1 787 ? 71.382 -7.995 -42.945 1.00 74.19 787 SER A N 1
ATOM 5873 C CA . SER A 1 787 ? 71.637 -8.154 -44.386 1.00 74.19 787 SER A CA 1
ATOM 5874 C C . SER A 1 787 ? 72.384 -7.003 -45.065 1.00 74.19 787 SER A C 1
ATOM 5876 O O . SER A 1 787 ? 72.911 -7.200 -46.158 1.00 74.19 787 SER A O 1
ATOM 5878 N N . SER A 1 788 ? 72.446 -5.803 -44.473 1.00 77.62 788 SER A N 1
ATOM 5879 C CA . SER A 1 788 ? 73.177 -4.686 -45.090 1.00 77.62 788 SER A CA 1
ATOM 5880 C C . SER A 1 788 ? 74.691 -4.942 -45.100 1.00 77.62 788 SER A C 1
ATOM 5882 O O . SER A 1 788 ? 75.230 -5.594 -44.204 1.00 77.62 788 SER A O 1
ATOM 5884 N N . LEU A 1 789 ? 75.401 -4.380 -46.080 1.00 71.31 789 LEU A N 1
ATOM 5885 C CA . LEU A 1 789 ? 76.869 -4.307 -46.074 1.00 71.31 789 LEU A CA 1
ATOM 5886 C C . LEU A 1 789 ? 77.386 -2.990 -45.463 1.00 71.31 789 LEU A C 1
ATOM 5888 O O . LEU A 1 789 ? 78.558 -2.903 -45.104 1.00 71.31 789 LEU A O 1
ATOM 5892 N N . SER A 1 790 ? 76.520 -1.985 -45.275 1.00 78.19 790 SER A N 1
ATOM 5893 C CA . SER A 1 790 ? 76.920 -0.694 -44.707 1.00 78.19 790 SER A CA 1
ATOM 5894 C C . SER A 1 790 ? 76.922 -0.714 -43.180 1.00 78.19 790 SER A C 1
ATOM 5896 O O . SER A 1 790 ? 75.876 -0.733 -42.524 1.00 78.19 790 SER A O 1
ATOM 5898 N N . ASN A 1 791 ? 78.114 -0.600 -42.591 1.00 74.94 791 ASN A N 1
ATOM 5899 C CA . ASN A 1 791 ? 78.288 -0.454 -41.142 1.00 74.94 791 ASN A CA 1
ATOM 5900 C C . ASN A 1 791 ? 77.591 0.798 -40.569 1.00 74.94 791 ASN A C 1
ATOM 5902 O O . ASN A 1 791 ? 77.321 0.850 -39.367 1.00 74.94 791 ASN A O 1
ATOM 5906 N N . LYS A 1 792 ? 77.284 1.802 -41.404 1.00 72.44 792 LYS A N 1
ATOM 5907 C CA . LYS A 1 792 ? 76.583 3.029 -40.999 1.00 72.44 792 LYS A CA 1
ATOM 5908 C C . LYS A 1 792 ? 75.083 2.775 -40.809 1.00 72.44 792 LYS A C 1
ATOM 5910 O O . LYS A 1 792 ? 74.552 3.094 -39.744 1.00 72.44 792 LYS A O 1
ATOM 5915 N N . LEU A 1 793 ? 74.435 2.109 -41.772 1.00 76.81 793 LEU A N 1
ATOM 5916 C CA . LEU A 1 793 ? 73.016 1.739 -41.671 1.00 76.81 793 LEU A CA 1
ATOM 5917 C C . LEU A 1 793 ? 72.750 0.741 -40.537 1.00 76.81 793 LEU A C 1
ATOM 5919 O O . LEU A 1 793 ? 71.755 0.893 -39.833 1.00 76.81 793 LEU A O 1
ATOM 5923 N N . LYS A 1 794 ? 73.649 -0.226 -40.286 1.00 79.69 794 LYS A N 1
ATOM 5924 C CA . LYS A 1 794 ? 73.506 -1.159 -39.146 1.00 79.69 794 LYS A CA 1
ATOM 5925 C C . LYS A 1 794 ? 73.432 -0.435 -37.802 1.00 79.69 794 LYS A C 1
ATOM 5927 O O . LYS A 1 794 ? 72.577 -0.744 -36.976 1.00 79.69 794 LYS A O 1
ATOM 5932 N N . ARG A 1 795 ? 74.289 0.574 -37.599 1.00 76.50 795 ARG A N 1
ATOM 5933 C CA . ARG A 1 795 ? 74.281 1.402 -36.381 1.00 76.50 795 ARG A CA 1
ATOM 5934 C C . ARG A 1 795 ? 72.994 2.217 -36.253 1.00 76.50 795 ARG A C 1
ATOM 5936 O O . ARG A 1 795 ? 72.445 2.292 -35.160 1.00 76.50 795 ARG A O 1
ATOM 5943 N N . GLN A 1 796 ? 72.485 2.782 -37.350 1.00 77.94 796 GLN A N 1
ATOM 5944 C CA . GLN A 1 796 ? 71.205 3.500 -37.337 1.00 77.94 796 GLN A CA 1
ATOM 5945 C C . GLN A 1 796 ? 70.019 2.566 -37.052 1.00 77.94 796 GLN A C 1
ATOM 5947 O O . GLN A 1 796 ? 69.165 2.911 -36.240 1.00 77.94 796 GLN A O 1
ATOM 5952 N N . ALA A 1 797 ? 69.988 1.368 -37.642 1.00 80.56 797 ALA A N 1
ATOM 5953 C CA . ALA A 1 797 ? 68.941 0.383 -37.382 1.00 80.56 797 ALA A CA 1
ATOM 5954 C C . ALA A 1 797 ? 68.887 -0.036 -35.901 1.00 80.56 797 ALA A C 1
ATOM 5956 O O . ALA A 1 797 ? 67.801 -0.131 -35.331 1.00 80.56 797 ALA A O 1
ATOM 5957 N N . LEU A 1 798 ? 70.041 -0.202 -35.244 1.00 79.94 798 LEU A N 1
ATOM 5958 C CA . LEU A 1 798 ? 70.104 -0.463 -33.804 1.00 79.94 798 LEU A CA 1
ATOM 5959 C C . LEU A 1 798 ? 69.545 0.703 -32.963 1.00 79.94 798 LEU A C 1
ATOM 5961 O O . LEU A 1 798 ? 68.780 0.461 -32.030 1.00 79.94 798 LEU A O 1
ATOM 5965 N N . VAL A 1 799 ? 69.881 1.954 -33.303 1.00 79.62 799 VAL A N 1
ATOM 5966 C CA . VAL A 1 799 ? 69.361 3.149 -32.608 1.00 79.62 799 VAL A CA 1
ATOM 5967 C C . VAL A 1 799 ? 67.834 3.220 -32.708 1.00 79.62 799 VAL A C 1
ATOM 5969 O O . VAL A 1 799 ? 67.164 3.321 -31.682 1.00 79.62 799 VAL A O 1
ATOM 5972 N N . TYR A 1 800 ? 67.270 3.061 -33.909 1.00 81.88 800 TYR A N 1
ATOM 5973 C CA . TYR A 1 800 ? 65.817 3.118 -34.106 1.00 81.88 800 TYR A CA 1
ATOM 5974 C C . TYR A 1 800 ? 65.059 1.900 -33.541 1.00 81.88 800 TYR A C 1
ATOM 5976 O O . TYR A 1 800 ? 63.868 2.013 -33.254 1.00 81.88 800 TYR A O 1
ATOM 5984 N N . LYS A 1 801 ? 65.723 0.756 -33.300 1.00 83.31 801 LYS A N 1
ATOM 5985 C CA . LYS A 1 801 ? 65.156 -0.355 -32.503 1.00 83.31 801 LYS A CA 1
ATOM 5986 C C . LYS A 1 801 ? 65.047 0.004 -31.017 1.00 83.31 801 LYS A C 1
ATOM 5988 O O . LYS A 1 801 ? 64.046 -0.328 -30.389 1.00 83.31 801 LYS A O 1
ATOM 5993 N N . ILE A 1 802 ? 66.053 0.681 -30.456 1.00 77.00 802 ILE A N 1
ATOM 5994 C CA . ILE A 1 802 ? 66.031 1.154 -29.061 1.00 77.00 802 ILE A CA 1
ATOM 5995 C C . ILE A 1 802 ? 64.961 2.239 -28.882 1.00 77.00 802 ILE A C 1
ATOM 5997 O O . ILE A 1 802 ? 64.162 2.156 -27.951 1.00 77.00 802 ILE A O 1
ATOM 6001 N N . GLU A 1 803 ? 64.891 3.205 -29.800 1.00 75.62 803 GLU A N 1
ATOM 6002 C CA . GLU A 1 803 ? 63.858 4.250 -29.814 1.00 75.62 803 GLU A CA 1
ATOM 6003 C C . GLU A 1 803 ? 62.449 3.640 -29.888 1.00 75.62 803 GLU A C 1
ATOM 6005 O O . GLU A 1 803 ? 61.622 3.901 -29.017 1.00 75.62 803 GLU A O 1
ATOM 6010 N N . ALA A 1 804 ? 62.215 2.698 -30.809 1.00 73.19 804 ALA A N 1
ATOM 6011 C CA . ALA A 1 804 ? 60.924 2.020 -30.943 1.00 73.19 804 ALA A CA 1
ATOM 6012 C C . ALA A 1 804 ? 60.490 1.211 -29.701 1.00 73.19 804 ALA A C 1
ATOM 6014 O O . ALA A 1 804 ? 59.294 1.015 -29.470 1.00 73.19 804 ALA A O 1
ATOM 6015 N N . ARG A 1 805 ? 61.444 0.726 -28.895 1.00 77.50 805 ARG A N 1
ATOM 6016 C CA . ARG A 1 805 ? 61.177 0.047 -27.614 1.00 77.50 805 ARG A CA 1
ATOM 6017 C C . ARG A 1 805 ? 60.877 1.047 -26.495 1.00 77.50 805 ARG A C 1
ATOM 6019 O O . ARG A 1 805 ? 59.959 0.811 -25.712 1.00 77.50 805 ARG A O 1
ATOM 6026 N N . LEU A 1 806 ? 61.592 2.176 -26.453 1.00 70.50 806 LEU A N 1
ATOM 6027 C CA . LEU A 1 806 ? 61.336 3.280 -25.518 1.00 70.50 806 LEU A CA 1
ATOM 6028 C C . LEU A 1 806 ? 59.952 3.908 -25.737 1.00 70.50 806 LEU A C 1
ATOM 6030 O O . LEU A 1 806 ? 59.230 4.130 -24.767 1.00 70.50 806 LEU A O 1
ATOM 6034 N N . GLU A 1 807 ? 59.550 4.130 -26.991 1.00 69.50 807 GLU A N 1
ATOM 6035 C CA . GLU A 1 807 ? 58.227 4.663 -27.357 1.00 69.50 807 GLU A CA 1
ATOM 6036 C C . GLU A 1 807 ? 57.074 3.749 -26.908 1.00 69.50 807 GLU A C 1
ATOM 6038 O O . GLU A 1 807 ? 56.006 4.231 -26.533 1.00 69.50 807 GLU A O 1
ATOM 6043 N N . ARG A 1 808 ? 57.306 2.430 -26.875 1.00 65.25 808 ARG A N 1
ATOM 6044 C CA . ARG A 1 808 ? 56.365 1.421 -26.352 1.00 65.25 808 ARG A CA 1
ATOM 6045 C C . ARG A 1 808 ? 56.500 1.158 -24.845 1.00 65.25 808 ARG A C 1
ATOM 6047 O O . ARG A 1 808 ? 55.814 0.281 -24.332 1.00 65.25 808 ARG A O 1
ATOM 6054 N N . GLN A 1 809 ? 57.375 1.886 -24.146 1.00 69.81 809 GLN A N 1
ATOM 6055 C CA . GLN A 1 809 ? 57.683 1.710 -22.717 1.00 69.81 809 GLN A CA 1
ATOM 6056 C C . GLN A 1 809 ? 58.243 0.312 -22.347 1.00 69.81 809 GLN A C 1
ATOM 6058 O O . GLN A 1 809 ? 58.195 -0.102 -21.189 1.00 69.81 809 GLN A O 1
ATOM 6063 N N . ASP A 1 810 ? 58.839 -0.411 -23.305 1.00 76.06 810 ASP A N 1
ATOM 6064 C CA . ASP A 1 810 ? 59.499 -1.707 -23.077 1.00 76.06 810 ASP A CA 1
ATOM 6065 C C . ASP A 1 810 ? 60.945 -1.519 -22.579 1.00 76.06 810 ASP A C 1
ATOM 6067 O O . ASP A 1 810 ? 61.931 -1.767 -23.280 1.00 76.06 810 ASP A O 1
ATOM 6071 N N . TYR A 1 811 ? 61.081 -1.057 -21.334 1.00 72.94 811 TYR A N 1
ATOM 6072 C CA . TYR A 1 811 ? 62.383 -0.777 -20.717 1.00 72.94 811 TYR A CA 1
ATOM 6073 C C . TYR A 1 811 ? 63.272 -2.029 -20.572 1.00 72.94 811 TYR A C 1
ATOM 6075 O O . TYR A 1 811 ? 64.499 -1.929 -20.647 1.00 72.94 811 TYR A O 1
ATOM 6083 N N . ASN A 1 812 ? 62.674 -3.216 -20.422 1.00 71.38 812 ASN A N 1
ATOM 6084 C CA . ASN A 1 812 ? 63.411 -4.482 -20.339 1.00 71.38 812 ASN A CA 1
ATOM 6085 C C . ASN A 1 812 ? 63.966 -4.908 -21.709 1.00 71.38 812 ASN A C 1
ATOM 6087 O O . ASN A 1 812 ? 65.111 -5.356 -21.795 1.00 71.38 812 ASN A O 1
ATOM 6091 N N . GLY A 1 813 ? 63.205 -4.715 -22.791 1.00 73.31 813 GLY A N 1
ATOM 6092 C CA . GLY A 1 813 ? 63.686 -4.914 -24.158 1.00 73.31 813 GLY A CA 1
ATOM 6093 C C . GLY A 1 813 ? 64.817 -3.957 -24.541 1.00 73.31 813 GLY A C 1
ATOM 6094 O O . GLY A 1 813 ? 65.783 -4.382 -25.174 1.00 73.31 813 GLY A O 1
ATOM 6095 N N . VAL A 1 814 ? 64.762 -2.698 -24.088 1.00 75.12 814 VAL A N 1
ATOM 6096 C CA . VAL A 1 814 ? 65.871 -1.733 -24.240 1.00 75.12 814 VAL A CA 1
ATOM 6097 C C . VAL A 1 814 ? 67.141 -2.235 -23.547 1.00 75.12 814 VAL A C 1
ATOM 6099 O O . VAL A 1 814 ? 68.200 -2.287 -24.172 1.00 75.12 814 VAL A O 1
ATOM 6102 N N . LEU A 1 815 ? 67.043 -2.665 -22.283 1.00 72.06 815 LEU A N 1
ATOM 6103 C CA . LEU A 1 815 ? 68.167 -3.242 -21.533 1.00 72.06 815 LEU A CA 1
ATOM 6104 C C . LEU A 1 815 ? 68.756 -4.483 -22.222 1.00 72.06 815 LEU A C 1
ATOM 6106 O O . LEU A 1 815 ? 69.977 -4.633 -22.281 1.00 72.06 815 LEU A O 1
ATOM 6110 N N . SER A 1 816 ? 67.907 -5.349 -22.784 1.00 74.25 816 SER A N 1
ATOM 6111 C CA . SER A 1 816 ? 68.343 -6.528 -23.540 1.00 74.25 816 SER A CA 1
ATOM 6112 C C . SER A 1 816 ? 69.142 -6.150 -24.795 1.00 74.25 816 SER A C 1
ATOM 6114 O O . SER A 1 816 ? 70.244 -6.670 -24.979 1.00 74.25 816 SER A O 1
ATOM 6116 N N . LEU A 1 817 ? 68.649 -5.197 -25.597 1.00 73.75 817 LEU A N 1
ATOM 6117 C CA . LEU A 1 817 ? 69.333 -4.711 -26.804 1.00 73.75 817 LEU A CA 1
ATOM 6118 C C . LEU A 1 817 ? 70.685 -4.056 -26.482 1.00 73.75 817 LEU A C 1
ATOM 6120 O O . LEU A 1 817 ? 71.686 -4.347 -27.140 1.00 73.75 817 LEU A O 1
ATOM 6124 N N . CYS A 1 818 ? 70.741 -3.218 -25.443 1.00 65.31 818 CYS A N 1
ATOM 6125 C CA . CYS A 1 818 ? 71.983 -2.584 -24.997 1.00 65.31 818 CYS A CA 1
ATOM 6126 C C . CYS A 1 818 ? 73.040 -3.616 -24.563 1.00 65.31 818 CYS A C 1
ATOM 6128 O O . CYS A 1 818 ? 74.214 -3.467 -24.906 1.00 65.31 818 CYS A O 1
ATOM 6130 N N . ASN A 1 819 ? 72.635 -4.688 -23.873 1.00 61.25 819 ASN A N 1
ATOM 6131 C CA . ASN A 1 819 ? 73.549 -5.747 -23.441 1.00 61.25 819 ASN A CA 1
ATOM 6132 C C . ASN A 1 819 ? 74.076 -6.604 -24.607 1.00 61.25 819 ASN A C 1
ATOM 6134 O O . ASN A 1 819 ? 75.246 -6.982 -24.596 1.00 61.25 819 ASN A O 1
ATOM 6138 N N . THR A 1 820 ? 73.264 -6.877 -25.637 1.00 59.31 820 THR A N 1
ATOM 6139 C CA . THR A 1 820 ? 73.715 -7.636 -26.822 1.00 59.31 820 THR A CA 1
ATOM 6140 C C . THR A 1 820 ? 74.671 -6.859 -27.728 1.00 59.31 820 THR A C 1
ATOM 6142 O O . THR A 1 820 ? 75.495 -7.464 -28.408 1.00 59.31 820 THR A O 1
ATOM 6145 N N . SER A 1 821 ? 74.601 -5.526 -27.734 1.00 54.03 821 SER A N 1
ATOM 6146 C CA . SER A 1 821 ? 75.407 -4.694 -28.639 1.00 54.03 821 SER A CA 1
ATOM 6147 C C . SER A 1 821 ? 76.775 -4.294 -28.075 1.00 54.03 821 SER A C 1
ATOM 6149 O O . SER A 1 821 ? 77.639 -3.846 -28.826 1.00 54.03 821 SER A O 1
ATOM 6151 N N . PHE A 1 822 ? 77.020 -4.499 -26.776 1.00 45.78 822 PHE A N 1
ATOM 6152 C CA . PHE A 1 822 ? 78.305 -4.179 -26.137 1.00 45.78 822 PHE A CA 1
ATOM 6153 C C . PHE A 1 822 ? 79.449 -5.154 -26.478 1.00 45.78 822 PHE A C 1
ATOM 6155 O O . PHE A 1 822 ? 80.601 -4.890 -26.137 1.00 45.78 822 PHE A O 1
ATOM 6162 N N . THR A 1 823 ? 79.166 -6.267 -27.166 1.00 44.19 823 THR A N 1
ATOM 6163 C CA . THR A 1 823 ? 80.178 -7.265 -27.569 1.00 44.19 823 THR A CA 1
ATOM 6164 C C . THR A 1 823 ? 80.764 -7.035 -28.970 1.00 44.19 823 THR A C 1
ATOM 6166 O O . THR A 1 823 ? 81.730 -7.703 -29.338 1.00 44.19 823 THR A O 1
ATOM 6169 N N . LEU A 1 824 ? 80.260 -6.061 -29.743 1.00 37.66 824 LEU A N 1
ATOM 6170 C CA . LEU A 1 824 ? 80.813 -5.687 -31.054 1.00 37.66 824 LEU A CA 1
ATOM 6171 C C . LEU A 1 824 ? 81.810 -4.519 -30.958 1.00 37.66 824 LEU A C 1
ATOM 6173 O O . LEU A 1 824 ? 81.560 -3.402 -31.399 1.00 37.66 824 LEU A O 1
ATOM 6177 N N . GLN A 1 825 ? 82.979 -4.873 -30.421 1.00 36.09 825 GLN A N 1
ATOM 6178 C CA . GLN A 1 825 ? 84.284 -4.213 -30.554 1.00 36.09 825 GLN A CA 1
ATOM 6179 C C . GLN A 1 825 ? 84.430 -2.737 -30.141 1.00 36.09 825 GLN A C 1
ATOM 6181 O O . GLN A 1 825 ? 84.002 -1.795 -30.807 1.00 36.09 825 GLN A O 1
ATOM 6186 N N . HIS A 1 826 ? 85.288 -2.560 -29.131 1.00 40.16 826 HIS A N 1
ATOM 6187 C CA . HIS A 1 826 ? 86.197 -1.423 -29.020 1.00 40.16 826 HIS A CA 1
ATOM 6188 C C . HIS A 1 826 ? 86.743 -0.970 -30.389 1.00 40.16 826 HIS A C 1
ATOM 6190 O O . HIS A 1 826 ? 87.615 -1.622 -30.958 1.00 40.16 826 HIS A O 1
ATOM 6196 N N . TYR A 1 827 ? 86.335 0.217 -30.835 1.00 32.50 827 TYR A N 1
ATOM 6197 C CA . TYR A 1 827 ? 87.175 1.071 -31.672 1.00 32.50 827 TYR A CA 1
ATOM 6198 C C . TYR A 1 827 ? 87.410 2.393 -30.945 1.00 32.50 827 TYR A C 1
ATOM 6200 O O . TYR A 1 827 ? 86.485 3.109 -30.563 1.00 32.50 827 TYR A O 1
ATOM 6208 N N . SER A 1 828 ? 88.680 2.675 -30.682 1.00 46.69 828 SER A N 1
ATOM 6209 C CA . SER A 1 828 ? 89.122 3.748 -29.803 1.00 46.69 828 SER A CA 1
ATOM 6210 C C . SER A 1 828 ? 89.134 5.113 -30.495 1.00 46.69 828 SER A C 1
ATOM 6212 O O . SER A 1 828 ? 90.077 5.414 -31.221 1.00 46.69 828 SER A O 1
ATOM 6214 N N . SER A 1 829 ? 88.185 5.992 -30.163 1.00 36.69 829 SER A N 1
ATOM 6215 C CA . SER A 1 829 ? 88.450 7.440 -30.079 1.00 36.69 829 SER A CA 1
ATOM 6216 C C . SER A 1 829 ? 87.325 8.197 -29.364 1.00 36.69 829 SER A C 1
ATOM 6218 O O . SER A 1 829 ? 86.203 8.259 -29.853 1.00 36.69 829 SER A O 1
ATOM 6220 N N . ARG A 1 830 ? 87.673 8.790 -28.215 1.00 41.84 830 ARG A N 1
ATOM 6221 C CA . ARG A 1 830 ? 87.013 9.891 -27.479 1.00 41.84 830 ARG A CA 1
ATOM 6222 C C . ARG A 1 830 ? 85.692 10.439 -28.068 1.00 41.84 830 ARG A C 1
ATOM 6224 O O . ARG A 1 830 ? 85.738 11.226 -29.008 1.00 41.84 830 ARG A O 1
ATOM 6231 N N . ASN A 1 831 ? 84.559 10.126 -27.421 1.00 32.22 831 ASN A N 1
ATOM 6232 C CA . ASN A 1 831 ? 83.571 11.093 -26.881 1.00 32.22 831 ASN A CA 1
ATOM 6233 C C . ASN A 1 831 ? 82.195 10.443 -26.630 1.00 32.22 831 ASN A C 1
ATOM 6235 O O . ASN A 1 831 ? 81.237 10.648 -27.370 1.00 32.22 831 ASN A O 1
ATOM 6239 N N . THR A 1 832 ? 82.064 9.709 -25.525 1.00 31.75 832 THR A N 1
ATOM 6240 C CA . THR A 1 832 ? 80.762 9.296 -24.980 1.00 31.75 832 THR A CA 1
ATOM 6241 C C . THR A 1 832 ? 80.110 10.447 -24.206 1.00 31.75 832 THR A C 1
ATOM 6243 O O . THR A 1 832 ? 80.429 10.654 -23.034 1.00 31.75 832 THR A O 1
ATOM 6246 N N . ARG A 1 833 ? 79.186 11.179 -24.843 1.00 30.78 833 ARG A N 1
ATOM 6247 C CA . ARG A 1 833 ? 78.128 11.963 -24.170 1.00 30.78 833 ARG A CA 1
ATOM 6248 C C . ARG A 1 833 ? 76.890 12.129 -25.063 1.00 30.78 833 ARG A C 1
ATOM 6250 O O . ARG A 1 833 ? 76.729 13.173 -25.693 1.00 30.78 833 ARG A O 1
ATOM 6257 N N . ARG A 1 834 ? 76.001 11.139 -25.041 1.00 30.22 834 ARG A N 1
ATOM 6258 C CA . ARG A 1 834 ? 74.555 11.290 -24.800 1.00 30.22 834 ARG A CA 1
ATOM 6259 C C . ARG A 1 834 ? 73.920 9.914 -24.664 1.00 30.22 834 ARG A C 1
ATOM 6261 O O . ARG A 1 834 ? 74.418 9.002 -25.354 1.00 30.22 834 ARG A O 1
#

Foldseek 3Di:
DDAQEAFALDFDPDDDPVVVVVLVVQQVVLGYAYFYEQDKQWDQDQPALEEEHRGPPLLPLSYAYEFEDAPQQHFDFDDDGSIGGYWFLSHAAYEHFFQCWDWDDDPVGIDIDGGHHSSSGRVVLSVLLVLLCVLPVPHGNVNSSLLFLLQADDHVVCVPPCADRRGGSHHGDSVLSSQQSNEDEDAFAQDPVDTAEDEADEDESHEYEYHYPCPPDPPTAGEHEYPEAHAYASYEYEQEARYEYEDALYEYEQQRAAYEFEALGEYEFAANYEYEYHAQRYDYQAANREYEYHNEEYEYEALHEYEFARNYEYEYQEAYEYEYYHLYEYEDAQNGEYEYNYEYHYHYYANYEYEFLHEYYYDALYEDEDAARYEYEYEQSYYYHYDANYEYEFNHEYEYEAPHEAEDDARYEYEYEFQYEYAYAAAYEDHYNHEYEYAYDLVGAYEHAHNDVVAAAQRYAEYEAAADLYEHESYEFESHQEHYEYQHQYQHDAYLYEQERHLEERYEDALNQHDNNYEHYLYEQEDYNEESYEYDNHEHEHENYEQEHYAYESYAYEDLYEYEYWNYEQEHYQYESEEYEAANAEYHYDAPDDDACGDHQEHHNHEHYEYAHHHEYAQFDWDWAFAAPDDDDDDGDDPPDDDDPRTDTDIDGDHHRHHQDYPAASYEYHDPDEYEHEPRDDPDDDDPDPRNYHDHYDYDYPPPRDDDDDDDDDDDDDDDDDDDDDDDDDDVVLLVLLVVLVCCCVPPVQPSLVSLVVNCCQQNPVHPPVCSVVDGLLVVLVCCLPPPPDPSSVVVSLVSNLVSCVVVVVVVVNVVSVVVPVPPDDDDDDDDDD